Protein AF-0000000077548258 (afdb_homodimer)

pLDDT: mean 81.26, std 22.01, range [15.77, 98.44]

Structure (mmCIF, N/CA/C/O backbone):
data_AF-0000000077548258-model_v1
#
loop_
_entity.id
_entity.type
_entity.pdbx_description
1 polymer '(pine wood nematode) hypothetical protein'
#
loop_
_atom_site.group_PDB
_atom_site.id
_atom_site.type_symbol
_atom_site.label_atom_id
_atom_site.label_alt_id
_atom_site.label_comp_id
_atom_site.label_asym_id
_atom_site.label_entity_id
_atom_site.label_seq_id
_atom_site.pdbx_PDB_ins_code
_atom_site.Cartn_x
_atom_site.Cartn_y
_atom_site.Cartn_z
_atom_site.occupancy
_atom_site.B_iso_or_equiv
_atom_site.auth_seq_id
_atom_site.auth_comp_id
_atom_site.auth_asym_id
_atom_site.auth_atom_id
_atom_site.pdbx_PDB_model_num
ATOM 1 N N . MET A 1 1 ? -11.664 25.469 56.469 1 18.97 1 MET A N 1
ATOM 2 C CA . MET A 1 1 ? -11.398 25.719 55.031 1 18.97 1 MET A CA 1
ATOM 3 C C . MET A 1 1 ? -12.547 25.203 54.188 1 18.97 1 MET A C 1
ATOM 5 O O . MET A 1 1 ? -12.727 25.656 53.062 1 18.97 1 MET A O 1
ATOM 9 N N . GLU A 1 2 ? -13.039 24.062 54.531 1 20.97 2 GLU A N 1
ATOM 10 C CA . GLU A 1 2 ? -13.797 23.344 53.5 1 20.97 2 GLU A CA 1
ATOM 11 C C . GLU A 1 2 ? -15.078 24.094 53.125 1 20.97 2 GLU A C 1
ATOM 13 O O . GLU A 1 2 ? -16.094 23.984 53.812 1 20.97 2 GLU A O 1
ATOM 18 N N . ILE A 1 3 ? -14.891 25.312 52.688 1 20.23 3 ILE A N 1
ATOM 19 C CA . ILE A 1 3 ? -16 26.266 52.656 1 20.23 3 ILE A CA 1
ATOM 20 C C . ILE A 1 3 ? -16.984 25.859 51.562 1 20.23 3 ILE A C 1
ATOM 22 O O . ILE A 1 3 ? -16.656 25.906 50.375 1 20.23 3 ILE A O 1
ATOM 26 N N . PHE A 1 4 ? -17.766 24.812 51.781 1 21.02 4 PHE A N 1
ATOM 27 C CA . PHE A 1 4 ? -18.719 24.141 50.875 1 21.02 4 PHE A CA 1
ATOM 28 C C . PHE A 1 4 ? -19.797 25.109 50.438 1 21.02 4 PHE A C 1
ATOM 30 O O . PHE A 1 4 ? -20.875 25.188 51.031 1 21.02 4 PHE A O 1
ATOM 37 N N . PRO A 1 5 ? -19.438 26.297 50 1 18.48 5 PRO A N 1
ATOM 38 C CA . PRO A 1 5 ? -20.625 27.156 50.031 1 18.48 5 PRO A CA 1
ATOM 39 C C . PRO A 1 5 ? -21.734 26.656 49.094 1 18.48 5 PRO A C 1
ATOM 41 O O . PRO A 1 5 ? -21.453 25.938 48.125 1 18.48 5 PRO A O 1
ATOM 44 N N . LYS A 1 6 ? -22.969 26.859 49.531 1 19.67 6 LYS A N 1
ATOM 45 C CA . LYS A 1 6 ? -24.375 26.609 49.219 1 19.67 6 LYS A CA 1
ATOM 46 C C . LYS A 1 6 ? -24.75 27.156 47.844 1 19.67 6 LYS A C 1
ATOM 48 O O . LYS A 1 6 ? -24.219 28.188 47.438 1 19.67 6 LYS A O 1
ATOM 53 N N . LYS A 1 7 ? -25.453 26.328 47.094 1 20.89 7 LYS A N 1
ATOM 54 C CA . LYS A 1 7 ? -26.094 26.172 45.781 1 20.89 7 LYS A CA 1
ATOM 55 C C . LYS A 1 7 ? -27.047 27.328 45.5 1 20.89 7 LYS A C 1
ATOM 57 O O . LYS A 1 7 ? -28.078 27.469 46.188 1 20.89 7 LYS A O 1
ATOM 62 N N . ASN A 1 8 ? -26.641 28.594 45.344 1 16.14 8 ASN A N 1
ATOM 63 C CA . ASN A 1 8 ? -27.547 29.719 45.094 1 16.14 8 ASN A CA 1
ATOM 64 C C . ASN A 1 8 ? -28.469 29.453 43.906 1 16.14 8 ASN A C 1
ATOM 66 O O . ASN A 1 8 ? -28.031 28.969 42.875 1 16.14 8 ASN A O 1
ATOM 70 N N . SER A 1 9 ? -29.859 29.484 44.031 1 18.66 9 SER A N 1
ATOM 71 C CA . SER A 1 9 ? -31.203 29.219 43.531 1 18.66 9 SER A CA 1
ATOM 72 C C . SER A 1 9 ? -31.5 30.062 42.281 1 18.66 9 SER A C 1
ATOM 74 O O . SER A 1 9 ? -32.594 29.984 41.719 1 18.66 9 SER A O 1
ATOM 76 N N . ASP A 1 10 ? -30.703 31.047 41.781 1 17.2 10 ASP A N 1
ATOM 77 C CA . ASP A 1 10 ? -31.453 32.125 41.156 1 17.2 10 ASP A CA 1
ATOM 78 C C . ASP A 1 10 ? -32.25 31.641 39.969 1 17.2 10 ASP A C 1
ATOM 80 O O . ASP A 1 10 ? -31.75 30.875 39.125 1 17.2 10 ASP A O 1
ATOM 84 N N . THR A 1 11 ? -33.688 31.891 39.781 1 18.12 11 THR A N 1
ATOM 85 C CA . THR A 1 11 ? -35.031 31.703 39.25 1 18.12 11 THR A CA 1
ATOM 86 C C . THR A 1 11 ? -35.156 32.281 37.844 1 18.12 11 THR A C 1
ATOM 88 O O . THR A 1 11 ? -36.219 32.219 37.219 1 18.12 11 THR A O 1
ATOM 91 N N . ILE A 1 12 ? -34.188 32.844 37.062 1 17.83 12 ILE A N 1
ATOM 92 C CA . ILE A 1 12 ? -34.656 33.812 36.094 1 17.83 12 ILE A CA 1
ATOM 93 C C . ILE A 1 12 ? -35.719 33.188 35.188 1 17.83 12 ILE A C 1
ATOM 95 O O . ILE A 1 12 ? -35.594 32 34.844 1 17.83 12 ILE A O 1
ATOM 99 N N . LEU A 1 13 ? -36.688 34.062 34.5 1 17.34 13 LEU A N 1
ATOM 100 C CA . LEU A 1 13 ? -38.031 34.406 34 1 17.34 13 LEU A CA 1
ATOM 101 C C . LEU A 1 13 ? -38.219 33.75 32.625 1 17.34 13 LEU A C 1
ATOM 103 O O . LEU A 1 13 ? -37.375 33.844 31.734 1 17.34 13 LEU A O 1
ATOM 107 N N . SER A 1 14 ? -39.156 32.719 32.438 1 18.92 14 SER A N 1
ATOM 108 C CA . SER A 1 14 ? -39.812 31.766 31.531 1 18.92 14 SER A CA 1
ATOM 109 C C . SER A 1 14 ? -40.594 32.469 30.438 1 18.92 14 SER A C 1
ATOM 111 O O . SER A 1 14 ? -41.719 32.875 30.656 1 18.92 14 SER A O 1
ATOM 113 N N . PHE A 1 15 ? -40 33.531 29.609 1 16.69 15 PHE A N 1
ATOM 114 C CA . PHE A 1 15 ? -40.812 34.25 28.641 1 16.69 15 PHE A CA 1
ATOM 115 C C . PHE A 1 15 ? -41.594 33.312 27.75 1 16.69 15 PHE A C 1
ATOM 117 O O . PHE A 1 15 ? -41 32.531 27 1 16.69 15 PHE A O 1
ATOM 124 N N . GLU A 1 16 ? -42.938 32.938 27.984 1 17.36 16 GLU A N 1
ATOM 125 C CA . GLU A 1 16 ? -44.156 32.219 27.641 1 17.36 16 GLU A CA 1
ATOM 126 C C . GLU A 1 16 ? -44.688 32.656 26.25 1 17.36 16 GLU A C 1
ATOM 128 O O . GLU A 1 16 ? -45.219 31.828 25.516 1 17.36 16 GLU A O 1
ATOM 133 N N . ASN A 1 17 ? -44.688 33.938 25.812 1 16.08 17 ASN A N 1
ATOM 134 C CA . ASN A 1 17 ? -46 34.438 25.375 1 16.08 17 ASN A CA 1
ATOM 135 C C . ASN A 1 17 ? -46.438 33.781 24.062 1 16.08 17 ASN A C 1
ATOM 137 O O . ASN A 1 17 ? -47.562 33.281 23.953 1 16.08 17 ASN A O 1
ATOM 141 N N . LEU A 1 18 ? -46.156 34.375 22.812 1 16.27 18 LEU A N 1
ATOM 142 C CA . LEU A 1 18 ? -47.125 34.969 21.922 1 16.27 18 LEU A CA 1
ATOM 143 C C . LEU A 1 18 ? -47.625 33.969 20.875 1 16.27 18 LEU A C 1
ATOM 145 O O . LEU A 1 18 ? -46.844 33.531 20.031 1 16.27 18 LEU A O 1
ATOM 149 N N . VAL A 1 19 ? -48.656 33.094 21.109 1 18.44 19 VAL A N 1
ATOM 150 C CA . VAL A 1 19 ? -49.375 32.031 20.422 1 18.44 19 VAL A CA 1
ATOM 151 C C . VAL A 1 19 ? -50.188 32.625 19.281 1 18.44 19 VAL A C 1
ATOM 153 O O . VAL A 1 19 ? -50.938 31.891 18.609 1 18.44 19 VAL A O 1
ATOM 156 N N . LEU A 1 20 ? -50.094 33.969 18.922 1 16.31 20 LEU A N 1
ATOM 157 C CA . LEU A 1 20 ? -51.344 34.438 18.406 1 16.31 20 LEU A CA 1
ATOM 158 C C . LEU A 1 20 ? -51.844 33.594 17.25 1 16.31 20 LEU A C 1
ATOM 160 O O . LEU A 1 20 ? -51.062 32.875 16.625 1 16.31 20 LEU A O 1
ATOM 164 N N . ASN A 1 21 ? -53.062 34 16.531 1 16.84 21 ASN A N 1
ATOM 165 C CA . ASN A 1 21 ? -54.406 33.688 16.078 1 16.84 21 ASN A CA 1
ATOM 166 C C . ASN A 1 21 ? -54.438 33.312 14.594 1 16.84 21 ASN A C 1
ATOM 168 O O . ASN A 1 21 ? -55.5 33.125 14 1 16.84 21 ASN A O 1
ATOM 172 N N . THR A 1 22 ? -53.438 33.344 13.773 1 16.95 22 THR A N 1
ATOM 173 C CA . THR A 1 22 ? -53.781 33.75 12.43 1 16.95 22 THR A CA 1
ATOM 174 C C . THR A 1 22 ? -54.781 32.781 11.797 1 16.95 22 THR A C 1
ATOM 176 O O . THR A 1 22 ? -54.469 31.594 11.656 1 16.95 22 THR A O 1
ATOM 179 N N . LYS A 1 23 ? -56.125 33.156 11.789 1 17.36 23 LYS A N 1
ATOM 180 C CA . LYS A 1 23 ? -57.375 32.5 11.445 1 17.36 23 LYS A CA 1
ATOM 181 C C . LYS A 1 23 ? -57.344 31.938 10.031 1 17.36 23 LYS A C 1
ATOM 183 O O . LYS A 1 23 ? -57.812 30.828 9.781 1 17.36 23 LYS A O 1
ATOM 188 N N . TYR A 1 24 ? -57.188 32.875 8.922 1 17.94 24 TYR A N 1
ATOM 189 C CA . TYR A 1 24 ? -58.312 32.938 7.977 1 17.94 24 TYR A CA 1
ATOM 190 C C . TYR A 1 24 ? -58.281 31.781 6.996 1 17.94 24 TYR A C 1
ATOM 192 O O . TYR A 1 24 ? -57.312 31.609 6.266 1 17.94 24 TYR A O 1
ATOM 200 N N . LEU A 1 25 ? -59.031 30.703 7.195 1 18.62 25 LEU A N 1
ATOM 201 C CA . LEU A 1 25 ? -59.156 29.438 6.5 1 18.62 25 LEU A CA 1
ATOM 202 C C . LEU A 1 25 ? -59.906 29.609 5.172 1 18.62 25 LEU A C 1
ATOM 204 O O . LEU A 1 25 ? -60.25 28.625 4.527 1 18.62 25 LEU A O 1
ATOM 208 N N . GLU A 1 26 ? -59.938 30.859 4.559 1 18.72 26 GLU A N 1
ATOM 209 C CA . GLU A 1 26 ? -61.125 30.812 3.711 1 18.72 26 GLU A CA 1
ATOM 210 C C . GLU A 1 26 ? -61.094 29.641 2.74 1 18.72 26 GLU A C 1
ATOM 212 O O . GLU A 1 26 ? -60 29.266 2.268 1 18.72 26 GLU A O 1
ATOM 217 N N . THR A 1 27 ? -62.281 28.953 2.566 1 19.47 27 THR A N 1
ATOM 218 C CA . THR A 1 27 ? -62.844 27.703 2.053 1 19.47 27 THR A CA 1
ATOM 219 C C . THR A 1 27 ? -62.812 27.688 0.527 1 19.47 27 THR A C 1
ATOM 221 O O . THR A 1 27 ? -63.312 26.75 -0.098 1 19.47 27 THR A O 1
ATOM 224 N N . SER A 1 28 ? -62.156 28.641 -0.161 1 19.64 28 SER A N 1
ATOM 225 C CA . SER A 1 28 ? -62.844 28.797 -1.438 1 19.64 28 SER A CA 1
ATOM 226 C C . SER A 1 28 ? -62.938 27.469 -2.172 1 19.64 28 SER A C 1
ATOM 228 O O . SER A 1 28 ? -62.156 26.547 -1.924 1 19.64 28 SER A O 1
ATOM 230 N N . GLU A 1 29 ? -64 27.422 -3.146 1 22.41 29 GLU A N 1
ATOM 231 C CA . GLU A 1 29 ? -64.875 26.531 -3.896 1 22.41 29 GLU A CA 1
ATOM 232 C C . GLU A 1 29 ? -64.062 25.672 -4.875 1 22.41 29 GLU A C 1
ATOM 234 O O . GLU A 1 29 ? -63.031 26.094 -5.355 1 22.41 29 GLU A O 1
ATOM 239 N N . PRO A 1 30 ? -64.562 24.375 -5.051 1 22.75 30 PRO A N 1
ATOM 240 C CA . PRO A 1 30 ? -64 23.188 -5.68 1 22.75 30 PRO A CA 1
ATOM 241 C C . PRO A 1 30 ? -63.844 23.312 -7.191 1 22.75 30 PRO A C 1
ATOM 243 O O . PRO A 1 30 ? -63.5 22.359 -7.875 1 22.75 30 PRO A O 1
ATOM 246 N N . THR A 1 31 ? -63.438 24.5 -7.754 1 20.88 31 THR A N 1
ATOM 247 C CA . THR A 1 31 ? -63.781 24.516 -9.172 1 20.88 31 THR A CA 1
ATOM 248 C C . THR A 1 31 ? -63.312 23.25 -9.867 1 20.88 31 THR A C 1
ATOM 250 O O . THR A 1 31 ? -62.344 22.625 -9.414 1 20.88 31 THR A O 1
ATOM 253 N N . SER A 1 32 ? -64.062 22.906 -11.047 1 22.73 32 SER A N 1
ATOM 254 C CA . SER A 1 32 ? -64.312 21.812 -11.984 1 22.73 32 SER A CA 1
ATOM 255 C C . SER A 1 32 ? -63.031 21.406 -12.703 1 22.73 32 SER A C 1
ATOM 257 O O . SER A 1 32 ? -62.25 22.25 -13.172 1 22.73 32 SER A O 1
ATOM 259 N N . SER A 1 33 ? -62.531 20.172 -12.43 1 21.38 33 SER A N 1
ATOM 260 C CA . SER A 1 33 ? -61.25 19.547 -12.797 1 21.38 33 SER A CA 1
ATOM 261 C C . SER A 1 33 ? -61.156 19.359 -14.305 1 21.38 33 SER A C 1
ATOM 263 O O . SER A 1 33 ? -61.812 18.484 -14.875 1 21.38 33 SER A O 1
ATOM 265 N N . SER A 1 34 ? -61.375 20.469 -15.094 1 21.92 34 SER A N 1
ATOM 266 C CA . SER A 1 34 ? -61.312 20.094 -16.5 1 21.92 34 SER A CA 1
ATOM 267 C C . SER A 1 34 ? -60.062 19.25 -16.797 1 21.92 34 SER A C 1
ATOM 269 O O . SER A 1 34 ? -59 19.469 -16.219 1 21.92 34 SER A O 1
ATOM 271 N N . CYS A 1 35 ? -60.25 18.031 -17.375 1 21.88 35 CYS A N 1
ATOM 272 C CA . CYS A 1 35 ? -59.406 16.891 -17.75 1 21.88 35 CYS A CA 1
ATOM 273 C C . CYS A 1 35 ? -58.281 17.328 -18.656 1 21.88 35 CYS A C 1
ATOM 275 O O . CYS A 1 35 ? -58.469 17.453 -19.875 1 21.88 35 CYS A O 1
ATOM 277 N N . ALA A 1 36 ? -57.688 18.516 -18.484 1 24.59 36 ALA A N 1
ATOM 278 C CA . ALA A 1 36 ? -56.812 18.922 -19.562 1 24.59 36 ALA A CA 1
ATOM 279 C C . ALA A 1 36 ? -55.781 17.828 -19.875 1 24.59 36 ALA A C 1
ATOM 281 O O . ALA A 1 36 ? -55.438 17.047 -19 1 24.59 36 ALA A O 1
ATOM 282 N N . SER A 1 37 ? -55.531 17.672 -21.172 1 26.52 37 SER A N 1
ATOM 283 C CA . SER A 1 37 ? -54.656 16.922 -22.078 1 26.52 37 SER A CA 1
ATOM 284 C C . SER A 1 37 ? -53.188 16.984 -21.594 1 26.52 37 SER A C 1
ATOM 286 O O . SER A 1 37 ? -52.719 18.031 -21.172 1 26.52 37 SER A O 1
ATOM 288 N N . SER A 1 38 ? -52.719 15.836 -21.078 1 26.23 38 SER A N 1
ATOM 289 C CA . SER A 1 38 ? -51.469 15.656 -20.359 1 26.23 38 SER A CA 1
ATOM 290 C C . SER A 1 38 ? -50.281 16.156 -21.172 1 26.23 38 SER A C 1
ATOM 292 O O . SER A 1 38 ? -49.969 15.609 -22.25 1 26.23 38 SER A O 1
ATOM 294 N N . PRO A 1 39 ? -50.125 17.562 -21.312 1 30.94 39 PRO A N 1
ATOM 295 C CA . PRO A 1 39 ? -48.938 18.016 -22.031 1 30.94 39 PRO A CA 1
ATOM 296 C C . PRO A 1 39 ? -47.625 17.391 -21.5 1 30.94 39 PRO A C 1
ATOM 298 O O . PRO A 1 39 ? -46.531 17.922 -21.734 1 30.94 39 PRO A O 1
ATOM 301 N N . GLU A 1 40 ? -47.719 16.203 -20.953 1 29.91 40 GLU A N 1
ATOM 302 C CA . GLU A 1 40 ? -46.531 15.672 -20.281 1 29.91 40 GLU A CA 1
ATOM 303 C C . GLU A 1 40 ? -45.375 15.531 -21.266 1 29.91 40 GLU A C 1
ATOM 305 O O . GLU A 1 40 ? -44.219 15.43 -20.859 1 29.91 40 GLU A O 1
ATOM 310 N N . LEU A 1 41 ? -45.75 15.406 -22.547 1 32.84 41 LEU A N 1
ATOM 311 C CA . LEU A 1 41 ? -44.719 15.039 -23.484 1 32.84 41 LEU A CA 1
ATOM 312 C C . LEU A 1 41 ? -43.719 16.188 -23.688 1 32.84 41 LEU A C 1
ATOM 314 O O . LEU A 1 41 ? -42.531 15.977 -23.922 1 32.84 41 LEU A O 1
ATOM 318 N N . SER A 1 42 ? -44.469 17.391 -23.719 1 32.81 42 SER A N 1
ATOM 319 C CA . SER A 1 42 ? -43.625 18.516 -24.125 1 32.81 42 SER A CA 1
ATOM 320 C C . SER A 1 42 ? -42.625 18.875 -23.031 1 32.81 42 SER A C 1
ATOM 322 O O . SER A 1 42 ? -41.656 19.594 -23.297 1 32.81 42 SER A O 1
ATOM 324 N N . GLN A 1 43 ? -43 18.516 -21.828 1 34.94 43 GLN A N 1
ATOM 325 C CA . GLN A 1 43 ? -42.094 18.953 -20.75 1 34.94 43 GLN A CA 1
ATOM 326 C C . GLN A 1 43 ? -40.812 18.125 -20.734 1 34.94 43 GLN A C 1
ATOM 328 O O . GLN A 1 43 ? -39.812 18.547 -20.172 1 34.94 43 GLN A O 1
ATOM 333 N N . SER A 1 44 ? -41 16.859 -21.25 1 37.31 44 SER A N 1
ATOM 334 C CA . SER A 1 44 ? -39.812 16.031 -21.219 1 37.31 44 SER A CA 1
ATOM 335 C C . SER A 1 44 ? -38.719 16.562 -22.172 1 37.31 44 SER A C 1
ATOM 337 O O . SER A 1 44 ? -37.531 16.484 -21.875 1 37.31 44 SER A O 1
ATOM 339 N N . HIS A 1 45 ? -39.156 17.094 -23.359 1 36.88 45 HIS A N 1
ATOM 340 C CA . HIS A 1 45 ? -38.156 17.609 -24.281 1 36.88 45 HIS A CA 1
ATOM 341 C C . HIS A 1 45 ? -37.5 18.891 -23.75 1 36.88 45 HIS A C 1
ATOM 343 O O . HIS A 1 45 ? -36.375 19.219 -24.125 1 36.88 45 HIS A O 1
ATOM 349 N N . ARG A 1 46 ? -38.25 19.766 -23.125 1 36.78 46 ARG A N 1
ATOM 350 C CA . ARG A 1 46 ? -37.656 21 -22.609 1 36.78 46 ARG A CA 1
ATOM 351 C C . ARG A 1 46 ? -36.656 20.703 -21.484 1 36.78 46 ARG A C 1
ATOM 353 O O . ARG A 1 46 ? -35.688 21.438 -21.312 1 36.78 46 ARG A O 1
ATOM 360 N N . ILE A 1 47 ? -37.094 19.703 -20.688 1 38.97 47 ILE A N 1
ATOM 361 C CA . ILE A 1 47 ? -36.125 19.375 -19.641 1 38.97 47 ILE A CA 1
ATOM 362 C C . ILE A 1 47 ? -34.844 18.812 -20.281 1 38.97 47 ILE A C 1
ATOM 364 O O . ILE A 1 47 ? -33.75 19.094 -19.844 1 38.97 47 ILE A O 1
ATOM 368 N N . SER A 1 48 ? -35.062 18.109 -21.438 1 37.94 48 SER A N 1
ATOM 369 C CA . SER A 1 48 ? -33.875 17.609 -22.094 1 37.94 48 SER A CA 1
ATOM 370 C C . SER A 1 48 ? -33.094 18.75 -22.766 1 37.94 48 SER A C 1
ATOM 372 O O . SER A 1 48 ? -31.859 18.75 -22.734 1 37.94 48 SER A O 1
ATOM 374 N N . ALA A 1 49 ? -33.781 19.781 -23.453 1 36.03 49 ALA A N 1
ATOM 375 C CA . ALA A 1 49 ? -33.094 20.906 -24.094 1 36.03 49 ALA A CA 1
ATOM 376 C C . ALA A 1 49 ? -32.5 21.859 -23.062 1 36.03 49 ALA A C 1
ATOM 378 O O . ALA A 1 49 ? -31.438 22.438 -23.281 1 36.03 49 ALA A O 1
ATOM 379 N N . GLU A 1 50 ? -33.344 22.219 -22.047 1 32.09 50 GLU A N 1
ATOM 380 C CA . GLU A 1 50 ? -32.656 23 -21 1 32.09 50 GLU A CA 1
ATOM 381 C C . GLU A 1 50 ? -31.516 22.219 -20.375 1 32.09 50 GLU A C 1
ATOM 383 O O . GLU A 1 50 ? -30.547 22.797 -19.891 1 32.09 50 GLU A O 1
ATOM 388 N N . LYS A 1 51 ? -31.656 20.922 -20.234 1 35.66 51 LYS A N 1
ATOM 389 C CA . LYS A 1 51 ? -30.484 20.156 -19.828 1 35.66 51 LYS A CA 1
ATOM 390 C C . LYS A 1 51 ? -29.375 20.219 -20.875 1 35.66 51 LYS A C 1
ATOM 392 O O . LYS A 1 51 ? -28.203 20.188 -20.531 1 35.66 51 LYS A O 1
ATOM 397 N N . LYS A 1 52 ? -29.797 20.156 -22.156 1 35.84 52 LYS A N 1
ATOM 398 C CA . LYS A 1 52 ? -28.734 20.266 -23.156 1 35.84 52 LYS A CA 1
ATOM 399 C C . LYS A 1 52 ? -28.141 21.656 -23.172 1 35.84 52 LYS A C 1
ATOM 401 O O . LYS A 1 52 ? -26.953 21.828 -23.484 1 35.84 52 LYS A O 1
ATOM 406 N N . LYS A 1 53 ? -29.016 22.609 -23.203 1 32.5 53 LYS A N 1
ATOM 407 C CA . LYS A 1 53 ? -28.438 23.953 -23.203 1 32.5 53 LYS A CA 1
ATOM 408 C C . LYS A 1 53 ? -27.703 24.234 -21.906 1 32.5 53 LYS A C 1
ATOM 410 O O . LYS A 1 53 ? -27.062 25.281 -21.75 1 32.5 53 LYS A O 1
ATOM 415 N N . ASP A 1 54 ? -28.188 23.812 -20.812 1 35.12 54 ASP A N 1
ATOM 416 C CA . ASP A 1 54 ? -27.281 23.953 -19.672 1 35.12 54 ASP A CA 1
ATOM 417 C C . ASP A 1 54 ? -25.938 23.281 -19.969 1 35.12 54 ASP A C 1
ATOM 419 O O . ASP A 1 54 ? -25.641 22.219 -19.406 1 35.12 54 ASP A O 1
ATOM 423 N N . ARG A 1 55 ? -25.641 22.859 -21.234 1 34.75 55 ARG A N 1
ATOM 424 C CA . ARG A 1 55 ? -24.375 22.547 -21.875 1 34.75 55 ARG A CA 1
ATOM 425 C C . ARG A 1 55 ? -23.203 23.281 -21.234 1 34.75 55 ARG A C 1
ATOM 427 O O . ARG A 1 55 ? -23.406 24.328 -20.594 1 34.75 55 ARG A O 1
ATOM 434 N N . LEU A 1 56 ? -22.031 22.703 -21.5 1 38.53 56 LEU A N 1
ATOM 435 C CA . LEU A 1 56 ? -20.703 23.219 -21.156 1 38.53 56 LEU A CA 1
ATOM 436 C C . LEU A 1 56 ? -20.578 24.703 -21.531 1 38.53 56 LEU A C 1
ATOM 438 O O . LEU A 1 56 ? -20.016 25.031 -22.562 1 38.53 56 LEU A O 1
ATOM 442 N N . CYS A 1 57 ? -21.531 25.359 -21.891 1 39.56 57 CYS A N 1
ATOM 443 C CA . CYS A 1 57 ? -21.094 26.734 -22 1 39.56 57 CYS A CA 1
ATOM 444 C C . CYS A 1 57 ? -20.047 27.062 -20.953 1 39.56 57 CYS A C 1
ATOM 446 O O . CYS A 1 57 ? -20.312 27.031 -19.766 1 39.56 57 CYS A O 1
ATOM 448 N N . TRP A 1 58 ? -18.812 26.672 -21.266 1 46.97 58 TRP A N 1
ATOM 449 C CA . TRP A 1 58 ? -17.578 27.125 -20.641 1 46.97 58 TRP A CA 1
ATOM 450 C C . TRP A 1 58 ? -17.672 28.594 -20.266 1 46.97 58 TRP A C 1
ATOM 452 O O . TRP A 1 58 ? -17.312 29.453 -21.078 1 46.97 58 TRP A O 1
ATOM 462 N N . ASN A 1 59 ? -18.609 28.969 -19.703 1 58.72 59 ASN A N 1
ATOM 463 C CA . ASN A 1 59 ? -18.578 30.375 -19.281 1 58.72 59 ASN A CA 1
ATOM 464 C C . ASN A 1 59 ? -17.25 30.734 -18.656 1 58.72 59 ASN A C 1
ATOM 466 O O . ASN A 1 59 ? -16.906 30.25 -17.578 1 58.72 59 ASN A O 1
ATOM 470 N N . ALA A 1 60 ? -16.297 31.047 -19.516 1 70 60 ALA A N 1
ATOM 471 C CA . ALA A 1 60 ? -14.945 31.516 -19.188 1 70 60 ALA A CA 1
ATOM 472 C C . ALA A 1 60 ? -14.945 32.281 -17.859 1 70 60 ALA A C 1
ATOM 474 O O . ALA A 1 60 ? -14.031 32.094 -17.047 1 70 60 ALA A O 1
A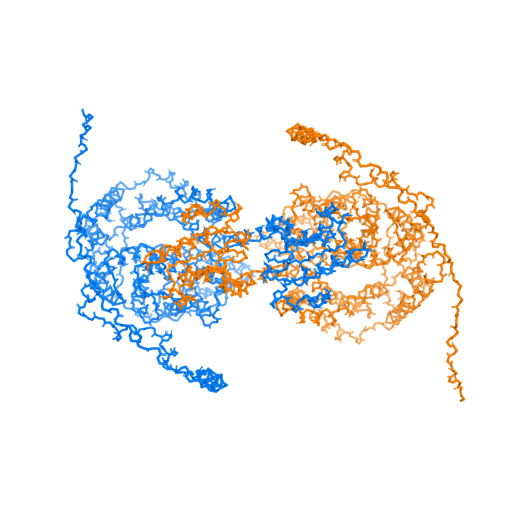TOM 475 N N . ALA A 1 61 ? -15.992 33.031 -17.703 1 73.69 61 ALA A N 1
ATOM 476 C CA . ALA A 1 61 ? -16.047 33.812 -16.469 1 73.69 61 ALA A CA 1
ATOM 477 C C . ALA A 1 61 ? -16.219 32.906 -15.25 1 73.69 61 ALA A C 1
ATOM 479 O O . ALA A 1 61 ? -15.578 33.156 -14.219 1 73.69 61 ALA A O 1
ATOM 480 N N . GLU A 1 62 ? -17 31.891 -15.398 1 76.69 62 GLU A N 1
ATOM 481 C CA . GLU A 1 62 ? -17.219 30.984 -14.266 1 76.69 62 GLU A CA 1
ATOM 482 C C . GLU A 1 62 ? -15.961 30.172 -13.969 1 76.69 62 GLU A C 1
ATOM 484 O O . GLU A 1 62 ? -15.648 29.906 -12.805 1 76.69 62 GLU A O 1
ATOM 489 N N . HIS A 1 63 ? -15.289 29.859 -15.031 1 80.5 63 HIS A N 1
ATOM 490 C CA . HIS A 1 63 ? -14.047 29.125 -14.844 1 80.5 63 HIS A CA 1
ATOM 491 C C . HIS A 1 63 ? -12.977 29.984 -14.188 1 80.5 63 HIS A C 1
ATOM 493 O O . HIS A 1 63 ? -12.211 29.516 -13.352 1 80.5 63 HIS A O 1
ATOM 499 N N . VAL A 1 64 ? -12.992 31.25 -14.57 1 84.38 64 VAL A N 1
ATOM 500 C CA . VAL A 1 64 ? -12.031 32.188 -13.984 1 84.38 64 VAL A CA 1
ATOM 501 C C . VAL A 1 64 ? -12.336 32.375 -12.5 1 84.38 64 VAL A C 1
ATOM 503 O O . VAL A 1 64 ? -11.422 32.469 -11.68 1 84.38 64 VAL A O 1
ATOM 506 N N . LYS A 1 65 ? -13.562 32.438 -12.195 1 81.81 65 LYS A N 1
ATOM 507 C CA . LYS A 1 65 ? -13.969 32.594 -10.797 1 81.81 65 LYS A CA 1
ATOM 508 C C . LYS A 1 65 ? -13.633 31.359 -9.984 1 81.81 65 LYS A C 1
ATOM 510 O O . LYS A 1 65 ? -13.398 31.438 -8.773 1 81.81 65 LYS A O 1
ATOM 515 N N . MET A 1 66 ? -13.57 30.281 -10.688 1 82.19 66 MET A N 1
ATOM 516 C CA . MET A 1 66 ? -13.242 29.031 -10 1 82.19 66 MET A CA 1
ATOM 517 C C . MET A 1 66 ? -11.75 28.953 -9.711 1 82.19 66 MET A C 1
ATOM 519 O O . MET A 1 66 ? -11.344 28.406 -8.68 1 82.19 66 MET A O 1
ATOM 523 N N . VAL A 1 67 ? -11.008 29.547 -10.57 1 87.31 67 VAL A N 1
ATOM 524 C CA . VAL A 1 67 ? -9.562 29.531 -10.398 1 87.31 67 VAL A CA 1
ATOM 525 C C . VAL A 1 67 ? -9.133 30.641 -9.445 1 87.31 67 VAL A C 1
ATOM 527 O O . VAL A 1 67 ? -8.188 30.469 -8.672 1 87.31 67 VAL A O 1
ATOM 530 N N . PHE A 1 68 ? -9.922 31.781 -9.523 1 93.38 68 PHE A N 1
ATOM 531 C CA . PHE A 1 68 ? -9.641 32.938 -8.688 1 93.38 68 PHE A CA 1
ATOM 532 C C . PHE A 1 68 ? -10.836 33.281 -7.805 1 93.38 68 PHE A C 1
ATOM 534 O O . PHE A 1 68 ? -11.578 34.219 -8.094 1 93.38 68 PHE A O 1
ATOM 541 N N . PRO A 1 69 ? -10.898 32.719 -6.652 1 91.25 69 PRO A N 1
ATOM 542 C CA . PRO A 1 69 ? -12.055 32.906 -5.77 1 91.25 69 PRO A CA 1
ATOM 543 C C . PRO A 1 69 ? -12.211 34.375 -5.32 1 91.25 69 PRO A C 1
ATOM 545 O O . PRO A 1 69 ? -13.305 34.781 -4.934 1 91.25 69 PRO A O 1
ATOM 548 N N . ILE A 1 70 ? -11.18 35.188 -5.383 1 92.69 70 ILE A N 1
ATOM 549 C CA . ILE A 1 70 ? -11.25 36.594 -4.973 1 92.69 70 ILE A CA 1
ATOM 550 C C . ILE A 1 70 ? -12.281 37.312 -5.824 1 92.69 70 ILE A C 1
ATOM 552 O O . ILE A 1 70 ? -12.93 38.25 -5.352 1 92.69 70 ILE A O 1
ATOM 556 N N . LEU A 1 71 ? -12.469 36.906 -7.027 1 91.81 71 LEU A N 1
ATOM 557 C CA . LEU A 1 71 ? -13.391 37.562 -7.949 1 91.81 71 LEU A CA 1
ATOM 558 C C . LEU A 1 71 ? -14.836 37.25 -7.578 1 91.81 71 LEU A C 1
ATOM 560 O O . LEU A 1 71 ? -15.758 37.969 -8.008 1 91.81 71 LEU A O 1
ATOM 564 N N . ASP A 1 72 ? -14.984 36.281 -6.738 1 88.5 72 ASP A N 1
ATOM 565 C CA . ASP A 1 72 ? -16.328 35.906 -6.32 1 88.5 72 ASP A CA 1
ATOM 566 C C . ASP A 1 72 ? -16.688 36.531 -4.977 1 88.5 72 ASP A C 1
ATOM 568 O O . ASP A 1 72 ? -17.734 37.156 -4.848 1 88.5 72 ASP A O 1
ATOM 572 N N . TRP A 1 73 ? -15.844 36.438 -3.963 1 89.62 73 TRP A N 1
ATOM 573 C CA . TRP A 1 73 ? -16.219 36.844 -2.617 1 89.62 73 TRP A CA 1
ATOM 574 C C . TRP A 1 73 ? -15.992 38.344 -2.432 1 89.62 73 TRP A C 1
ATOM 576 O O . TRP A 1 73 ? -16.688 39 -1.636 1 89.62 73 TRP A O 1
ATOM 586 N N . LEU A 1 74 ? -15.047 39.062 -3.098 1 91.75 74 LEU A N 1
ATOM 587 C CA . LEU A 1 74 ? -14.719 40.469 -2.869 1 91.75 74 LEU A CA 1
ATOM 588 C C . LEU A 1 74 ? -15.898 41.375 -3.229 1 91.75 74 LEU A C 1
ATOM 590 O O . LEU A 1 74 ? -16.219 42.312 -2.484 1 91.75 74 LEU A O 1
ATOM 594 N N . PRO A 1 75 ? -16.547 41.094 -4.387 1 90.5 75 PRO A N 1
ATOM 595 C CA . PRO A 1 75 ? -17.688 41.938 -4.734 1 90.5 75 PRO A CA 1
ATOM 596 C C . PRO A 1 75 ? -18.891 41.719 -3.797 1 90.5 75 PRO A C 1
ATOM 598 O O . PRO A 1 75 ? -19.734 42.625 -3.662 1 90.5 75 PRO A O 1
ATOM 601 N N . LYS A 1 76 ? -18.906 40.656 -3.156 1 89.56 76 LYS A N 1
ATOM 602 C CA . LYS A 1 76 ? -20.016 40.312 -2.271 1 89.56 76 LYS A CA 1
ATOM 603 C C . LYS A 1 76 ? -19.703 40.719 -0.831 1 89.56 76 LYS A C 1
ATOM 605 O O . LYS A 1 76 ? -20.547 40.531 0.06 1 89.56 76 LYS A O 1
ATOM 610 N N . TYR A 1 77 ? -18.578 41.344 -0.642 1 92.62 77 TYR A N 1
ATOM 611 C CA . TYR A 1 77 ? -18.125 41.688 0.702 1 92.62 77 TYR A CA 1
ATOM 612 C C . TYR A 1 77 ? -18.984 42.812 1.271 1 92.62 77 TYR A C 1
ATOM 614 O O . TYR A 1 77 ? -19.25 43.812 0.589 1 92.62 77 TYR A O 1
ATOM 622 N N . LYS A 1 78 ? -19.406 42.594 2.461 1 91.38 78 LYS A N 1
ATOM 623 C CA . LYS A 1 78 ? -20.172 43.625 3.156 1 91.38 78 LYS A CA 1
ATOM 624 C C . LYS A 1 78 ? -19.266 44.562 3.93 1 91.38 78 LYS A C 1
ATOM 626 O O . LYS A 1 78 ? -19.016 44.375 5.121 1 91.38 78 LYS A O 1
ATOM 631 N N . TRP A 1 79 ? -18.984 45.719 3.426 1 90 79 TRP A N 1
ATOM 632 C CA . TRP A 1 79 ? -18 46.656 3.959 1 90 79 TRP A CA 1
ATOM 633 C C . TRP A 1 79 ? -18.484 47.25 5.281 1 90 79 TRP A C 1
ATOM 635 O O . TRP A 1 79 ? -17.672 47.5 6.191 1 90 79 TRP A O 1
ATOM 645 N N . SER A 1 80 ? -19.688 47.406 5.52 1 88.94 80 SER A N 1
ATOM 646 C CA . SER A 1 80 ? -20.219 48.062 6.707 1 88.94 80 SER A CA 1
ATOM 647 C C . SER A 1 80 ? -20.297 47.094 7.883 1 88.94 80 SER A C 1
ATOM 649 O O . SER A 1 80 ? -20 47.469 9.023 1 88.94 80 SER A O 1
ATOM 651 N N . ASP A 1 81 ? -20.547 45.875 7.617 1 87.69 81 ASP A N 1
ATOM 652 C CA . ASP A 1 81 ? -20.828 44.906 8.695 1 87.69 81 ASP A CA 1
ATOM 653 C C . ASP A 1 81 ? -19.578 44.094 9.039 1 87.69 81 ASP A C 1
ATOM 655 O O . ASP A 1 81 ? -19.344 43.812 10.211 1 87.69 81 ASP A O 1
ATOM 659 N N . ASP A 1 82 ? -18.75 43.875 8.055 1 90.88 82 ASP A N 1
ATOM 660 C CA . ASP A 1 82 ? -17.703 42.875 8.234 1 90.88 82 ASP A CA 1
ATOM 661 C C . ASP A 1 82 ? -16.344 43.5 8.375 1 90.88 82 ASP A C 1
ATOM 663 O O . ASP A 1 82 ? -15.406 42.906 8.898 1 90.88 82 ASP A O 1
ATOM 667 N N . PHE A 1 83 ? -16.141 44.719 8.07 1 93.5 83 PHE A N 1
ATOM 668 C CA . PHE A 1 83 ? -14.836 45.375 7.938 1 93.5 83 PHE A CA 1
ATOM 669 C C . PHE A 1 83 ? -14.172 45.531 9.297 1 93.5 83 PHE A C 1
ATOM 671 O O . PHE A 1 83 ? -12.977 45.25 9.438 1 93.5 83 PHE A O 1
ATOM 678 N N . LEU A 1 84 ? -14.883 45.938 10.32 1 91.56 84 LEU A N 1
ATOM 679 C CA . LEU A 1 84 ? -14.305 46.125 11.648 1 91.56 84 LEU A CA 1
ATOM 680 C C . LEU A 1 84 ? -13.852 44.812 12.242 1 91.56 84 LEU A C 1
ATOM 682 O O . LEU A 1 84 ? -12.797 44.719 12.875 1 91.56 84 LEU A O 1
ATOM 686 N N . ASP A 1 85 ? -14.617 43.781 12.07 1 91.5 85 ASP A N 1
ATOM 687 C CA . ASP A 1 85 ? -14.258 42.469 12.555 1 91.5 85 ASP A CA 1
ATOM 688 C C . ASP A 1 85 ? -13.008 41.938 11.852 1 91.5 85 ASP A C 1
ATOM 690 O O . ASP A 1 85 ? -12.125 41.375 12.492 1 91.5 85 ASP A O 1
ATOM 694 N N . ASP A 1 86 ? -12.945 42.156 10.617 1 94.75 86 ASP A N 1
ATOM 695 C CA . ASP A 1 86 ? -11.797 41.688 9.844 1 94.75 86 ASP A CA 1
ATOM 696 C C . ASP A 1 86 ? -10.539 42.5 10.195 1 94.75 86 ASP A C 1
ATOM 698 O O . ASP A 1 86 ? -9.43 41.938 10.172 1 94.75 86 ASP A O 1
ATOM 702 N N . ILE A 1 87 ? -10.688 43.75 10.539 1 95.06 87 ILE A N 1
ATOM 703 C CA . ILE A 1 87 ? -9.539 44.562 10.938 1 95.06 87 ILE A CA 1
ATOM 704 C C . ILE A 1 87 ? -9.008 44.062 12.289 1 95.06 87 ILE A C 1
ATOM 706 O O . ILE A 1 87 ? -7.801 43.906 12.469 1 95.06 87 ILE A O 1
ATOM 710 N N . CYS A 1 88 ? -9.906 43.812 13.195 1 93 88 CYS A N 1
ATOM 711 C CA . CYS A 1 88 ? -9.516 43.344 14.516 1 93 88 CYS A CA 1
ATOM 712 C C . CYS A 1 88 ? -8.867 41.969 14.422 1 93 88 CYS A C 1
ATOM 714 O O . CYS A 1 88 ? -7.82 41.719 15.031 1 93 88 CYS A O 1
ATOM 716 N N . SER A 1 89 ? -9.5 41.125 13.648 1 94.19 89 SER A N 1
ATOM 717 C CA . SER A 1 89 ? -8.938 39.781 13.461 1 94.19 89 SER A CA 1
ATOM 718 C C . SER A 1 89 ? -7.605 39.844 12.734 1 94.19 89 SER A C 1
ATOM 720 O O . SER A 1 89 ? -6.664 39.125 13.094 1 94.19 89 SER A O 1
ATOM 722 N N . GLY A 1 90 ? -7.516 40.625 11.703 1 96.06 90 GLY A N 1
ATOM 723 C CA . GLY A 1 90 ? -6.281 40.781 10.953 1 96.06 90 GLY A CA 1
ATOM 724 C C . GLY A 1 90 ? -5.129 41.312 11.797 1 96.06 90 GLY A C 1
ATOM 725 O O . GLY A 1 90 ? -3.986 40.875 11.625 1 96.06 90 GLY A O 1
ATOM 726 N N . PHE A 1 91 ? -5.43 42.188 12.68 1 94.81 91 PHE A N 1
ATOM 727 C CA . PHE A 1 91 ? -4.414 42.75 13.57 1 94.81 91 PHE A CA 1
ATOM 728 C C . PHE A 1 91 ? -3.871 41.656 14.5 1 94.81 91 PHE A C 1
ATOM 730 O O . PHE A 1 91 ? -2.656 41.5 14.633 1 94.81 91 PHE A O 1
ATOM 737 N N . SER A 1 92 ? -4.785 40.938 15.086 1 93 92 SER A N 1
ATOM 738 C CA . SER A 1 92 ? -4.379 39.875 15.992 1 93 92 SER A CA 1
ATOM 739 C C . SER A 1 92 ? -3.582 38.812 15.258 1 93 92 SER A C 1
ATOM 741 O O . SER A 1 92 ? -2.549 38.344 15.75 1 93 92 SER A O 1
ATOM 743 N N . LEU A 1 93 ? -4.059 38.469 14.109 1 94.62 93 LEU A N 1
ATOM 744 C CA . LEU A 1 93 ? -3.396 37.406 13.32 1 94.62 93 LEU A CA 1
ATOM 745 C C . LEU A 1 93 ? -2.049 37.906 12.805 1 94.62 93 LEU A C 1
ATOM 747 O O . LEU A 1 93 ? -1.09 37.125 12.734 1 94.62 93 LEU A O 1
ATOM 751 N N . GLY A 1 94 ? -1.979 39.156 12.367 1 95 94 GLY A N 1
ATOM 752 C CA . GLY A 1 94 ? -0.71 39.719 11.93 1 95 94 GLY A CA 1
ATOM 753 C C . GLY A 1 94 ? 0.367 39.656 13 1 95 94 GLY A C 1
ATOM 754 O O . GLY A 1 94 ? 1.523 39.344 12.703 1 95 94 GLY A O 1
ATOM 755 N N . CYS A 1 95 ? -0.014 39.938 14.219 1 92.25 95 CYS A N 1
ATOM 756 C CA . CYS A 1 95 ? 0.912 39.844 15.344 1 92.25 95 CYS A CA 1
ATOM 757 C C . CYS A 1 95 ? 1.321 38.375 15.602 1 92.25 95 CYS A C 1
ATOM 759 O O . CYS A 1 95 ? 2.48 38.125 15.922 1 92.25 95 CYS A O 1
ATOM 761 N N . PHE A 1 96 ? 0.421 37.531 15.461 1 91.44 96 PHE A N 1
ATOM 762 C CA . PHE A 1 96 ? 0.692 36.125 15.641 1 91.44 96 PHE A CA 1
ATOM 763 C C . PHE A 1 96 ? 1.675 35.594 14.594 1 91.44 96 PHE A C 1
ATOM 765 O O . PHE A 1 96 ? 2.561 34.812 14.898 1 91.44 96 PHE A O 1
ATOM 772 N N . HIS A 1 97 ? 1.547 36.062 13.383 1 94.06 97 HIS A N 1
ATOM 773 C CA . HIS A 1 97 ? 2.398 35.656 12.273 1 94.06 97 HIS A CA 1
ATOM 774 C C . HIS A 1 97 ? 3.857 36 12.531 1 94.06 97 HIS A C 1
ATOM 776 O O . HIS A 1 97 ? 4.762 35.281 12.117 1 94.06 97 HIS A O 1
ATOM 782 N N . ILE A 1 98 ? 4.109 37.062 13.203 1 91 98 ILE A N 1
ATOM 783 C CA . ILE A 1 98 ? 5.48 37.5 13.438 1 91 98 ILE A CA 1
ATOM 784 C C . ILE A 1 98 ? 6.211 36.469 14.305 1 91 98 ILE A C 1
ATOM 786 O O . ILE A 1 98 ? 7.316 36.031 13.961 1 91 98 ILE A O 1
ATOM 790 N N . ALA A 1 99 ? 5.609 36.156 15.375 1 88.44 99 ALA A N 1
ATOM 791 C CA . ALA A 1 99 ? 6.215 35.219 16.297 1 88.44 99 ALA A CA 1
ATOM 792 C C . ALA A 1 99 ? 6.402 33.844 15.609 1 88.44 99 ALA A C 1
ATOM 794 O O . ALA A 1 99 ? 7.449 33.219 15.75 1 88.44 99 ALA A O 1
ATOM 795 N N . GLN A 1 100 ? 5.453 33.469 14.859 1 90.62 100 GLN A N 1
ATOM 796 C CA . GLN A 1 100 ? 5.488 32.156 14.203 1 90.62 100 GLN A CA 1
ATOM 797 C C . GLN A 1 100 ? 6.527 32.125 13.086 1 90.62 100 GLN A C 1
ATOM 799 O O . GLN A 1 100 ? 7.16 31.109 12.844 1 90.62 100 GLN A O 1
ATOM 804 N N . THR A 1 101 ? 6.656 33.219 12.438 1 89.62 101 THR A N 1
ATOM 805 C CA . THR A 1 101 ? 7.605 33.312 11.328 1 89.62 101 THR A CA 1
ATOM 806 C C . THR A 1 101 ? 9.023 33.031 11.812 1 89.62 101 THR A C 1
ATOM 808 O O . THR A 1 101 ? 9.742 32.25 11.211 1 89.62 101 THR A O 1
ATOM 811 N N . PHE A 1 102 ? 9.461 33.625 12.898 1 88.19 102 PHE A N 1
ATOM 812 C CA . PHE A 1 102 ? 10.797 33.406 13.453 1 88.19 102 PHE A CA 1
ATOM 813 C C . PHE A 1 102 ? 10.961 31.969 13.914 1 88.19 102 PHE A C 1
ATOM 815 O O . PHE A 1 102 ? 11.961 31.328 13.594 1 88.19 102 PHE A O 1
ATOM 822 N N . ALA A 1 103 ? 9.961 31.547 14.555 1 89.19 103 ALA A N 1
ATOM 823 C CA . ALA A 1 103 ? 10.016 30.203 15.133 1 89.19 103 ALA A CA 1
ATOM 824 C C . ALA A 1 103 ? 10.117 29.141 14.039 1 89.19 103 ALA A C 1
ATOM 826 O O . ALA A 1 103 ? 10.945 28.234 14.125 1 89.19 103 ALA A O 1
ATOM 827 N N . CYS A 1 104 ? 9.32 29.234 13.023 1 92.62 104 CYS A N 1
ATOM 828 C CA . CYS A 1 104 ? 9.25 28.234 11.969 1 92.62 104 CYS A CA 1
ATOM 829 C C . CYS A 1 104 ? 10.492 28.281 11.086 1 92.62 104 CYS A C 1
ATOM 831 O O . CYS A 1 104 ? 10.969 27.25 10.609 1 92.62 104 CYS A O 1
ATOM 833 N N . ALA A 1 105 ? 11 29.469 10.852 1 91.75 105 ALA A N 1
ATOM 834 C CA . ALA A 1 105 ? 12.227 29.578 10.055 1 91.75 105 ALA A CA 1
ATOM 835 C C . ALA A 1 105 ? 13.391 28.859 10.734 1 91.75 105 ALA A C 1
ATOM 837 O O . ALA A 1 105 ? 14.148 28.141 10.086 1 91.75 105 ALA A O 1
ATOM 838 N N . LEU A 1 106 ? 13.484 29.078 11.992 1 87.25 106 LEU A N 1
ATOM 839 C CA . LEU A 1 106 ? 14.555 28.422 12.742 1 87.25 106 LEU A CA 1
ATOM 840 C C . LEU A 1 106 ? 14.359 26.922 12.789 1 87.25 106 LEU A C 1
ATOM 842 O O . LEU A 1 106 ? 15.32 26.156 12.727 1 87.25 106 LEU A O 1
ATOM 846 N N . LEU A 1 107 ? 13.148 26.547 12.906 1 88.5 107 LEU A N 1
ATOM 847 C CA . LEU A 1 107 ? 12.836 25.109 12.914 1 88.5 107 LEU A CA 1
ATOM 848 C C . LEU A 1 107 ? 13.172 24.469 11.578 1 88.5 107 LEU A C 1
ATOM 850 O O . LEU A 1 107 ? 13.555 23.297 11.523 1 88.5 107 LEU A O 1
ATOM 854 N N . ALA A 1 108 ? 13.016 25.25 10.547 1 93.06 108 ALA A N 1
ATOM 855 C CA . ALA A 1 108 ? 13.328 24.781 9.203 1 93.06 108 ALA A CA 1
ATOM 856 C C . ALA A 1 108 ? 14.828 24.828 8.938 1 93.06 108 ALA A C 1
ATOM 858 O O . ALA A 1 108 ? 15.297 24.375 7.887 1 93.06 108 ALA A O 1
ATOM 859 N N . GLY A 1 109 ? 15.562 25.375 9.875 1 88.94 109 GLY A N 1
ATOM 860 C CA . GLY A 1 109 ? 17 25.5 9.703 1 88.94 109 GLY A CA 1
ATOM 861 C C . GLY A 1 109 ? 17.391 26.641 8.781 1 88.94 109 GLY A C 1
ATOM 862 O O . GLY A 1 109 ? 18.438 26.594 8.133 1 88.94 109 GLY A O 1
ATOM 863 N N . LEU A 1 110 ? 16.516 27.625 8.688 1 90.62 110 LEU A N 1
ATOM 864 C CA . LEU A 1 110 ? 16.75 28.734 7.773 1 90.62 110 LEU A CA 1
ATOM 865 C C . LEU A 1 110 ? 16.875 30.047 8.539 1 90.62 110 LEU A C 1
ATOM 867 O O . LEU A 1 110 ? 16.547 30.109 9.719 1 90.62 110 LEU A O 1
ATOM 871 N N . ARG A 1 111 ? 17.375 31.047 7.867 1 89.06 111 ARG A N 1
ATOM 872 C CA . ARG A 1 111 ? 17.406 32.406 8.422 1 89.06 111 ARG A CA 1
ATOM 873 C C . ARG A 1 111 ? 16 33 8.461 1 89.06 111 ARG A C 1
ATOM 875 O O . ARG A 1 111 ? 15.156 32.688 7.625 1 89.06 111 ARG A O 1
ATOM 882 N N . PRO A 1 112 ? 15.766 33.844 9.383 1 88.25 112 PRO A N 1
ATOM 883 C CA . PRO A 1 112 ? 14.438 34.438 9.578 1 88.25 112 PRO A CA 1
ATOM 884 C C . PRO A 1 112 ? 13.906 35.125 8.32 1 88.25 112 PRO A C 1
ATOM 886 O O . PRO A 1 112 ? 12.695 35.219 8.125 1 88.25 112 PRO A O 1
ATOM 889 N N . ILE A 1 113 ? 14.75 35.531 7.434 1 88.81 113 ILE A N 1
ATOM 890 C CA . ILE A 1 113 ? 14.344 36.281 6.238 1 88.81 113 ILE A CA 1
ATOM 891 C C . ILE A 1 113 ? 13.477 35.375 5.359 1 88.81 113 ILE A C 1
ATOM 893 O O . ILE A 1 113 ? 12.555 35.844 4.695 1 88.81 113 ILE A O 1
ATOM 897 N N . HIS A 1 114 ? 13.734 34.062 5.332 1 92 114 HIS A N 1
ATOM 898 C CA . HIS A 1 114 ? 12.945 33.125 4.535 1 92 114 HIS A CA 1
ATOM 899 C C . HIS A 1 114 ? 11.531 33 5.098 1 92 114 HIS A C 1
ATOM 901 O O . HIS A 1 114 ? 10.586 32.75 4.344 1 92 114 HIS A O 1
ATOM 907 N N . GLY A 1 115 ? 11.43 33.094 6.402 1 92.44 115 GLY A N 1
ATOM 908 C CA . GLY A 1 115 ? 10.109 33.094 7.016 1 92.44 115 GLY A CA 1
ATOM 909 C C . GLY A 1 115 ? 9.312 34.344 6.672 1 92.44 115 GLY A C 1
ATOM 910 O O . GLY A 1 115 ? 8.094 34.281 6.492 1 92.44 115 GLY A O 1
ATOM 911 N N . LEU A 1 116 ? 10.07 35.438 6.617 1 91.19 116 LEU A N 1
ATOM 912 C CA . LEU A 1 116 ? 9.438 36.688 6.238 1 91.19 116 LEU A CA 1
ATOM 913 C C . LEU A 1 116 ? 8.836 36.594 4.844 1 91.19 116 LEU A C 1
ATOM 915 O O . LEU A 1 116 ? 7.684 36.969 4.633 1 91.19 116 LEU A O 1
ATOM 919 N N . TYR A 1 117 ? 9.586 36.062 3.916 1 93.5 117 TYR A N 1
ATOM 920 C CA . TYR A 1 117 ? 9.102 35.938 2.545 1 93.5 117 TYR A CA 1
ATOM 921 C C . TYR A 1 117 ? 7.91 35 2.471 1 93.5 117 TYR A C 1
ATOM 923 O O . TYR A 1 117 ? 6.953 35.25 1.736 1 93.5 117 TYR A O 1
ATOM 931 N N . THR A 1 118 ? 7.988 33.906 3.215 1 95.75 118 THR A N 1
ATOM 932 C CA . THR A 1 118 ? 6.906 32.938 3.219 1 95.75 118 THR A CA 1
ATOM 933 C C . THR A 1 118 ? 5.609 33.562 3.719 1 95.75 118 THR A C 1
ATOM 935 O O . THR A 1 118 ? 4.559 33.406 3.092 1 95.75 118 THR A O 1
ATOM 938 N N . THR A 1 119 ? 5.719 34.25 4.832 1 95.19 119 THR A N 1
ATOM 939 C CA . THR A 1 119 ? 4.531 34.844 5.418 1 95.19 119 THR A CA 1
ATOM 940 C C . THR A 1 119 ? 3.992 35.969 4.52 1 95.19 119 THR A C 1
ATOM 942 O O . THR A 1 119 ? 2.781 36.062 4.316 1 95.19 119 THR A O 1
ATOM 945 N N . LEU A 1 120 ? 4.84 36.781 3.965 1 94.88 120 LEU A N 1
ATOM 946 C CA . LEU A 1 120 ? 4.441 37.875 3.098 1 94.88 120 LEU A CA 1
ATOM 947 C C . LEU A 1 120 ? 3.631 37.375 1.91 1 94.88 120 LEU A C 1
ATOM 949 O O . LEU A 1 120 ? 2.525 37.875 1.654 1 94.88 120 LEU A O 1
ATOM 953 N N . PHE A 1 121 ? 4.102 36.406 1.298 1 96.25 121 PHE A N 1
ATOM 954 C CA . PHE A 1 121 ? 3.484 35.969 0.054 1 96.25 121 PHE A CA 1
ATOM 955 C C . PHE A 1 121 ? 2.281 35.062 0.335 1 96.25 121 PHE A C 1
ATOM 957 O O . PHE A 1 121 ? 1.332 35.031 -0.45 1 96.25 121 PHE A O 1
ATOM 964 N N . THR A 1 122 ? 2.295 34.312 1.423 1 97.5 122 THR A N 1
ATOM 965 C CA . THR A 1 122 ? 1.122 33.531 1.755 1 97.5 122 THR A CA 1
ATOM 966 C C . THR A 1 122 ? -0.068 34.406 2.09 1 97.5 122 THR A C 1
ATOM 968 O O . THR A 1 122 ? -1.19 34.156 1.652 1 97.5 122 THR A O 1
ATOM 971 N N . LEU A 1 123 ? 0.192 35.5 2.861 1 97.44 123 LEU A N 1
ATOM 972 C CA . LEU A 1 123 ? -0.878 36.438 3.24 1 97.44 123 LEU A CA 1
ATOM 973 C C . LEU A 1 123 ? -1.385 37.219 2.029 1 97.44 123 LEU A C 1
ATOM 975 O O . LEU A 1 123 ? -2.564 37.562 1.959 1 97.44 123 LEU A O 1
ATOM 979 N N . LEU A 1 124 ? -0.53 37.375 1.084 1 97 124 LEU A N 1
ATOM 980 C CA . LEU A 1 124 ? -0.885 38.125 -0.107 1 97 124 LEU A CA 1
ATOM 981 C C . LEU A 1 124 ? -1.646 37.25 -1.103 1 97 124 LEU A C 1
ATOM 983 O O . LEU A 1 124 ? -2.623 37.719 -1.707 1 97 124 LEU A O 1
ATOM 987 N N . LEU A 1 125 ? -1.221 36.031 -1.28 1 97.56 125 LEU A N 1
ATOM 988 C CA . LEU A 1 125 ? -1.682 35.219 -2.396 1 97.56 125 LEU A CA 1
ATOM 989 C C . LEU A 1 125 ? -2.854 34.344 -1.977 1 97.56 125 LEU A C 1
ATOM 991 O O . LEU A 1 125 ? -3.707 34 -2.801 1 97.56 125 LEU A O 1
ATOM 995 N N . TYR A 1 126 ? -2.936 33.938 -0.691 1 97.62 126 TYR A N 1
ATOM 996 C CA . TYR A 1 126 ? -3.986 33 -0.285 1 97.62 126 TYR A CA 1
ATOM 997 C C . TYR A 1 126 ? -5.367 33.625 -0.519 1 97.62 126 TYR A C 1
ATOM 999 O O . TYR A 1 126 ? -6.277 32.938 -0.99 1 97.62 126 TYR A O 1
ATOM 1007 N N . PRO A 1 127 ? -5.613 34.938 -0.206 1 96.75 127 PRO A N 1
ATOM 1008 C CA . PRO A 1 127 ? -6.926 35.531 -0.476 1 96.75 127 PRO A CA 1
ATOM 1009 C C . PRO A 1 127 ? -7.301 35.469 -1.956 1 96.75 127 PRO A C 1
ATOM 1011 O O . PRO A 1 127 ? -8.484 35.5 -2.297 1 96.75 127 PRO A O 1
ATOM 1014 N N . VAL A 1 128 ? -6.355 35.344 -2.803 1 96.62 128 VAL A N 1
ATOM 1015 C CA . VAL A 1 128 ? -6.59 35.344 -4.242 1 96.62 128 VAL A CA 1
ATOM 1016 C C . VAL A 1 128 ? -7.016 33.969 -4.711 1 96.62 128 VAL A C 1
ATOM 1018 O O . VAL A 1 128 ? -7.945 33.844 -5.516 1 96.62 128 VAL A O 1
ATOM 1021 N N . PHE A 1 129 ? -6.355 32.938 -4.203 1 96.25 129 PHE A N 1
ATOM 1022 C CA . PHE A 1 129 ? -6.547 31.594 -4.762 1 96.25 129 PHE A CA 1
ATOM 1023 C C . PHE A 1 129 ? -7.34 30.703 -3.801 1 96.25 129 PHE A C 1
ATOM 1025 O O . PHE A 1 129 ? -7.898 29.688 -4.203 1 96.25 129 PHE A O 1
ATOM 1032 N N . GLY A 1 130 ? -7.324 31.016 -2.541 1 95.44 130 GLY A N 1
ATOM 1033 C CA . GLY A 1 130 ? -7.945 30.172 -1.537 1 95.44 130 GLY A CA 1
ATOM 1034 C C . GLY A 1 130 ? -9.461 30.219 -1.564 1 95.44 130 GLY A C 1
ATOM 1035 O O . GLY A 1 130 ? -10.047 31.25 -1.935 1 95.44 130 GLY A O 1
ATOM 1036 N N . SER A 1 131 ? -10.117 29.109 -1.108 1 93.69 131 SER A N 1
ATOM 1037 C CA . SER A 1 131 ? -11.57 29.047 -1.107 1 93.69 131 SER A CA 1
ATOM 1038 C C . SER A 1 131 ? -12.133 29.266 0.293 1 93.69 131 SER A C 1
ATOM 1040 O O . SER A 1 131 ? -13.32 29.578 0.452 1 93.69 131 SER A O 1
ATOM 1042 N N . SER A 1 132 ? -11.312 29.094 1.301 1 94.06 132 SER A N 1
ATOM 1043 C CA . SER A 1 132 ? -11.781 29.328 2.664 1 94.06 132 SER A CA 1
ATOM 1044 C C . SER A 1 132 ? -11.883 30.812 2.959 1 94.06 132 SER A C 1
ATOM 1046 O O . SER A 1 132 ? -10.961 31.578 2.66 1 94.06 132 SER A O 1
ATOM 1048 N N . PRO A 1 133 ? -12.898 31.281 3.533 1 92.75 133 PRO A N 1
ATOM 1049 C CA . PRO A 1 133 ? -13.07 32.719 3.783 1 92.75 133 PRO A CA 1
ATOM 1050 C C . PRO A 1 133 ? -12.227 33.219 4.953 1 92.75 133 PRO A C 1
ATOM 1052 O O . PRO A 1 133 ? -11.93 34.406 5.039 1 92.75 133 PRO A O 1
ATOM 1055 N N . THR A 1 134 ? -11.875 32.344 5.836 1 94 134 THR A N 1
ATOM 1056 C CA . THR A 1 134 ? -11.273 32.906 7.051 1 94 134 THR A CA 1
ATOM 1057 C C . THR A 1 134 ? -9.969 32.188 7.383 1 94 134 THR A C 1
ATOM 1059 O O . THR A 1 134 ? -9.359 32.438 8.422 1 94 134 THR A O 1
ATOM 1062 N N . ALA A 1 135 ? -9.539 31.234 6.543 1 94.94 135 ALA A N 1
ATOM 1063 C CA . ALA A 1 135 ? -8.281 30.547 6.812 1 94.94 135 ALA A CA 1
ATOM 1064 C C . ALA A 1 135 ? -7.09 31.484 6.641 1 94.94 135 ALA A C 1
ATOM 1066 O O . ALA A 1 135 ? -7.09 32.344 5.754 1 94.94 135 ALA A O 1
ATOM 1067 N N . SER A 1 136 ? -6.156 31.375 7.52 1 95.94 136 SER A N 1
ATOM 1068 C CA . SER A 1 136 ? -4.941 32.188 7.445 1 95.94 136 SER A CA 1
ATOM 1069 C C . SER A 1 136 ? -3.717 31.312 7.172 1 95.94 136 SER A C 1
ATOM 1071 O O . SER A 1 136 ? -3.266 30.578 8.055 1 95.94 136 SER A O 1
ATOM 1073 N N . LEU A 1 137 ? -3.137 31.422 6.004 1 96.44 137 LEU A N 1
ATOM 1074 C CA . LEU A 1 137 ? -1.998 30.625 5.578 1 96.44 137 LEU A CA 1
ATOM 1075 C C . LEU A 1 137 ? -0.684 31.281 5.984 1 96.44 137 LEU A C 1
ATOM 1077 O O . LEU A 1 137 ? -0.569 32.5 5.969 1 96.44 137 LEU A O 1
ATOM 1081 N N . GLY A 1 138 ? 0.279 30.578 6.371 1 95.25 138 GLY A N 1
ATOM 1082 C CA . GLY A 1 138 ? 1.602 31.031 6.762 1 95.25 138 GLY A CA 1
ATOM 1083 C C . GLY A 1 138 ? 2.562 29.906 7.062 1 95.25 138 GLY A C 1
ATOM 1084 O O . GLY A 1 138 ? 2.367 28.781 6.602 1 95.25 138 GLY A O 1
ATOM 1085 N N . SER A 1 139 ? 3.572 30.234 7.77 1 93.12 139 SER A N 1
ATOM 1086 C CA . SER A 1 139 ? 4.539 29.219 8.172 1 93.12 139 SER A CA 1
ATOM 1087 C C . SER A 1 139 ? 3.971 28.312 9.258 1 93.12 139 SER A C 1
ATOM 1089 O O . SER A 1 139 ? 3.248 28.766 10.141 1 93.12 139 SER A O 1
ATOM 1091 N N . GLY A 1 140 ? 4.203 27.047 9.117 1 91.94 140 GLY A N 1
ATOM 1092 C CA . GLY A 1 140 ? 3.742 26.078 10.094 1 91.94 140 GLY A CA 1
ATOM 1093 C C . GLY A 1 140 ? 4.859 25.219 10.648 1 91.94 140 GLY A C 1
ATOM 1094 O O . GLY A 1 140 ? 5.746 24.781 9.914 1 91.94 140 GLY A O 1
ATOM 1095 N N . PRO A 1 141 ? 4.777 24.984 11.914 1 91.25 141 PRO A N 1
ATOM 1096 C CA . PRO A 1 141 ? 5.871 24.25 12.555 1 91.25 141 PRO A CA 1
ATOM 1097 C C . PRO A 1 141 ? 6.023 22.828 12.031 1 91.25 141 PRO A C 1
ATOM 1099 O O . PRO A 1 141 ? 7.145 22.328 11.891 1 91.25 141 PRO A O 1
ATOM 1102 N N . PHE A 1 142 ? 4.918 22.094 11.742 1 93.44 142 PHE A N 1
ATOM 1103 C CA . PHE A 1 142 ? 4.988 20.719 11.266 1 93.44 142 PHE A CA 1
ATOM 1104 C C . PHE A 1 142 ? 5.738 20.641 9.945 1 93.44 142 PHE A C 1
ATOM 1106 O O . PHE A 1 142 ? 6.645 19.828 9.789 1 93.44 142 PHE A O 1
ATOM 1113 N N . ILE A 1 143 ? 5.367 21.5 9.109 1 95.94 143 ILE A N 1
ATOM 1114 C CA . ILE A 1 143 ? 5.934 21.5 7.766 1 95.94 143 ILE A CA 1
ATOM 1115 C C . ILE A 1 143 ? 7.387 21.969 7.812 1 95.94 143 ILE A C 1
ATOM 1117 O O . ILE A 1 143 ? 8.234 21.453 7.09 1 95.94 143 ILE A O 1
ATOM 1121 N N . ALA A 1 144 ? 7.672 22.938 8.711 1 94.56 144 ALA A N 1
ATOM 1122 C CA . ALA A 1 144 ? 9.031 23.438 8.867 1 94.56 144 ALA A CA 1
ATOM 1123 C C . ALA A 1 144 ? 9.977 22.344 9.328 1 94.56 144 ALA A C 1
ATOM 1125 O O . ALA A 1 144 ? 11.078 22.188 8.797 1 94.56 144 ALA A O 1
ATOM 1126 N N . LEU A 1 145 ? 9.516 21.594 10.242 1 92.81 145 LEU A N 1
ATOM 1127 C CA . LEU A 1 145 ? 10.352 20.516 10.75 1 92.81 145 LEU A CA 1
ATOM 1128 C C . LEU A 1 145 ? 10.539 19.438 9.688 1 92.81 145 LEU A C 1
ATOM 1130 O O . LEU A 1 145 ? 11.633 18.891 9.531 1 92.81 145 LEU A O 1
ATOM 1134 N N . MET A 1 146 ? 9.469 19.094 8.992 1 95.44 146 MET A N 1
ATOM 1135 C CA . MET A 1 146 ? 9.562 18.094 7.93 1 95.44 146 MET A CA 1
ATOM 1136 C C . MET A 1 146 ? 10.555 18.531 6.859 1 95.44 146 MET A C 1
ATOM 1138 O O . MET A 1 146 ? 11.336 17.719 6.367 1 95.44 146 MET A O 1
ATOM 1142 N N . LEU A 1 147 ? 10.461 19.766 6.578 1 96.19 147 LEU A N 1
ATOM 1143 C CA . LEU A 1 147 ? 11.367 20.312 5.574 1 96.19 147 LEU A CA 1
ATOM 1144 C C . LEU A 1 147 ? 12.82 20.219 6.035 1 96.19 147 LEU A C 1
ATOM 1146 O O . LEU A 1 147 ? 13.695 19.859 5.246 1 96.19 147 LEU A O 1
ATOM 1150 N N . ASN A 1 148 ? 13.055 20.562 7.254 1 93.38 148 ASN A N 1
ATOM 1151 C CA . ASN A 1 148 ? 14.391 20.484 7.82 1 93.38 148 ASN A CA 1
ATOM 1152 C C . ASN A 1 148 ? 14.953 19.062 7.742 1 93.38 148 ASN A C 1
ATOM 1154 O O . ASN A 1 148 ? 16.078 18.859 7.289 1 93.38 148 ASN A O 1
ATOM 1158 N N . VAL A 1 149 ? 14.172 18.141 8.148 1 91.88 149 VAL A N 1
ATOM 1159 C CA . VAL A 1 149 ? 14.594 16.75 8.164 1 91.88 149 VAL A CA 1
ATOM 1160 C C . VAL A 1 149 ? 14.836 16.25 6.742 1 91.88 149 VAL A C 1
ATOM 1162 O O . VAL A 1 149 ? 15.836 15.586 6.465 1 91.88 149 VAL A O 1
ATOM 1165 N N . ALA A 1 150 ? 13.953 16.531 5.859 1 94.25 150 ALA A N 1
ATOM 1166 C CA . ALA A 1 150 ? 14.086 16.109 4.461 1 94.25 150 ALA A CA 1
ATOM 1167 C C . ALA A 1 150 ? 15.344 16.703 3.838 1 94.25 150 ALA A C 1
ATOM 1169 O O . ALA A 1 150 ? 16.047 16.031 3.076 1 94.25 150 ALA A O 1
ATOM 1170 N N . THR A 1 151 ? 15.617 17.969 4.121 1 93.56 151 THR A N 1
ATOM 1171 C CA . THR A 1 151 ? 16.781 18.656 3.557 1 93.56 151 THR A CA 1
ATOM 1172 C C . THR A 1 151 ? 18.078 18.062 4.098 1 93.56 151 THR A C 1
ATOM 1174 O O . THR A 1 151 ? 19.016 17.844 3.342 1 93.56 151 THR A O 1
ATOM 1177 N N . LEU A 1 152 ? 18.094 17.844 5.391 1 89.12 152 LEU A N 1
ATOM 1178 C CA . LEU A 1 152 ? 19.281 17.25 6 1 89.12 152 LEU A CA 1
ATOM 1179 C C . LEU A 1 152 ? 19.531 15.852 5.465 1 89.12 152 LEU A C 1
ATOM 1181 O O . LEU A 1 152 ? 20.688 15.469 5.215 1 89.12 152 LEU A O 1
ATOM 1185 N N . LYS A 1 153 ? 18.516 15.102 5.355 1 87.88 153 LYS A N 1
ATOM 1186 C CA . LYS A 1 153 ? 18.625 13.766 4.781 1 87.88 153 LYS A CA 1
ATOM 1187 C C . LYS A 1 153 ? 19.188 13.812 3.367 1 87.88 153 LYS A C 1
ATOM 1189 O O . LYS A 1 153 ? 20.047 13 3.008 1 87.88 153 LYS A O 1
ATOM 1194 N N . THR A 1 154 ? 18.719 14.719 2.564 1 90.06 154 THR A N 1
ATOM 1195 C CA . THR A 1 154 ? 19.172 14.883 1.188 1 90.06 154 THR A CA 1
ATOM 1196 C C . THR A 1 154 ? 20.625 15.336 1.148 1 90.06 154 THR A C 1
ATOM 1198 O O . THR A 1 154 ? 21.406 14.844 0.333 1 90.06 154 THR A O 1
ATOM 1201 N N . LEU A 1 155 ? 20.953 16.25 2.018 1 86.94 155 LEU A N 1
ATOM 1202 C CA . LEU A 1 155 ? 22.328 16.766 2.094 1 86.94 155 LEU A CA 1
ATOM 1203 C C . LEU A 1 155 ? 23.297 15.648 2.457 1 86.94 155 LEU A C 1
ATOM 1205 O O . LEU A 1 155 ? 24.391 15.547 1.879 1 86.94 155 LEU A O 1
ATOM 1209 N N . ASN A 1 156 ? 22.922 14.844 3.355 1 83.12 156 ASN A N 1
ATOM 1210 C CA . ASN A 1 156 ? 23.766 13.727 3.766 1 83.12 156 ASN A CA 1
ATOM 1211 C C . ASN A 1 156 ? 23.953 12.719 2.635 1 83.12 156 ASN A C 1
ATOM 1213 O O . ASN A 1 156 ? 25.047 12.188 2.438 1 83.12 156 ASN A O 1
ATOM 1217 N N . SER A 1 157 ? 22.891 12.422 1.913 1 82.31 157 SER A N 1
ATOM 1218 C CA . SER A 1 157 ? 22.969 11.5 0.786 1 82.31 157 SER A CA 1
ATOM 1219 C C . SER A 1 157 ? 23.875 12.047 -0.316 1 82.31 157 SER A C 1
ATOM 1221 O O . SER A 1 157 ? 24.609 11.297 -0.954 1 82.31 157 SER A O 1
ATOM 1223 N N . LEU A 1 158 ? 23.812 13.32 -0.519 1 79.19 158 LEU A N 1
ATOM 1224 C CA . LEU A 1 158 ? 24.641 13.961 -1.542 1 79.19 158 LEU A CA 1
ATOM 1225 C C . LEU A 1 158 ? 26.109 13.945 -1.144 1 79.19 158 LEU A C 1
ATOM 1227 O O . LEU A 1 158 ? 26.984 13.727 -1.987 1 79.19 158 LEU A O 1
ATOM 1231 N N . HIS A 1 159 ? 26.328 14.188 0.117 1 75.31 159 HIS A N 1
ATOM 1232 C CA . HIS A 1 159 ? 27.703 14.133 0.612 1 75.31 159 HIS A CA 1
ATOM 1233 C C . HIS A 1 159 ? 28.281 12.727 0.495 1 75.31 159 HIS A C 1
ATOM 1235 O O . HIS A 1 159 ? 29.438 12.562 0.128 1 75.31 159 HIS A O 1
ATOM 1241 N N . GLU A 1 160 ? 27.5 11.812 0.746 1 68.62 160 GLU A N 1
ATOM 1242 C CA . GLU A 1 160 ? 27.938 10.422 0.628 1 68.62 160 GLU A CA 1
ATOM 1243 C C . GLU A 1 160 ? 28.25 10.062 -0.822 1 68.62 160 GLU A C 1
ATOM 1245 O O . GLU A 1 160 ? 29.219 9.367 -1.099 1 68.62 160 GLU A O 1
ATOM 1250 N N . GLN A 1 161 ? 27.438 10.484 -1.719 1 62.62 161 GLN A N 1
ATOM 1251 C CA . GLN A 1 161 ? 27.672 10.227 -3.139 1 62.62 161 GLN A CA 1
ATOM 1252 C C . GLN A 1 161 ? 28.938 10.914 -3.623 1 62.62 161 GLN A C 1
ATOM 1254 O O . GLN A 1 161 ? 29.688 10.344 -4.414 1 62.62 161 GLN A O 1
ATOM 1259 N N . ARG A 1 162 ? 29.094 12.141 -3.117 1 60.78 162 ARG A N 1
ATOM 1260 C CA . ARG A 1 162 ? 30.297 12.883 -3.49 1 60.78 162 ARG A CA 1
ATOM 1261 C C . ARG A 1 162 ? 31.547 12.172 -2.986 1 60.78 162 ARG A C 1
ATOM 1263 O O . ARG A 1 162 ? 32.562 12.094 -3.701 1 60.78 162 ARG A O 1
ATOM 1270 N N . ASP A 1 163 ? 31.469 11.805 -1.799 1 59.06 163 ASP A N 1
ATOM 1271 C CA . ASP A 1 163 ? 32.594 11.086 -1.236 1 59.06 163 ASP A CA 1
ATOM 1272 C C . ASP A 1 163 ? 32.906 9.836 -2.051 1 59.06 163 ASP A C 1
ATOM 1274 O O . ASP A 1 163 ? 34.094 9.516 -2.287 1 59.06 163 ASP A O 1
ATOM 1278 N N . ILE A 1 164 ? 31.984 9.242 -2.576 1 49.38 164 ILE A N 1
ATOM 1279 C CA . ILE A 1 164 ? 32.156 8.031 -3.369 1 49.38 164 ILE A CA 1
ATOM 1280 C C . ILE A 1 164 ? 32.781 8.375 -4.719 1 49.38 164 ILE A C 1
ATOM 1282 O O . ILE A 1 164 ? 33.688 7.688 -5.18 1 49.38 164 ILE A O 1
ATOM 1286 N N . ILE A 1 165 ? 32.281 9.438 -5.301 1 46.69 165 ILE A N 1
ATOM 1287 C CA . ILE A 1 165 ? 32.781 9.867 -6.602 1 46.69 165 ILE A CA 1
ATOM 1288 C C . ILE A 1 165 ? 34.25 10.328 -6.457 1 46.69 165 ILE A C 1
ATOM 1290 O O . ILE A 1 165 ? 35.062 10.055 -7.316 1 46.69 165 ILE A O 1
ATOM 1294 N N . MET A 1 166 ? 34.469 11.133 -5.367 1 53.41 166 MET A N 1
ATOM 1295 C CA . MET A 1 166 ? 35.812 11.625 -5.125 1 53.41 166 MET A CA 1
ATOM 1296 C C . MET A 1 166 ? 36.781 10.461 -4.926 1 53.41 166 MET A C 1
ATOM 1298 O O . MET A 1 166 ? 37.938 10.523 -5.375 1 53.41 166 MET A O 1
ATOM 1302 N N . MET A 1 167 ? 36.312 9.531 -4.301 1 47.91 167 MET A N 1
ATOM 1303 C CA . MET A 1 167 ? 37.156 8.359 -4.062 1 47.91 167 MET A CA 1
ATOM 1304 C C . MET A 1 167 ? 37.375 7.582 -5.355 1 47.91 167 MET A C 1
ATOM 1306 O O . MET A 1 167 ? 38.438 6.977 -5.543 1 47.91 167 MET A O 1
ATOM 1310 N N . ALA A 1 168 ? 36.375 7.508 -6.164 1 47.69 168 ALA A N 1
ATOM 1311 C CA . ALA A 1 168 ? 36.5 6.777 -7.426 1 47.69 168 ALA A CA 1
ATOM 1312 C C . ALA A 1 168 ? 37.344 7.543 -8.43 1 47.69 168 ALA A C 1
ATOM 1314 O O . ALA A 1 168 ? 38 6.938 -9.281 1 47.69 168 ALA A O 1
ATOM 1315 N N . SER A 1 169 ? 37.125 8.828 -8.586 1 43 169 SER A N 1
ATOM 1316 C CA . SER A 1 169 ? 37.875 9.641 -9.555 1 43 169 SER A CA 1
ATOM 1317 C C . SER A 1 169 ? 39.219 10.094 -8.992 1 43 169 SER A C 1
ATOM 1319 O O . SER A 1 169 ? 39.312 10.492 -7.828 1 43 169 SER A O 1
ATOM 1321 N N . SER A 1 170 ? 40.344 9.336 -9.188 1 40.38 170 SER A N 1
ATOM 1322 C CA . SER A 1 170 ? 41.688 9.828 -8.867 1 40.38 170 SER A CA 1
ATOM 1323 C C . SER A 1 170 ? 41.75 11.344 -8.992 1 40.38 170 SER A C 1
ATOM 1325 O O . SER A 1 170 ? 42.75 11.953 -8.609 1 40.38 170 SER A O 1
ATOM 1327 N N . THR A 1 171 ? 41.375 11.922 -10.219 1 36.94 171 THR A N 1
ATOM 1328 C CA . THR A 1 171 ? 41.656 13.297 -10.609 1 36.94 171 THR A CA 1
ATOM 1329 C C . THR A 1 171 ? 40.938 14.281 -9.695 1 36.94 171 THR A C 1
ATOM 1331 O O . THR A 1 171 ? 39.875 13.945 -9.117 1 36.94 171 THR A O 1
ATOM 1334 N N . GLU A 1 172 ? 41.656 15.469 -9.438 1 36.72 172 GLU A N 1
ATOM 1335 C CA . GLU A 1 172 ? 41.25 16.703 -8.758 1 36.72 172 GLU A CA 1
ATOM 1336 C C . GLU A 1 172 ? 39.781 17.047 -9.078 1 36.72 172 GLU A C 1
ATOM 1338 O O . GLU A 1 172 ? 39.5 17.547 -10.156 1 36.72 172 GLU A O 1
ATOM 1343 N N . TYR A 1 173 ? 39 16.172 -9.109 1 38.69 173 TYR A N 1
ATOM 1344 C CA . TYR A 1 173 ? 37.625 16.562 -9.406 1 38.69 173 TYR A CA 1
ATOM 1345 C C . TYR A 1 173 ? 37.344 17.953 -8.836 1 38.69 173 TYR A C 1
ATOM 1347 O O . TYR A 1 173 ? 37.719 18.266 -7.707 1 38.69 173 TYR A O 1
ATOM 1355 N N . ASP A 1 174 ? 37.219 18.859 -9.805 1 36.25 174 ASP A N 1
ATOM 1356 C CA . ASP A 1 174 ? 36.938 20.281 -9.672 1 36.25 174 ASP A CA 1
ATOM 1357 C C . ASP A 1 174 ? 36 20.547 -8.492 1 36.25 174 ASP A C 1
ATOM 1359 O O . ASP A 1 174 ? 35.031 19.797 -8.273 1 36.25 174 ASP A O 1
ATOM 1363 N N . GLN A 1 175 ? 36.469 21.016 -7.488 1 40.16 175 GLN A N 1
ATOM 1364 C CA . GLN A 1 175 ? 35.844 21.703 -6.359 1 40.16 175 GLN A CA 1
ATOM 1365 C C . GLN A 1 175 ? 34.469 22.234 -6.719 1 40.16 175 GLN A C 1
ATOM 1367 O O . GLN A 1 175 ? 33.75 22.734 -5.855 1 40.16 175 GLN A O 1
ATOM 1372 N N . SER A 1 176 ? 34.281 22.422 -8.055 1 39.31 176 SER A N 1
ATOM 1373 C CA . SER A 1 176 ? 33.062 23.109 -8.445 1 39.31 176 SER A CA 1
ATOM 1374 C C . SER A 1 176 ? 31.828 22.281 -8.156 1 39.31 176 SER A C 1
ATOM 1376 O O . SER A 1 176 ? 30.719 22.641 -8.547 1 39.31 176 SER A O 1
ATOM 1378 N N . ILE A 1 177 ? 31.984 21.031 -8.227 1 43.62 177 ILE A N 1
ATOM 1379 C CA . ILE A 1 177 ? 30.719 20.406 -7.805 1 43.62 177 ILE A CA 1
ATOM 1380 C C . ILE A 1 177 ? 30.141 21.188 -6.629 1 43.62 177 ILE A C 1
ATOM 1382 O O . ILE A 1 177 ? 30.703 21.203 -5.539 1 43.62 177 ILE A O 1
ATOM 1386 N N . ASP A 1 178 ? 29.812 22.344 -6.945 1 48.34 178 ASP A N 1
ATOM 1387 C CA . ASP A 1 178 ? 29.156 23.422 -6.223 1 48.34 178 ASP A CA 1
ATOM 1388 C C . ASP A 1 178 ? 28.312 22.875 -5.074 1 48.34 178 ASP A C 1
ATOM 1390 O O . ASP A 1 178 ? 27.578 21.906 -5.242 1 48.34 178 ASP A O 1
ATOM 1394 N N . ASP A 1 179 ? 28.812 22.953 -3.867 1 56.94 179 ASP A N 1
ATOM 1395 C CA . ASP A 1 179 ? 28.234 22.672 -2.557 1 56.94 179 ASP A CA 1
ATOM 1396 C C . ASP A 1 179 ? 26.719 22.875 -2.572 1 56.94 179 ASP A C 1
ATOM 1398 O O . ASP A 1 179 ? 26.25 23.969 -2.906 1 56.94 179 ASP A O 1
ATOM 1402 N N . HIS A 1 180 ? 26.078 21.875 -2.984 1 63 180 HIS A N 1
ATOM 1403 C CA . HIS A 1 180 ? 24.641 21.938 -2.762 1 63 180 HIS A CA 1
ATOM 1404 C C . HIS A 1 180 ? 24.312 22.578 -1.414 1 63 180 HIS A C 1
ATOM 1406 O O . HIS A 1 180 ? 24.797 22.125 -0.376 1 63 180 HIS A O 1
ATOM 1412 N N . THR A 1 181 ? 23.766 23.875 -1.621 1 80.75 181 THR A N 1
ATOM 1413 C CA . THR A 1 181 ? 23.5 24.594 -0.383 1 80.75 181 THR A CA 1
ATOM 1414 C C . THR A 1 181 ? 22.156 24.156 0.208 1 80.75 181 THR A C 1
ATOM 1416 O O . THR A 1 181 ? 21.297 23.609 -0.5 1 80.75 181 THR A O 1
ATOM 1419 N N . TYR A 1 182 ? 22.094 24.141 1.415 1 89.44 182 TYR A N 1
ATOM 1420 C CA . TYR A 1 182 ? 20.875 23.891 2.18 1 89.44 182 TYR A CA 1
ATOM 1421 C C . TYR A 1 182 ? 19.703 24.641 1.568 1 89.44 182 TYR A C 1
ATOM 1423 O O . TYR A 1 182 ? 18.625 24.062 1.379 1 89.44 182 TYR A O 1
ATOM 1431 N N . GLU A 1 183 ? 19.938 25.859 1.129 1 89.62 183 GLU A N 1
ATOM 1432 C CA . GLU A 1 183 ? 18.875 26.703 0.6 1 89.62 183 GLU A CA 1
ATOM 1433 C C . GLU A 1 183 ? 18.406 26.234 -0.772 1 89.62 183 GLU A C 1
ATOM 1435 O O . GLU A 1 183 ? 17.234 26.328 -1.105 1 89.62 183 GLU A O 1
ATOM 1440 N N . GLU A 1 184 ? 19.344 25.688 -1.491 1 91.12 184 GLU A N 1
ATOM 1441 C CA . GLU A 1 184 ? 18.984 25.188 -2.812 1 91.12 184 GLU A CA 1
ATOM 1442 C C . GLU A 1 184 ? 18.047 23.984 -2.711 1 91.12 184 GLU A C 1
ATOM 1444 O O . GLU A 1 184 ? 17.094 23.859 -3.484 1 91.12 184 GLU A O 1
ATOM 1449 N N . ILE A 1 185 ? 18.344 23.109 -1.782 1 93.94 185 ILE A N 1
ATOM 1450 C CA . ILE A 1 185 ? 17.516 21.922 -1.578 1 93.94 185 ILE A CA 1
ATOM 1451 C C . ILE A 1 185 ? 16.125 22.328 -1.114 1 93.94 185 ILE A C 1
ATOM 1453 O O . ILE A 1 185 ? 15.125 21.766 -1.559 1 93.94 185 ILE A O 1
ATOM 1457 N N . VAL A 1 186 ? 16.109 23.359 -0.281 1 95.19 186 VAL A N 1
ATOM 1458 C CA . VAL A 1 186 ? 14.836 23.859 0.234 1 95.19 186 VAL A CA 1
ATOM 1459 C C . VAL A 1 186 ? 14 24.422 -0.914 1 95.19 186 VAL A C 1
ATOM 1461 O O . VAL A 1 186 ? 12.797 24.156 -1.001 1 95.19 186 VAL A O 1
ATOM 1464 N N . GLN A 1 187 ? 14.633 25.141 -1.798 1 94.88 187 GLN A N 1
ATOM 1465 C CA . GLN A 1 187 ? 13.922 25.766 -2.904 1 94.88 187 GLN A CA 1
ATOM 1466 C C . GLN A 1 187 ? 13.375 24.719 -3.873 1 94.88 187 GLN A C 1
ATOM 1468 O O . GLN A 1 187 ? 12.242 24.828 -4.344 1 94.88 187 GLN A O 1
ATOM 1473 N N . VAL A 1 188 ? 14.164 23.766 -4.129 1 95.88 188 VAL A N 1
ATOM 1474 C CA . VAL A 1 188 ? 13.734 22.703 -5.035 1 95.88 188 VAL A CA 1
ATOM 1475 C C . VAL A 1 188 ? 12.602 21.906 -4.395 1 95.88 188 VAL A C 1
ATOM 1477 O O . VAL A 1 188 ? 11.641 21.531 -5.07 1 95.88 188 VAL A O 1
ATOM 1480 N N . THR A 1 189 ? 12.75 21.594 -3.137 1 97.31 189 THR A N 1
ATOM 1481 C CA . THR A 1 189 ? 11.703 20.875 -2.418 1 97.31 189 THR A CA 1
ATOM 1482 C C . THR A 1 189 ? 10.398 21.656 -2.441 1 97.31 189 THR A C 1
ATOM 1484 O O . THR A 1 189 ? 9.328 21.078 -2.652 1 97.31 189 THR A O 1
ATOM 1487 N N . CYS A 1 190 ? 10.492 22.922 -2.201 1 97.75 190 CYS A N 1
ATOM 1488 C CA . CYS A 1 190 ? 9.312 23.797 -2.217 1 97.75 190 CYS A CA 1
ATOM 1489 C C . CYS A 1 190 ? 8.664 23.812 -3.596 1 97.75 190 CYS A C 1
ATOM 1491 O O . CYS A 1 190 ? 7.441 23.75 -3.713 1 97.75 190 CYS A O 1
ATOM 1493 N N . LEU A 1 191 ? 9.438 23.859 -4.598 1 97.81 191 LEU A N 1
ATOM 1494 C CA . LEU A 1 191 ? 8.938 23.844 -5.969 1 97.81 191 LEU A CA 1
ATOM 1495 C C . LEU A 1 191 ? 8.203 22.531 -6.266 1 97.81 191 LEU A C 1
ATOM 1497 O O . LEU A 1 191 ? 7.105 22.547 -6.82 1 97.81 191 LEU A O 1
ATOM 1501 N N . LEU A 1 192 ? 8.836 21.469 -5.887 1 97.88 192 LEU A N 1
ATOM 1502 C CA . LEU A 1 192 ? 8.234 20.156 -6.129 1 97.88 192 LEU A CA 1
ATOM 1503 C C . LEU A 1 192 ? 6.93 20.016 -5.352 1 97.88 192 LEU A C 1
ATOM 1505 O O . LEU A 1 192 ? 5.961 19.453 -5.863 1 97.88 192 LEU A O 1
ATOM 1509 N N . CYS A 1 193 ? 6.906 20.484 -4.141 1 97.88 193 CYS A N 1
ATOM 1510 C CA . CYS A 1 193 ? 5.676 20.484 -3.359 1 97.88 193 CYS A CA 1
ATOM 1511 C C . CYS A 1 193 ? 4.555 21.203 -4.105 1 97.88 193 CYS A C 1
ATOM 1513 O O . CYS A 1 193 ? 3.443 20.688 -4.215 1 97.88 193 CYS A O 1
ATOM 1515 N N . GLY A 1 194 ? 4.945 22.328 -4.609 1 98.31 194 GLY A N 1
ATOM 1516 C CA . GLY A 1 194 ? 3.965 23.109 -5.348 1 98.31 194 GLY A CA 1
ATOM 1517 C C . GLY A 1 194 ? 3.48 22.422 -6.609 1 98.31 194 GLY A C 1
ATOM 1518 O O . GLY A 1 194 ? 2.279 22.406 -6.887 1 98.31 194 GLY A O 1
ATOM 1519 N N . ILE A 1 195 ? 4.336 21.812 -7.312 1 97.94 195 ILE A N 1
ATOM 1520 C CA . ILE A 1 195 ? 3.986 21.141 -8.555 1 97.94 195 ILE A CA 1
ATOM 1521 C C . ILE A 1 195 ? 3.055 19.969 -8.258 1 97.94 195 ILE A C 1
ATOM 1523 O O . ILE A 1 195 ? 2.043 19.781 -8.938 1 97.94 195 ILE A O 1
ATOM 1527 N N . PHE A 1 196 ? 3.379 19.234 -7.273 1 97.94 196 PHE A N 1
ATOM 1528 C CA . PHE A 1 196 ? 2.535 18.094 -6.906 1 97.94 196 PHE A CA 1
ATOM 1529 C C . PHE A 1 196 ? 1.13 18.562 -6.547 1 97.94 196 PHE A C 1
ATOM 1531 O O . PHE A 1 196 ? 0.143 17.984 -6.996 1 97.94 196 PHE A O 1
ATOM 1538 N N . GLN A 1 197 ? 1.061 19.609 -5.812 1 98.19 197 GLN A N 1
ATOM 1539 C CA . GLN A 1 197 ? -0.243 20.094 -5.363 1 98.19 197 GLN A CA 1
ATOM 1540 C C . GLN A 1 197 ? -1.031 20.703 -6.516 1 98.19 197 GLN A C 1
ATOM 1542 O O . GLN A 1 197 ? -2.256 20.578 -6.574 1 98.19 197 GLN A O 1
ATOM 1547 N N . VAL A 1 198 ? -0.362 21.359 -7.43 1 97.75 198 VAL A N 1
ATOM 1548 C CA . VAL A 1 198 ? -1.028 21.906 -8.609 1 97.75 198 VAL A CA 1
ATOM 1549 C C . VAL A 1 198 ? -1.568 20.766 -9.477 1 97.75 198 VAL A C 1
ATOM 1551 O O . VAL A 1 198 ? -2.715 20.812 -9.922 1 97.75 198 VAL A O 1
ATOM 1554 N N . VAL A 1 199 ? -0.784 19.75 -9.617 1 97 199 VAL A N 1
ATOM 1555 C CA . VAL A 1 199 ? -1.189 18.609 -10.43 1 97 199 VAL A CA 1
ATOM 1556 C C . VAL A 1 199 ? -2.389 17.922 -9.781 1 97 199 VAL A C 1
ATOM 1558 O O . VAL A 1 199 ? -3.342 17.547 -10.469 1 97 199 VAL A O 1
ATOM 1561 N N . ILE A 1 200 ? -2.338 17.812 -8.5 1 96.12 200 ILE A N 1
ATOM 1562 C CA . ILE A 1 200 ? -3.441 17.188 -7.781 1 96.12 200 ILE A CA 1
ATOM 1563 C C . ILE A 1 200 ? -4.707 18.016 -7.949 1 96.12 200 ILE A C 1
ATOM 1565 O O . ILE A 1 200 ? -5.789 17.469 -8.195 1 96.12 200 ILE A O 1
ATOM 1569 N N . GLY A 1 201 ? -4.57 19.328 -7.848 1 94.44 201 GLY A N 1
ATOM 1570 C CA . GLY A 1 201 ? -5.711 20.219 -7.961 1 94.44 201 GLY A CA 1
ATOM 1571 C C . GLY A 1 201 ? -6.312 20.25 -9.352 1 94.44 201 GLY A C 1
ATOM 1572 O O . GLY A 1 201 ? -7.531 20.125 -9.508 1 94.44 201 GLY A O 1
ATOM 1573 N N . ILE A 1 202 ? -5.508 20.219 -10.359 1 93.62 202 ILE A N 1
ATOM 1574 C CA . ILE A 1 202 ? -5.969 20.359 -11.742 1 93.62 202 ILE A CA 1
ATOM 1575 C C . ILE A 1 202 ? -6.5 19.016 -12.25 1 93.62 202 ILE A C 1
ATOM 1577 O O . ILE A 1 202 ? -7.5 18.969 -12.961 1 93.62 202 ILE A O 1
ATOM 1581 N N . SER A 1 203 ? -5.859 17.938 -11.812 1 92.81 203 SER A N 1
ATOM 1582 C CA . SER A 1 203 ? -6.254 16.609 -12.273 1 92.81 203 SER A CA 1
ATOM 1583 C C . SER A 1 203 ? -7.398 16.062 -11.43 1 92.81 203 SER A C 1
ATOM 1585 O O . SER A 1 203 ? -7.844 14.93 -11.656 1 92.81 203 SER A O 1
ATOM 1587 N N . ARG A 1 204 ? -7.797 16.781 -10.469 1 91 204 ARG A N 1
ATOM 1588 C CA . ARG A 1 204 ? -8.922 16.422 -9.609 1 91 204 ARG A CA 1
ATOM 1589 C C . ARG A 1 204 ? -8.695 15.07 -8.938 1 91 204 ARG A C 1
ATOM 1591 O O . ARG A 1 204 ? -9.578 14.211 -8.938 1 91 204 ARG A O 1
ATOM 1598 N N . LEU A 1 205 ? -7.484 14.953 -8.469 1 91.88 205 LEU A N 1
ATOM 1599 C CA . LEU A 1 205 ? -7.105 13.719 -7.789 1 91.88 205 LEU A CA 1
ATOM 1600 C C . LEU A 1 205 ? -7.523 13.758 -6.32 1 91.88 205 LEU A C 1
ATOM 1602 O O . LEU A 1 205 ? -6.676 13.727 -5.43 1 91.88 205 LEU A O 1
ATOM 1606 N N . ASN A 1 206 ? -8.797 13.664 -6.074 1 90.56 206 ASN A N 1
ATOM 1607 C CA . ASN A 1 206 ? -9.352 13.688 -4.723 1 90.56 206 ASN A CA 1
ATOM 1608 C C . ASN A 1 206 ? -8.867 12.5 -3.896 1 90.56 206 ASN A C 1
ATOM 1610 O O . ASN A 1 206 ? -8.766 12.586 -2.672 1 90.56 206 ASN A O 1
ATOM 1614 N N . LEU A 1 207 ? -8.547 11.492 -4.57 1 92 207 LEU A N 1
ATOM 1615 C CA . LEU A 1 207 ? -8.078 10.289 -3.891 1 92 207 LEU A CA 1
ATOM 1616 C C . LEU A 1 207 ? -6.797 10.57 -3.107 1 92 207 LEU A C 1
ATOM 1618 O O . LEU A 1 207 ? -6.664 10.141 -1.957 1 92 207 LEU A O 1
ATOM 1622 N N . VAL A 1 208 ? -5.934 11.297 -3.76 1 92.75 208 VAL A N 1
ATOM 1623 C CA . VAL A 1 208 ? -4.637 11.578 -3.148 1 92.75 208 VAL A CA 1
ATOM 1624 C C . VAL A 1 208 ? -4.828 12.43 -1.896 1 92.75 208 VAL A C 1
ATOM 1626 O O . VAL A 1 208 ? -4.129 12.234 -0.896 1 92.75 208 VAL A O 1
ATOM 1629 N N . LEU A 1 209 ? -5.789 13.289 -1.923 1 92.69 209 LEU A N 1
ATOM 1630 C CA . LEU A 1 209 ? -6.066 14.18 -0.796 1 92.69 209 LEU A CA 1
ATOM 1631 C C . LEU A 1 209 ? -6.75 13.414 0.336 1 92.69 209 LEU A C 1
ATOM 1633 O O . LEU A 1 209 ? -6.73 13.859 1.487 1 92.69 209 LEU A O 1
ATOM 1637 N N . SER A 1 210 ? -7.273 12.258 0.034 1 93.19 210 SER A N 1
ATOM 1638 C CA . SER A 1 210 ? -8.031 11.477 1.01 1 93.19 210 SER A CA 1
ATOM 1639 C C . SER A 1 210 ? -7.16 10.414 1.666 1 93.19 210 SER A C 1
ATOM 1641 O O . SER A 1 210 ? -7.625 9.68 2.543 1 93.19 210 SER A O 1
ATOM 1643 N N . LEU A 1 211 ? -5.941 10.367 1.34 1 93.88 211 LEU A N 1
ATOM 1644 C CA . LEU A 1 211 ? -5.066 9.297 1.792 1 93.88 211 LEU A CA 1
ATOM 1645 C C . LEU A 1 211 ? -4.707 9.469 3.264 1 93.88 211 LEU A C 1
ATOM 1647 O O . LEU A 1 211 ? -4.254 8.523 3.914 1 93.88 211 LEU A O 1
ATOM 1651 N N . VAL A 1 212 ? -4.918 10.688 3.764 1 93.94 212 VAL A N 1
ATOM 1652 C CA . VAL A 1 212 ? -4.516 10.961 5.141 1 93.94 212 VAL A CA 1
ATOM 1653 C C . VAL A 1 212 ? -5.73 10.883 6.059 1 93.94 212 VAL A C 1
ATOM 1655 O O . VAL A 1 212 ? -6.586 11.773 6.035 1 93.94 212 VAL A O 1
ATOM 1658 N N . SER A 1 213 ? -5.836 9.883 6.883 1 94.06 213 SER A N 1
ATOM 1659 C CA . SER A 1 213 ? -6.918 9.75 7.852 1 94.06 213 SER A CA 1
ATOM 1660 C C . SER A 1 213 ? -6.684 10.641 9.07 1 94.06 213 SER A C 1
ATOM 1662 O O . SER A 1 213 ? -5.57 11.125 9.281 1 94.06 213 SER A O 1
ATOM 1664 N N . TRP A 1 214 ? -7.695 10.867 9.797 1 92.75 214 TRP A N 1
ATOM 1665 C CA . TRP A 1 214 ? -7.574 11.688 10.992 1 92.75 214 TRP A CA 1
ATOM 1666 C C . TRP A 1 214 ? -6.652 11.023 12.016 1 92.75 214 TRP A C 1
ATOM 1668 O O . TRP A 1 214 ? -5.91 11.703 12.727 1 92.75 214 TRP A O 1
ATOM 1678 N N . GLU A 1 215 ? -6.648 9.688 12.094 1 94.44 215 GLU A N 1
ATOM 1679 C CA . GLU A 1 215 ? -5.793 8.953 13.023 1 94.44 215 GLU A CA 1
ATOM 1680 C C . GLU A 1 215 ? -4.316 9.164 12.695 1 94.44 215 GLU A C 1
ATOM 1682 O O . GLU A 1 215 ? -3.5 9.375 13.602 1 94.44 215 GLU A O 1
ATOM 1687 N N . VAL A 1 216 ? -4.094 9.078 11.398 1 95.62 216 VAL A N 1
ATOM 1688 C CA . VAL A 1 216 ? -2.715 9.258 10.953 1 95.62 216 VAL A CA 1
ATOM 1689 C C . VAL A 1 216 ? -2.268 10.695 11.219 1 95.62 216 VAL A C 1
ATOM 1691 O O . VAL A 1 216 ? -1.161 10.922 11.719 1 95.62 216 VAL A O 1
ATOM 1694 N N . TYR A 1 217 ? -3.125 11.656 10.906 1 94.19 217 TYR A N 1
ATOM 1695 C CA . TYR A 1 217 ? -2.82 13.062 11.125 1 94.19 217 TYR A CA 1
ATOM 1696 C C . TYR A 1 217 ? -2.568 13.344 12.602 1 94.19 217 TYR A C 1
ATOM 1698 O O . TYR A 1 217 ? -1.592 14.008 12.961 1 94.19 217 TYR A O 1
ATOM 1706 N N . SER A 1 218 ? -3.439 12.867 13.453 1 94.81 218 SER A N 1
ATOM 1707 C CA . SER A 1 218 ? -3.336 13.078 14.891 1 94.81 218 SER A CA 1
ATOM 1708 C C . SER A 1 218 ? -2.074 12.438 15.461 1 94.81 218 SER A C 1
ATOM 1710 O O . SER A 1 218 ? -1.361 13.047 16.25 1 94.81 218 SER A O 1
ATOM 1712 N N . ALA A 1 219 ? -1.807 11.18 15.07 1 97.06 219 ALA A N 1
ATOM 1713 C CA . ALA A 1 219 ? -0.628 10.469 15.547 1 97.06 219 ALA A CA 1
ATOM 1714 C C . ALA A 1 219 ? 0.655 11.125 15.047 1 97.06 219 ALA A C 1
ATOM 1716 O O . ALA A 1 219 ? 1.636 11.227 15.781 1 97.06 219 ALA A O 1
ATOM 1717 N N . PHE A 1 220 ? 0.623 11.445 13.797 1 95.62 220 PHE A N 1
ATOM 1718 C CA . PHE A 1 220 ? 1.748 12.164 13.203 1 95.62 220 PHE A CA 1
ATOM 1719 C C . PHE A 1 220 ? 2.008 13.469 13.953 1 95.62 220 PHE A C 1
ATOM 1721 O O . PHE A 1 220 ? 3.158 13.805 14.242 1 95.62 220 PHE A O 1
ATOM 1728 N N . GLY A 1 221 ? 0.944 14.25 14.203 1 94.56 221 GLY A N 1
ATOM 1729 C CA . GLY A 1 221 ? 1.066 15.469 14.984 1 94.56 221 GLY A CA 1
ATOM 1730 C C . GLY A 1 221 ? 1.7 15.25 16.344 1 94.56 221 GLY A C 1
ATOM 1731 O O . GLY A 1 221 ? 2.621 15.969 16.734 1 94.56 221 GLY A O 1
ATOM 1732 N N . ALA A 1 222 ? 1.237 14.219 17.016 1 95.81 222 ALA A N 1
ATOM 1733 C CA . ALA A 1 222 ? 1.776 13.891 18.344 1 95.81 222 ALA A CA 1
ATOM 1734 C C . ALA A 1 222 ? 3.25 13.508 18.25 1 95.81 222 ALA A C 1
ATOM 1736 O O . ALA A 1 222 ? 4.051 13.883 19.109 1 95.81 222 ALA A O 1
ATOM 1737 N N . GLY A 1 223 ? 3.566 12.695 17.266 1 95.81 223 GLY A N 1
ATOM 1738 C CA . GLY A 1 223 ? 4.957 12.312 17.078 1 95.81 223 GLY A CA 1
ATOM 1739 C C . GLY A 1 223 ? 5.855 13.484 16.75 1 95.81 223 GLY A C 1
ATOM 1740 O O . GLY A 1 223 ? 6.973 13.586 17.25 1 95.81 223 GLY A O 1
ATOM 1741 N N . THR A 1 224 ? 5.375 14.359 15.922 1 93.94 224 THR A N 1
ATOM 1742 C CA . THR A 1 224 ? 6.137 15.539 15.531 1 93.94 224 THR A CA 1
ATOM 1743 C C . THR A 1 224 ? 6.359 16.469 16.719 1 93.94 224 THR A C 1
ATOM 1745 O O . THR A 1 224 ? 7.445 17.031 16.875 1 93.94 224 THR A O 1
ATOM 1748 N N . VAL A 1 225 ? 5.375 16.656 17.516 1 94.06 225 VAL A N 1
ATOM 1749 C CA . VAL A 1 225 ? 5.484 17.5 18.703 1 94.06 225 VAL A CA 1
ATOM 1750 C C . VAL A 1 225 ? 6.543 16.922 19.641 1 94.06 225 VAL A C 1
ATOM 1752 O O . VAL A 1 225 ? 7.27 17.672 20.297 1 94.06 225 VAL A O 1
ATOM 1755 N N . THR A 1 226 ? 6.605 15.609 19.688 1 93.56 226 THR A N 1
ATOM 1756 C CA . THR A 1 226 ? 7.637 14.977 20.5 1 93.56 226 THR A CA 1
ATOM 1757 C C . THR A 1 226 ? 9.023 15.359 20 1 93.56 226 THR A C 1
ATOM 1759 O O . THR A 1 226 ? 9.914 15.672 20.797 1 93.56 226 THR A O 1
ATOM 1762 N N . HIS A 1 227 ? 9.172 15.344 18.766 1 92 227 HIS A N 1
ATOM 1763 C CA . HIS A 1 227 ? 10.445 15.742 18.172 1 92 227 HIS A CA 1
ATOM 1764 C C . HIS A 1 227 ? 10.742 17.219 18.438 1 92 227 HIS A C 1
ATOM 1766 O O . HIS A 1 227 ? 11.875 17.578 18.766 1 92 227 HIS A O 1
ATOM 1772 N N . ILE A 1 228 ? 9.734 18.062 18.25 1 89.88 228 ILE A N 1
ATOM 1773 C CA . ILE A 1 228 ? 9.891 19.5 18.469 1 89.88 228 ILE A CA 1
ATOM 1774 C C . ILE A 1 228 ? 10.227 19.766 19.938 1 89.88 228 ILE A C 1
ATOM 1776 O O . ILE A 1 228 ? 11.078 20.609 20.234 1 89.88 228 ILE A O 1
ATOM 1780 N N . PHE A 1 229 ? 9.617 19.078 20.797 1 90 229 PHE A N 1
ATOM 1781 C CA . PHE A 1 229 ? 9.852 19.266 22.219 1 90 229 PHE A CA 1
ATOM 1782 C C . PHE A 1 229 ? 11.305 19.016 22.578 1 90 229 PHE A C 1
ATOM 1784 O O . PHE A 1 229 ? 11.922 19.781 23.312 1 90 229 PHE A O 1
ATOM 1791 N N . VAL A 1 230 ? 11.82 17.969 22.047 1 87.25 230 VAL A N 1
ATOM 1792 C CA . VAL A 1 230 ? 13.211 17.625 22.328 1 87.25 230 VAL A CA 1
ATOM 1793 C C . VAL A 1 230 ? 14.141 18.672 21.719 1 87.25 230 VAL A C 1
ATOM 1795 O O . VAL A 1 230 ? 15.109 19.094 22.344 1 87.25 230 VAL A O 1
ATOM 1798 N N . ALA A 1 231 ? 13.797 19.109 20.547 1 83.56 231 ALA A N 1
ATOM 1799 C CA . ALA A 1 231 ? 14.609 20.109 19.859 1 83.56 231 ALA A CA 1
ATOM 1800 C C . ALA A 1 231 ? 14.578 21.453 20.609 1 83.56 231 ALA A C 1
ATOM 1802 O O . ALA A 1 231 ? 15.602 22.125 20.719 1 83.56 231 ALA A O 1
ATOM 1803 N N . GLN A 1 232 ? 13.422 21.766 21.094 1 86.31 232 GLN A N 1
ATOM 1804 C CA . GLN A 1 232 ? 13.266 23.062 21.734 1 86.31 232 GLN A CA 1
ATOM 1805 C C . GLN A 1 232 ? 13.789 23.047 23.172 1 86.31 232 GLN A C 1
ATOM 1807 O O . GLN A 1 232 ? 14.141 24.094 23.719 1 86.31 232 GLN A O 1
ATOM 1812 N N . MET A 1 233 ? 13.852 21.906 23.781 1 88.12 233 MET A N 1
ATOM 1813 C CA . MET A 1 233 ? 14.367 21.797 25.141 1 88.12 233 MET A CA 1
ATOM 1814 C C . MET A 1 233 ? 15.828 22.234 25.188 1 88.12 233 MET A C 1
ATOM 1816 O O . MET A 1 233 ? 16.266 22.812 26.188 1 88.12 233 MET A O 1
ATOM 1820 N N . ALA A 1 234 ? 16.531 21.969 24.188 1 87.25 234 ALA A N 1
ATOM 1821 C CA . ALA A 1 234 ? 17.922 22.422 24.125 1 87.25 234 ALA A CA 1
ATOM 1822 C C . ALA A 1 234 ? 18 23.953 24.141 1 87.25 234 ALA A C 1
ATOM 1824 O O . ALA A 1 234 ? 18.844 24.516 24.828 1 87.25 234 ALA A O 1
ATOM 1825 N N . ARG A 1 235 ? 17.109 24.562 23.422 1 85.62 235 ARG A N 1
ATOM 1826 C CA . ARG A 1 235 ? 17.078 26.016 23.375 1 85.62 235 ARG A CA 1
ATOM 1827 C C . ARG A 1 235 ? 16.594 26.594 24.703 1 85.62 235 ARG A C 1
ATOM 1829 O O . ARG A 1 235 ? 17.094 27.625 25.156 1 85.62 235 ARG A O 1
ATOM 1836 N N . PHE A 1 236 ? 15.648 25.891 25.266 1 88.25 236 PHE A N 1
ATOM 1837 C CA . PHE A 1 236 ? 15.07 26.297 26.547 1 88.25 236 PHE A CA 1
ATOM 1838 C C . PHE A 1 236 ? 16.141 26.312 27.641 1 88.25 236 PHE A C 1
ATOM 1840 O O . PHE A 1 236 ? 16.094 27.172 28.531 1 88.25 236 PHE A O 1
ATOM 1847 N N . LEU A 1 237 ? 17.188 25.453 27.5 1 88.88 237 LEU A N 1
ATOM 1848 C CA . LEU A 1 237 ? 18.219 25.297 28.516 1 88.88 237 LEU A CA 1
ATOM 1849 C C . LEU A 1 237 ? 19.5 26.016 28.094 1 88.88 237 LEU A C 1
ATOM 1851 O O . LEU A 1 237 ? 20.438 26.141 28.891 1 88.88 237 LEU A O 1
ATOM 1855 N N . GLY A 1 238 ? 19.469 26.578 26.922 1 87.19 238 GLY A N 1
ATOM 1856 C CA . GLY A 1 238 ? 20.656 27.25 26.406 1 87.19 238 GLY A CA 1
ATOM 1857 C C . GLY A 1 238 ? 21.797 26.312 26.094 1 87.19 238 GLY A C 1
ATOM 1858 O O . GLY A 1 238 ? 22.969 26.625 26.344 1 87.19 238 GLY A O 1
ATOM 1859 N N . LEU A 1 239 ? 21.422 25.125 25.719 1 84.38 239 LEU A N 1
ATOM 1860 C CA . LEU A 1 239 ? 22.422 24.109 25.406 1 84.38 239 LEU A CA 1
ATOM 1861 C C . LEU A 1 239 ? 22.609 23.969 23.906 1 84.38 239 LEU A C 1
ATOM 1863 O O . LEU A 1 239 ? 21.703 24.328 23.125 1 84.38 239 LEU A O 1
ATOM 1867 N N . ARG A 1 240 ? 23.828 23.672 23.453 1 75.44 240 ARG A N 1
ATOM 1868 C CA . ARG A 1 240 ? 24.094 23.359 22.062 1 75.44 240 ARG A CA 1
ATOM 1869 C C . ARG A 1 240 ? 24.406 21.875 21.891 1 75.44 240 ARG A C 1
ATOM 1871 O O . ARG A 1 240 ? 25.547 21.453 22.062 1 75.44 240 ARG A O 1
ATOM 1878 N N . PRO A 1 241 ? 23.328 21.156 21.531 1 66.44 241 PRO A N 1
ATOM 1879 C CA . PRO A 1 241 ? 23.594 19.719 21.453 1 66.44 241 PRO A CA 1
ATOM 1880 C C . PRO A 1 241 ? 24.484 19.344 20.266 1 66.44 241 PRO A C 1
ATOM 1882 O O . PRO A 1 241 ? 24.406 20 19.219 1 66.44 241 PRO A O 1
ATOM 1885 N N . LYS A 1 242 ? 25.578 18.453 20.375 1 62.16 242 LYS A N 1
ATOM 1886 C CA . LYS A 1 242 ? 26.5 17.984 19.344 1 62.16 242 LYS A CA 1
ATOM 1887 C C . LYS A 1 242 ? 25.781 17.094 18.312 1 62.16 242 LYS A C 1
ATOM 1889 O O . LYS A 1 242 ? 26.25 16.938 17.188 1 62.16 242 LYS A O 1
ATOM 1894 N N . GLY A 1 243 ? 24.609 16.906 18.422 1 63.28 243 GLY A N 1
ATOM 1895 C CA . GLY A 1 243 ? 23.875 16.094 17.453 1 63.28 243 GLY A CA 1
ATOM 1896 C C . GLY A 1 243 ? 24.078 14.609 17.656 1 63.28 243 GLY A C 1
ATOM 1897 O O . GLY A 1 243 ? 25.109 14.172 18.172 1 63.28 243 GLY A O 1
ATOM 1898 N N . SER A 1 244 ? 23.094 13.688 17.469 1 59.75 244 SER A N 1
ATOM 1899 C CA . SER A 1 244 ? 23.203 12.242 17.609 1 59.75 244 SER A CA 1
ATOM 1900 C C . SER A 1 244 ? 23.594 11.586 16.281 1 59.75 244 SER A C 1
ATOM 1902 O O . SER A 1 244 ? 23.25 12.086 15.211 1 59.75 244 SER A O 1
ATOM 1904 N N . ARG A 1 245 ? 24.391 10.508 16.328 1 58.38 245 ARG A N 1
ATOM 1905 C CA . ARG A 1 245 ? 24.906 9.75 15.195 1 58.38 245 ARG A CA 1
ATOM 1906 C C . ARG A 1 245 ? 23.906 8.695 14.742 1 58.38 245 ARG A C 1
ATOM 1908 O O . ARG A 1 245 ? 24.078 8.078 13.695 1 58.38 245 ARG A O 1
ATOM 1915 N N . LEU A 1 246 ? 22.969 8.727 15.492 1 58.25 246 LEU A N 1
ATOM 1916 C CA . LEU A 1 246 ? 22.062 7.625 15.18 1 58.25 246 LEU A CA 1
ATOM 1917 C C . LEU A 1 246 ? 21.141 7.984 14.016 1 58.25 246 LEU A C 1
ATOM 1919 O O . LEU A 1 246 ? 20.656 9.117 13.938 1 58.25 246 LEU A O 1
ATOM 1923 N N . GLU A 1 247 ? 21.078 7.09 13.133 1 65.38 247 GLU A N 1
ATOM 1924 C CA . GLU A 1 247 ? 20.172 7.293 12.008 1 65.38 247 GLU A CA 1
ATOM 1925 C C . GLU A 1 247 ? 18.734 6.961 12.391 1 65.38 247 GLU A C 1
ATOM 1927 O O . GLU A 1 247 ? 17.812 7.723 12.094 1 65.38 247 GLU A O 1
ATOM 1932 N N . VAL A 1 248 ? 18.656 5.855 13.055 1 73.62 248 VAL A N 1
ATOM 1933 C CA . VAL A 1 248 ? 17.344 5.418 13.547 1 73.62 248 VAL A CA 1
ATOM 1934 C C . VAL A 1 248 ? 17.266 5.625 15.055 1 73.62 248 VAL A C 1
ATOM 1936 O O . VAL A 1 248 ? 18.188 5.273 15.789 1 73.62 248 VAL A O 1
ATOM 1939 N N . GLY A 1 249 ? 16.25 6.363 15.508 1 77.5 249 GLY A N 1
ATOM 1940 C CA . GLY A 1 249 ? 16.078 6.664 16.922 1 77.5 249 GLY A CA 1
ATOM 1941 C C . GLY A 1 249 ? 16.938 7.828 17.391 1 77.5 249 GLY A C 1
ATOM 1942 O O . GLY A 1 249 ? 17.406 7.84 18.516 1 77.5 249 GLY A O 1
ATOM 1943 N N . TYR A 1 250 ? 17.25 8.727 16.547 1 79.81 250 TYR A N 1
ATOM 1944 C CA . TYR A 1 250 ? 18.109 9.844 16.875 1 79.81 250 TYR A CA 1
ATOM 1945 C C . TYR A 1 250 ? 17.516 10.688 18 1 79.81 250 TYR A C 1
ATOM 1947 O O . TYR A 1 250 ? 18.25 11.32 18.766 1 79.81 250 TYR A O 1
ATOM 1955 N N . ILE A 1 251 ? 16.219 10.641 18.141 1 85.5 251 ILE A N 1
ATOM 1956 C CA . ILE A 1 251 ? 15.555 11.438 19.172 1 85.5 251 ILE A CA 1
ATOM 1957 C C . ILE A 1 251 ? 15.961 10.953 20.562 1 85.5 251 ILE A C 1
ATOM 1959 O O . ILE A 1 251 ? 16.109 11.75 21.484 1 85.5 251 ILE A O 1
ATOM 1963 N N . PHE A 1 252 ? 16.078 9.641 20.656 1 86.25 252 PHE A N 1
ATOM 1964 C CA . PHE A 1 252 ? 16.469 9.078 21.953 1 86.25 252 PHE A CA 1
ATOM 1965 C C . PHE A 1 252 ? 17.906 9.461 22.297 1 86.25 252 PHE A C 1
ATOM 1967 O O . PHE A 1 252 ? 18.219 9.727 23.469 1 86.25 252 PHE A O 1
ATOM 1974 N N . GLY A 1 253 ? 18.703 9.484 21.328 1 83.94 253 GLY A N 1
ATOM 1975 C CA . GLY A 1 253 ? 20.062 9.961 21.531 1 83.94 253 GLY A CA 1
ATOM 1976 C C . GLY A 1 253 ? 20.141 11.422 21.922 1 83.94 253 GLY A C 1
ATOM 1977 O O . GLY A 1 253 ? 20.891 11.789 22.828 1 83.94 253 GLY A O 1
ATOM 1978 N N . HIS A 1 254 ? 19.359 12.219 21.281 1 85.12 254 HIS A N 1
ATOM 1979 C CA . HIS A 1 254 ? 19.312 13.641 21.594 1 85.12 254 HIS A CA 1
ATOM 1980 C C . HIS A 1 254 ? 18.781 13.867 23 1 85.12 254 HIS A C 1
ATOM 1982 O O . HIS A 1 254 ? 19.281 14.727 23.734 1 85.12 254 HIS A O 1
ATOM 1988 N N . ALA A 1 255 ? 17.75 13.133 23.344 1 86.94 255 ALA A N 1
ATOM 1989 C CA . ALA A 1 255 ? 17.156 13.258 24.672 1 86.94 255 ALA A CA 1
ATOM 1990 C C . ALA A 1 255 ? 18.156 12.859 25.766 1 86.94 255 ALA A C 1
ATOM 1992 O O . ALA A 1 255 ? 18.234 13.492 26.812 1 86.94 255 ALA A O 1
ATOM 1993 N N . PHE A 1 256 ? 18.906 11.836 25.438 1 86.19 256 PHE A N 1
ATOM 1994 C CA . PHE A 1 256 ? 19.906 11.391 26.391 1 86.19 256 PHE A CA 1
ATOM 1995 C C . PHE A 1 256 ? 21.016 12.43 26.531 1 86.19 256 PHE A C 1
ATOM 1997 O O . PHE A 1 256 ? 21.469 12.703 27.656 1 86.19 256 PHE A O 1
ATOM 2004 N N . GLU A 1 257 ? 21.375 12.969 25.484 1 85.25 257 GLU A N 1
ATOM 2005 C CA . GLU A 1 257 ? 22.406 14 25.516 1 85.25 257 GLU A CA 1
ATOM 2006 C C . GLU A 1 257 ? 21.938 15.234 26.281 1 85.25 257 GLU A C 1
ATOM 2008 O O . GLU A 1 257 ? 22.719 15.867 26.984 1 85.25 257 GLU A O 1
ATOM 2013 N N . LEU A 1 258 ? 20.781 15.586 26.078 1 87.19 258 LEU A N 1
ATOM 2014 C CA . LEU A 1 258 ? 20.203 16.719 26.781 1 87.19 258 LEU A CA 1
ATOM 2015 C C . LEU A 1 258 ? 20.203 16.484 28.297 1 87.19 258 LEU A C 1
ATOM 2017 O O . LEU A 1 258 ? 20.531 17.391 29.062 1 87.19 258 LEU A O 1
ATOM 2021 N N . CYS A 1 259 ? 19.875 15.297 28.688 1 88.06 259 CYS A N 1
ATOM 2022 C CA . CYS A 1 259 ? 19.859 14.953 30.109 1 88.06 259 CYS A CA 1
ATOM 2023 C C . CYS A 1 259 ? 21.266 14.969 30.688 1 88.06 259 CYS A C 1
ATOM 2025 O O . CYS A 1 259 ? 21.484 15.398 31.828 1 88.06 259 CYS A O 1
ATOM 2027 N N . ALA A 1 260 ? 22.141 14.57 29.859 1 87.38 260 ALA A N 1
ATOM 2028 C CA . ALA A 1 260 ? 23.531 14.523 30.297 1 87.38 260 ALA A CA 1
ATOM 2029 C C . ALA A 1 260 ? 24.125 15.922 30.375 1 87.38 260 ALA A C 1
ATOM 2031 O O . ALA A 1 260 ? 25.016 16.172 31.188 1 87.38 260 ALA A O 1
ATOM 2032 N N . SER A 1 261 ? 23.578 16.844 29.641 1 88.12 261 SER A N 1
ATOM 2033 C CA . SER A 1 261 ? 24.156 18.188 29.578 1 88.12 261 SER A CA 1
ATOM 2034 C C . SER A 1 261 ? 23.406 19.141 30.5 1 88.12 261 SER A C 1
ATOM 2036 O O . SER A 1 261 ? 23.656 20.344 30.484 1 88.12 261 SER A O 1
ATOM 2038 N N . LEU A 1 262 ? 22.562 18.734 31.281 1 88.69 262 LEU A N 1
ATOM 2039 C CA . LEU A 1 262 ? 21.703 19.547 32.125 1 88.69 262 LEU A CA 1
ATOM 2040 C C . LEU A 1 262 ? 22.547 20.422 33.062 1 88.69 262 LEU A C 1
ATOM 2042 O O . LEU A 1 262 ? 22.203 21.578 33.312 1 88.69 262 LEU A O 1
ATOM 2046 N N . PRO A 1 263 ? 23.719 19.859 33.469 1 88.88 263 PRO A N 1
ATOM 2047 C CA . PRO A 1 263 ? 24.547 20.688 34.375 1 88.88 263 PRO A CA 1
ATOM 2048 C C . PRO A 1 263 ? 25.188 21.859 33.656 1 88.88 263 PRO A C 1
ATOM 2050 O O . PRO A 1 263 ? 25.594 22.844 34.281 1 88.88 263 PRO A O 1
ATOM 2053 N N . GLN A 1 264 ? 25.219 21.875 32.406 1 89.12 264 GLN A N 1
ATOM 2054 C CA . GLN A 1 264 ? 25.828 22.938 31.609 1 89.12 264 GLN A CA 1
ATOM 2055 C C . GLN A 1 264 ? 24.797 23.969 31.156 1 89.12 264 GLN A C 1
ATOM 2057 O O . GLN A 1 264 ? 25.094 24.875 30.375 1 89.12 264 GLN A O 1
ATOM 2062 N N . ALA A 1 265 ? 23.625 23.922 31.75 1 91.5 265 ALA A N 1
ATOM 2063 C CA . ALA A 1 265 ? 22.547 24.844 31.359 1 91.5 265 ALA A CA 1
ATOM 2064 C C . ALA A 1 265 ? 22.859 26.266 31.797 1 91.5 265 ALA A C 1
ATOM 2066 O O . ALA A 1 265 ? 23.406 26.484 32.875 1 91.5 265 ALA A O 1
ATOM 2067 N N . ASN A 1 266 ? 22.547 27.234 30.938 1 92.31 266 ASN A N 1
ATOM 2068 C CA . ASN A 1 266 ? 22.688 28.641 31.266 1 92.31 266 ASN A CA 1
ATOM 2069 C C . ASN A 1 266 ? 21.547 29.141 32.156 1 92.31 266 ASN A C 1
ATOM 2071 O O . ASN A 1 266 ? 20.406 29.203 31.719 1 92.31 266 ASN A O 1
ATOM 2075 N N . VAL A 1 267 ? 21.828 29.578 33.312 1 92.44 267 VAL A N 1
ATOM 2076 C CA . VAL A 1 267 ? 20.828 29.922 34.312 1 92.44 267 VAL A CA 1
ATOM 2077 C C . VAL A 1 267 ? 20.016 31.125 33.844 1 92.44 267 VAL A C 1
ATOM 2079 O O . VAL A 1 267 ? 18.797 31.172 34.062 1 92.44 267 VAL A O 1
ATOM 2082 N N . ILE A 1 268 ? 20.672 32.031 33.219 1 93.31 268 ILE A N 1
ATOM 2083 C CA . ILE A 1 268 ? 19.969 33.219 32.719 1 93.31 268 ILE A CA 1
ATOM 2084 C C . ILE A 1 268 ? 18.969 32.844 31.656 1 93.31 268 ILE A C 1
ATOM 2086 O O . ILE A 1 268 ? 17.812 33.281 31.672 1 93.31 268 ILE A O 1
ATOM 2090 N N . THR A 1 269 ? 19.391 31.953 30.812 1 94.19 269 THR A N 1
ATOM 2091 C CA . THR A 1 269 ? 18.531 31.484 29.734 1 94.19 269 THR A CA 1
ATOM 2092 C C . THR A 1 269 ? 17.328 30.719 30.312 1 94.19 269 THR A C 1
ATOM 2094 O O . THR A 1 269 ? 16.203 30.875 29.844 1 94.19 269 THR A O 1
ATOM 2097 N N . VAL A 1 270 ? 17.547 29.938 31.281 1 94.56 270 VAL A N 1
ATOM 2098 C CA . VAL A 1 270 ? 16.484 29.141 31.906 1 94.56 270 VAL A CA 1
ATOM 2099 C C . VAL A 1 270 ? 15.477 30.078 32.594 1 94.56 270 VAL A C 1
ATOM 2101 O O . VAL A 1 270 ? 14.273 29.844 32.5 1 94.56 270 VAL A O 1
ATOM 2104 N N . LEU A 1 271 ? 15.969 31.062 33.188 1 94.88 271 LEU A N 1
ATOM 2105 C CA . LEU A 1 271 ? 15.086 32.031 33.875 1 94.88 271 LEU A CA 1
ATOM 2106 C C . LEU A 1 271 ? 14.242 32.781 32.844 1 94.88 271 LEU A C 1
ATOM 2108 O O . LEU A 1 271 ? 13.055 33.031 33.094 1 94.88 271 LEU A O 1
ATOM 2112 N N . ILE A 1 272 ? 14.906 33.156 31.812 1 94.88 272 ILE A N 1
ATOM 2113 C CA . ILE A 1 272 ? 14.18 33.844 30.75 1 94.88 272 ILE A CA 1
ATOM 2114 C C . ILE A 1 272 ? 13.086 32.938 30.188 1 94.88 272 ILE A C 1
ATOM 2116 O O . ILE A 1 272 ? 11.961 33.406 29.953 1 94.88 272 ILE A O 1
ATOM 2120 N N . SER A 1 273 ? 13.398 31.703 30 1 95.62 273 SER A N 1
ATOM 2121 C CA . SER A 1 273 ? 12.453 30.75 29.438 1 95.62 273 SER A CA 1
ATOM 2122 C C . SER A 1 273 ? 11.273 30.516 30.391 1 95.62 273 SER A C 1
ATOM 2124 O O . SER A 1 273 ? 10.125 30.484 29.953 1 95.62 273 SER A O 1
ATOM 2126 N N . ILE A 1 274 ? 11.547 30.328 31.625 1 95.88 274 ILE A N 1
ATOM 2127 C CA . ILE A 1 274 ? 10.5 30.094 32.594 1 95.88 274 ILE A CA 1
ATOM 2128 C C . ILE A 1 274 ? 9.586 31.312 32.688 1 95.88 274 ILE A C 1
ATOM 2130 O O . ILE A 1 274 ? 8.367 31.172 32.75 1 95.88 274 ILE A O 1
ATOM 2134 N N . THR A 1 275 ? 10.211 32.469 32.688 1 96.12 275 THR A N 1
ATOM 2135 C CA . THR A 1 275 ? 9.438 33.719 32.719 1 96.12 275 THR A CA 1
ATOM 2136 C C . THR A 1 275 ? 8.594 33.844 31.469 1 96.12 275 THR A C 1
ATOM 2138 O O . THR A 1 275 ? 7.434 34.281 31.531 1 96.12 275 THR A O 1
ATOM 2141 N N . GLY A 1 276 ? 9.203 33.562 30.328 1 95.88 276 GLY A N 1
ATOM 2142 C CA . GLY A 1 276 ? 8.453 33.594 29.078 1 95.88 276 GLY A CA 1
ATOM 2143 C C . GLY A 1 276 ? 7.258 32.656 29.094 1 95.88 276 GLY A C 1
ATOM 2144 O O . GLY A 1 276 ? 6.164 33.031 28.656 1 95.88 276 GLY A O 1
ATOM 2145 N N . PHE A 1 277 ? 7.504 31.484 29.609 1 94.62 277 PHE A N 1
ATOM 2146 C CA . PHE A 1 277 ? 6.43 30.5 29.688 1 94.62 277 PHE A CA 1
ATOM 2147 C C . PHE A 1 277 ? 5.324 31 30.609 1 94.62 277 PHE A C 1
ATOM 2149 O O . PHE A 1 277 ? 4.141 30.828 30.328 1 94.62 277 PHE A O 1
ATOM 2156 N N . ALA A 1 278 ? 5.645 31.547 31.672 1 95.38 278 ALA A N 1
ATOM 2157 C CA . ALA A 1 278 ? 4.691 32.094 32.656 1 95.38 278 ALA A CA 1
ATOM 2158 C C . ALA A 1 278 ? 3.871 33.219 32.031 1 95.38 278 ALA A C 1
ATOM 2160 O O . ALA A 1 278 ? 2.658 33.281 32.25 1 95.38 278 ALA A O 1
ATOM 2161 N N . VAL A 1 279 ? 4.512 34.062 31.344 1 95.12 279 VAL A N 1
ATOM 2162 C CA . VAL A 1 279 ? 3.842 35.219 30.734 1 95.12 279 VAL A CA 1
ATOM 2163 C C . VAL A 1 279 ? 2.814 34.719 29.719 1 95.12 279 VAL A C 1
ATOM 2165 O O . VAL A 1 279 ? 1.688 35.219 29.672 1 95.12 279 VAL A O 1
ATOM 2168 N N . LEU A 1 280 ? 3.195 33.781 28.922 1 93.44 280 LEU A N 1
ATOM 2169 C CA . LEU A 1 280 ? 2.273 33.25 27.922 1 93.44 280 LEU A CA 1
ATOM 2170 C C . LEU A 1 280 ? 1.122 32.5 28.594 1 93.44 280 LEU A C 1
ATOM 2172 O O . LEU A 1 280 ? -0.026 32.594 28.156 1 93.44 280 LEU A O 1
ATOM 2176 N N . PHE A 1 281 ? 1.441 31.75 29.609 1 92.25 281 PHE A N 1
ATOM 2177 C CA . PHE A 1 281 ? 0.42 31 30.312 1 92.25 281 PHE A CA 1
ATOM 2178 C C . PHE A 1 281 ? -0.609 31.922 30.938 1 92.25 281 PHE A C 1
ATOM 2180 O O . PHE A 1 281 ? -1.815 31.719 30.797 1 92.25 281 PHE A O 1
ATOM 2187 N N . VAL A 1 282 ? -0.193 32.938 31.578 1 93.19 282 VAL A N 1
ATOM 2188 C CA . VAL A 1 282 ? -1.085 33.906 32.219 1 93.19 282 VAL A CA 1
ATOM 2189 C C . VAL A 1 282 ? -1.79 34.75 31.188 1 93.19 282 VAL A C 1
ATOM 2191 O O . VAL A 1 282 ? -2.986 35.031 31.297 1 93.19 282 VAL A O 1
ATOM 2194 N N . GLY A 1 283 ? -1.091 35.188 30.281 1 91.69 283 GLY A N 1
ATOM 2195 C CA . GLY A 1 283 ? -1.635 36.062 29.266 1 91.69 283 GLY A CA 1
ATOM 2196 C C . GLY A 1 283 ? -2.664 35.406 28.375 1 91.69 283 GLY A C 1
ATOM 2197 O O . GLY A 1 283 ? -3.801 35.875 28.281 1 91.69 283 GLY A O 1
ATOM 2198 N N . LYS A 1 284 ? -2.326 34.281 27.812 1 87.56 284 LYS A N 1
ATOM 2199 C CA . LYS A 1 284 ? -3.166 33.656 26.812 1 87.56 284 LYS A CA 1
ATOM 2200 C C . LYS A 1 284 ? -4.285 32.844 27.453 1 87.56 284 LYS A C 1
ATOM 2202 O O . LYS A 1 284 ? -5.406 32.812 26.953 1 87.56 284 LYS A O 1
ATOM 2207 N N . ASP A 1 285 ? -4.004 32.188 28.594 1 87.19 285 ASP A N 1
ATOM 2208 C CA . ASP A 1 285 ? -4.992 31.281 29.172 1 87.19 285 ASP A CA 1
ATOM 2209 C C . ASP A 1 285 ? -5.883 32.031 30.172 1 87.19 285 ASP A C 1
ATOM 2211 O O . ASP A 1 285 ? -7.047 31.656 30.359 1 87.19 285 ASP A O 1
ATOM 2215 N N . TYR A 1 286 ? -5.398 33.094 30.766 1 88 286 TYR A N 1
ATOM 2216 C CA . TYR A 1 286 ? -6.18 33.75 31.812 1 88 286 TYR A CA 1
ATOM 2217 C C . TYR A 1 286 ? -6.664 35.125 31.359 1 88 286 TYR A C 1
ATOM 2219 O O . TYR A 1 286 ? -7.836 35.469 31.531 1 88 286 TYR A O 1
ATOM 2227 N N . ILE A 1 287 ? -5.863 35.875 30.734 1 88.75 287 ILE A N 1
ATOM 2228 C CA . ILE A 1 287 ? -6.188 37.25 30.453 1 88.75 287 ILE A CA 1
ATOM 2229 C C . ILE A 1 287 ? -6.988 37.344 29.156 1 88.75 287 ILE A C 1
ATOM 2231 O O . ILE A 1 287 ? -8.016 38.031 29.094 1 88.75 287 ILE A O 1
ATOM 2235 N N . ASN A 1 288 ? -6.559 36.75 28.109 1 86.94 288 ASN A N 1
ATOM 2236 C CA . ASN A 1 288 ? -7.184 36.875 26.797 1 86.94 288 ASN A CA 1
ATOM 2237 C C . ASN A 1 288 ? -8.641 36.438 26.812 1 86.94 288 ASN A C 1
ATOM 2239 O O . ASN A 1 288 ? -9.516 37.125 26.297 1 86.94 288 ASN A O 1
ATOM 2243 N N . PRO A 1 289 ? -8.961 35.219 27.422 1 84.31 289 PRO A N 1
ATOM 2244 C CA . PRO A 1 289 ? -10.375 34.844 27.453 1 84.31 289 PRO A CA 1
ATOM 2245 C C . PRO A 1 289 ? -11.242 35.844 28.203 1 84.31 289 PRO A C 1
ATOM 2247 O O . PRO A 1 289 ? -12.398 36.062 27.828 1 84.31 289 PRO A O 1
ATOM 2250 N N . ARG A 1 290 ? -10.742 36.562 29.172 1 85.81 290 ARG A N 1
ATOM 2251 C CA . ARG A 1 290 ? -11.477 37.562 29.938 1 85.81 290 ARG A CA 1
ATOM 2252 C C . ARG A 1 290 ? -11.641 38.844 29.141 1 85.81 290 ARG A C 1
ATOM 2254 O O . ARG A 1 290 ? -12.695 39.5 29.188 1 85.81 290 ARG A O 1
ATOM 2261 N N . VAL A 1 291 ? -10.617 39.156 28.422 1 84.38 291 VAL A N 1
ATOM 2262 C CA . VAL A 1 291 ? -10.641 40.406 27.641 1 84.38 291 VAL A CA 1
ATOM 2263 C C . VAL A 1 291 ? -11.609 40.219 26.453 1 84.38 291 VAL A C 1
ATOM 2265 O O . VAL A 1 291 ? -12.367 41.156 26.141 1 84.38 291 VAL A O 1
ATOM 2268 N N . LEU A 1 292 ? -11.609 39.094 25.766 1 80.88 292 LEU A N 1
ATOM 2269 C CA . LEU A 1 292 ? -12.461 38.844 24.609 1 80.88 292 LEU A CA 1
ATOM 2270 C C . LEU A 1 292 ? -13.922 38.719 25.016 1 80.88 292 LEU A C 1
ATOM 2272 O O . LEU A 1 292 ? -14.82 39.031 24.234 1 80.88 292 LEU A O 1
ATOM 2276 N N . ALA A 1 293 ? -14.188 38.281 26.266 1 79.25 293 ALA A N 1
ATOM 2277 C CA . ALA A 1 293 ? -15.547 38.156 26.781 1 79.25 293 ALA A CA 1
ATOM 2278 C C . ALA A 1 293 ? -16.156 39.531 27.062 1 79.25 293 ALA A C 1
ATOM 2280 O O . ALA A 1 293 ? -17.359 39.719 26.938 1 79.25 293 ALA A O 1
ATOM 2281 N N . VAL A 1 294 ? -15.242 40.5 27.391 1 78.06 294 VAL A N 1
ATOM 2282 C CA . VAL A 1 294 ? -15.75 41.781 27.859 1 78.06 294 VAL A CA 1
ATOM 2283 C C . VAL A 1 294 ? -15.641 42.812 26.734 1 78.06 294 VAL A C 1
ATOM 2285 O O . VAL A 1 294 ? -16.469 43.75 26.641 1 78.06 294 VAL A O 1
ATOM 2288 N N . SER A 1 295 ? -14.766 42.625 25.859 1 77.5 295 SER A N 1
ATOM 2289 C CA . SER A 1 295 ? -14.469 43.656 24.891 1 77.5 295 SER A CA 1
ATOM 2290 C C . SER A 1 295 ? -15.445 43.625 23.719 1 77.5 295 SER A C 1
ATOM 2292 O O . SER A 1 295 ? -15.859 42.562 23.281 1 77.5 295 SER A O 1
ATOM 2294 N N . ARG A 1 296 ? -15.875 44.781 23.375 1 74.38 296 ARG A N 1
ATOM 2295 C CA . ARG A 1 296 ? -16.75 44.969 22.234 1 74.38 296 ARG A CA 1
ATOM 2296 C C . ARG A 1 296 ? -16.047 44.594 20.938 1 74.38 296 ARG A C 1
ATOM 2298 O O . ARG A 1 296 ? -16.656 44.062 20 1 74.38 296 ARG A O 1
ATOM 2305 N N . TYR A 1 297 ? -14.766 45 20.984 1 76.19 297 TYR A N 1
ATOM 2306 C CA . TYR A 1 297 ? -13.953 44.656 19.812 1 76.19 297 TYR A CA 1
ATOM 2307 C C . TYR A 1 297 ? -13.172 43.375 20.047 1 76.19 297 TYR A C 1
ATOM 2309 O O . TYR A 1 297 ? -12.461 43.25 21.047 1 76.19 297 TYR A O 1
ATOM 2317 N N . LYS A 1 298 ? -13.477 42.312 19.484 1 81.19 298 LYS A N 1
ATOM 2318 C CA . LYS A 1 298 ? -12.906 40.969 19.672 1 81.19 298 LYS A CA 1
ATOM 2319 C C . LYS A 1 298 ? -11.445 40.938 19.234 1 81.19 298 LYS A C 1
ATOM 2321 O O . LYS A 1 298 ? -11.094 40.219 18.297 1 81.19 298 LYS A O 1
ATOM 2326 N N . VAL A 1 299 ? -10.562 41.844 19.875 1 83.06 299 VAL A N 1
ATOM 2327 C CA . VAL A 1 299 ? -9.125 41.844 19.625 1 83.06 299 VAL A CA 1
ATOM 2328 C C . VAL A 1 299 ? -8.406 41.062 20.734 1 83.06 299 VAL A C 1
ATOM 2330 O O . VAL A 1 299 ? -8.648 41.312 21.922 1 83.06 299 VAL A O 1
ATOM 2333 N N . ALA A 1 300 ? -7.66 40.125 20.344 1 85.94 300 ALA A N 1
ATOM 2334 C CA . ALA A 1 300 ? -6.836 39.406 21.297 1 85.94 300 ALA A CA 1
ATOM 2335 C C . ALA A 1 300 ? -5.512 40.125 21.547 1 85.94 300 ALA A C 1
ATOM 2337 O O . ALA A 1 300 ? -4.898 40.625 20.594 1 85.94 300 ALA A O 1
ATOM 2338 N N . ILE A 1 301 ? -5.125 40.25 22.75 1 87.88 301 ILE A N 1
ATOM 2339 C CA . ILE A 1 301 ? -3.824 40.844 23.062 1 87.88 301 ILE A CA 1
ATOM 2340 C C . ILE A 1 301 ? -2.715 39.969 22.5 1 87.88 301 ILE A C 1
ATOM 2342 O O . ILE A 1 301 ? -2.705 38.75 22.719 1 87.88 301 ILE A O 1
ATOM 2346 N N . PRO A 1 302 ? -1.891 40.531 21.734 1 90.12 302 PRO A N 1
ATOM 2347 C CA . PRO A 1 302 ? -0.817 39.75 21.125 1 90.12 302 PRO A CA 1
ATOM 2348 C C . PRO A 1 302 ? 0.318 39.438 22.109 1 90.12 302 PRO A C 1
ATOM 2350 O O . PRO A 1 302 ? 1.434 39.938 21.922 1 90.12 302 PRO A O 1
ATOM 2353 N N . TRP A 1 303 ? 0.106 38.562 22.953 1 89.44 303 TRP A N 1
ATOM 2354 C CA . TRP A 1 303 ? 1.06 38.219 24.016 1 89.44 303 TRP A CA 1
ATOM 2355 C C . TRP A 1 303 ? 2.369 37.719 23.422 1 89.44 303 TRP A C 1
ATOM 2357 O O . TRP A 1 303 ? 3.443 37.938 23.984 1 89.44 303 TRP A O 1
ATOM 2367 N N . ASN A 1 304 ? 2.285 37.031 22.328 1 89.81 304 ASN A N 1
ATOM 2368 C CA . ASN A 1 304 ? 3.494 36.5 21.703 1 89.81 304 ASN A CA 1
ATOM 2369 C C . ASN A 1 304 ? 4.41 37.625 21.234 1 89.81 304 ASN A C 1
ATOM 2371 O O . ASN A 1 304 ? 5.609 37.625 21.516 1 89.81 304 ASN A O 1
ATOM 2375 N N . THR A 1 305 ? 3.828 38.562 20.547 1 90.75 305 THR A N 1
ATOM 2376 C CA . THR A 1 305 ? 4.602 39.688 20.047 1 90.75 305 THR A CA 1
ATOM 2377 C C . THR A 1 305 ? 5.117 40.562 21.188 1 90.75 305 THR A C 1
ATOM 2379 O O . THR A 1 305 ? 6.258 41 21.156 1 90.75 305 THR A O 1
ATOM 2382 N N . LEU A 1 306 ? 4.312 40.719 22.141 1 93.19 306 LEU A N 1
ATOM 2383 C CA . LEU A 1 306 ? 4.719 41.5 23.297 1 93.19 306 LEU A CA 1
ATOM 2384 C C . LEU A 1 306 ? 5.879 40.844 24.031 1 93.19 306 LEU A C 1
ATOM 2386 O O . LEU A 1 306 ? 6.801 41.531 24.484 1 93.19 306 LEU A O 1
ATOM 2390 N N . LEU A 1 307 ? 5.75 39.594 24.141 1 94.56 307 LEU A N 1
ATOM 2391 C CA . LEU A 1 307 ? 6.824 38.844 24.781 1 94.56 307 LEU A CA 1
ATOM 2392 C C . LEU A 1 307 ? 8.117 38.938 23.969 1 94.56 307 LEU A C 1
ATOM 2394 O O . LEU A 1 307 ? 9.203 39.062 24.547 1 94.56 307 LEU A O 1
ATOM 2398 N N . TYR A 1 308 ? 8.047 38.875 22.672 1 93.56 308 TYR A N 1
ATOM 2399 C CA . TYR A 1 308 ? 9.211 39 21.797 1 93.56 308 TYR A CA 1
ATOM 2400 C C . TYR A 1 308 ? 9.867 40.375 21.984 1 93.56 308 TYR A C 1
ATOM 2402 O O . TYR A 1 308 ? 11.086 40.469 22.141 1 93.56 308 TYR A O 1
ATOM 2410 N N . ILE A 1 309 ? 9.078 41.406 22.047 1 93.75 309 ILE A N 1
ATOM 2411 C CA . ILE A 1 309 ? 9.578 42.75 22.172 1 93.75 309 ILE A CA 1
ATOM 2412 C C . ILE A 1 309 ? 10.188 42.938 23.562 1 93.75 309 ILE A C 1
ATOM 2414 O O . ILE A 1 309 ? 11.305 43.469 23.703 1 93.75 309 ILE A O 1
ATOM 2418 N N . ALA A 1 310 ? 9.445 42.5 24.531 1 95.62 310 ALA A N 1
ATOM 2419 C CA . ALA A 1 310 ? 9.914 42.688 25.906 1 95.62 310 ALA A CA 1
ATOM 2420 C C . ALA A 1 310 ? 11.219 41.938 26.156 1 95.62 310 ALA A C 1
ATOM 2422 O O . ALA A 1 310 ? 12.117 42.438 26.812 1 95.62 310 ALA A O 1
ATOM 2423 N N . SER A 1 311 ? 11.258 40.75 25.719 1 95.75 311 SER A N 1
ATOM 2424 C CA . SER A 1 311 ? 12.461 39.938 25.922 1 95.75 311 SER A CA 1
ATOM 2425 C C . SER A 1 311 ? 13.641 40.5 25.156 1 95.75 311 SER A C 1
ATOM 2427 O O . SER A 1 311 ? 14.766 40.562 25.656 1 95.75 311 SER A O 1
ATOM 2429 N N . GLY A 1 312 ? 13.398 40.906 23.891 1 94.25 312 GLY A N 1
ATOM 2430 C CA . GLY A 1 312 ? 14.445 41.562 23.125 1 94.25 312 GLY A CA 1
ATOM 2431 C C . GLY A 1 312 ? 14.977 42.812 23.781 1 94.25 312 GLY A C 1
ATOM 2432 O O . GLY A 1 312 ? 16.188 43.031 23.828 1 94.25 312 GLY A O 1
ATOM 2433 N N . LEU A 1 313 ? 14.117 43.625 24.344 1 95 313 LEU A N 1
ATOM 2434 C CA . LEU A 1 313 ? 14.5 44.844 25.031 1 95 313 LEU A CA 1
ATOM 2435 C C . LEU A 1 313 ? 15.312 44.531 26.281 1 95 313 LEU A C 1
ATOM 2437 O O . LEU A 1 313 ? 16.266 45.25 26.594 1 95 313 LEU A O 1
ATOM 2441 N N . THR A 1 314 ? 14.875 43.531 26.984 1 95 314 THR A N 1
ATOM 2442 C CA . THR A 1 314 ? 15.562 43.156 28.203 1 95 314 THR A CA 1
ATOM 2443 C C . THR A 1 314 ? 17 42.75 27.922 1 95 314 THR A C 1
ATOM 2445 O O . THR A 1 314 ? 17.938 43.156 28.609 1 95 314 THR A O 1
ATOM 2448 N N . VAL A 1 315 ? 17.156 41.906 26.938 1 94.19 315 VAL A N 1
ATOM 2449 C CA . VAL A 1 315 ? 18.484 41.406 26.594 1 94.19 315 VAL A CA 1
ATOM 2450 C C . VAL A 1 315 ? 19.328 42.562 26.062 1 94.19 315 VAL A C 1
ATOM 2452 O O . VAL A 1 315 ? 20.531 42.625 26.328 1 94.19 315 VAL A O 1
ATOM 2455 N N . MET A 1 316 ? 18.703 43.469 25.344 1 92.31 316 MET A N 1
ATOM 2456 C CA . MET A 1 316 ? 19.391 44.625 24.781 1 92.31 316 MET A CA 1
ATOM 2457 C C . MET A 1 316 ? 19.875 45.531 25.891 1 92.31 316 MET A C 1
ATOM 2459 O O . MET A 1 316 ? 21.031 46 25.875 1 92.31 316 MET A O 1
ATOM 2463 N N . VAL A 1 317 ? 19.141 45.812 26.859 1 94.06 317 VAL A N 1
ATOM 2464 C CA . VAL A 1 317 ? 19.438 46.812 27.922 1 94.06 317 VAL A CA 1
ATOM 2465 C C . VAL A 1 317 ? 20.453 46.219 28.891 1 94.06 317 VAL A C 1
ATOM 2467 O O . VAL A 1 317 ? 21.375 46.906 29.312 1 94.06 317 VAL A O 1
ATOM 2470 N N . PHE A 1 318 ? 20.328 44.938 29.203 1 93.56 318 PHE A N 1
ATOM 2471 C CA . PHE A 1 318 ? 21.203 44.344 30.203 1 93.56 318 PHE A CA 1
ATOM 2472 C C . PHE A 1 318 ? 22.438 43.75 29.547 1 93.56 318 PHE A C 1
ATOM 2474 O O . PHE A 1 318 ? 23.406 43.406 30.234 1 93.56 318 PHE A O 1
ATOM 2481 N N . GLY A 1 319 ? 22.422 43.594 28.234 1 91.75 319 GLY A N 1
ATOM 2482 C CA . GLY A 1 319 ? 23.562 43.062 27.5 1 91.75 319 GLY A CA 1
ATOM 2483 C C . GLY A 1 319 ? 23.844 41.594 27.797 1 91.75 319 GLY A C 1
ATOM 2484 O O . GLY A 1 319 ? 25 41.188 27.875 1 91.75 319 GLY A O 1
ATOM 2485 N N . TRP A 1 320 ? 22.875 40.875 27.969 1 90.88 320 TRP A N 1
ATOM 2486 C CA . TRP A 1 320 ? 23.016 39.5 28.375 1 90.88 320 TRP A CA 1
ATOM 2487 C C . TRP A 1 320 ? 23.562 38.656 27.219 1 90.88 320 TRP A C 1
ATOM 2489 O O . TRP A 1 320 ? 24.031 37.531 27.438 1 90.88 320 TRP A O 1
ATOM 2499 N N . HIS A 1 321 ? 23.484 39.094 26 1 89.06 321 HIS A N 1
ATOM 2500 C CA . HIS A 1 321 ? 24.031 38.375 24.859 1 89.06 321 HIS A CA 1
ATOM 2501 C C . HIS A 1 321 ? 25.562 38.344 24.906 1 89.06 321 HIS A C 1
ATOM 2503 O O . HIS A 1 321 ? 26.188 37.438 24.375 1 89.06 321 HIS A O 1
ATOM 2509 N N . LYS A 1 322 ? 26.156 39.25 25.516 1 86.25 322 LYS A N 1
ATOM 2510 C CA . LYS A 1 322 ? 27.609 39.344 25.625 1 86.25 322 LYS A CA 1
ATOM 2511 C C . LYS A 1 322 ? 28.094 38.781 26.969 1 86.25 322 LYS A C 1
ATOM 2513 O O . LYS A 1 322 ? 29.047 38 27.016 1 86.25 322 LYS A O 1
ATOM 2518 N N . THR A 1 323 ? 27.406 39.156 28.031 1 87.69 323 THR A N 1
ATOM 2519 C CA . THR A 1 323 ? 27.891 38.844 29.375 1 87.69 323 THR A CA 1
ATOM 2520 C C . THR A 1 323 ? 27.234 37.562 29.906 1 87.69 323 THR A C 1
ATOM 2522 O O . THR A 1 323 ? 27.828 36.812 30.688 1 87.69 323 THR A O 1
ATOM 2525 N N . GLY A 1 324 ? 26.078 37.312 29.453 1 85.81 324 GLY A N 1
ATOM 2526 C CA . GLY A 1 324 ? 25.312 36.25 30.078 1 85.81 324 GLY A CA 1
ATOM 2527 C C . GLY A 1 324 ? 25.266 34.969 29.219 1 85.81 324 GLY A C 1
ATOM 2528 O O . GLY A 1 324 ? 24.766 33.938 29.656 1 85.81 324 GLY A O 1
ATOM 2529 N N . GLY A 1 325 ? 25.75 35.031 28.078 1 87.69 325 GLY A N 1
ATOM 2530 C CA . GLY A 1 325 ? 25.781 33.844 27.219 1 87.69 325 GLY A CA 1
ATOM 2531 C C . GLY A 1 325 ? 24.438 33.5 26.609 1 87.69 325 GLY A C 1
ATOM 2532 O O . GLY A 1 325 ? 24.188 32.344 26.281 1 87.69 325 GLY A O 1
ATOM 2533 N N . VAL A 1 326 ? 23.578 34.469 26.578 1 90.62 326 VAL A N 1
ATOM 2534 C CA . VAL A 1 326 ? 22.266 34.25 26 1 90.62 326 VAL A CA 1
ATOM 2535 C C . VAL A 1 326 ? 22.344 34.281 24.484 1 90.62 326 VAL A C 1
ATOM 2537 O O . VAL A 1 326 ? 22.859 35.281 23.922 1 90.62 326 VAL A O 1
ATOM 2540 N N . SER A 1 327 ? 21.922 33.188 23.859 1 90.31 327 SER A N 1
ATOM 2541 C CA . SER A 1 327 ? 21.922 33.156 22.391 1 90.31 327 SER A CA 1
ATOM 2542 C C . SER A 1 327 ? 20.797 34.031 21.812 1 90.31 327 SER A C 1
ATOM 2544 O O . SER A 1 327 ? 19.641 33.906 22.25 1 90.31 327 SER A O 1
ATOM 2546 N N . ILE A 1 328 ? 21.109 34.875 20.859 1 90.25 328 ILE A N 1
ATOM 2547 C CA . ILE A 1 328 ? 20.125 35.75 20.25 1 90.25 328 ILE A CA 1
ATOM 2548 C C . ILE A 1 328 ? 20.031 35.469 18.75 1 90.25 328 ILE A C 1
ATOM 2550 O O . ILE A 1 328 ? 20.859 34.75 18.203 1 90.25 328 ILE A O 1
ATOM 2554 N N . VAL A 1 329 ? 19.047 35.938 18.031 1 85.69 329 VAL A N 1
ATOM 2555 C CA . VAL A 1 329 ? 18.828 35.75 16.609 1 85.69 329 VAL A CA 1
ATOM 2556 C C . VAL A 1 329 ? 19.906 36.469 15.805 1 85.69 329 VAL A C 1
ATOM 2558 O O . VAL A 1 329 ? 20.438 35.938 14.828 1 85.69 329 VAL A O 1
ATOM 2561 N N . ASP A 1 330 ? 20.422 37.625 16.234 1 76.62 330 ASP A N 1
ATOM 2562 C CA . ASP A 1 330 ? 21.578 38.406 15.789 1 76.62 330 ASP A CA 1
ATOM 2563 C C . ASP A 1 330 ? 21.312 39.062 14.438 1 76.62 330 ASP A C 1
ATOM 2565 O O . ASP A 1 330 ? 21.266 40.281 14.336 1 76.62 330 ASP A O 1
ATOM 2569 N N . THR A 1 331 ? 21.094 38.219 13.32 1 74.88 331 THR A N 1
ATOM 2570 C CA . THR A 1 331 ? 21.031 38.844 12.008 1 74.88 331 THR A CA 1
ATOM 2571 C C . THR A 1 331 ? 19.594 38.844 11.469 1 74.88 331 THR A C 1
ATOM 2573 O O . THR A 1 331 ? 19 37.75 11.289 1 74.88 331 THR A O 1
ATOM 2576 N N . ILE A 1 332 ? 19.016 40.031 11.492 1 75.19 332 ILE A N 1
ATOM 2577 C CA . ILE A 1 332 ? 17.734 40.219 10.844 1 75.19 332 ILE A CA 1
ATOM 2578 C C . ILE A 1 332 ? 17.891 41.125 9.625 1 75.19 332 ILE A C 1
ATOM 2580 O O . ILE A 1 332 ? 18.328 42.281 9.758 1 75.19 332 ILE A O 1
ATOM 2584 N N . ARG A 1 333 ? 17.781 40.562 8.438 1 76.94 333 ARG A N 1
ATOM 2585 C CA . ARG A 1 333 ? 17.844 41.344 7.207 1 76.94 333 ARG A CA 1
ATOM 2586 C C . ARG A 1 333 ? 16.469 41.812 6.773 1 76.94 333 ARG A C 1
ATOM 2588 O O . ARG A 1 333 ? 15.469 41.094 6.977 1 76.94 333 ARG A O 1
ATOM 2595 N N . THR A 1 334 ? 16.391 43.031 6.445 1 74.12 334 THR A N 1
ATOM 2596 C CA . THR A 1 334 ? 15.102 43.594 6.035 1 74.12 334 THR A CA 1
ATOM 2597 C C . THR A 1 334 ? 15.07 43.812 4.527 1 74.12 334 THR A C 1
ATOM 2599 O O . THR A 1 334 ? 14.289 44.625 4.035 1 74.12 334 THR A O 1
ATOM 2602 N N . ASP A 1 335 ? 15.852 43 3.832 1 77 335 ASP A N 1
ATOM 2603 C CA . ASP A 1 335 ? 15.906 43.156 2.385 1 77 335 ASP A CA 1
ATOM 2604 C C . ASP A 1 335 ? 14.641 42.625 1.723 1 77 335 ASP A C 1
ATOM 2606 O O . ASP A 1 335 ? 14.008 41.688 2.244 1 77 335 ASP A O 1
ATOM 2610 N N . PHE A 1 336 ? 14.289 43.281 0.758 1 76.25 336 PHE A N 1
ATOM 2611 C CA . PHE A 1 336 ? 13.164 42.812 -0.03 1 76.25 336 PHE A CA 1
ATOM 2612 C C . PHE A 1 336 ? 13.531 41.562 -0.792 1 76.25 336 PHE A C 1
ATOM 2614 O O . PHE A 1 336 ? 14.672 41.406 -1.234 1 76.25 336 PHE A O 1
ATOM 2621 N N . PRO A 1 337 ? 12.523 40.75 -0.865 1 75.12 337 PRO A N 1
ATOM 2622 C CA . PRO A 1 337 ? 12.797 39.469 -1.521 1 75.12 337 PRO A CA 1
ATOM 2623 C C . PRO A 1 337 ? 13.258 39.625 -2.969 1 75.12 337 PRO A C 1
ATOM 2625 O O . PRO A 1 337 ? 12.75 40.5 -3.684 1 75.12 337 PRO A O 1
ATOM 2628 N N . ARG A 1 338 ? 14.297 39 -3.326 1 79.31 338 ARG A N 1
ATOM 2629 C CA . ARG A 1 338 ? 14.75 38.906 -4.711 1 79.31 338 ARG A CA 1
ATOM 2630 C C . ARG A 1 338 ? 14.297 37.625 -5.375 1 79.31 338 ARG A C 1
ATOM 2632 O O . ARG A 1 338 ? 14.141 36.594 -4.703 1 79.31 338 ARG A O 1
ATOM 2639 N N . LEU A 1 339 ? 13.992 37.812 -6.527 1 83.94 339 LEU A N 1
ATOM 2640 C CA . LEU A 1 339 ? 13.617 36.625 -7.293 1 83.94 339 LEU A CA 1
ATOM 2641 C C . LEU A 1 339 ? 14.805 35.688 -7.449 1 83.94 339 LEU A C 1
ATOM 2643 O O . LEU A 1 339 ? 15.891 36.125 -7.848 1 83.94 339 LEU A O 1
ATOM 2647 N N . ILE A 1 340 ? 14.633 34.562 -6.926 1 84.12 340 ILE A N 1
ATOM 2648 C CA . ILE A 1 340 ? 15.672 33.531 -7.043 1 84.12 340 ILE A CA 1
ATOM 2649 C C . ILE A 1 340 ? 15.156 32.375 -7.879 1 84.12 340 ILE A C 1
ATOM 2651 O O . ILE A 1 340 ? 14.094 31.812 -7.594 1 84.12 340 ILE A O 1
ATOM 2655 N N . ILE A 1 341 ? 15.875 32 -8.969 1 83.5 341 ILE A N 1
ATOM 2656 C CA . ILE A 1 341 ? 15.508 30.844 -9.766 1 83.5 341 ILE A CA 1
ATOM 2657 C C . ILE A 1 341 ? 16.078 29.578 -9.133 1 83.5 341 ILE A C 1
ATOM 2659 O O . ILE A 1 341 ? 17.297 29.453 -8.992 1 83.5 341 ILE A O 1
ATOM 2663 N N . PRO A 1 342 ? 15.18 28.797 -8.703 1 84.69 342 PRO A N 1
ATOM 2664 C CA . PRO A 1 342 ? 15.688 27.547 -8.109 1 84.69 342 PRO A CA 1
ATOM 2665 C C . PRO A 1 342 ? 16.562 26.75 -9.078 1 84.69 342 PRO A C 1
ATOM 2667 O O . PRO A 1 342 ? 16.203 26.594 -10.25 1 84.69 342 PRO A O 1
ATOM 2670 N N . LYS A 1 343 ? 17.641 26.281 -8.664 1 85.31 343 LYS A N 1
ATOM 2671 C CA . LYS A 1 343 ? 18.547 25.438 -9.453 1 85.31 343 LYS A CA 1
ATOM 2672 C C . LYS A 1 343 ? 18.078 23.984 -9.461 1 85.31 343 LYS A C 1
ATOM 2674 O O . LYS A 1 343 ? 18.344 23.234 -8.516 1 85.31 343 LYS A O 1
ATOM 2679 N N . ILE A 1 344 ? 17.484 23.625 -10.523 1 87.88 344 ILE A N 1
ATOM 2680 C CA . ILE A 1 344 ? 16.906 22.281 -10.617 1 87.88 344 ILE A CA 1
ATOM 2681 C C . ILE A 1 344 ? 17.984 21.297 -11.086 1 87.88 344 ILE A C 1
ATOM 2683 O O . ILE A 1 344 ? 18.312 21.25 -12.273 1 87.88 344 ILE A O 1
ATOM 2687 N N . ARG A 1 345 ? 18.547 20.641 -10.125 1 85.62 345 ARG A N 1
ATOM 2688 C CA . ARG A 1 345 ? 19.5 19.562 -10.422 1 85.62 345 ARG A CA 1
ATOM 2689 C C . ARG A 1 345 ? 18.828 18.188 -10.289 1 85.62 345 ARG A C 1
ATOM 2691 O O . ARG A 1 345 ? 18.203 17.906 -9.266 1 85.62 345 ARG A O 1
ATOM 2698 N N . LEU A 1 346 ? 18.953 17.375 -11.234 1 86.31 346 LEU A N 1
ATOM 2699 C CA . LEU A 1 346 ? 18.297 16.078 -11.266 1 86.31 346 LEU A CA 1
ATOM 2700 C C . LEU A 1 346 ? 18.75 15.219 -10.086 1 86.31 346 LEU A C 1
ATOM 2702 O O . LEU A 1 346 ? 17.969 14.391 -9.594 1 86.31 346 LEU A O 1
ATOM 2706 N N . GLU A 1 347 ? 19.953 15.438 -9.703 1 85.56 347 GLU A N 1
ATOM 2707 C CA . GLU A 1 347 ? 20.469 14.68 -8.562 1 85.56 347 GLU A CA 1
ATOM 2708 C C . GLU A 1 347 ? 19.656 14.984 -7.301 1 85.56 347 GLU A C 1
ATOM 2710 O O . GLU A 1 347 ? 19.391 14.086 -6.5 1 85.56 347 GLU A O 1
ATOM 2715 N N . ILE A 1 348 ? 19.312 16.266 -7.184 1 89.44 348 ILE A N 1
ATOM 2716 C CA . ILE A 1 348 ? 18.547 16.688 -6.012 1 89.44 348 ILE A CA 1
ATOM 2717 C C . ILE A 1 348 ? 17.109 16.203 -6.152 1 89.44 348 ILE A C 1
ATOM 2719 O O . ILE A 1 348 ? 16.531 15.648 -5.207 1 89.44 348 ILE A O 1
ATOM 2723 N N . VAL A 1 349 ? 16.609 16.344 -7.344 1 92.69 349 VAL A N 1
ATOM 2724 C CA . VAL A 1 349 ? 15.211 15.992 -7.594 1 92.69 349 VAL A CA 1
ATOM 2725 C C . VAL A 1 349 ? 15 14.5 -7.34 1 92.69 349 VAL A C 1
ATOM 2727 O O . VAL A 1 349 ? 13.992 14.102 -6.75 1 92.69 349 VAL A O 1
ATOM 2730 N N . SER A 1 350 ? 15.914 13.68 -7.754 1 90.62 350 SER A N 1
ATOM 2731 C CA . SER A 1 350 ? 15.797 12.234 -7.609 1 90.62 350 SER A CA 1
ATOM 2732 C C . SER A 1 350 ? 15.836 11.812 -6.141 1 90.62 350 SER A C 1
ATOM 2734 O O . SER A 1 350 ? 15.258 10.797 -5.766 1 90.62 350 SER A O 1
ATOM 2736 N N . LEU A 1 351 ? 16.438 12.586 -5.344 1 89.5 351 LEU A N 1
ATOM 2737 C CA . LEU A 1 351 ? 16.578 12.234 -3.938 1 89.5 351 LEU A CA 1
ATOM 2738 C C . LEU A 1 351 ? 15.445 12.812 -3.107 1 89.5 351 LEU A C 1
ATOM 2740 O O . LEU A 1 351 ? 15.062 12.242 -2.086 1 89.5 351 LEU A O 1
ATOM 2744 N N . VAL A 1 352 ? 14.891 13.953 -3.623 1 93.88 352 VAL A N 1
ATOM 2745 C CA . VAL A 1 352 ? 14.016 14.703 -2.723 1 93.88 352 VAL A CA 1
ATOM 2746 C C . VAL A 1 352 ? 12.562 14.547 -3.162 1 93.88 352 VAL A C 1
ATOM 2748 O O . VAL A 1 352 ? 11.641 14.859 -2.406 1 93.88 352 VAL A O 1
ATOM 2751 N N . TRP A 1 353 ? 12.172 13.969 -4.27 1 94.88 353 TRP A N 1
ATOM 2752 C CA . TRP A 1 353 ? 10.828 13.992 -4.836 1 94.88 353 TRP A CA 1
ATOM 2753 C C . TRP A 1 353 ? 9.828 13.305 -3.908 1 94.88 353 TRP A C 1
ATOM 2755 O O . TRP A 1 353 ? 8.703 13.773 -3.734 1 94.88 353 TRP A O 1
ATOM 2765 N N . LEU A 1 354 ? 10.227 12.211 -3.303 1 94 354 LEU A N 1
ATOM 2766 C CA . LEU A 1 354 ? 9.305 11.508 -2.426 1 94 354 LEU A CA 1
ATOM 2767 C C . LEU A 1 354 ? 9.023 12.312 -1.161 1 94 354 LEU A C 1
ATOM 2769 O O . LEU A 1 354 ? 7.883 12.383 -0.705 1 94 354 LEU A O 1
ATOM 2773 N N . ASP A 1 355 ? 10.078 12.883 -0.627 1 95.94 355 ASP A N 1
ATOM 2774 C CA . ASP A 1 355 ? 9.906 13.734 0.545 1 95.94 355 ASP A CA 1
ATOM 2775 C C . ASP A 1 355 ? 9.039 14.945 0.219 1 95.94 355 ASP A C 1
ATOM 2777 O O . ASP A 1 355 ? 8.195 15.352 1.025 1 95.94 355 ASP A O 1
ATOM 2781 N N . ALA A 1 356 ? 9.297 15.492 -0.963 1 97.81 356 ALA A N 1
ATOM 2782 C CA . ALA A 1 356 ? 8.508 16.656 -1.387 1 97.81 356 ALA A CA 1
ATOM 2783 C C . ALA A 1 356 ? 7.031 16.297 -1.513 1 97.81 356 ALA A C 1
ATOM 2785 O O . ALA A 1 356 ? 6.16 17.094 -1.168 1 97.81 356 ALA A O 1
ATOM 2786 N N . PHE A 1 357 ? 6.758 15.109 -2.002 1 97 357 PHE A N 1
ATOM 2787 C CA . PHE A 1 357 ? 5.383 14.641 -2.121 1 97 357 PHE A CA 1
ATOM 2788 C C . PHE A 1 357 ? 4.738 14.508 -0.747 1 97 357 PHE A C 1
ATOM 2790 O O . PHE A 1 357 ? 3.582 14.898 -0.557 1 97 357 PHE A O 1
ATOM 2797 N N . GLU A 1 358 ? 5.438 14.016 0.201 1 96.31 358 GLU A N 1
ATOM 2798 C CA . GLU A 1 358 ? 4.941 13.836 1.562 1 96.31 358 GLU A CA 1
ATOM 2799 C C . GLU A 1 358 ? 4.664 15.188 2.225 1 96.31 358 GLU A C 1
ATOM 2801 O O . GLU A 1 358 ? 3.643 15.359 2.893 1 96.31 358 GLU A O 1
ATOM 2806 N N . ILE A 1 359 ? 5.574 16.109 2.055 1 97.69 359 ILE A N 1
ATOM 2807 C CA . ILE A 1 359 ? 5.414 17.438 2.637 1 97.69 359 ILE A CA 1
ATOM 2808 C C . ILE A 1 359 ? 4.203 18.125 2.018 1 97.69 359 ILE A C 1
ATOM 2810 O O . ILE A 1 359 ? 3.447 18.812 2.715 1 97.69 359 ILE A O 1
ATOM 2814 N N . ALA A 1 360 ? 4.055 17.906 0.725 1 97.81 360 ALA A N 1
ATOM 2815 C CA . ALA A 1 360 ? 2.891 18.469 0.048 1 97.81 360 ALA A CA 1
ATOM 2816 C C . ALA A 1 360 ? 1.595 17.938 0.653 1 97.81 360 ALA A C 1
ATOM 2818 O O . ALA A 1 360 ? 0.663 18.703 0.912 1 97.81 360 ALA A O 1
ATOM 2819 N N . LEU A 1 361 ? 1.573 16.688 0.913 1 96.81 361 LEU A N 1
ATOM 2820 C CA . LEU A 1 361 ? 0.379 16.062 1.474 1 96.81 361 LEU A CA 1
ATOM 2821 C C . LEU A 1 361 ? 0.163 16.5 2.918 1 96.81 361 LEU A C 1
ATOM 2823 O O . LEU A 1 361 ? -0.973 16.734 3.336 1 96.81 361 LEU A O 1
ATOM 2827 N N . ALA A 1 362 ? 1.208 16.531 3.637 1 96.38 362 ALA A N 1
ATOM 2828 C CA . ALA A 1 362 ? 1.111 16.953 5.031 1 96.38 362 ALA A CA 1
ATOM 2829 C C . ALA A 1 362 ? 0.646 18.406 5.129 1 96.38 362 ALA A C 1
ATOM 2831 O O . ALA A 1 362 ? -0.183 18.75 5.98 1 96.38 362 ALA A O 1
ATOM 2832 N N . SER A 1 363 ? 1.258 19.266 4.312 1 97.12 363 SER A N 1
ATOM 2833 C CA . SER A 1 363 ? 0.854 20.672 4.285 1 97.12 363 SER A CA 1
ATOM 2834 C C . SER A 1 363 ? -0.632 20.812 3.971 1 97.12 363 SER A C 1
ATOM 2836 O O . SER A 1 363 ? -1.329 21.609 4.59 1 97.12 363 SER A O 1
ATOM 2838 N N . TYR A 1 364 ? -1.076 20.016 3.078 1 96.69 364 TYR A N 1
ATOM 2839 C CA . TYR A 1 364 ? -2.49 20.047 2.721 1 96.69 364 TYR A CA 1
ATOM 2840 C C . TYR A 1 364 ? -3.354 19.547 3.873 1 96.69 364 TYR A C 1
ATOM 2842 O O . TYR A 1 364 ? -4.402 20.125 4.168 1 96.69 364 TYR A O 1
ATOM 2850 N N . ALA A 1 365 ? -2.953 18.469 4.426 1 94.31 365 ALA A N 1
ATOM 2851 C CA . ALA A 1 365 ? -3.74 17.875 5.504 1 94.31 365 ALA A CA 1
ATOM 2852 C C . ALA A 1 365 ? -3.895 18.844 6.672 1 94.31 365 ALA A C 1
ATOM 2854 O O . ALA A 1 365 ? -4.984 18.969 7.234 1 94.31 365 ALA A O 1
ATOM 2855 N N . VAL A 1 366 ? -2.834 19.516 7.07 1 94.12 366 VAL A N 1
ATOM 2856 C CA . VAL A 1 366 ? -2.873 20.484 8.156 1 94.12 366 VAL A CA 1
ATOM 2857 C C . VAL A 1 366 ? -3.799 21.641 7.777 1 94.12 366 VAL A C 1
ATOM 2859 O O . VAL A 1 366 ? -4.645 22.062 8.578 1 94.12 366 VAL A O 1
ATOM 2862 N N . HIS A 1 367 ? -3.605 22.078 6.602 1 95.69 367 HIS A N 1
ATOM 2863 C CA . HIS A 1 367 ? -4.402 23.188 6.098 1 95.69 367 HIS A CA 1
ATOM 2864 C C . HIS A 1 367 ? -5.883 22.812 6.023 1 95.69 367 HIS A C 1
ATOM 2866 O O . HIS A 1 367 ? -6.742 23.578 6.457 1 95.69 367 HIS A O 1
ATOM 2872 N N . TRP A 1 368 ? -6.16 21.656 5.539 1 93.19 368 TRP A N 1
ATOM 2873 C CA . TRP A 1 368 ? -7.543 21.219 5.34 1 93.19 368 TRP A CA 1
ATOM 2874 C C . TRP A 1 368 ? -8.25 21.031 6.676 1 93.19 368 TRP A C 1
ATOM 2876 O O . TRP A 1 368 ? -9.438 21.344 6.805 1 93.19 368 TRP A O 1
ATOM 2886 N N . THR A 1 369 ? -7.598 20.484 7.609 1 89.75 369 THR A N 1
ATOM 2887 C CA . THR A 1 369 ? -8.18 20.312 8.938 1 89.75 369 THR A CA 1
ATOM 2888 C C . THR A 1 369 ? -8.578 21.656 9.531 1 89.75 369 THR A C 1
ATOM 2890 O O . THR A 1 369 ? -9.625 21.766 10.18 1 89.75 369 THR A O 1
ATOM 2893 N N . SER A 1 370 ? -7.75 22.656 9.328 1 93.06 370 SER A N 1
ATOM 2894 C CA . SER A 1 370 ? -8.062 24 9.797 1 93.06 370 SER A CA 1
ATOM 2895 C C . SER A 1 370 ? -9.266 24.578 9.047 1 93.06 370 SER A C 1
ATOM 2897 O O . SER A 1 370 ? -10.125 25.219 9.648 1 93.06 370 SER A O 1
ATOM 2899 N N . CYS A 1 371 ? -9.312 24.312 7.766 1 93 371 CYS A N 1
ATOM 2900 C CA . CYS A 1 371 ? -10.445 24.766 6.973 1 93 371 CYS A CA 1
ATOM 2901 C C . CYS A 1 371 ? -11.742 24.156 7.465 1 93 371 CYS A C 1
ATOM 2903 O O . CYS A 1 371 ? -12.766 24.844 7.551 1 93 371 CYS A O 1
ATOM 2905 N N . LYS A 1 372 ? -11.656 22.938 7.801 1 87.06 372 LYS A N 1
ATOM 2906 C CA . LYS A 1 372 ? -12.836 22.234 8.297 1 87.06 372 LYS A CA 1
ATOM 2907 C C . LYS A 1 372 ? -13.297 22.812 9.641 1 87.06 372 LYS A C 1
ATOM 2909 O O . LYS A 1 372 ? -14.492 22.953 9.883 1 87.06 372 LYS A O 1
ATOM 2914 N N . LEU A 1 373 ? -12.398 23.078 10.43 1 85.88 373 LEU A N 1
ATOM 2915 C CA . LEU A 1 373 ? -12.703 23.672 11.727 1 85.88 373 LEU A CA 1
ATOM 2916 C C . LEU A 1 373 ? -13.383 25.031 11.555 1 85.88 373 LEU A C 1
ATOM 2918 O O . LEU A 1 373 ? -14.367 25.328 12.227 1 85.88 373 LEU A O 1
ATOM 2922 N N . LEU A 1 374 ? -12.906 25.797 10.672 1 90.62 374 LEU A N 1
ATOM 2923 C CA . LEU A 1 374 ? -13.414 27.141 10.445 1 90.62 374 LEU A CA 1
ATOM 2924 C C . LEU A 1 374 ? -14.789 27.109 9.789 1 90.62 374 LEU A C 1
ATOM 2926 O O . LEU A 1 374 ? -15.602 28.016 9.969 1 90.62 374 LEU A O 1
ATOM 2930 N N . SER A 1 375 ? -15.031 26 9.062 1 85.5 375 SER A N 1
ATOM 2931 C CA . SER A 1 375 ? -16.281 25.875 8.328 1 85.5 375 SER A CA 1
ATOM 2932 C C . SER A 1 375 ? -17.453 25.609 9.266 1 85.5 375 SER A C 1
ATOM 2934 O O . SER A 1 375 ? -18.609 25.781 8.891 1 85.5 375 SER A O 1
ATOM 2936 N N . LYS A 1 376 ? -17.125 25.25 10.422 1 76.94 376 LYS A N 1
ATOM 2937 C CA . LYS A 1 376 ? -18.188 25.016 11.406 1 76.94 376 LYS A CA 1
ATOM 2938 C C . LYS A 1 376 ? -18.906 26.312 11.758 1 76.94 376 LYS A C 1
ATOM 2940 O O . LYS A 1 376 ? -20.094 26.297 12.094 1 76.94 376 LYS A O 1
ATOM 2945 N N . LYS A 1 377 ? -18.219 27.391 11.664 1 76.44 377 LYS A N 1
ATOM 2946 C CA . LYS A 1 377 ? -18.797 28.688 12.023 1 76.44 377 LYS A CA 1
ATOM 2947 C C . LYS A 1 377 ? -19.125 29.516 10.781 1 76.44 377 LYS A C 1
ATOM 2949 O O . LYS A 1 377 ? -19.703 30.594 10.883 1 76.44 377 LYS A O 1
ATOM 2954 N N . SER A 1 378 ? -18.703 28.984 9.719 1 77.31 378 SER A N 1
ATOM 2955 C CA . SER A 1 378 ? -18.906 29.734 8.484 1 77.31 378 SER A CA 1
ATOM 2956 C C . SER A 1 378 ? -19.969 29.078 7.609 1 77.31 378 SER A C 1
ATOM 2958 O O . SER A 1 378 ? -20.172 27.875 7.672 1 77.31 378 SER A O 1
ATOM 2960 N N . LYS A 1 379 ? -20.625 29.828 6.863 1 71.25 379 LYS A N 1
ATOM 2961 C CA . LYS A 1 379 ? -21.672 29.344 5.961 1 71.25 379 LYS A CA 1
ATOM 2962 C C . LYS A 1 379 ? -21.062 28.812 4.664 1 71.25 379 LYS A C 1
ATOM 2964 O O . LYS A 1 379 ? -21.688 28 3.969 1 71.25 379 LYS A O 1
ATOM 2969 N N . VAL A 1 380 ? -19.875 29.344 4.41 1 78.25 380 VAL A N 1
ATOM 2970 C CA . VAL A 1 380 ? -19.234 28.953 3.158 1 78.25 380 VAL A CA 1
ATOM 2971 C C . VAL A 1 380 ? -18.328 27.734 3.404 1 78.25 380 VAL A C 1
ATOM 2973 O O . VAL A 1 380 ? -17.5 27.75 4.316 1 78.25 380 VAL A O 1
ATOM 2976 N N . LYS A 1 381 ? -18.562 26.688 2.617 1 84.12 381 LYS A N 1
ATOM 2977 C CA . LYS A 1 381 ? -17.734 25.484 2.73 1 84.12 381 LYS A CA 1
ATOM 2978 C C . LYS A 1 381 ? -16.578 25.531 1.741 1 84.12 381 LYS A C 1
ATOM 2980 O O . LYS A 1 381 ? -16.766 25.875 0.57 1 84.12 381 LYS A O 1
ATOM 2985 N N . PRO A 1 382 ? -15.391 25.281 2.236 1 90.25 382 PRO A N 1
ATOM 2986 C CA . PRO A 1 382 ? -14.227 25.25 1.346 1 90.25 382 PRO A CA 1
ATOM 2987 C C . PRO A 1 382 ? -14.25 24.062 0.38 1 90.25 382 PRO A C 1
ATOM 2989 O O . PRO A 1 382 ? -14.922 23.062 0.646 1 90.25 382 PRO A O 1
ATOM 2992 N N . ARG A 1 383 ? -13.57 24.203 -0.714 1 90.88 383 ARG A N 1
ATOM 2993 C CA . ARG A 1 383 ? -13.477 23.156 -1.727 1 90.88 383 ARG A CA 1
ATOM 2994 C C . ARG A 1 383 ? -12.117 22.469 -1.672 1 90.88 383 ARG A C 1
ATOM 2996 O O . ARG A 1 383 ? -11.078 23.109 -1.807 1 90.88 383 ARG A O 1
ATOM 3003 N N . ARG A 1 384 ? -12.094 21.234 -1.667 1 91.12 384 ARG A N 1
ATOM 3004 C CA . ARG A 1 384 ? -10.891 20.438 -1.456 1 91.12 384 ARG A CA 1
ATOM 3005 C C . ARG A 1 384 ? -9.875 20.672 -2.566 1 91.12 384 ARG A C 1
ATOM 3007 O O . ARG A 1 384 ? -8.711 20.984 -2.295 1 91.12 384 ARG A O 1
ATOM 3014 N N . LEU A 1 385 ? -10.305 20.578 -3.818 1 93.19 385 LEU A N 1
ATOM 3015 C CA . LEU A 1 385 ? -9.398 20.641 -4.957 1 93.19 385 LEU A CA 1
ATOM 3016 C C . LEU A 1 385 ? -8.875 22.062 -5.156 1 93.19 385 LEU A C 1
ATOM 3018 O O . LEU A 1 385 ? -7.723 22.266 -5.555 1 93.19 385 LEU A O 1
ATOM 3022 N N . GLN A 1 386 ? -9.656 23.031 -4.828 1 94.44 386 GLN A N 1
ATOM 3023 C CA . GLN A 1 386 ? -9.25 24.422 -4.938 1 94.44 386 GLN A CA 1
ATOM 3024 C C . GLN A 1 386 ? -8.18 24.766 -3.9 1 94.44 386 GLN A C 1
ATOM 3026 O O . GLN A 1 386 ? -7.27 25.547 -4.176 1 94.44 386 GLN A O 1
ATOM 3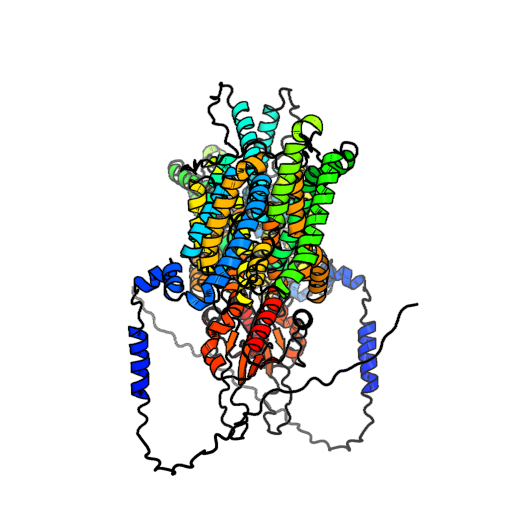031 N N . GLU A 1 387 ? -8.391 24.25 -2.752 1 96 387 GLU A N 1
ATOM 3032 C CA . GLU A 1 387 ? -7.406 24.5 -1.706 1 96 387 GLU A CA 1
ATOM 3033 C C . GLU A 1 387 ? -6.051 23.891 -2.062 1 96 387 GLU A C 1
ATOM 3035 O O . GLU A 1 387 ? -5.008 24.484 -1.789 1 96 387 GLU A O 1
ATOM 3040 N N . SER A 1 388 ? -6.105 22.672 -2.643 1 96.88 388 SER A N 1
ATOM 3041 C CA . SER A 1 388 ? -4.852 22.062 -3.082 1 96.88 388 SER A CA 1
ATOM 3042 C C . SER A 1 388 ? -4.188 22.906 -4.172 1 96.88 388 SER A C 1
ATOM 3044 O O . SER A 1 388 ? -2.971 23.109 -4.148 1 96.88 388 SER A O 1
ATOM 3046 N N . PHE A 1 389 ? -4.93 23.359 -5.09 1 96.94 389 PHE A N 1
ATOM 3047 C CA . PHE A 1 389 ? -4.418 24.203 -6.164 1 96.94 389 PHE A CA 1
ATOM 3048 C C . PHE A 1 389 ? -3.855 25.516 -5.609 1 96.94 389 PHE A C 1
ATOM 3050 O O . PHE A 1 389 ? -2.779 25.953 -6.02 1 96.94 389 PHE A O 1
ATOM 3057 N N . ALA A 1 390 ? -4.574 26.125 -4.691 1 97.44 390 ALA A N 1
ATOM 3058 C CA . ALA A 1 390 ? -4.129 27.375 -4.062 1 97.44 390 ALA A CA 1
ATOM 3059 C C . ALA A 1 390 ? -2.791 27.172 -3.357 1 97.44 390 ALA A C 1
ATOM 3061 O O . ALA A 1 390 ? -1.862 27.969 -3.553 1 97.44 390 ALA A O 1
ATOM 3062 N N . LEU A 1 391 ? -2.684 26.141 -2.553 1 97.88 391 LEU A N 1
ATOM 3063 C CA . LEU A 1 391 ? -1.425 25.844 -1.878 1 97.88 391 LEU A CA 1
ATOM 3064 C C . LEU A 1 391 ? -0.308 25.609 -2.889 1 97.88 391 LEU A C 1
ATOM 3066 O O . LEU A 1 391 ? 0.816 26.078 -2.699 1 97.88 391 LEU A O 1
ATOM 3070 N N . GLY A 1 392 ? -0.65 24.875 -3.947 1 98.19 392 GLY A N 1
ATOM 3071 C CA . GLY A 1 392 ? 0.341 24.547 -4.953 1 98.19 392 GLY A CA 1
ATOM 3072 C C . GLY A 1 392 ? 0.925 25.75 -5.652 1 98.19 392 GLY A C 1
ATOM 3073 O O . GLY A 1 392 ? 2.146 25.891 -5.75 1 98.19 392 GLY A O 1
ATOM 3074 N N . ILE A 1 393 ? 0.124 26.609 -6.09 1 97.62 393 ILE A N 1
ATOM 3075 C CA . ILE A 1 393 ? 0.588 27.812 -6.793 1 97.62 393 ILE A CA 1
ATOM 3076 C C . ILE A 1 393 ? 1.408 28.672 -5.844 1 97.62 393 ILE A C 1
ATOM 3078 O O . ILE A 1 393 ? 2.418 29.266 -6.242 1 97.62 393 ILE A O 1
ATOM 3082 N N . ILE A 1 394 ? 0.958 28.797 -4.645 1 98.06 394 ILE A N 1
ATOM 3083 C CA . ILE A 1 394 ? 1.665 29.594 -3.652 1 98.06 394 ILE A CA 1
ATOM 3084 C C . ILE A 1 394 ? 3.043 29 -3.389 1 98.06 394 ILE A C 1
ATOM 3086 O O . ILE A 1 394 ? 4.039 29.719 -3.318 1 98.06 394 ILE A O 1
ATOM 3090 N N . HIS A 1 395 ? 3.107 27.656 -3.289 1 98.44 395 HIS A N 1
ATOM 3091 C CA . HIS A 1 395 ? 4.387 27 -3.061 1 98.44 395 HIS A CA 1
ATOM 3092 C C . HIS A 1 395 ? 5.32 27.188 -4.254 1 98.44 395 HIS A C 1
ATOM 3094 O O . HIS A 1 395 ? 6.531 27.328 -4.078 1 98.44 395 HIS A O 1
ATOM 3100 N N . VAL A 1 396 ? 4.766 27.156 -5.438 1 97.75 396 VAL A N 1
ATOM 3101 C CA . VAL A 1 396 ? 5.578 27.406 -6.625 1 97.75 396 VAL A CA 1
ATOM 3102 C C . VAL A 1 396 ? 6.164 28.812 -6.578 1 97.75 396 VAL A C 1
ATOM 3104 O O . VAL A 1 396 ? 7.359 29 -6.812 1 97.75 396 VAL A O 1
ATOM 3107 N N . ILE A 1 397 ? 5.395 29.766 -6.227 1 97.12 397 ILE A N 1
ATOM 3108 C CA . ILE A 1 397 ? 5.844 31.156 -6.168 1 97.12 397 ILE A CA 1
ATOM 3109 C C . ILE A 1 397 ? 6.848 31.328 -5.027 1 97.12 397 ILE A C 1
ATOM 3111 O O . ILE A 1 397 ? 7.863 32 -5.188 1 97.12 397 ILE A O 1
ATOM 3115 N N . LEU A 1 398 ? 6.57 30.734 -3.891 1 97.25 398 LEU A N 1
ATOM 3116 C CA . LEU A 1 398 ? 7.473 30.812 -2.748 1 97.25 398 LEU A CA 1
ATOM 3117 C C . LEU A 1 398 ? 8.852 30.281 -3.107 1 97.25 398 LEU A C 1
ATOM 3119 O O . LEU A 1 398 ? 9.867 30.781 -2.623 1 97.25 398 LEU A O 1
ATOM 3123 N N . SER A 1 399 ? 8.859 29.25 -3.951 1 96.62 399 SER A N 1
ATOM 3124 C CA . SER A 1 399 ? 10.133 28.656 -4.34 1 96.62 399 SER A CA 1
ATOM 3125 C C . SER A 1 399 ? 10.984 29.641 -5.137 1 96.62 399 SER A C 1
ATOM 3127 O O . SER A 1 399 ? 12.211 29.547 -5.125 1 96.62 399 SER A O 1
ATOM 3129 N N . PHE A 1 400 ? 10.406 30.672 -5.727 1 95.56 400 PHE A N 1
ATOM 3130 C CA . PHE A 1 400 ? 11.117 31.641 -6.562 1 95.56 400 PHE A CA 1
ATOM 3131 C C . PHE A 1 400 ? 11.508 32.875 -5.766 1 95.56 400 PHE A C 1
ATOM 3133 O O . PHE A 1 400 ? 12.281 33.719 -6.238 1 95.56 400 PHE A O 1
ATOM 3140 N N . VAL A 1 401 ? 11.031 33 -4.547 1 94 401 VAL A N 1
ATOM 3141 C CA . VAL A 1 401 ? 11.312 34.219 -3.791 1 94 401 VAL A CA 1
ATOM 3142 C C . VAL A 1 401 ? 12.094 33.875 -2.527 1 94 401 VAL A C 1
ATOM 3144 O O . VAL A 1 401 ? 12.32 34.75 -1.674 1 94 401 VAL A O 1
ATOM 3147 N N . GLY A 1 402 ? 12.406 32.688 -2.387 1 91.81 402 GLY A N 1
ATOM 3148 C CA . GLY A 1 402 ? 13.234 32.281 -1.257 1 91.81 402 GLY A CA 1
ATOM 3149 C C . GLY A 1 402 ? 12.422 31.844 -0.048 1 91.81 402 GLY A C 1
ATOM 3150 O O . GLY A 1 402 ? 12.922 31.875 1.079 1 91.81 402 GLY A O 1
ATOM 3151 N N . GLY A 1 403 ? 11.188 31.516 -0.254 1 94.94 403 GLY A N 1
ATOM 3152 C CA . GLY A 1 403 ? 10.344 31 0.813 1 94.94 403 GLY A CA 1
ATOM 3153 C C . GLY A 1 403 ? 10.383 29.484 0.916 1 94.94 403 GLY A C 1
ATOM 3154 O O . GLY A 1 403 ? 11.195 28.828 0.259 1 94.94 403 GLY A O 1
ATOM 3155 N N . TYR A 1 404 ? 9.648 28.953 1.819 1 96.56 404 TYR A N 1
ATOM 3156 C CA . TYR A 1 404 ? 9.531 27.516 2.02 1 96.56 404 TYR A CA 1
ATOM 3157 C C . TYR A 1 404 ? 8.07 27.109 2.195 1 96.56 404 TYR A C 1
ATOM 3159 O O . TYR A 1 404 ? 7.188 27.969 2.277 1 96.56 404 TYR A O 1
ATOM 3167 N N . PRO A 1 405 ? 7.789 25.828 2.145 1 97.44 405 PRO A N 1
ATOM 3168 C CA . PRO A 1 405 ? 6.395 25.391 2.168 1 97.44 405 PRO A CA 1
ATOM 3169 C C . PRO A 1 405 ? 5.645 25.859 3.41 1 97.44 405 PRO A C 1
ATOM 3171 O O . PRO A 1 405 ? 6.207 25.875 4.508 1 97.44 405 PRO A O 1
ATOM 3174 N N . ALA A 1 406 ? 4.406 26.25 3.133 1 96.31 406 ALA A N 1
ATOM 3175 C CA . ALA A 1 406 ? 3.57 26.844 4.168 1 96.31 406 ALA A CA 1
ATOM 3176 C C . ALA A 1 406 ? 2.355 25.969 4.469 1 96.31 406 ALA A C 1
ATOM 3178 O O . ALA A 1 406 ? 2.123 24.969 3.795 1 96.31 406 ALA A O 1
ATOM 3179 N N . SER A 1 407 ? 1.66 26.266 5.543 1 93.38 407 SER A N 1
ATOM 3180 C CA . SER A 1 407 ? 0.414 25.625 5.953 1 93.38 407 SER A CA 1
ATOM 3181 C C . SER A 1 407 ? -0.383 26.516 6.895 1 93.38 407 SER A C 1
ATOM 3183 O O . SER A 1 407 ? 0.018 27.656 7.168 1 93.38 407 SER A O 1
ATOM 3185 N N . ALA A 1 408 ? -1.498 26.078 7.297 1 92.44 408 ALA A N 1
ATOM 3186 C CA . ALA A 1 408 ? -2.342 26.781 8.258 1 92.44 408 ALA A CA 1
ATOM 3187 C C . ALA A 1 408 ? -2.684 25.891 9.445 1 92.44 408 ALA A C 1
ATOM 3189 O O . ALA A 1 408 ? -3.74 25.25 9.469 1 92.44 408 ALA A O 1
ATOM 3190 N N . PRO A 1 409 ? -1.844 25.953 10.445 1 86.62 409 PRO A N 1
ATOM 3191 C CA . PRO A 1 409 ? -2.119 25.109 11.602 1 86.62 409 PRO A CA 1
ATOM 3192 C C . PRO A 1 409 ? -3.379 25.516 12.359 1 86.62 409 PRO A C 1
ATOM 3194 O O . PRO A 1 409 ? -3.912 26.609 12.125 1 86.62 409 PRO A O 1
ATOM 3197 N N . GLN A 1 410 ? -3.855 24.766 13.242 1 85.81 410 GLN A N 1
ATOM 3198 C CA . GLN A 1 410 ? -5.121 24.938 13.953 1 85.81 410 GLN A CA 1
ATOM 3199 C C . GLN A 1 410 ? -5.066 26.125 14.898 1 85.81 410 GLN A C 1
ATOM 3201 O O . GLN A 1 410 ? -6.086 26.766 15.148 1 85.81 410 GLN A O 1
ATOM 3206 N N . ALA A 1 411 ? -3.855 26.438 15.367 1 84.62 411 ALA A N 1
ATOM 3207 C CA . ALA A 1 411 ? -3.711 27.547 16.297 1 84.62 411 ALA A CA 1
ATOM 3208 C C . ALA A 1 411 ? -4.195 28.859 15.672 1 84.62 411 ALA A C 1
ATOM 3210 O O . ALA A 1 411 ? -4.887 29.641 16.328 1 84.62 411 ALA A O 1
ATOM 3211 N N . ARG A 1 412 ? -3.883 29.094 14.477 1 90.31 412 ARG A N 1
ATOM 3212 C CA . ARG A 1 412 ? -4.324 30.312 13.789 1 90.31 412 ARG A CA 1
ATOM 3213 C C . ARG A 1 412 ? -5.816 30.25 13.484 1 90.31 412 ARG A C 1
ATOM 3215 O O . ARG A 1 412 ? -6.496 31.281 13.5 1 90.31 412 ARG A O 1
ATOM 3222 N N . ALA A 1 413 ? -6.27 29.047 13.156 1 91.25 413 ALA A N 1
ATOM 3223 C CA . ALA A 1 413 ? -7.691 28.891 12.875 1 91.25 413 ALA A CA 1
ATOM 3224 C C . ALA A 1 413 ? -8.531 29.219 14.102 1 91.25 413 ALA A C 1
ATOM 3226 O O . ALA A 1 413 ? -9.57 29.875 14 1 91.25 413 ALA A O 1
ATOM 3227 N N . VAL A 1 414 ? -8.086 28.797 15.234 1 86.81 414 VAL A N 1
ATOM 3228 C CA . VAL A 1 414 ? -8.797 29.062 16.484 1 86.81 414 VAL A CA 1
ATOM 3229 C C . VAL A 1 414 ? -8.781 30.562 16.766 1 86.81 414 VAL A C 1
ATOM 3231 O O . VAL A 1 414 ? -9.805 31.125 17.172 1 86.81 414 VAL A O 1
ATOM 3234 N N . LEU A 1 415 ? -7.629 31.141 16.562 1 88.31 415 LEU A N 1
ATOM 3235 C CA . LEU A 1 415 ? -7.523 32.594 16.797 1 88.31 415 LEU A CA 1
ATOM 3236 C C . LEU A 1 415 ? -8.453 33.344 15.859 1 88.31 415 LEU A C 1
ATOM 3238 O O . LEU A 1 415 ? -9.086 34.312 16.266 1 88.31 415 LEU A O 1
ATOM 3242 N N . ALA A 1 416 ? -8.531 32.938 14.648 1 92.56 416 ALA A N 1
ATOM 3243 C CA . ALA A 1 416 ? -9.43 33.562 13.68 1 92.56 416 ALA A CA 1
ATOM 3244 C C . ALA A 1 416 ? -10.883 33.438 14.117 1 92.56 416 ALA A C 1
ATOM 3246 O O . ALA A 1 416 ? -11.68 34.344 13.938 1 92.56 416 ALA A O 1
ATOM 3247 N N . MET A 1 417 ? -11.195 32.281 14.664 1 88.75 417 MET A N 1
ATOM 3248 C CA . MET A 1 417 ? -12.555 32.062 15.148 1 88.75 417 MET A CA 1
ATOM 3249 C C . MET A 1 417 ? -12.852 32.938 16.359 1 88.75 417 MET A C 1
ATOM 3251 O O . MET A 1 417 ? -13.93 33.5 16.469 1 88.75 417 MET A O 1
ATOM 3255 N N . GLU A 1 418 ? -11.891 33.031 17.219 1 85.69 418 GLU A N 1
ATOM 3256 C CA . GLU A 1 418 ? -12.055 33.781 18.453 1 85.69 418 GLU A CA 1
ATOM 3257 C C . GLU A 1 418 ? -12.18 35.281 18.172 1 85.69 418 GLU A C 1
ATOM 3259 O O . GLU A 1 418 ? -12.883 36 18.891 1 85.69 418 GLU A O 1
ATOM 3264 N N . THR A 1 419 ? -11.531 35.719 17.125 1 89.81 419 THR A N 1
ATOM 3265 C CA . THR A 1 419 ? -11.555 37.156 16.781 1 89.81 419 THR A CA 1
ATOM 3266 C C . THR A 1 419 ? -12.633 37.438 15.75 1 89.81 419 THR A C 1
ATOM 3268 O O . THR A 1 419 ? -12.703 38.562 15.219 1 89.81 419 THR A O 1
ATOM 3271 N N . ALA A 1 420 ? -13.383 36.438 15.383 1 88.5 420 ALA A N 1
ATOM 3272 C CA . ALA A 1 420 ? -14.586 36.562 14.555 1 88.5 420 ALA A CA 1
ATOM 3273 C C . ALA A 1 420 ? -14.234 37.031 13.148 1 88.5 420 ALA A C 1
ATOM 3275 O O . ALA A 1 420 ? -14.852 37.969 12.625 1 88.5 420 ALA A O 1
ATOM 3276 N N . ALA A 1 421 ? -13.234 36.469 12.609 1 93.19 421 ALA A N 1
ATOM 3277 C CA . ALA A 1 421 ? -12.906 36.75 11.211 1 93.19 421 ALA A CA 1
ATOM 3278 C C . ALA A 1 421 ? -14.078 36.406 10.297 1 93.19 421 ALA A C 1
ATOM 3280 O O . ALA A 1 421 ? -14.75 35.406 10.484 1 93.19 421 ALA A O 1
ATOM 3281 N N . LYS A 1 422 ? -14.312 37.281 9.266 1 92.06 422 LYS A N 1
ATOM 3282 C CA . LYS A 1 422 ? -15.492 37.094 8.422 1 92.06 422 LYS A CA 1
ATOM 3283 C C . LYS A 1 422 ? -15.094 36.812 6.98 1 92.06 422 LYS A C 1
ATOM 3285 O O . LYS A 1 422 ? -15.82 36.125 6.25 1 92.06 422 LYS A O 1
ATOM 3290 N N . SER A 1 423 ? -14.023 37.406 6.602 1 94.12 423 SER A N 1
ATOM 3291 C CA . SER A 1 423 ? -13.586 37.25 5.219 1 94.12 423 SER A CA 1
ATOM 3292 C C . SER A 1 423 ? -12.062 37.281 5.113 1 94.12 423 SER A C 1
ATOM 3294 O O . SER A 1 423 ? -11.367 37.406 6.121 1 94.12 423 SER A O 1
ATOM 3296 N N . GLN A 1 424 ? -11.609 37.156 3.871 1 95.38 424 GLN A N 1
ATOM 3297 C CA . GLN A 1 424 ? -10.172 37.125 3.635 1 95.38 424 GLN A CA 1
ATOM 3298 C C . GLN A 1 424 ? -9.57 38.531 3.682 1 95.38 424 GLN A C 1
ATOM 3300 O O . GLN A 1 424 ? -8.352 38.688 3.57 1 95.38 424 GLN A O 1
ATOM 3305 N N . ILE A 1 425 ? -10.344 39.469 3.959 1 95.81 425 ILE A N 1
ATOM 3306 C CA . ILE A 1 425 ? -9.82 40.812 4.172 1 95.81 425 ILE A CA 1
ATOM 3307 C C . ILE A 1 425 ? -8.922 40.844 5.402 1 95.81 425 ILE A C 1
ATOM 3309 O O . ILE A 1 425 ? -7.934 41.562 5.449 1 95.81 425 ILE A O 1
ATOM 3313 N N . HIS A 1 426 ? -9.242 40 6.355 1 95.81 426 HIS A N 1
ATOM 3314 C CA . HIS A 1 426 ? -8.391 39.906 7.531 1 95.81 426 HIS A CA 1
ATOM 3315 C C . HIS A 1 426 ? -6.957 39.531 7.145 1 95.81 426 HIS A C 1
ATOM 3317 O O . HIS A 1 426 ? -6.008 39.969 7.812 1 95.81 426 HIS A O 1
ATOM 3323 N N . SER A 1 427 ? -6.785 38.781 6.066 1 97 427 SER A N 1
ATOM 3324 C CA . SER A 1 427 ? -5.449 38.406 5.613 1 97 427 SER A CA 1
ATOM 3325 C C . SER A 1 427 ? -4.668 39.625 5.117 1 97 427 SER A C 1
ATOM 3327 O O . SER A 1 427 ? -3.455 39.719 5.328 1 97 427 SER A O 1
ATOM 3329 N N . PHE A 1 428 ? -5.328 40.531 4.445 1 96.81 428 PHE A N 1
ATOM 3330 C CA . PHE A 1 428 ? -4.676 41.75 3.979 1 96.81 428 PHE A CA 1
ATOM 3331 C C . PHE A 1 428 ? -4.305 42.656 5.152 1 96.81 428 PHE A C 1
ATOM 3333 O O . PHE A 1 428 ? -3.232 43.25 5.164 1 96.81 428 PHE A O 1
ATOM 3340 N N . VAL A 1 429 ? -5.164 42.719 6.094 1 96.75 429 VAL A N 1
ATOM 3341 C CA . VAL A 1 429 ? -4.879 43.5 7.293 1 96.75 429 VAL A CA 1
ATOM 3342 C C . VAL A 1 429 ? -3.729 42.875 8.07 1 96.75 429 VAL A C 1
ATOM 3344 O O . VAL A 1 429 ? -2.857 43.562 8.586 1 96.75 429 VAL A O 1
ATOM 3347 N N . ALA A 1 430 ? -3.793 41.562 8.156 1 97.19 430 ALA A N 1
ATOM 3348 C CA . ALA A 1 430 ? -2.707 40.844 8.812 1 97.19 430 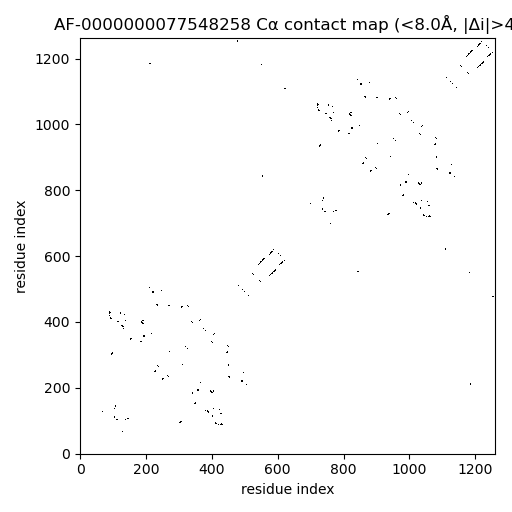ALA A CA 1
ATOM 3349 C C . ALA A 1 430 ? -1.375 41.094 8.109 1 97.19 430 ALA A C 1
ATOM 3351 O O . ALA A 1 430 ? -0.335 41.219 8.766 1 97.19 430 ALA A O 1
ATOM 3352 N N . LEU A 1 431 ? -1.424 41.125 6.793 1 97.19 431 LEU A N 1
ATOM 3353 C CA . LEU A 1 431 ? -0.232 41.406 6 1 97.19 431 LEU A CA 1
ATOM 3354 C C . LEU A 1 431 ? 0.339 42.781 6.352 1 97.19 431 LEU A C 1
ATOM 3356 O O . LEU A 1 431 ? 1.544 42.938 6.578 1 97.19 431 LEU A O 1
ATOM 3360 N N . LEU A 1 432 ? -0.478 43.75 6.426 1 96.69 432 LEU A N 1
ATOM 3361 C CA . LEU A 1 432 ? -0.054 45.094 6.75 1 96.69 432 LEU A CA 1
ATOM 3362 C C . LEU A 1 432 ? 0.504 45.156 8.164 1 96.69 432 LEU A C 1
ATOM 3364 O O . LEU A 1 432 ? 1.543 45.781 8.398 1 96.69 432 LEU A O 1
ATOM 3368 N N . THR A 1 433 ? -0.237 44.562 9.039 1 95.62 433 THR A N 1
ATOM 3369 C CA . THR A 1 433 ? 0.216 44.531 10.422 1 95.62 433 THR A CA 1
ATOM 3370 C C . THR A 1 433 ? 1.56 43.812 10.539 1 95.62 433 THR A C 1
ATOM 3372 O O . THR A 1 433 ? 2.436 44.25 11.289 1 95.62 433 THR A O 1
ATOM 3375 N N . PHE A 1 434 ? 1.704 42.75 9.875 1 94.69 434 PHE A N 1
ATOM 3376 C CA . PHE A 1 434 ? 2.934 41.969 9.867 1 94.69 434 PHE A CA 1
ATOM 3377 C C . PHE A 1 434 ? 4.105 42.812 9.359 1 94.69 434 PHE A C 1
ATOM 3379 O O . PHE A 1 434 ? 5.164 42.844 9.984 1 94.69 434 PHE A O 1
ATOM 3386 N N . ILE A 1 435 ? 3.922 43.5 8.234 1 92.81 435 ILE A N 1
ATOM 3387 C CA . ILE A 1 435 ? 4.965 44.344 7.637 1 92.81 435 ILE A CA 1
ATOM 3388 C C . ILE A 1 435 ? 5.355 45.438 8.594 1 92.81 435 ILE A C 1
ATOM 3390 O O . ILE A 1 435 ? 6.539 45.719 8.805 1 92.81 435 ILE A O 1
ATOM 3394 N N . LEU A 1 436 ? 4.426 46.031 9.18 1 91.88 436 LEU A N 1
ATOM 3395 C CA . LEU A 1 436 ? 4.672 47.125 10.109 1 91.88 436 LEU A CA 1
ATOM 3396 C C . LEU A 1 436 ? 5.457 46.656 11.328 1 91.88 436 LEU A C 1
ATOM 3398 O O . LEU A 1 436 ? 6.438 47.281 11.727 1 91.88 436 LEU A O 1
ATOM 3402 N N . ASN A 1 437 ? 5.012 45.594 11.852 1 89.5 437 ASN A N 1
ATOM 3403 C CA . ASN A 1 437 ? 5.691 45.062 13.031 1 89.5 437 ASN A CA 1
ATOM 3404 C C . ASN A 1 437 ? 7.117 44.625 12.703 1 89.5 437 ASN A C 1
ATOM 3406 O O . ASN A 1 437 ? 8.039 44.875 13.484 1 89.5 437 ASN A O 1
ATOM 3410 N N . TYR A 1 438 ? 7.238 43.969 11.625 1 87.62 438 TYR A N 1
ATOM 3411 C CA . TYR A 1 438 ? 8.555 43.469 11.242 1 87.62 438 TYR A CA 1
ATOM 3412 C C . TYR A 1 438 ? 9.539 44.594 11.047 1 87.62 438 TYR A C 1
ATOM 3414 O O . TYR A 1 438 ? 10.672 44.531 11.531 1 87.62 438 TYR A O 1
ATOM 3422 N N . TYR A 1 439 ? 9.125 45.656 10.422 1 86.06 439 TYR A N 1
ATOM 3423 C CA . TYR A 1 439 ? 10.031 46.75 10.102 1 86.06 439 TYR A CA 1
ATOM 3424 C C . TYR A 1 439 ? 10.242 47.656 11.305 1 86.06 439 TYR A C 1
ATOM 3426 O O . TYR A 1 439 ? 11.344 48.188 11.516 1 86.06 439 TYR A O 1
ATOM 3434 N N . VAL A 1 440 ? 9.266 47.875 12.07 1 89.25 440 VAL A N 1
ATOM 3435 C CA . VAL A 1 440 ? 9.359 48.781 13.219 1 89.25 440 VAL A CA 1
ATOM 3436 C C . VAL A 1 440 ? 10.18 48.156 14.328 1 89.25 440 VAL A C 1
ATOM 3438 O O . VAL A 1 440 ? 11.016 48.812 14.953 1 89.25 440 VAL A O 1
ATOM 3441 N N . PHE A 1 441 ? 10.016 46.906 14.531 1 90.38 441 PHE A N 1
ATOM 3442 C CA . PHE A 1 441 ? 10.641 46.281 15.688 1 90.38 441 PHE A CA 1
ATOM 3443 C C . PH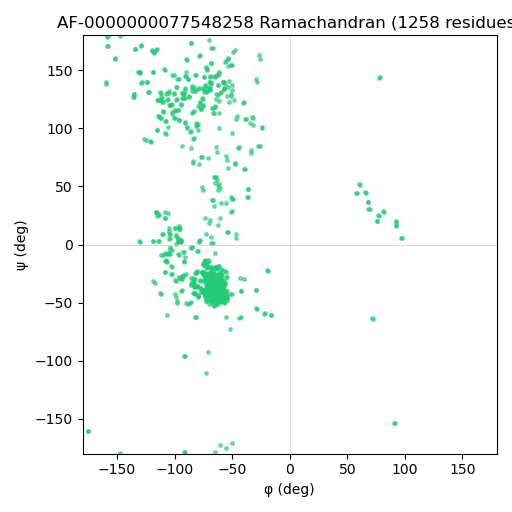E A 1 441 ? 11.852 45.469 15.266 1 90.38 441 PHE A C 1
ATOM 3445 O O . PHE A 1 441 ? 12.445 44.75 16.094 1 90.38 441 PHE A O 1
ATOM 3452 N N . ALA A 1 442 ? 12.203 45.5 14.07 1 87.06 442 ALA A N 1
ATOM 3453 C CA . ALA A 1 442 ? 13.352 44.75 13.547 1 87.06 442 ALA A CA 1
ATOM 3454 C C . ALA A 1 442 ? 14.594 45 14.398 1 87.06 442 ALA A C 1
ATOM 3456 O O . ALA A 1 442 ? 15.32 44.062 14.719 1 87.06 442 ALA A O 1
ATOM 3457 N N . PRO A 1 443 ? 14.914 46.219 14.844 1 87.44 443 PRO A N 1
ATOM 3458 C CA . PRO A 1 443 ? 16.109 46.469 15.648 1 87.44 443 PRO A CA 1
ATOM 3459 C C . PRO A 1 443 ? 16.047 45.781 17.016 1 87.44 443 PRO A C 1
ATOM 3461 O O . PRO A 1 443 ? 17.094 45.469 17.578 1 87.44 443 PRO A O 1
ATOM 3464 N N . ILE A 1 444 ? 14.891 45.562 17.438 1 91.5 444 ILE A N 1
ATOM 3465 C CA . ILE A 1 444 ? 14.727 44.906 18.719 1 91.5 444 ILE A CA 1
ATOM 3466 C C . ILE A 1 444 ? 14.781 43.375 18.531 1 91.5 444 ILE A C 1
ATOM 3468 O O . ILE A 1 444 ? 15.312 42.656 19.375 1 91.5 444 ILE A O 1
ATOM 3472 N N . PHE A 1 445 ? 14.281 42.938 17.438 1 90.56 445 PHE A N 1
ATOM 3473 C CA . PHE A 1 445 ? 14.211 41.5 17.156 1 90.56 445 PHE A CA 1
ATOM 3474 C C . PHE A 1 445 ? 15.602 40.906 16.984 1 90.56 445 PHE A C 1
ATOM 3476 O O . PHE A 1 445 ? 15.805 39.719 17.172 1 90.56 445 PHE A O 1
ATOM 3483 N N . LYS A 1 446 ? 16.578 41.719 16.641 1 89.12 446 LYS A N 1
ATOM 3484 C CA . LYS A 1 446 ? 17.953 41.281 16.547 1 89.12 446 LYS A CA 1
ATOM 3485 C C . LYS A 1 446 ? 18.453 40.719 17.875 1 89.12 446 LYS A C 1
ATOM 3487 O O . LYS A 1 446 ? 19.297 39.812 17.906 1 89.12 446 LYS A O 1
ATOM 3492 N N . TYR A 1 447 ? 17.812 41.219 18.938 1 91.75 447 TYR A N 1
ATOM 3493 C CA . TYR A 1 447 ? 18.25 40.812 20.281 1 91.75 447 TYR A CA 1
ATOM 3494 C C . TYR A 1 447 ? 17.281 39.812 20.906 1 91.75 447 TYR A C 1
ATOM 3496 O O . TYR A 1 447 ? 17.375 39.531 22.094 1 91.75 447 TYR A O 1
ATOM 3504 N N . LEU A 1 448 ? 16.469 39.312 20.109 1 92.81 448 LEU A N 1
ATOM 3505 C CA . LEU A 1 448 ? 15.492 38.344 20.578 1 92.81 448 LEU A CA 1
ATOM 3506 C C . LEU A 1 448 ? 16.188 37.062 21.016 1 92.81 448 LEU A C 1
ATOM 3508 O O . LEU A 1 448 ? 16.938 36.438 20.219 1 92.81 448 LEU A O 1
ATOM 3512 N N . PRO A 1 449 ? 16.078 36.719 22.297 1 93.31 449 PRO A N 1
ATOM 3513 C CA . PRO A 1 449 ? 16.688 35.438 22.734 1 93.31 449 PRO A CA 1
ATOM 3514 C C . PRO A 1 449 ? 16.078 34.219 22.047 1 93.31 449 PRO A C 1
ATOM 3516 O O . PRO A 1 449 ? 14.852 34.094 21.969 1 93.31 449 PRO A O 1
ATOM 3519 N N . VAL A 1 450 ? 16.859 33.344 21.656 1 91.31 450 VAL A N 1
ATOM 3520 C CA . VAL A 1 450 ? 16.438 32.125 20.938 1 91.31 450 VAL A CA 1
ATOM 3521 C C . VAL A 1 450 ? 15.578 31.25 21.844 1 91.31 450 VAL A C 1
ATOM 3523 O O . VAL A 1 450 ? 14.664 30.562 21.391 1 91.31 450 VAL A O 1
ATOM 3526 N N . CYS A 1 451 ? 15.766 31.312 23.109 1 93.12 451 CYS A N 1
ATOM 3527 C CA . CYS A 1 451 ? 15.008 30.5 24.047 1 93.12 451 CYS A CA 1
ATOM 3528 C C . CYS A 1 451 ? 13.539 30.922 24.062 1 93.12 451 CYS A C 1
ATOM 3530 O O . CYS A 1 451 ? 12.656 30.094 24.297 1 93.12 451 CYS A O 1
ATOM 3532 N N . ILE A 1 452 ? 13.273 32.188 23.844 1 94 452 ILE A N 1
ATOM 3533 C CA . ILE A 1 452 ? 11.898 32.688 23.828 1 94 452 ILE A CA 1
ATOM 3534 C C . ILE A 1 452 ? 11.164 32.125 22.609 1 94 452 ILE A C 1
ATOM 3536 O O . ILE A 1 452 ? 9.961 31.859 22.672 1 94 452 ILE A O 1
ATOM 3540 N N . ILE A 1 453 ? 11.867 31.969 21.562 1 88.69 453 ILE A N 1
ATOM 3541 C CA . ILE A 1 453 ? 11.305 31.359 20.375 1 88.69 453 ILE A CA 1
ATOM 3542 C C . ILE A 1 453 ? 10.906 29.906 20.688 1 88.69 453 ILE A C 1
ATOM 3544 O O . ILE A 1 453 ? 9.828 29.469 20.297 1 88.69 453 ILE A O 1
ATOM 3548 N N . GLY A 1 454 ? 11.742 29.234 21.344 1 89.25 454 GLY A N 1
ATOM 3549 C CA . GLY A 1 454 ? 11.43 27.875 21.781 1 89.25 454 GLY A CA 1
ATOM 3550 C C . GLY A 1 454 ? 10.211 27.812 22.688 1 89.25 454 GLY A C 1
ATOM 3551 O O . GLY A 1 454 ? 9.383 26.906 22.547 1 89.25 454 GLY A O 1
ATOM 3552 N N . VAL A 1 455 ? 10.141 28.75 23.562 1 92.5 455 VAL A N 1
ATOM 3553 C CA . VAL A 1 455 ? 9.016 28.828 24.484 1 92.5 455 VAL A CA 1
ATOM 3554 C C . VAL A 1 455 ? 7.719 29.016 23.688 1 92.5 455 VAL A C 1
ATOM 3556 O O . VAL A 1 455 ? 6.707 28.391 24 1 92.5 455 VAL A O 1
ATOM 3559 N N . PHE A 1 456 ? 7.781 29.828 22.719 1 90.44 456 PHE A N 1
ATOM 3560 C CA . PHE A 1 456 ? 6.621 30.078 21.875 1 90.44 456 PHE A CA 1
ATOM 3561 C C . PHE A 1 456 ? 6.172 28.781 21.188 1 90.44 456 PHE A C 1
ATOM 3563 O O . PHE A 1 456 ? 4.98 28.469 21.188 1 90.44 456 PHE A O 1
ATOM 3570 N N . ILE A 1 457 ? 7.082 28.078 20.641 1 87.31 457 ILE A N 1
ATOM 3571 C CA . ILE A 1 457 ? 6.781 26.859 19.891 1 87.31 457 ILE A CA 1
ATOM 3572 C C . ILE A 1 457 ? 6.172 25.812 20.844 1 87.31 457 ILE A C 1
ATOM 3574 O O . ILE A 1 457 ? 5.137 25.219 20.531 1 87.31 457 ILE A O 1
ATOM 3578 N N . MET A 1 458 ? 6.809 25.688 21.906 1 88.69 458 MET A N 1
ATOM 3579 C CA . MET A 1 458 ? 6.355 24.672 22.859 1 88.69 458 MET A CA 1
ATOM 3580 C C . MET A 1 458 ? 4.961 25 23.375 1 88.69 458 MET A C 1
ATOM 3582 O O . MET A 1 458 ? 4.109 24.125 23.484 1 88.69 458 MET A O 1
ATOM 3586 N N . PHE A 1 459 ? 4.766 26.25 23.703 1 88.75 459 PHE A N 1
ATOM 3587 C CA . PHE A 1 459 ? 3.469 26.672 24.234 1 88.75 459 PHE A CA 1
ATOM 3588 C C . PHE A 1 459 ? 2.387 26.516 23.172 1 88.75 459 PHE A C 1
ATOM 3590 O O . PHE A 1 459 ? 1.235 26.219 23.484 1 88.75 459 PHE A O 1
ATOM 3597 N N . GLY A 1 460 ? 2.719 26.703 21.969 1 85.69 460 GLY A N 1
ATOM 3598 C CA . GLY A 1 460 ? 1.775 26.609 20.859 1 85.69 460 GLY A CA 1
ATOM 3599 C C . GLY A 1 460 ? 1.192 25.219 20.688 1 85.69 460 GLY A C 1
ATOM 3600 O O . GLY A 1 460 ? 0.074 25.062 20.203 1 85.69 460 GLY A O 1
ATOM 3601 N N . PHE A 1 461 ? 1.82 24.219 21.203 1 87.88 461 PHE A N 1
ATOM 3602 C CA . PHE A 1 461 ? 1.373 22.844 21.016 1 87.88 461 PHE A CA 1
ATOM 3603 C C . PHE A 1 461 ? 0.689 22.312 22.266 1 87.88 461 PHE A C 1
ATOM 3605 O O . PHE A 1 461 ? 0.369 21.125 22.344 1 87.88 461 PHE A O 1
ATOM 3612 N N . LYS A 1 462 ? 0.455 23.188 23.203 1 86.88 462 LYS A N 1
ATOM 3613 C CA . LYS A 1 462 ? -0.2 22.797 24.438 1 86.88 462 LYS A CA 1
ATOM 3614 C C . LYS A 1 462 ? -1.538 22.125 24.172 1 86.88 462 LYS A C 1
ATOM 3616 O O . LYS A 1 462 ? -1.807 21.031 24.688 1 86.88 462 LYS A O 1
ATOM 3621 N N . PRO A 1 463 ? -2.34 22.656 23.266 1 84.75 463 PRO A N 1
ATOM 3622 C CA . PRO A 1 463 ? -3.623 22 23.031 1 84.75 463 PRO A CA 1
ATOM 3623 C C . PRO A 1 463 ? -3.467 20.594 22.438 1 84.75 463 PRO A C 1
ATOM 3625 O O . PRO A 1 463 ? -4.242 19.688 22.766 1 84.75 463 PRO A O 1
ATOM 3628 N N . LEU A 1 464 ? -2.568 20.406 21.625 1 85.69 464 LEU A N 1
ATOM 3629 C CA . LEU A 1 464 ? -2.35 19.109 21 1 85.69 464 LEU A CA 1
ATOM 3630 C C . LEU A 1 464 ? -1.857 18.094 22.031 1 85.69 464 LEU A C 1
ATOM 3632 O O . LEU A 1 464 ? -2.307 16.938 22.031 1 85.69 464 LEU A O 1
ATOM 3636 N N . ILE A 1 465 ? -0.954 18.531 22.875 1 89.81 465 ILE A N 1
ATOM 3637 C CA . ILE A 1 465 ? -0.384 17.641 23.891 1 89.81 465 ILE A CA 1
ATOM 3638 C C . ILE A 1 465 ? -1.47 17.219 24.875 1 89.81 465 ILE A C 1
ATOM 3640 O O . ILE A 1 465 ? -1.556 16.047 25.25 1 89.81 465 ILE A O 1
ATOM 3644 N N . LEU A 1 466 ? -2.303 18.156 25.219 1 88.75 466 LEU A N 1
ATOM 3645 C CA . LEU A 1 466 ? -3.344 17.891 26.203 1 88.75 466 LEU A CA 1
ATOM 3646 C C . LEU A 1 466 ? -4.441 17.016 25.625 1 88.75 466 LEU A C 1
ATOM 3648 O O . LEU A 1 466 ? -5.152 16.328 26.359 1 88.75 466 LEU A O 1
ATOM 3652 N N . ASN A 1 467 ? -4.523 16.969 24.344 1 90.88 467 ASN A N 1
ATOM 3653 C CA . ASN A 1 467 ? -5.598 16.234 23.688 1 90.88 467 ASN A CA 1
ATOM 3654 C C . ASN A 1 467 ? -5.188 14.789 23.375 1 90.88 467 ASN A C 1
ATOM 3656 O O . ASN A 1 467 ? -6.012 13.984 22.938 1 90.88 467 ASN A O 1
ATOM 3660 N N . VAL A 1 468 ? -3.965 14.367 23.578 1 93.12 468 VAL A N 1
ATOM 3661 C CA . VAL A 1 468 ? -3.48 13.039 23.219 1 93.12 468 VAL A CA 1
ATOM 3662 C C . VAL A 1 468 ? -4.164 11.992 24.094 1 93.12 468 VAL A C 1
ATOM 3664 O O . VAL A 1 468 ? -4.73 11.023 23.578 1 93.12 468 VAL A O 1
ATOM 3667 N N . PRO A 1 469 ? -4.227 12.148 25.438 1 93.94 469 PRO A N 1
ATOM 3668 C CA . PRO A 1 469 ? -4.836 11.102 26.266 1 93.94 469 PRO A CA 1
ATOM 3669 C C . PRO A 1 469 ? -6.316 10.898 25.953 1 93.94 469 PRO A C 1
ATOM 3671 O O . PRO A 1 469 ? -6.75 9.766 25.734 1 93.94 469 PRO A O 1
ATOM 3674 N N . PRO A 1 470 ? -7.121 12 25.875 1 94.06 470 PRO A N 1
ATOM 3675 C CA . PRO A 1 470 ? -8.523 11.781 25.516 1 94.06 470 PRO A CA 1
ATOM 3676 C C . PRO A 1 470 ? -8.695 11.156 24.141 1 94.06 470 PRO A C 1
ATOM 3678 O O . PRO A 1 470 ? -9.633 10.391 23.906 1 94.06 470 PRO A O 1
ATOM 3681 N N . THR A 1 471 ? -7.883 11.5 23.266 1 93.56 471 THR A N 1
ATOM 3682 C CA . THR A 1 471 ? -7.941 10.93 21.922 1 93.56 471 THR A CA 1
ATOM 3683 C C . THR A 1 471 ? -7.691 9.43 21.953 1 93.56 471 THR A C 1
ATOM 3685 O O . THR A 1 471 ? -8.375 8.664 21.281 1 93.56 471 THR A O 1
ATOM 3688 N N . LEU A 1 472 ? -6.711 8.953 22.766 1 96.19 472 LEU A N 1
ATOM 3689 C CA . LEU A 1 472 ? -6.391 7.539 22.891 1 96.19 472 LEU A CA 1
ATOM 3690 C C . LEU A 1 472 ? -7.555 6.766 23.5 1 96.19 472 LEU A C 1
ATOM 3692 O O . LEU A 1 472 ? -7.852 5.645 23.078 1 96.19 472 LEU A O 1
ATOM 3696 N N . VAL A 1 473 ? -8.211 7.422 24.422 1 95.06 473 VAL A N 1
ATOM 3697 C CA . VAL A 1 473 ? -9.359 6.781 25.062 1 95.06 473 VAL A CA 1
ATOM 3698 C C . VAL A 1 473 ? -10.516 6.676 24.062 1 95.06 473 VAL A C 1
ATOM 3700 O O . VAL A 1 473 ? -11.18 5.645 23.984 1 95.06 473 VAL A O 1
ATOM 3703 N N . LYS A 1 474 ? -10.688 7.707 23.359 1 93.69 474 LYS A N 1
ATOM 3704 C CA . LYS A 1 474 ? -11.742 7.719 22.359 1 93.69 474 LYS A CA 1
ATOM 3705 C C . LYS A 1 474 ? -11.5 6.648 21.297 1 93.69 474 LYS A C 1
ATOM 3707 O O . LYS A 1 474 ? -12.43 5.949 20.891 1 93.69 474 LYS A O 1
ATOM 3712 N N . LEU A 1 475 ? -10.312 6.523 20.859 1 95.19 475 LEU A N 1
ATOM 3713 C CA . LEU A 1 475 ? -9.969 5.535 19.844 1 95.19 475 LEU A CA 1
ATOM 3714 C C . LEU A 1 475 ? -10.102 4.121 20.391 1 95.19 475 LEU A C 1
ATOM 3716 O O . LEU A 1 475 ? -10.539 3.213 19.672 1 95.19 475 LEU A O 1
ATOM 3720 N N . TYR A 1 476 ? -9.672 3.967 21.641 1 94.56 476 TYR A N 1
ATOM 3721 C CA . TYR A 1 476 ? -9.797 2.662 22.281 1 94.56 476 TYR A CA 1
ATOM 3722 C C . TYR A 1 476 ? -11.25 2.225 22.359 1 94.56 476 TYR A C 1
ATOM 3724 O O . TYR A 1 476 ? -11.562 1.051 22.156 1 94.56 476 TYR A O 1
ATOM 3732 N N . ASN A 1 477 ? -12.109 3.203 22.625 1 92.44 477 ASN A N 1
ATOM 3733 C CA . ASN A 1 477 ? -13.531 2.912 22.734 1 92.44 477 ASN A CA 1
ATOM 3734 C C . ASN A 1 477 ? -14.164 2.688 21.359 1 92.44 477 ASN A C 1
ATOM 3736 O O . ASN A 1 477 ? -15.195 2.016 21.25 1 92.44 477 ASN A O 1
ATOM 3740 N N . ALA A 1 478 ? -13.594 3.219 20.406 1 91.94 478 ALA A N 1
ATOM 3741 C CA . ALA A 1 478 ? -14.148 3.092 19.062 1 91.94 478 ALA A CA 1
ATOM 3742 C C . ALA A 1 478 ? -13.742 1.769 18.422 1 91.94 478 ALA A C 1
ATOM 3744 O O . ALA A 1 478 ? -14.602 0.966 18.047 1 91.94 478 ALA A O 1
ATOM 3745 N N . SER A 1 479 ? -12.438 1.543 18.219 1 92.44 479 SER A N 1
ATOM 3746 C CA . SER A 1 479 ? -11.93 0.326 17.594 1 92.44 479 SER A CA 1
ATOM 3747 C C . SER A 1 479 ? -10.461 0.105 17.938 1 92.44 479 SER A C 1
ATOM 3749 O O . SER A 1 479 ? -9.648 1.032 17.859 1 92.44 479 SER A O 1
ATOM 3751 N N . ILE A 1 480 ? -10.133 -1.114 18.188 1 93.62 480 ILE A N 1
ATOM 3752 C CA . ILE A 1 480 ? -8.766 -1.474 18.531 1 93.62 480 ILE A CA 1
ATOM 3753 C C . ILE A 1 480 ? -7.867 -1.309 17.312 1 93.62 480 ILE A C 1
ATOM 3755 O O . ILE A 1 480 ? -6.688 -0.962 17.438 1 93.62 480 ILE A O 1
ATOM 3759 N N . LEU A 1 481 ? -8.469 -1.521 16.203 1 94 481 LEU A N 1
ATOM 3760 C CA . LEU A 1 481 ? -7.691 -1.351 14.984 1 94 481 LEU A CA 1
ATOM 3761 C C . LEU A 1 481 ? -7.312 0.113 14.781 1 94 481 LEU A C 1
ATOM 3763 O O . LEU A 1 481 ? -6.184 0.418 14.391 1 94 481 LEU A O 1
ATOM 3767 N N . ASP A 1 482 ? -8.211 1.005 15.062 1 95.44 482 ASP A N 1
ATOM 3768 C CA . ASP A 1 482 ? -7.918 2.43 14.938 1 95.44 482 ASP A CA 1
ATOM 3769 C C . ASP A 1 482 ? -6.883 2.873 15.969 1 95.44 482 ASP A C 1
ATOM 3771 O O . ASP A 1 482 ? -6.016 3.699 15.672 1 95.44 482 ASP A O 1
ATOM 3775 N N . LEU A 1 483 ? -7.027 2.324 17.156 1 96.88 483 LEU A N 1
ATOM 3776 C CA . LEU A 1 483 ? -6.031 2.611 18.188 1 96.88 483 LEU A CA 1
ATOM 3777 C C . LEU A 1 483 ? -4.652 2.123 17.75 1 96.88 483 LEU A C 1
ATOM 3779 O O . LEU A 1 483 ? -3.654 2.822 17.938 1 96.88 483 LEU A O 1
ATOM 3783 N N . SER A 1 484 ? -4.598 0.953 17.172 1 97.5 484 SER A N 1
ATOM 3784 C CA . SER A 1 484 ? -3.328 0.389 16.719 1 97.5 484 SER A CA 1
ATOM 3785 C C . SER A 1 484 ? -2.705 1.241 15.625 1 97.5 484 SER A C 1
ATOM 3787 O O . SER A 1 484 ? -1.483 1.405 15.578 1 97.5 484 SER A O 1
ATOM 3789 N N . ILE A 1 485 ? -3.541 1.73 14.75 1 97.44 485 ILE A N 1
ATOM 3790 C CA . ILE A 1 485 ? -3.057 2.59 13.672 1 97.44 485 ILE A CA 1
ATOM 3791 C C . ILE A 1 485 ? -2.424 3.848 14.266 1 97.44 485 ILE A C 1
ATOM 3793 O O . ILE A 1 485 ? -1.343 4.262 13.844 1 97.44 485 ILE A O 1
ATOM 3797 N N . TRP A 1 486 ? -3.09 4.441 15.258 1 97.69 486 TRP A N 1
ATOM 3798 C CA . TRP A 1 486 ? -2.574 5.637 15.914 1 97.69 486 TRP A CA 1
ATOM 3799 C C . TRP A 1 486 ? -1.246 5.352 16.609 1 97.69 486 TRP A C 1
ATOM 3801 O O . TRP A 1 486 ? -0.267 6.074 16.406 1 97.69 486 TRP A O 1
ATOM 3811 N N . ILE A 1 487 ? -1.142 4.277 17.328 1 98.12 487 ILE A N 1
ATOM 3812 C CA . ILE A 1 487 ? 0.037 3.943 18.125 1 98.12 487 ILE A CA 1
ATOM 3813 C C . ILE A 1 487 ? 1.204 3.615 17.188 1 98.12 487 ILE A C 1
ATOM 3815 O O . ILE A 1 487 ? 2.334 4.047 17.422 1 98.12 487 ILE A O 1
ATOM 3819 N N . LEU A 1 488 ? 0.899 2.863 16.172 1 97.88 488 LEU A N 1
ATOM 3820 C CA . LEU A 1 488 ? 1.956 2.475 15.25 1 97.88 488 LEU A CA 1
ATOM 3821 C C . LEU A 1 488 ? 2.482 3.688 14.484 1 97.88 488 LEU A C 1
ATOM 3823 O O . LEU A 1 488 ? 3.689 3.807 14.258 1 97.88 488 LEU A O 1
ATOM 3827 N N . THR A 1 489 ? 1.579 4.523 14.047 1 97.5 489 THR A N 1
ATOM 3828 C CA . THR A 1 489 ? 1.996 5.734 13.352 1 97.5 489 THR A CA 1
ATOM 3829 C C . THR A 1 489 ? 2.832 6.625 14.266 1 97.5 489 THR A C 1
ATOM 3831 O O . THR A 1 489 ? 3.873 7.145 13.859 1 97.5 489 THR A O 1
ATOM 3834 N N . TYR A 1 490 ? 2.379 6.824 15.508 1 97.75 490 TYR A N 1
ATOM 3835 C CA . TYR A 1 490 ? 3.115 7.609 16.484 1 97.75 490 TYR A CA 1
ATOM 3836 C C . TYR A 1 490 ? 4.508 7.027 16.719 1 97.75 490 TYR A C 1
ATOM 3838 O O . TYR A 1 490 ? 5.5 7.758 16.703 1 97.75 490 TYR A O 1
ATOM 3846 N N . SER A 1 491 ? 4.582 5.711 16.891 1 97.38 491 SER A N 1
ATOM 3847 C CA . SER A 1 491 ? 5.848 5.035 17.156 1 97.38 491 SER A CA 1
ATOM 3848 C C . SER A 1 491 ? 6.805 5.172 15.977 1 97.38 491 SER A C 1
ATOM 3850 O O . SER A 1 491 ? 7.996 5.41 16.156 1 97.38 491 SER A O 1
ATOM 3852 N N . CYS A 1 492 ? 6.258 5.02 14.773 1 96.5 492 CYS A N 1
ATOM 3853 C CA . CYS A 1 492 ? 7.094 5.148 13.578 1 96.5 492 CYS A CA 1
ATOM 3854 C C . CYS A 1 492 ? 7.637 6.566 13.445 1 96.5 492 CYS A C 1
ATOM 3856 O O . CYS A 1 492 ? 8.789 6.758 13.062 1 96.5 492 CYS A O 1
ATOM 3858 N N . THR A 1 493 ? 6.82 7.539 13.773 1 95.69 493 THR A N 1
ATOM 3859 C CA . THR A 1 493 ? 7.25 8.93 13.68 1 95.69 493 THR A CA 1
ATOM 3860 C C . THR A 1 493 ? 8.336 9.227 14.711 1 95.69 493 THR A C 1
ATOM 3862 O O . THR A 1 493 ? 9.328 9.883 14.391 1 95.69 493 THR A O 1
ATOM 3865 N N . VAL A 1 494 ? 8.242 8.703 15.852 1 95.06 494 VAL A N 1
ATOM 3866 C CA . VAL A 1 494 ? 9.172 8.984 16.938 1 95.06 494 VAL A CA 1
ATOM 3867 C C . VAL A 1 494 ? 10.477 8.227 16.703 1 95.06 494 VAL A C 1
ATOM 3869 O O . VAL A 1 494 ? 11.57 8.773 16.906 1 95.06 494 VAL A O 1
ATOM 3872 N N . VAL A 1 495 ? 10.391 7.016 16.234 1 93.5 495 VAL A N 1
ATOM 3873 C CA . VAL A 1 495 ? 11.562 6.148 16.125 1 93.5 495 VAL A CA 1
ATOM 3874 C C . VAL A 1 495 ? 12.359 6.508 14.875 1 93.5 495 VAL A C 1
ATOM 3876 O O . VAL A 1 495 ? 13.586 6.527 14.906 1 93.5 495 VAL A O 1
ATOM 3879 N N . PHE A 1 496 ? 11.758 6.711 13.836 1 92.12 496 PHE A N 1
ATOM 3880 C CA . PHE A 1 496 ? 12.477 7.051 12.617 1 92.12 496 PHE A CA 1
ATOM 3881 C C . PHE A 1 496 ? 12.633 8.562 12.477 1 92.12 496 PHE A C 1
ATOM 3883 O O . PHE A 1 496 ? 13.367 9.188 13.242 1 92.12 496 PHE A O 1
ATOM 3890 N N . ASN A 1 497 ? 11.844 9.266 11.805 1 91.75 497 ASN A N 1
ATOM 3891 C CA . ASN A 1 497 ? 11.734 10.711 11.641 1 91.75 497 ASN A CA 1
ATOM 3892 C C . ASN A 1 497 ? 10.344 11.125 11.172 1 91.75 497 ASN A C 1
ATOM 3894 O O . ASN A 1 497 ? 9.523 10.266 10.844 1 91.75 497 ASN A O 1
ATOM 3898 N N . VAL A 1 498 ? 10.188 12.328 11.211 1 93.81 498 VAL A N 1
ATOM 3899 C CA . VAL A 1 498 ? 8.859 12.875 10.961 1 93.81 498 VAL A CA 1
ATOM 3900 C C . VAL A 1 498 ? 8.445 12.602 9.516 1 93.81 498 VAL A C 1
ATOM 3902 O O . VAL A 1 498 ? 7.277 12.312 9.242 1 93.81 498 VAL A O 1
ATOM 3905 N N . VAL A 1 499 ? 9.328 12.648 8.562 1 93.81 499 VAL A N 1
ATOM 3906 C CA . VAL A 1 499 ? 9 12.469 7.156 1 93.81 499 VAL A CA 1
ATOM 3907 C C . VAL A 1 499 ? 8.68 11 6.887 1 93.81 499 VAL A C 1
ATOM 3909 O O . VAL A 1 499 ? 7.629 10.672 6.332 1 93.81 499 VAL A O 1
ATOM 3912 N N . ASP A 1 500 ? 9.531 10.07 7.352 1 93.5 500 ASP A N 1
ATOM 3913 C CA . ASP A 1 500 ? 9.305 8.641 7.168 1 93.5 500 ASP A CA 1
ATOM 3914 C C . ASP A 1 500 ? 8.094 8.172 7.977 1 93.5 500 ASP A C 1
ATOM 3916 O O . ASP A 1 500 ? 7.352 7.293 7.535 1 93.5 500 ASP A O 1
ATOM 3920 N N . GLY A 1 501 ? 8.023 8.719 9.141 1 95.19 501 GLY A N 1
ATOM 3921 C CA . GLY A 1 501 ? 6.875 8.367 9.961 1 95.19 501 GLY A CA 1
ATOM 3922 C C . GLY A 1 501 ? 5.547 8.688 9.305 1 95.19 501 GLY A C 1
ATOM 3923 O O . GLY A 1 501 ? 4.586 7.926 9.43 1 95.19 501 GLY A O 1
ATOM 3924 N N . PHE A 1 502 ? 5.5 9.797 8.641 1 95.94 502 PHE A N 1
ATOM 3925 C CA . PHE A 1 502 ? 4.273 10.203 7.957 1 95.94 502 PHE A CA 1
ATOM 3926 C C . PHE A 1 502 ? 3.918 9.219 6.852 1 95.94 502 PHE A C 1
ATOM 3928 O O . PHE A 1 502 ? 2.768 8.789 6.746 1 95.94 502 PHE A O 1
ATOM 3935 N N . LEU A 1 503 ? 4.871 8.875 6.051 1 95.38 503 LEU A N 1
ATOM 3936 C CA . LEU A 1 503 ? 4.66 7.926 4.965 1 95.38 503 LEU A CA 1
ATOM 3937 C C . LEU A 1 503 ? 4.211 6.574 5.508 1 95.38 503 LEU A C 1
ATOM 3939 O O . LEU A 1 503 ? 3.256 5.98 5 1 95.38 503 LEU A O 1
ATOM 3943 N N . LEU A 1 504 ? 4.898 6.102 6.473 1 96.19 504 LEU A N 1
ATOM 3944 C CA . LEU A 1 504 ? 4.551 4.82 7.078 1 96.19 504 LEU A CA 1
ATOM 3945 C C . LEU A 1 504 ? 3.156 4.871 7.695 1 96.19 504 LEU A C 1
ATOM 3947 O O . LEU A 1 504 ? 2.43 3.875 7.68 1 96.19 504 LEU A O 1
ATOM 3951 N N . GLY A 1 505 ? 2.863 6.031 8.305 1 97.12 505 GLY A N 1
ATOM 3952 C CA . GLY A 1 505 ? 1.519 6.195 8.828 1 97.12 505 GLY A CA 1
ATOM 3953 C C . GLY A 1 505 ? 0.438 6.023 7.781 1 97.12 505 GLY A C 1
ATOM 3954 O O . GLY A 1 505 ? -0.566 5.352 8.016 1 97.12 505 GLY A O 1
ATOM 3955 N N . ILE A 1 506 ? 0.654 6.605 6.625 1 96.62 506 ILE A N 1
ATOM 3956 C CA . ILE A 1 506 ? -0.29 6.477 5.52 1 96.62 506 ILE A CA 1
ATOM 3957 C C . ILE A 1 506 ? -0.413 5.012 5.113 1 96.62 506 ILE A C 1
ATOM 3959 O O . ILE A 1 506 ? -1.521 4.496 4.949 1 96.62 506 ILE A O 1
ATOM 3963 N N . LEU A 1 507 ? 0.692 4.324 5.047 1 95.44 507 LEU A N 1
ATOM 3964 C CA . LEU A 1 507 ? 0.705 2.92 4.641 1 95.44 507 LEU A CA 1
ATOM 3965 C C . LEU A 1 507 ? 0.016 2.049 5.688 1 95.44 507 LEU A C 1
ATOM 3967 O O . LEU A 1 507 ? -0.714 1.117 5.34 1 95.44 507 LEU A O 1
ATOM 3971 N N . ILE A 1 508 ? 0.229 2.365 6.898 1 96.69 508 ILE A N 1
ATOM 3972 C CA . ILE A 1 508 ? -0.384 1.619 7.992 1 96.69 508 ILE A CA 1
ATOM 3973 C C . ILE A 1 508 ? -1.898 1.811 7.965 1 96.69 508 ILE A C 1
ATOM 3975 O O . ILE A 1 508 ? -2.656 0.859 8.172 1 96.69 508 ILE A O 1
ATOM 3979 N N . SER A 1 509 ? -2.242 3.037 7.738 1 96.62 509 SER A N 1
ATOM 3980 C CA . SER A 1 509 ? -3.674 3.314 7.668 1 96.62 509 SER A CA 1
ATOM 3981 C C . SER A 1 509 ? -4.32 2.584 6.5 1 96.62 509 SER A C 1
ATOM 3983 O O . SER A 1 509 ? -5.426 2.051 6.629 1 96.62 509 SER A O 1
ATOM 3985 N N . LEU A 1 510 ? -3.693 2.596 5.391 1 95.69 510 LEU A N 1
ATOM 3986 C CA . LEU A 1 510 ? -4.188 1.844 4.242 1 95.69 510 LEU A CA 1
ATOM 3987 C C . LEU A 1 510 ? -4.223 0.349 4.543 1 95.69 510 LEU A C 1
ATOM 3989 O O . LEU A 1 510 ? -5.152 -0.35 4.133 1 95.69 510 LEU A O 1
ATOM 3993 N N . GLY A 1 511 ? -3.182 -0.12 5.223 1 94.94 511 GLY A N 1
ATOM 3994 C CA . GLY A 1 511 ? -3.193 -1.499 5.684 1 94.94 511 GLY A CA 1
ATOM 3995 C C . GLY A 1 511 ? -4.379 -1.82 6.574 1 94.94 511 GLY A C 1
ATOM 3996 O O . GLY A 1 511 ? -4.93 -2.922 6.512 1 94.94 511 GLY A O 1
ATOM 3997 N N . GLY A 1 512 ? -4.762 -0.846 7.406 1 94.3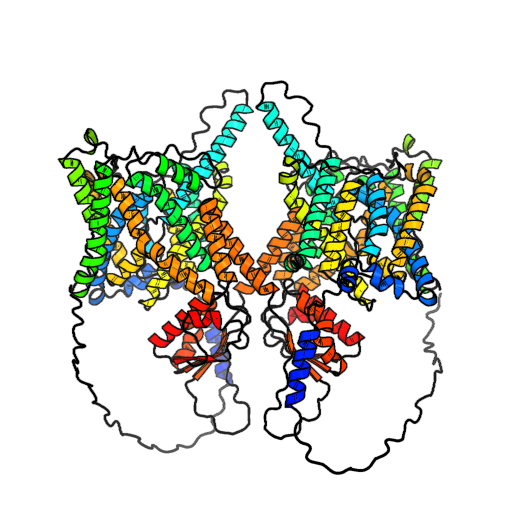8 512 GLY A N 1
ATOM 3998 C CA . GLY A 1 512 ? -5.945 -1.02 8.234 1 94.38 512 GLY A CA 1
ATOM 3999 C C . GLY A 1 512 ? -7.211 -1.223 7.426 1 94.38 512 GLY A C 1
ATOM 4000 O O . GLY A 1 512 ? -8.062 -2.041 7.789 1 94.38 512 GLY A O 1
ATOM 4001 N N . VAL A 1 513 ? -7.332 -0.513 6.363 1 93.88 513 VAL A N 1
ATOM 4002 C CA . VAL A 1 513 ? -8.492 -0.65 5.488 1 93.88 513 VAL A CA 1
ATOM 4003 C C . VAL A 1 513 ? -8.508 -2.043 4.863 1 93.88 513 VAL A C 1
ATOM 4005 O O . VAL A 1 513 ? -9.562 -2.686 4.789 1 93.88 513 VAL A O 1
ATOM 4008 N N . ILE A 1 514 ? -7.352 -2.477 4.461 1 93.75 514 ILE A N 1
ATOM 4009 C CA . ILE A 1 514 ? -7.215 -3.789 3.84 1 93.75 514 ILE A CA 1
ATOM 4010 C C . ILE A 1 514 ? -7.586 -4.875 4.848 1 93.75 514 ILE A C 1
ATOM 4012 O O . ILE A 1 514 ? -8.297 -5.828 4.508 1 93.75 514 ILE A O 1
ATOM 4016 N N . ILE A 1 515 ? -7.145 -4.727 6.039 1 93.31 515 ILE A N 1
ATOM 4017 C CA . ILE A 1 515 ? -7.434 -5.691 7.094 1 93.31 515 ILE A CA 1
ATOM 4018 C C . ILE A 1 515 ? -8.938 -5.734 7.352 1 93.31 515 ILE A C 1
ATOM 4020 O O . ILE A 1 515 ? -9.523 -6.812 7.484 1 93.31 515 ILE A O 1
ATOM 4024 N N . ARG A 1 516 ? -9.555 -4.594 7.371 1 91.44 516 ARG A N 1
ATOM 4025 C CA . ARG A 1 516 ? -11 -4.527 7.59 1 91.44 516 ARG A CA 1
ATOM 4026 C C . ARG A 1 516 ? -11.758 -5.195 6.449 1 91.44 516 ARG A C 1
ATOM 4028 O O . ARG A 1 516 ? -12.75 -5.887 6.676 1 91.44 516 ARG A O 1
ATOM 4035 N N . LEU A 1 517 ? -11.328 -4.945 5.301 1 90.75 517 LEU A N 1
ATOM 4036 C CA . LEU A 1 517 ? -11.977 -5.535 4.137 1 90.75 517 LEU A CA 1
ATOM 4037 C C . LEU A 1 517 ? -11.836 -7.055 4.145 1 90.75 517 LEU A C 1
ATOM 4039 O O . LEU A 1 517 ? -12.766 -7.77 3.758 1 90.75 517 LEU A O 1
ATOM 4043 N N . HIS A 1 518 ? -10.672 -7.465 4.547 1 90.81 518 HIS A N 1
ATOM 4044 C CA . HIS A 1 518 ? -10.391 -8.898 4.562 1 90.81 518 HIS A CA 1
ATOM 4045 C C . HIS A 1 518 ? -11.281 -9.617 5.566 1 90.81 518 HIS A C 1
ATOM 4047 O O . HIS A 1 518 ? -11.781 -10.711 5.289 1 90.81 518 HIS A O 1
ATOM 4053 N N . TYR A 1 519 ? -11.539 -9.07 6.68 1 87.81 519 TYR A N 1
ATOM 4054 C CA . TYR A 1 519 ? -12.234 -9.766 7.754 1 87.81 519 TYR A CA 1
ATOM 4055 C C . TYR A 1 519 ? -13.719 -9.43 7.75 1 87.81 519 TYR A C 1
ATOM 4057 O O . TYR A 1 519 ? -14.469 -9.891 8.617 1 87.81 519 TYR A O 1
ATOM 4065 N N . GLN A 1 520 ? -14.133 -8.719 6.812 1 84.31 520 GLN A N 1
ATOM 4066 C CA . GLN A 1 520 ? -15.547 -8.383 6.703 1 84.31 520 GLN A CA 1
ATOM 4067 C C . GLN A 1 520 ? -16.359 -9.57 6.191 1 84.31 520 GLN A C 1
ATOM 4069 O O . GLN A 1 520 ? -16.031 -10.148 5.148 1 84.31 520 GLN A O 1
ATOM 4074 N N . PRO A 1 521 ? -17.344 -9.922 6.926 1 80.81 521 PRO A N 1
ATOM 4075 C CA . PRO A 1 521 ? -18.234 -10.961 6.387 1 80.81 521 PRO A CA 1
ATOM 4076 C C . PRO A 1 521 ? -19.062 -10.469 5.203 1 80.81 521 PRO A C 1
ATOM 4078 O O . PRO A 1 521 ? -19.625 -9.375 5.258 1 80.81 521 PRO A O 1
ATOM 4081 N N . THR A 1 522 ? -19.094 -11.219 4.199 1 81.44 522 THR A N 1
ATOM 4082 C CA . THR A 1 522 ? -19.766 -10.75 2.988 1 81.44 522 THR A CA 1
ATOM 4083 C C . THR A 1 522 ? -21.047 -11.531 2.744 1 81.44 522 THR A C 1
ATOM 4085 O O . THR A 1 522 ? -21.844 -11.18 1.869 1 81.44 522 THR A O 1
ATOM 4088 N N . THR A 1 523 ? -21.281 -12.586 3.494 1 82.38 523 THR A N 1
ATOM 4089 C CA . THR A 1 523 ? -22.484 -13.383 3.301 1 82.38 523 THR A CA 1
ATOM 4090 C C . THR A 1 523 ? -23.297 -13.461 4.59 1 82.38 523 THR A C 1
ATOM 4092 O O . THR A 1 523 ? -22.719 -13.531 5.684 1 82.38 523 THR A O 1
ATOM 4095 N N . LYS A 1 524 ? -24.547 -13.203 4.457 1 81.38 524 LYS A N 1
ATOM 4096 C CA . LYS A 1 524 ? -25.469 -13.32 5.582 1 81.38 524 LYS A CA 1
ATOM 4097 C C . LYS A 1 524 ? -26.766 -14.039 5.172 1 81.38 524 LYS A C 1
ATOM 4099 O O . LYS A 1 524 ? -27.328 -13.742 4.125 1 81.38 524 LYS A O 1
ATOM 4104 N N . GLU A 1 525 ? -27.078 -15.016 5.965 1 79.56 525 GLU A N 1
ATOM 4105 C CA . GLU A 1 525 ? -28.328 -15.719 5.699 1 79.56 525 GLU A CA 1
ATOM 4106 C C . GLU A 1 525 ? -29.531 -14.906 6.176 1 79.56 525 GLU A C 1
ATOM 4108 O O . GLU A 1 525 ? -29.516 -14.359 7.281 1 79.56 525 GLU A O 1
ATOM 4113 N N . LYS A 1 526 ? -30.359 -14.523 5.301 1 72.44 526 LYS A N 1
ATOM 4114 C CA . LYS A 1 526 ? -31.594 -13.836 5.676 1 72.44 526 LYS A CA 1
ATOM 4115 C C . LYS A 1 526 ? -32.656 -14.82 6.137 1 72.44 526 LYS A C 1
ATOM 4117 O O . LYS A 1 526 ? -32.938 -15.812 5.453 1 72.44 526 LYS A O 1
ATOM 4122 N N . SER A 1 527 ? -32.844 -14.867 7.52 1 60.06 527 SER A N 1
ATOM 4123 C CA . SER A 1 527 ? -33.938 -15.695 7.988 1 60.06 527 SER A CA 1
ATOM 4124 C C . SER A 1 527 ? -35.281 -15.125 7.535 1 60.06 527 SER A C 1
ATOM 4126 O O . SER A 1 527 ? -35.5 -13.906 7.527 1 60.06 527 SER A O 1
ATOM 4128 N N . ILE A 1 528 ? -35.969 -15.656 6.773 1 48.66 528 ILE A N 1
ATOM 4129 C CA . ILE A 1 528 ? -37.344 -15.258 6.492 1 48.66 528 ILE A CA 1
ATOM 4130 C C . ILE A 1 528 ? -38.094 -15.055 7.805 1 48.66 528 ILE A C 1
ATOM 4132 O O . ILE A 1 528 ? -38.312 -16.016 8.555 1 48.66 528 ILE A O 1
ATOM 4136 N N . SER A 1 529 ? -37.844 -14.078 8.633 1 43.09 529 SER A N 1
ATOM 4137 C CA . SER A 1 529 ? -38.844 -13.836 9.672 1 43.09 529 SER A CA 1
ATOM 4138 C C . SER A 1 529 ? -40.25 -13.992 9.133 1 43.09 529 SER A C 1
ATOM 4140 O O . SER A 1 529 ? -40.562 -13.555 8.016 1 43.09 529 SER A O 1
ATOM 4142 N N . THR A 1 530 ? -40.969 -14.922 9.812 1 37.81 530 THR A N 1
ATOM 4143 C CA . THR A 1 530 ? -42.438 -15.008 9.766 1 37.81 530 THR A CA 1
ATOM 4144 C C . THR A 1 530 ? -43.062 -13.641 10.016 1 37.81 530 THR A C 1
ATOM 4146 O O . THR A 1 530 ? -43.156 -13.188 11.164 1 37.81 530 THR A O 1
ATOM 4149 N N . SER A 1 531 ? -42.781 -12.578 9.688 1 34.19 531 SER A N 1
ATOM 4150 C CA . SER A 1 531 ? -43.781 -11.531 9.969 1 34.19 531 SER A CA 1
ATOM 4151 C C . SER A 1 531 ? -45.188 -12.094 9.984 1 34.19 531 SER A C 1
ATOM 4153 O O . SER A 1 531 ? -45.469 -13.086 9.305 1 34.19 531 SER A O 1
ATOM 4155 N N . THR A 1 532 ? -46.094 -11.602 10.992 1 33.19 532 THR A N 1
ATOM 4156 C CA . THR A 1 532 ? -47.469 -11.828 11.398 1 33.19 532 THR A CA 1
ATOM 4157 C C . THR A 1 532 ? -48.375 -11.938 10.18 1 33.19 532 THR A C 1
ATOM 4159 O O . THR A 1 532 ? -49.562 -12.281 10.312 1 33.19 532 THR A O 1
ATOM 4162 N N . ASN A 1 533 ? -48.531 -10.93 9.352 1 31.86 533 ASN A N 1
ATOM 4163 C CA . ASN A 1 533 ? -49.812 -11.141 8.68 1 31.86 533 ASN A CA 1
ATOM 4164 C C . ASN A 1 533 ? -49.906 -12.547 8.102 1 31.86 533 ASN A C 1
ATOM 4166 O O . ASN A 1 533 ? -48.906 -13.117 7.672 1 31.86 533 ASN A O 1
ATOM 4170 N N . GLY A 1 534 ? -50.906 -13.328 8.352 1 30.61 534 GLY A N 1
ATOM 4171 C CA . GLY A 1 534 ? -51.531 -14.602 8.039 1 30.61 534 GLY A CA 1
ATOM 4172 C C . GLY A 1 534 ? -51.125 -15.164 6.695 1 30.61 534 GLY A C 1
ATOM 4173 O O . GLY A 1 534 ? -51.531 -16.266 6.32 1 30.61 534 GLY A O 1
ATOM 4174 N N . ILE A 1 535 ? -51.438 -14.336 5.66 1 31.53 535 ILE A N 1
ATOM 4175 C CA . ILE A 1 535 ? -51.562 -15.133 4.445 1 31.53 535 ILE A CA 1
ATOM 4176 C C . ILE A 1 535 ? -50.375 -16.078 4.32 1 31.53 535 ILE A C 1
ATOM 4178 O O . ILE A 1 535 ? -49.281 -15.773 4.805 1 31.53 535 ILE A O 1
ATOM 4182 N N . THR A 1 536 ? -50.531 -17.062 3.365 1 31.88 536 THR A N 1
ATOM 4183 C CA . THR A 1 536 ? -50.281 -18.406 2.818 1 31.88 536 THR A CA 1
ATOM 4184 C C . THR A 1 536 ? -48.844 -18.562 2.359 1 31.88 536 THR A C 1
ATOM 4186 O O . THR A 1 536 ? -48.469 -19.594 1.79 1 31.88 536 THR A O 1
ATOM 4189 N N . HIS A 1 537 ? -48.062 -17.438 1.975 1 33 537 HIS A N 1
ATOM 4190 C CA . HIS A 1 537 ? -47.125 -18.109 1.099 1 33 537 HIS A CA 1
ATOM 4191 C C . HIS A 1 537 ? -46.281 -19.125 1.869 1 33 537 HIS A C 1
ATOM 4193 O O . HIS A 1 537 ? -45.375 -18.766 2.613 1 33 537 HIS A O 1
ATOM 4199 N N . GLN A 1 538 ? -46.844 -20.031 2.529 1 35.62 538 GLN A N 1
ATOM 4200 C CA . GLN A 1 538 ? -46.469 -21.359 2.963 1 35.62 538 GLN A CA 1
ATOM 4201 C C . GLN A 1 538 ? -45.25 -21.875 2.168 1 35.62 538 GLN A C 1
ATOM 4203 O O . GLN A 1 538 ? -44.469 -22.656 2.672 1 35.62 538 GLN A O 1
ATOM 4208 N N . ILE A 1 539 ? -45.5 -21.953 0.775 1 36.22 539 ILE A N 1
ATOM 4209 C CA . ILE A 1 539 ? -44.969 -22.922 -0.194 1 36.22 539 ILE A CA 1
ATOM 4210 C C . ILE A 1 539 ? -43.469 -22.734 -0.354 1 36.22 539 ILE A C 1
ATOM 4212 O O . ILE A 1 539 ? -42.781 -23.656 -0.802 1 36.22 539 ILE A O 1
ATOM 4216 N N . PHE A 1 540 ? -42.875 -21.562 -0.571 1 43.47 540 PHE A N 1
ATOM 4217 C CA . PHE A 1 540 ? -41.625 -21.797 -1.284 1 43.47 540 PHE A CA 1
ATOM 4218 C C . PHE A 1 540 ? -40.562 -22.344 -0.339 1 43.47 540 PHE A C 1
ATOM 4220 O O . PHE A 1 540 ? -39.781 -21.578 0.237 1 43.47 540 PHE A O 1
ATOM 4227 N N . ASP A 1 541 ? -40.75 -23.297 0.507 1 51.19 541 ASP A N 1
ATOM 4228 C CA . ASP A 1 541 ? -40.281 -24.109 1.612 1 51.19 541 ASP A CA 1
ATOM 4229 C C . ASP A 1 541 ? -38.812 -24.531 1.4 1 51.19 541 ASP A C 1
ATOM 4231 O O . ASP A 1 541 ? -38.062 -24.672 2.363 1 51.19 541 ASP A O 1
ATOM 4235 N N . LYS A 1 542 ? -38.375 -24.656 0.204 1 71.94 542 LYS A N 1
ATOM 4236 C CA . LYS A 1 542 ? -37.031 -25.25 0.074 1 71.94 542 LYS A CA 1
ATOM 4237 C C . LYS A 1 542 ? -36.062 -24.234 -0.501 1 71.94 542 LYS A C 1
ATOM 4239 O O . LYS A 1 542 ? -35.156 -24.594 -1.269 1 71.94 542 LYS A O 1
ATOM 4244 N N . ALA A 1 543 ? -36.469 -22.859 -0.196 1 81.5 543 ALA A N 1
ATOM 4245 C CA . ALA A 1 543 ? -35.531 -21.875 -0.719 1 81.5 543 ALA A CA 1
ATOM 4246 C C . ALA A 1 543 ? -34.812 -21.156 0.413 1 81.5 543 ALA A C 1
ATOM 4248 O O . ALA A 1 543 ? -35.406 -20.859 1.449 1 81.5 543 ALA A O 1
ATOM 4249 N N . CYS A 1 544 ? -33.5 -21.094 0.288 1 87 544 CYS A N 1
ATOM 4250 C CA . CYS A 1 544 ? -32.656 -20.328 1.196 1 87 544 CYS A CA 1
ATOM 4251 C C . CYS A 1 544 ? -32.125 -19.062 0.517 1 87 544 CYS A C 1
ATOM 4253 O O . CYS A 1 544 ? -31.719 -19.094 -0.645 1 87 544 CYS A O 1
ATOM 4255 N N . THR A 1 545 ? -32.312 -17.891 1.235 1 88.56 545 THR A N 1
ATOM 4256 C CA . THR A 1 545 ? -31.828 -16.625 0.689 1 88.56 545 THR A CA 1
ATOM 4257 C C . THR A 1 545 ? -30.547 -16.188 1.403 1 88.56 545 THR A C 1
ATOM 4259 O O . THR A 1 545 ? -30.516 -16.094 2.631 1 88.56 545 THR A O 1
ATOM 4262 N N . ILE A 1 546 ? -29.547 -16.078 0.6 1 90.38 546 ILE A N 1
ATOM 4263 C CA . ILE A 1 546 ? -28.266 -15.602 1.109 1 90.38 546 ILE A CA 1
ATOM 4264 C C . ILE A 1 546 ? -27.984 -14.203 0.562 1 90.38 546 ILE A C 1
ATOM 4266 O O . ILE A 1 546 ? -28.016 -13.992 -0.653 1 90.38 546 ILE A O 1
ATOM 4270 N N . SER A 1 547 ? -27.797 -13.273 1.463 1 89.06 547 SER A N 1
ATOM 4271 C CA . SER A 1 547 ? -27.484 -11.906 1.052 1 89.06 547 SER A CA 1
ATOM 4272 C C . SER A 1 547 ? -25.969 -11.672 0.996 1 89.06 547 SER A C 1
ATOM 4274 O O . SER A 1 547 ? -25.25 -12.039 1.923 1 89.06 547 SER A O 1
ATOM 4276 N N . LEU A 1 548 ? -25.562 -11.211 -0.165 1 89.56 548 LEU A N 1
ATOM 4277 C CA . LEU A 1 548 ? -24.188 -10.742 -0.289 1 89.56 548 LEU A CA 1
ATOM 4278 C C . LEU A 1 548 ? -24.094 -9.242 -0.011 1 89.56 548 LEU A C 1
ATOM 4280 O O . LEU A 1 548 ? -24.922 -8.469 -0.493 1 89.56 548 LEU A O 1
ATOM 4284 N N . ASN A 1 549 ? -23.141 -8.898 0.885 1 85.62 549 ASN A N 1
ATOM 4285 C CA . ASN A 1 549 ? -23.047 -7.5 1.302 1 85.62 549 ASN A CA 1
ATOM 4286 C C . ASN A 1 549 ? -21.625 -6.973 1.205 1 85.62 549 ASN A C 1
ATOM 4288 O O . ASN A 1 549 ? -20.672 -7.742 1.304 1 85.62 549 ASN A O 1
ATOM 4292 N N . GLY A 1 550 ? -21.609 -5.688 0.911 1 86.31 550 GLY A N 1
ATOM 4293 C CA . GLY A 1 550 ? -20.312 -5.016 0.991 1 86.31 550 GLY A CA 1
ATOM 4294 C C . GLY A 1 550 ? -19.547 -5.031 -0.32 1 86.31 550 GLY A C 1
ATOM 4295 O O . GLY A 1 550 ? -20.156 -4.914 -1.393 1 86.31 550 GLY A O 1
ATOM 4296 N N . CYS A 1 551 ? -18.281 -4.957 -0.155 1 88.56 551 CYS A N 1
ATOM 4297 C CA . CYS A 1 551 ? -17.359 -4.938 -1.289 1 88.56 551 CYS A CA 1
ATOM 4298 C C . CYS A 1 551 ? -16.75 -6.312 -1.519 1 88.56 551 CYS A C 1
ATOM 4300 O O . CYS A 1 551 ? -16.016 -6.824 -0.662 1 88.56 551 CYS A O 1
ATOM 4302 N N . LEU A 1 552 ? -17.078 -6.895 -2.672 1 91.44 552 LEU A N 1
ATOM 4303 C CA . LEU A 1 552 ? -16.531 -8.203 -2.996 1 91.44 552 LEU A CA 1
ATOM 4304 C C . LEU A 1 552 ? -15.219 -8.055 -3.766 1 91.44 552 LEU A C 1
ATOM 4306 O O . LEU A 1 552 ? -15.219 -7.66 -4.934 1 91.44 552 LEU A O 1
ATOM 4310 N N . THR A 1 553 ? -14.18 -8.297 -3.08 1 92.62 553 THR A N 1
ATOM 4311 C CA . THR A 1 553 ? -12.852 -8.172 -3.668 1 92.62 553 THR A CA 1
ATOM 4312 C C . THR A 1 553 ? -12.023 -9.422 -3.416 1 92.62 553 THR A C 1
ATOM 4314 O O . THR A 1 553 ? -12.445 -10.312 -2.67 1 92.62 553 THR A O 1
ATOM 4317 N N . PHE A 1 554 ? -10.875 -9.484 -4.055 1 93.38 554 PHE A N 1
ATOM 4318 C CA . PHE A 1 554 ? -9.984 -10.625 -3.893 1 93.38 554 PHE A CA 1
ATOM 4319 C C . PHE A 1 554 ? -9.523 -10.75 -2.443 1 93.38 554 PHE A C 1
ATOM 4321 O O . PHE A 1 554 ? -9.141 -11.836 -2.002 1 93.38 554 PHE A O 1
ATOM 4328 N N . LEU A 1 555 ? -9.641 -9.711 -1.67 1 92.69 555 LEU A N 1
ATOM 4329 C CA . LEU A 1 555 ? -9.172 -9.703 -0.288 1 92.69 555 LEU A CA 1
ATOM 4330 C C . LEU A 1 555 ? -10.102 -10.523 0.603 1 92.69 555 LEU A C 1
ATOM 4332 O O . LEU A 1 555 ? -9.68 -11.023 1.648 1 92.69 555 LEU A O 1
ATOM 4336 N N . ASN A 1 556 ? -11.328 -10.641 0.26 1 91.31 556 ASN A N 1
ATOM 4337 C CA . ASN A 1 556 ? -12.258 -11.406 1.077 1 91.31 556 ASN A CA 1
ATOM 4338 C C . ASN A 1 556 ? -12.797 -12.617 0.322 1 91.31 556 ASN A C 1
ATOM 4340 O O . ASN A 1 556 ? -13.922 -13.055 0.572 1 91.31 556 ASN A O 1
ATOM 4344 N N . LEU A 1 557 ? -12.07 -13.094 -0.554 1 88.56 557 LEU A N 1
ATOM 4345 C CA . LEU A 1 557 ? -12.43 -14.203 -1.425 1 88.56 557 LEU A CA 1
ATOM 4346 C C . LEU A 1 557 ? -12.703 -15.461 -0.612 1 88.56 557 LEU A C 1
ATOM 4348 O O . LEU A 1 557 ? -13.492 -16.312 -1.022 1 88.56 557 LEU A O 1
ATOM 4352 N N . HIS A 1 558 ? -12.039 -15.57 0.471 1 86.62 558 HIS A N 1
ATOM 4353 C CA . HIS A 1 558 ? -12.141 -16.766 1.298 1 86.62 558 HIS A CA 1
ATOM 4354 C C . HIS A 1 558 ? -13.57 -16.984 1.775 1 86.62 558 HIS A C 1
ATOM 4356 O O . HIS A 1 558 ? -13.984 -18.125 1.995 1 86.62 558 HIS A O 1
ATOM 4362 N N . ASN A 1 559 ? -14.383 -15.898 1.909 1 86.56 559 ASN A N 1
ATOM 4363 C CA . ASN A 1 559 ? -15.781 -16.016 2.295 1 86.56 559 ASN A CA 1
ATOM 4364 C C . ASN A 1 559 ? -16.594 -16.766 1.244 1 86.56 559 ASN A C 1
ATOM 4366 O O . ASN A 1 559 ? -17.469 -17.562 1.583 1 86.56 559 ASN A O 1
ATOM 4370 N N . LEU A 1 560 ? -16.281 -16.531 0.046 1 87.94 560 LEU A N 1
ATOM 4371 C CA . LEU A 1 560 ? -16.969 -17.188 -1.048 1 87.94 560 LEU A CA 1
ATOM 4372 C C . LEU A 1 560 ? -16.438 -18.609 -1.252 1 87.94 560 LEU A C 1
ATOM 4374 O O . LEU A 1 560 ? -17.188 -19.516 -1.569 1 87.94 560 LEU A O 1
ATOM 4378 N N . GLU A 1 561 ? -15.172 -18.734 -1.046 1 85.62 561 GLU A N 1
ATOM 4379 C CA . GLU A 1 561 ? -14.555 -20.047 -1.208 1 85.62 561 GLU A CA 1
ATOM 4380 C C . GLU A 1 561 ? -15.086 -21.047 -0.178 1 85.62 561 GLU A C 1
ATOM 4382 O O . GLU A 1 561 ? -15.234 -22.234 -0.473 1 85.62 561 GLU A O 1
ATOM 4387 N N . GLN A 1 562 ? -15.375 -20.516 0.927 1 83.44 562 GLN A N 1
ATOM 4388 C CA . GLN A 1 562 ? -15.852 -21.375 2.008 1 83.44 562 GLN A CA 1
ATOM 4389 C C . GLN A 1 562 ? -17.375 -21.391 2.07 1 83.44 562 GLN A C 1
ATOM 4391 O O . GLN A 1 562 ? -17.953 -21.844 3.059 1 83.44 562 GLN A O 1
ATOM 4396 N N . PHE A 1 563 ? -17.969 -20.953 1.065 1 83.31 563 PHE A N 1
ATOM 4397 C CA . PHE A 1 563 ? -19.422 -20.812 1.023 1 83.31 563 PHE A CA 1
ATOM 4398 C C . PHE A 1 563 ? -20.109 -22.141 1.32 1 83.31 563 PHE A C 1
ATOM 4400 O O . PHE A 1 563 ? -20.969 -22.219 2.193 1 83.31 563 PHE A O 1
ATOM 4407 N N . SER A 1 564 ? -19.688 -23.219 0.631 1 80.5 564 SER A N 1
ATOM 4408 C CA . SER A 1 564 ? -20.328 -24.516 0.761 1 80.5 564 SER A CA 1
ATOM 4409 C C . SER A 1 564 ? -20.172 -25.078 2.17 1 80.5 564 SER A C 1
ATOM 4411 O O . SER A 1 564 ? -21.062 -25.734 2.693 1 80.5 564 SER A O 1
ATOM 4413 N N . LYS A 1 565 ? -19.094 -24.75 2.701 1 80.69 565 LYS A N 1
ATOM 4414 C CA . LYS A 1 565 ? -18.844 -25.219 4.059 1 80.69 565 LYS A CA 1
ATOM 4415 C C . LYS A 1 565 ? -19.656 -24.438 5.078 1 80.69 565 LYS A C 1
ATOM 4417 O O . LYS A 1 565 ? -20.219 -25 6.008 1 80.69 565 LYS A O 1
ATOM 4422 N N . THR A 1 566 ? -19.734 -23.141 4.875 1 83.25 566 THR A N 1
ATOM 4423 C CA . THR A 1 566 ? -20.406 -22.25 5.801 1 83.25 566 THR A CA 1
ATOM 4424 C C . THR A 1 566 ? -21.906 -22.516 5.809 1 83.25 566 THR A C 1
ATOM 4426 O O . THR A 1 566 ? -22.547 -22.469 6.859 1 83.25 566 THR A O 1
ATOM 4429 N N . TYR A 1 567 ? -22.438 -22.875 4.703 1 86.44 567 TYR A N 1
ATOM 4430 C CA . TYR A 1 567 ? -23.891 -23.031 4.59 1 86.44 567 TYR A CA 1
ATOM 4431 C C . TYR A 1 567 ? -24.266 -24.484 4.324 1 86.44 567 TYR A C 1
ATOM 4433 O O . TYR A 1 567 ? -25.281 -24.766 3.68 1 86.44 567 TYR A O 1
ATOM 4441 N N . GLN A 1 568 ? -23.391 -25.391 4.727 1 83.81 568 GLN A N 1
ATOM 4442 C CA . GLN A 1 568 ? -23.594 -26.812 4.5 1 83.81 568 GLN A CA 1
ATOM 4443 C C . GLN A 1 568 ? -24.938 -27.281 5.059 1 83.81 568 GLN A C 1
ATOM 4445 O O . GLN A 1 568 ? -25.656 -28.047 4.406 1 83.81 568 GLN A O 1
ATOM 4450 N N . GLU A 1 569 ? -25.328 -26.812 6.18 1 82.25 569 GLU A N 1
ATOM 4451 C CA . GLU A 1 569 ? -26.562 -27.219 6.836 1 82.25 569 GLU A CA 1
ATOM 4452 C C . GLU A 1 569 ? -27.781 -26.672 6.094 1 82.25 569 GLU A C 1
ATOM 4454 O O . GLU A 1 569 ? -28.766 -27.391 5.914 1 82.25 569 GLU A O 1
ATOM 4459 N N . THR A 1 570 ? -27.625 -25.469 5.676 1 83.31 570 THR A N 1
ATOM 4460 C CA . THR A 1 570 ? -28.719 -24.828 4.953 1 83.31 570 THR A CA 1
ATOM 4461 C C . THR A 1 570 ? -28.891 -25.469 3.574 1 83.31 570 THR A C 1
ATOM 4463 O O . THR A 1 570 ? -30.016 -25.625 3.1 1 83.31 570 THR A O 1
ATOM 4466 N N . LEU A 1 571 ? -27.891 -25.875 2.99 1 85.25 571 LEU A N 1
ATOM 4467 C CA . LEU A 1 571 ? -27.891 -26.422 1.637 1 85.25 571 LEU A CA 1
ATOM 4468 C C . LEU A 1 571 ? -28.438 -27.859 1.626 1 85.25 571 LEU A C 1
ATOM 4470 O O . LEU A 1 571 ? -28.891 -28.344 0.59 1 85.25 571 LEU A O 1
ATOM 4474 N N . ARG A 1 572 ? -28.359 -28.469 2.707 1 83 572 ARG A N 1
ATOM 4475 C CA . ARG A 1 572 ? -28.875 -29.828 2.781 1 83 572 ARG A CA 1
ATOM 4476 C C . ARG A 1 572 ? -30.391 -29.844 2.623 1 83 572 ARG A C 1
ATOM 4478 O O . ARG A 1 572 ? -30.953 -30.812 2.096 1 83 572 ARG A O 1
ATOM 4485 N N . THR A 1 573 ? -31 -28.797 3.025 1 81 573 THR A N 1
ATOM 4486 C CA . THR A 1 573 ? -32.469 -28.766 3.055 1 81 573 THR A CA 1
ATOM 4487 C C . THR A 1 573 ? -33 -27.891 1.93 1 81 573 THR A C 1
ATOM 4489 O O . THR A 1 573 ? -34.188 -27.984 1.57 1 81 573 THR A O 1
ATOM 4492 N N . ALA A 1 574 ? -32.156 -27.125 1.362 1 83.94 574 ALA A N 1
ATOM 4493 C CA . ALA A 1 574 ? -32.625 -26.156 0.394 1 83.94 574 ALA A CA 1
ATOM 4494 C C . ALA A 1 574 ? -32.469 -26.656 -1.034 1 83.94 574 ALA A C 1
ATOM 4496 O O . ALA A 1 574 ? -31.469 -27.312 -1.354 1 83.94 574 ALA A O 1
ATOM 4497 N N . GLU A 1 575 ? -33.469 -26.453 -1.798 1 85.81 575 GLU A N 1
ATOM 4498 C CA . GLU A 1 575 ? -33.375 -26.781 -3.219 1 85.81 575 GLU A CA 1
ATOM 4499 C C . GLU A 1 575 ? -32.969 -25.562 -4.043 1 85.81 575 GLU A C 1
ATOM 4501 O O . GLU A 1 575 ? -32.188 -25.656 -4.977 1 85.81 575 GLU A O 1
ATOM 4506 N N . LYS A 1 576 ? -33.562 -24.453 -3.617 1 89.31 576 LYS A N 1
ATOM 4507 C CA . LYS A 1 576 ? -33.281 -23.203 -4.305 1 89.31 576 LYS A CA 1
ATOM 4508 C C . LYS A 1 576 ? -32.469 -22.25 -3.412 1 89.31 576 LYS A C 1
ATOM 4510 O O . LYS A 1 576 ? -32.812 -22.062 -2.242 1 89.31 576 LYS A O 1
ATOM 4515 N N . VAL A 1 577 ? -31.391 -21.875 -4.059 1 90.75 577 VAL A N 1
ATOM 4516 C CA . VAL A 1 577 ? -30.547 -20.906 -3.338 1 90.75 577 VAL A CA 1
ATOM 4517 C C . VAL A 1 577 ? -30.625 -19.547 -4.016 1 90.75 577 VAL A C 1
ATOM 4519 O O . VAL A 1 577 ? -30.172 -19.375 -5.148 1 90.75 577 VAL A O 1
ATOM 4522 N N . VAL A 1 578 ? -31.188 -18.562 -3.318 1 90.81 578 VAL A N 1
ATOM 4523 C CA . VAL A 1 578 ? -31.328 -17.219 -3.875 1 90.81 578 VAL A CA 1
ATOM 4524 C C . VAL A 1 578 ? -30.266 -16.297 -3.301 1 90.81 578 VAL A C 1
ATOM 4526 O O . VAL A 1 578 ? -30.156 -16.141 -2.082 1 90.81 578 VAL A O 1
ATOM 4529 N N . PHE A 1 579 ? -29.484 -15.766 -4.242 1 91.5 579 PHE A N 1
ATOM 4530 C CA . PHE A 1 579 ? -28.484 -14.781 -3.844 1 91.5 579 PHE A CA 1
ATOM 4531 C C . PHE A 1 579 ? -29.031 -13.367 -3.998 1 91.5 579 PHE A C 1
ATOM 4533 O O . PHE A 1 579 ? -29.422 -12.961 -5.098 1 91.5 579 PHE A O 1
ATOM 4540 N N . ASP A 1 580 ? -29.078 -12.633 -2.869 1 89.56 580 ASP A N 1
ATOM 4541 C CA . ASP A 1 580 ? -29.484 -11.234 -2.885 1 89.56 580 ASP A CA 1
ATOM 4542 C C . ASP A 1 580 ? -28.266 -10.312 -2.924 1 89.56 580 ASP A C 1
ATOM 4544 O O . ASP A 1 580 ? -27.5 -10.242 -1.958 1 89.56 580 ASP A O 1
ATOM 4548 N N . LEU A 1 581 ? -28.141 -9.555 -4.047 1 90.44 581 LEU A N 1
ATOM 4549 C CA . LEU A 1 581 ? -26.938 -8.742 -4.227 1 90.44 581 LEU A CA 1
ATOM 4550 C C . LEU A 1 581 ? -27.25 -7.262 -4.062 1 90.44 581 LEU A C 1
ATOM 4552 O O . LEU A 1 581 ? -26.453 -6.406 -4.461 1 90.44 581 LEU A O 1
ATOM 4556 N N . GLN A 1 582 ? -28.266 -6.859 -3.4 1 83.06 582 GLN A N 1
ATOM 4557 C CA . GLN A 1 582 ? -28.703 -5.477 -3.285 1 83.06 582 GLN A CA 1
ATOM 4558 C C . GLN A 1 582 ? -27.688 -4.629 -2.529 1 83.06 582 GLN A C 1
ATOM 4560 O O . GLN A 1 582 ? -27.516 -3.447 -2.83 1 83.06 582 GLN A O 1
ATOM 4565 N N . SER A 1 583 ? -27.031 -5.25 -1.619 1 83.75 583 SER A N 1
ATOM 4566 C CA . SER A 1 583 ? -26.141 -4.496 -0.729 1 83.75 583 SER A CA 1
ATOM 4567 C C . SER A 1 583 ? -24.688 -4.602 -1.17 1 83.75 583 SER A C 1
ATOM 4569 O O . SER A 1 583 ? -23.781 -4.23 -0.423 1 83.75 583 SER A O 1
ATOM 4571 N N . VAL A 1 584 ? -24.516 -5.086 -2.418 1 89.06 584 VAL A N 1
ATOM 4572 C CA . VAL A 1 584 ? -23.141 -5.184 -2.928 1 89.06 584 VAL A CA 1
ATOM 4573 C C . VAL A 1 584 ? -22.734 -3.865 -3.578 1 89.06 584 VAL A C 1
ATOM 4575 O O . VAL A 1 584 ? -23.469 -3.334 -4.426 1 89.06 584 VAL A O 1
ATOM 4578 N N . ASN A 1 585 ? -21.609 -3.334 -3.152 1 87 585 ASN A N 1
ATOM 4579 C CA . ASN A 1 585 ? -21.156 -2.029 -3.625 1 87 585 ASN A CA 1
ATOM 4580 C C . ASN A 1 585 ? -20.312 -2.154 -4.883 1 87 585 ASN A C 1
ATOM 4582 O O . ASN A 1 585 ? -20.516 -1.424 -5.852 1 87 585 ASN A O 1
ATOM 4586 N N . PHE A 1 586 ? -19.391 -2.943 -4.844 1 87.62 586 PHE A N 1
ATOM 4587 C CA . PHE A 1 586 ? -18.609 -3.223 -6.047 1 87.62 586 PHE A CA 1
ATOM 4588 C C . PHE A 1 586 ? -18.031 -4.633 -6 1 87.62 586 PHE A C 1
ATOM 4590 O O . PHE A 1 586 ? -18.047 -5.285 -4.953 1 87.62 586 PHE A O 1
ATOM 4597 N N . VAL A 1 587 ? -17.672 -5.121 -7.223 1 91.19 587 VAL A N 1
ATOM 4598 C CA . VAL A 1 587 ? -17.125 -6.461 -7.383 1 91.19 587 VAL A CA 1
ATOM 4599 C C . VAL A 1 587 ? -15.922 -6.414 -8.328 1 91.19 587 VAL A C 1
ATOM 4601 O O . VAL A 1 587 ? -15.977 -5.758 -9.375 1 91.19 587 VAL A O 1
ATOM 4604 N N . ASP A 1 588 ? -14.867 -6.941 -7.879 1 91.38 588 ASP A N 1
ATOM 4605 C CA . ASP A 1 588 ? -13.758 -7.082 -8.82 1 91.38 588 ASP A CA 1
ATOM 4606 C C . ASP A 1 588 ? -13.875 -8.375 -9.617 1 91.38 588 ASP A C 1
ATOM 4608 O O . ASP A 1 588 ? -14.758 -9.195 -9.359 1 91.38 588 ASP A O 1
ATOM 4612 N N . PHE A 1 589 ? -13.047 -8.547 -10.562 1 92.75 589 PHE A N 1
ATOM 4613 C CA . PHE A 1 589 ? -13.148 -9.695 -11.453 1 92.75 589 PHE A CA 1
ATOM 4614 C C . PHE A 1 589 ? -12.883 -10.992 -10.703 1 92.75 589 PHE A C 1
ATOM 4616 O O . PHE A 1 589 ? -13.547 -12 -10.945 1 92.75 589 PHE A O 1
ATOM 4623 N N . THR A 1 590 ? -11.867 -11 -9.867 1 92.5 590 THR A N 1
ATOM 4624 C CA . THR A 1 590 ? -11.516 -12.203 -9.109 1 92.5 590 THR A CA 1
ATOM 4625 C C . THR A 1 590 ? -12.711 -12.695 -8.297 1 92.5 590 THR A C 1
ATOM 4627 O O . THR A 1 590 ? -12.992 -13.898 -8.273 1 92.5 590 THR A O 1
ATOM 4630 N N . SER A 1 591 ? -13.367 -11.797 -7.652 1 93.12 591 SER A N 1
ATOM 4631 C CA . SER A 1 591 ? -14.523 -12.172 -6.848 1 93.12 591 SER A CA 1
ATOM 4632 C C . SER A 1 591 ? -15.695 -12.586 -7.73 1 93.12 591 SER A C 1
ATOM 4634 O O . SER A 1 591 ? -16.469 -13.469 -7.363 1 93.12 591 SER A O 1
ATOM 4636 N N . ALA A 1 592 ? -15.906 -11.867 -8.805 1 93.31 592 ALA A N 1
ATOM 4637 C CA . ALA A 1 592 ? -16.938 -12.266 -9.75 1 93.31 592 ALA A CA 1
ATOM 4638 C C . ALA A 1 592 ? -16.703 -13.688 -10.258 1 93.31 592 ALA A C 1
ATOM 4640 O O . ALA A 1 592 ? -17.641 -14.484 -10.336 1 93.31 592 ALA A O 1
ATOM 4641 N N . ALA A 1 593 ? -15.477 -13.961 -10.586 1 91.5 593 ALA A N 1
ATOM 4642 C CA . ALA A 1 593 ? -15.125 -15.297 -11.055 1 91.5 593 ALA A CA 1
ATOM 4643 C C . ALA A 1 593 ? -15.391 -16.344 -9.984 1 91.5 593 ALA A C 1
ATOM 4645 O O . ALA A 1 593 ? -15.867 -17.453 -10.289 1 91.5 593 ALA A O 1
ATOM 4646 N N . GLU A 1 594 ? -15.086 -16.047 -8.789 1 91.56 594 GLU A N 1
ATOM 4647 C CA . GLU A 1 594 ? -15.32 -16.984 -7.699 1 91.56 594 GLU A CA 1
ATOM 4648 C C . GLU A 1 594 ? -16.812 -17.203 -7.477 1 91.56 594 GLU A C 1
ATOM 4650 O O . GLU A 1 594 ? -17.25 -18.297 -7.141 1 91.56 594 GLU A O 1
ATOM 4655 N N . LEU A 1 595 ? -17.578 -16.125 -7.598 1 92.38 595 LEU A N 1
ATOM 4656 C CA . LEU A 1 595 ? -19.031 -16.25 -7.516 1 92.38 595 LEU A CA 1
ATOM 4657 C C . LEU A 1 595 ? -19.547 -17.172 -8.609 1 92.38 595 LEU A C 1
ATOM 4659 O O . LEU A 1 595 ? -20.484 -17.938 -8.383 1 92.38 595 LEU A O 1
ATOM 4663 N N . GLY A 1 596 ? -18.984 -17.031 -9.75 1 90.88 596 GLY A N 1
ATOM 4664 C CA . GLY A 1 596 ? -19.312 -17.969 -10.82 1 90.88 596 GLY A CA 1
ATOM 4665 C C . GLY A 1 596 ? -18.984 -19.406 -10.469 1 90.88 596 GLY A C 1
ATOM 4666 O O . GLY A 1 596 ? -19.766 -20.312 -10.773 1 90.88 596 GLY A O 1
ATOM 4667 N N . ASN A 1 597 ? -17.891 -19.609 -9.844 1 88.38 597 ASN A N 1
ATOM 4668 C CA . ASN A 1 597 ? -17.5 -20.953 -9.406 1 88.38 597 ASN A CA 1
ATOM 4669 C C . ASN A 1 597 ? -18.484 -21.5 -8.375 1 88.38 597 ASN A C 1
ATOM 4671 O O . ASN A 1 597 ? -18.781 -22.703 -8.375 1 88.38 597 ASN A O 1
ATOM 4675 N N . VAL A 1 598 ? -18.922 -20.641 -7.48 1 90.06 598 VAL A N 1
ATOM 4676 C CA . VAL A 1 598 ? -19.906 -21.047 -6.48 1 90.06 598 VAL A CA 1
ATOM 4677 C C . VAL A 1 598 ? -21.203 -21.469 -7.168 1 90.06 598 VAL A C 1
ATOM 4679 O O . VAL A 1 598 ? -21.812 -22.469 -6.789 1 90.06 598 VAL A O 1
ATOM 4682 N N . LYS A 1 599 ? -21.594 -20.688 -8.148 1 91.44 599 LYS A N 1
ATOM 4683 C CA . LYS A 1 599 ? -22.781 -21.031 -8.93 1 91.44 599 LYS A CA 1
ATOM 4684 C C . LYS A 1 599 ? -22.641 -22.406 -9.57 1 91.44 599 LYS A C 1
ATOM 4686 O O . LYS A 1 599 ? -23.547 -23.234 -9.461 1 91.44 599 LYS A O 1
ATOM 4691 N N . LEU A 1 600 ? -21.531 -22.641 -10.148 1 87.38 600 LEU A N 1
ATOM 4692 C CA . LEU A 1 600 ? -21.281 -23.906 -10.836 1 87.38 600 LEU A CA 1
ATOM 4693 C C . LEU A 1 600 ? -21.25 -25.062 -9.844 1 87.38 600 LEU A C 1
ATOM 4695 O O . LEU A 1 600 ? -21.75 -26.156 -10.133 1 87.38 600 LEU A O 1
ATOM 4699 N N . SER A 1 601 ? -20.609 -24.844 -8.766 1 85.5 601 SER A N 1
ATOM 4700 C CA . SER A 1 601 ? -20.531 -25.875 -7.738 1 85.5 601 SER A CA 1
ATOM 4701 C C . SER A 1 601 ? -21.906 -26.234 -7.207 1 85.5 601 SER A C 1
ATOM 4703 O O . SER A 1 601 ? -22.188 -27.406 -6.977 1 85.5 601 SER A O 1
ATOM 4705 N N . LEU A 1 602 ? -22.75 -25.25 -7.039 1 88.75 602 LEU A N 1
ATOM 4706 C CA . LEU A 1 602 ? -24.109 -25.469 -6.562 1 88.75 602 LEU A CA 1
ATOM 4707 C C . LEU A 1 602 ? -24.938 -26.219 -7.609 1 88.75 602 LEU A C 1
ATOM 4709 O O . LEU A 1 602 ? -25.703 -27.125 -7.273 1 88.75 602 LEU A O 1
ATOM 4713 N N . GLU A 1 603 ? -24.734 -25.875 -8.82 1 88.38 603 GLU A N 1
ATOM 4714 C CA . GLU A 1 603 ? -25.438 -26.547 -9.906 1 88.38 603 GLU A CA 1
ATOM 4715 C C . GLU A 1 603 ? -25.016 -28.016 -10.008 1 88.38 603 GLU A C 1
ATOM 4717 O O . GLU A 1 603 ? -25.859 -28.891 -10.25 1 88.38 603 GLU A O 1
ATOM 4722 N N . SER A 1 604 ? -23.797 -28.25 -9.797 1 84.38 604 SER A N 1
ATOM 4723 C CA . SER A 1 604 ? -23.266 -29.594 -9.891 1 84.38 604 SER A CA 1
ATOM 4724 C C . SER A 1 604 ? -23.766 -30.469 -8.742 1 84.38 604 SER A C 1
ATOM 4726 O O . SER A 1 604 ? -23.844 -31.703 -8.875 1 84.38 604 SER A O 1
ATOM 4728 N N . THR A 1 605 ? -24.109 -29.859 -7.672 1 84.5 605 THR A N 1
ATOM 4729 C CA . THR A 1 605 ? -24.594 -30.609 -6.52 1 84.5 605 THR A CA 1
ATOM 4730 C C . THR A 1 605 ? -26.109 -30.688 -6.523 1 84.5 605 THR A C 1
ATOM 4732 O O . THR A 1 605 ? -26.719 -31.125 -5.543 1 84.5 605 THR A O 1
ATOM 4735 N N . GLY A 1 606 ? -26.734 -30.188 -7.523 1 85.81 606 GLY A N 1
ATOM 4736 C CA . GLY A 1 606 ? -28.172 -30.344 -7.707 1 85.81 606 GLY A CA 1
ATOM 4737 C C . GLY A 1 606 ? -28.969 -29.156 -7.199 1 85.81 606 GLY A C 1
ATOM 4738 O O . GLY A 1 606 ? -30.203 -29.219 -7.148 1 85.81 606 GLY A O 1
ATOM 4739 N N . HIS A 1 607 ? -28.312 -28.141 -6.781 1 90.5 607 HIS A N 1
ATOM 4740 C CA . HIS A 1 607 ? -29.016 -26.938 -6.336 1 90.5 607 HIS A CA 1
ATOM 4741 C C . HIS A 1 607 ? -29.266 -25.969 -7.492 1 90.5 607 HIS A C 1
ATOM 4743 O O . HIS A 1 607 ? -28.609 -26.078 -8.539 1 90.5 607 HIS A O 1
ATOM 4749 N N . HIS A 1 608 ? -30.281 -25.062 -7.289 1 91 608 HIS A N 1
ATOM 4750 C CA . HIS A 1 608 ? -30.578 -24.062 -8.305 1 91 608 HIS A CA 1
ATOM 4751 C C . HIS A 1 608 ? -30.297 -22.656 -7.801 1 91 608 HIS A C 1
ATOM 4753 O O . HIS A 1 608 ? -31.141 -22.047 -7.152 1 91 608 HIS A O 1
ATOM 4759 N N . PRO A 1 609 ? -29.094 -22.203 -8.227 1 91.38 609 PRO A N 1
ATOM 4760 C CA . PRO A 1 609 ? -28.75 -20.859 -7.785 1 91.38 609 PRO A CA 1
ATOM 4761 C C . PRO A 1 609 ? -29.438 -19.766 -8.617 1 91.38 609 PRO A C 1
ATOM 4763 O O . PRO A 1 609 ? -29.547 -19.891 -9.836 1 91.38 609 PRO A O 1
ATOM 4766 N N . GLN A 1 610 ? -30.016 -18.75 -7.934 1 91.25 610 GLN A N 1
ATOM 4767 C CA . GLN A 1 610 ? -30.609 -17.594 -8.562 1 91.25 610 GLN A CA 1
ATOM 4768 C C . GLN A 1 610 ? -30.062 -16.297 -7.961 1 91.25 610 GLN A C 1
ATOM 4770 O O . GLN A 1 610 ? -29.844 -16.203 -6.75 1 91.25 610 GLN A O 1
ATOM 4775 N N . PHE A 1 611 ? -29.844 -15.383 -8.859 1 92.5 611 PHE A N 1
ATOM 4776 C CA . PHE A 1 611 ? -29.297 -14.102 -8.422 1 92.5 611 PHE A CA 1
ATOM 4777 C C . PHE A 1 611 ? -30.328 -12.984 -8.617 1 92.5 611 PHE A C 1
ATOM 4779 O O . PHE A 1 611 ? -30.844 -12.789 -9.719 1 92.5 611 PHE A O 1
ATOM 4786 N N . ASN A 1 612 ? -30.578 -12.312 -7.461 1 89.12 612 ASN A N 1
ATOM 4787 C CA . ASN A 1 612 ? -31.594 -11.273 -7.488 1 89.12 612 ASN A CA 1
ATOM 4788 C C . ASN A 1 612 ? -31.016 -9.906 -7.133 1 89.12 612 ASN A C 1
ATOM 4790 O O . ASN A 1 612 ? -30 -9.82 -6.438 1 89.12 612 ASN A O 1
ATOM 4794 N N . ARG A 1 613 ? -31.547 -8.836 -7.688 1 88.19 613 ARG A N 1
ATOM 4795 C CA . ARG A 1 613 ? -31.312 -7.434 -7.355 1 88.19 613 ARG A CA 1
ATOM 4796 C C . ARG A 1 613 ? -29.844 -7.066 -7.566 1 88.19 613 ARG A C 1
ATOM 4798 O O . ARG A 1 613 ? -29.203 -6.508 -6.676 1 88.19 613 ARG A O 1
ATOM 4805 N N . ILE A 1 614 ? -29.438 -7.395 -8.711 1 90.06 614 ILE A N 1
ATOM 4806 C CA . ILE A 1 614 ? -28.062 -7.07 -9.078 1 90.06 614 ILE A CA 1
ATOM 4807 C C . ILE A 1 614 ? -27.938 -5.582 -9.391 1 90.06 614 ILE A C 1
ATOM 4809 O O . ILE A 1 614 ? -28.609 -5.078 -10.289 1 90.06 614 ILE A O 1
ATOM 4813 N N . PRO A 1 615 ? -27.125 -4.91 -8.633 1 87.06 615 PRO A N 1
ATOM 4814 C CA . PRO A 1 615 ? -26.938 -3.496 -8.953 1 87.06 615 PRO A CA 1
ATOM 4815 C C . PRO A 1 615 ? -26.359 -3.285 -10.352 1 87.06 615 PRO A C 1
ATOM 4817 O O . PRO A 1 615 ? -25.547 -4.086 -10.82 1 87.06 615 PRO A O 1
ATOM 4820 N N . PRO A 1 616 ? -26.719 -2.207 -11 1 84.62 616 PRO A N 1
ATOM 4821 C CA . PRO A 1 616 ? -26.281 -1.955 -12.375 1 84.62 616 PRO A CA 1
ATOM 4822 C C . PRO A 1 616 ? -24.766 -1.838 -12.5 1 84.62 616 PRO A C 1
ATOM 4824 O O . PRO A 1 616 ? -24.203 -2.242 -13.523 1 84.62 616 PRO A O 1
ATOM 4827 N N . LYS A 1 617 ? -24.125 -1.398 -11.523 1 84.75 617 LYS A N 1
ATOM 4828 C CA . LYS A 1 617 ? -22.688 -1.124 -11.602 1 84.75 617 LYS A CA 1
ATOM 4829 C C . LYS A 1 617 ? -21.875 -2.418 -11.656 1 84.75 617 LYS A C 1
ATOM 4831 O O . LYS A 1 617 ? -20.734 -2.426 -12.125 1 84.75 617 LYS A O 1
ATOM 4836 N N . ILE A 1 618 ? -22.5 -3.537 -11.227 1 89.56 618 ILE A N 1
ATOM 4837 C CA . ILE A 1 618 ? -21.703 -4.766 -11.148 1 89.56 618 ILE A CA 1
ATOM 4838 C C . ILE A 1 618 ? -22.234 -5.781 -12.164 1 89.56 618 ILE A C 1
ATOM 4840 O O . ILE A 1 618 ? -21.734 -6.898 -12.25 1 89.56 618 ILE A O 1
ATOM 4844 N N . ARG A 1 619 ? -23.25 -5.402 -12.969 1 90.5 619 ARG A N 1
ATOM 4845 C CA . ARG A 1 619 ? -23.891 -6.301 -13.914 1 90.5 619 ARG A CA 1
ATOM 4846 C C . ARG A 1 619 ? -22.906 -6.754 -14.992 1 90.5 619 ARG A C 1
ATOM 4848 O O . ARG A 1 619 ? -22.922 -7.922 -15.398 1 90.5 619 ARG A O 1
ATOM 4855 N N . ARG A 1 620 ? -22.094 -5.875 -15.398 1 89.56 620 ARG A N 1
ATOM 4856 C CA . ARG A 1 620 ? -21.125 -6.191 -16.453 1 89.56 620 ARG A CA 1
ATOM 4857 C C . ARG A 1 620 ? -20.156 -7.273 -16 1 89.56 620 ARG A C 1
ATOM 4859 O O . ARG A 1 620 ? -19.875 -8.211 -16.75 1 89.56 620 ARG A O 1
ATOM 4866 N N . ALA A 1 621 ? -19.688 -7.129 -14.852 1 91.44 621 ALA A N 1
ATOM 4867 C CA . ALA A 1 621 ? -18.719 -8.086 -14.32 1 91.44 621 ALA A CA 1
ATOM 4868 C C . ALA A 1 621 ? -19.344 -9.461 -14.125 1 91.44 621 ALA A C 1
ATOM 4870 O O . ALA A 1 621 ? -18.734 -10.484 -14.438 1 91.44 621 ALA A O 1
ATOM 4871 N N . LEU A 1 622 ? -20.562 -9.5 -13.688 1 93.06 622 LEU A N 1
ATOM 4872 C CA . LEU A 1 622 ? -21.234 -10.766 -13.406 1 93.06 622 LEU A CA 1
ATOM 4873 C C . LEU A 1 622 ? -21.641 -11.461 -14.703 1 93.06 622 LEU A C 1
ATOM 4875 O O . LEU A 1 622 ? -21.656 -12.688 -14.773 1 93.06 622 LEU A O 1
ATOM 4879 N N . LYS A 1 623 ? -21.922 -10.68 -15.68 1 91.94 623 LYS A N 1
ATOM 4880 C CA . LYS A 1 623 ? -22.297 -11.242 -16.969 1 91.94 623 LYS A CA 1
ATOM 4881 C C . LYS A 1 623 ? -21.156 -12.023 -17.594 1 91.94 623 LYS A C 1
ATOM 4883 O O . LYS A 1 623 ? -21.375 -13.031 -18.266 1 91.94 623 LYS A O 1
ATOM 4888 N N . THR A 1 624 ? -20.016 -11.609 -17.344 1 91.38 624 THR A N 1
ATOM 4889 C CA . THR A 1 624 ? -18.844 -12.258 -17.922 1 91.38 624 THR A CA 1
ATOM 4890 C C . THR A 1 624 ? -18.656 -13.656 -17.359 1 91.38 624 THR A C 1
ATOM 4892 O O . THR A 1 624 ? -17.984 -14.5 -17.953 1 91.38 624 THR A O 1
ATOM 4895 N N . VAL A 1 625 ? -19.234 -13.922 -16.25 1 88.94 625 VAL A N 1
ATOM 4896 C CA . VAL A 1 625 ? -19.062 -15.234 -15.625 1 88.94 625 VAL A CA 1
ATOM 4897 C C . VAL A 1 625 ? -20.375 -16.016 -15.695 1 88.94 625 VAL A C 1
ATOM 4899 O O . VAL A 1 625 ? -20.547 -17.016 -14.984 1 88.94 625 VAL A O 1
ATOM 4902 N N . GLY A 1 626 ? -21.312 -15.523 -16.406 1 87.38 626 GLY A N 1
ATOM 4903 C CA . GLY A 1 626 ? -22.547 -16.266 -16.672 1 87.38 626 GLY A CA 1
ATOM 4904 C C . GLY A 1 626 ? -23.641 -15.977 -15.664 1 87.38 626 GLY A C 1
ATOM 4905 O O . GLY A 1 626 ? -24.562 -16.781 -15.5 1 87.38 626 GLY A O 1
ATOM 4906 N N . ILE A 1 627 ? -23.531 -14.938 -14.922 1 90.75 627 ILE A N 1
ATOM 4907 C CA . ILE A 1 627 ? -24.562 -14.578 -13.945 1 90.75 627 ILE A CA 1
ATOM 4908 C C . ILE A 1 627 ? -25.422 -13.438 -14.492 1 90.75 627 ILE A C 1
ATOM 4910 O O . ILE A 1 627 ? -24.891 -12.391 -14.883 1 90.75 627 ILE A O 1
ATOM 4914 N N . SER A 1 628 ? -26.656 -13.617 -14.805 1 83.38 628 SER A N 1
ATOM 4915 C CA . SER A 1 628 ? -27.609 -12.602 -15.242 1 83.38 628 SER A CA 1
ATOM 4916 C C . SER A 1 628 ? -28.906 -12.688 -14.445 1 83.38 628 SER A C 1
ATOM 4918 O O . SER A 1 628 ? -29.156 -13.68 -13.773 1 83.38 628 SER A O 1
ATOM 4920 N N . GLU A 1 629 ? -29.594 -11.547 -14.211 1 72 629 GLU A N 1
ATOM 4921 C CA . GLU A 1 629 ? -30.859 -11.523 -13.477 1 72 629 GLU A CA 1
ATOM 4922 C C . GLU A 1 629 ? -31.875 -12.469 -14.094 1 72 629 GLU A C 1
ATOM 4924 O O . GLU A 1 629 ? -32.719 -13.031 -13.391 1 72 629 GLU A O 1
ATOM 4929 N N . GLU A 1 630 ? -31.906 -12.812 -15.383 1 55.88 630 GLU A N 1
ATOM 4930 C CA . GLU A 1 630 ? -32.938 -13.672 -15.945 1 55.88 630 GLU A CA 1
ATOM 4931 C C . GLU A 1 630 ? -32.781 -15.102 -15.453 1 55.88 630 GLU A C 1
ATOM 4933 O O . GLU A 1 630 ? -33.719 -15.906 -15.578 1 55.88 630 GLU A O 1
ATOM 4938 N N . SER A 1 631 ? -31.672 -15.445 -14.883 1 45.31 631 SER A N 1
ATOM 4939 C CA . SER A 1 631 ? -31.547 -16.891 -14.703 1 45.31 631 SER A CA 1
ATOM 4940 C C . SER A 1 631 ? -32.219 -17.344 -13.406 1 45.31 631 SER A C 1
ATOM 4942 O O . SER A 1 631 ? -32.156 -16.641 -12.391 1 45.31 631 SER A O 1
ATOM 4944 N N . MET B 1 1 ? -14.766 -36.812 -57.625 1 17.12 1 MET B N 1
ATOM 4945 C CA . MET B 1 1 ? -15.711 -37.875 -57.312 1 17.12 1 MET B CA 1
ATOM 4946 C C . MET B 1 1 ? -16.453 -37.562 -56.031 1 17.12 1 MET B C 1
ATOM 4948 O O . MET B 1 1 ? -17.688 -37.656 -55.969 1 17.12 1 MET B O 1
ATOM 4952 N N . GLU B 1 2 ? -15.719 -37.812 -54.875 1 17.05 2 GLU B N 1
ATOM 4953 C CA . GLU B 1 2 ? -16.484 -38.562 -53.875 1 17.05 2 GLU B CA 1
ATOM 4954 C C . GLU B 1 2 ? -17.594 -37.688 -53.281 1 17.05 2 GLU B C 1
ATOM 4956 O O . GLU B 1 2 ? -17.531 -36.469 -53.312 1 17.05 2 GLU B O 1
ATOM 4961 N N . ILE B 1 3 ? -18.359 -38.375 -52.438 1 18.3 3 ILE B N 1
ATOM 4962 C CA . ILE B 1 3 ? -19.641 -38.875 -51.938 1 18.3 3 ILE B CA 1
ATOM 4963 C C . ILE B 1 3 ? -20.047 -38.125 -50.688 1 18.3 3 ILE B C 1
ATOM 4965 O O . ILE B 1 3 ? -19.312 -38.125 -49.688 1 18.3 3 ILE B O 1
ATOM 4969 N N . PHE B 1 4 ? -20.953 -37.156 -50.781 1 19.94 4 PHE B N 1
ATOM 4970 C CA . PHE B 1 4 ? -21.672 -36.25 -49.875 1 19.94 4 PHE B CA 1
ATOM 4971 C C . PHE B 1 4 ? -22.516 -37.062 -48.875 1 19.94 4 PHE B C 1
ATOM 4973 O O . PHE B 1 4 ? -23.344 -36.5 -48.188 1 19.94 4 PHE B O 1
ATOM 4980 N N . PRO B 1 5 ? -22.016 -38.375 -48.719 1 18.17 5 PRO B N 1
ATOM 4981 C CA . PRO B 1 5 ? -23.25 -39 -48.281 1 18.17 5 PRO B CA 1
ATOM 4982 C C . PRO B 1 5 ? -23.891 -38.312 -47.094 1 18.17 5 PRO B C 1
ATOM 4984 O O . PRO B 1 5 ? -23.219 -37.594 -46.375 1 18.17 5 PRO B O 1
ATOM 4987 N N . LYS B 1 6 ? -25.219 -38.625 -46.969 1 18.47 6 LYS B N 1
ATOM 4988 C CA . LYS B 1 6 ? -26.531 -38.406 -46.375 1 18.47 6 LYS B CA 1
ATOM 4989 C C . LYS B 1 6 ? -26.516 -38.594 -44.875 1 18.47 6 LYS B C 1
ATOM 4991 O O . LYS B 1 6 ? -25.625 -39.25 -44.344 1 18.47 6 LYS B O 1
ATOM 4996 N N . LYS B 1 7 ? -27.672 -38.562 -44.344 1 18.83 7 LYS B N 1
ATOM 4997 C CA . LYS B 1 7 ? -28.578 -38.125 -43.281 1 18.83 7 LYS B CA 1
ATOM 4998 C C . LYS B 1 7 ? -28.609 -39.156 -42.156 1 18.83 7 LYS B C 1
ATOM 5000 O O . LYS B 1 7 ? -29.234 -38.906 -41.094 1 18.83 7 LYS B O 1
ATOM 5005 N N . ASN B 1 8 ? -28.031 -40.438 -42.281 1 16.09 8 ASN B N 1
ATOM 5006 C CA . ASN B 1 8 ? -28.781 -41.469 -41.594 1 16.09 8 ASN B CA 1
ATOM 5007 C C . ASN B 1 8 ? -28.797 -41.25 -40.094 1 16.09 8 ASN B C 1
ATOM 5009 O O . ASN B 1 8 ? -27.734 -41.281 -39.438 1 16.09 8 ASN B O 1
ATOM 5013 N N . SER B 1 9 ? -29.766 -40.375 -39.625 1 19.5 9 SER B N 1
ATOM 5014 C CA . SER B 1 9 ? -30.266 -40.062 -38.281 1 19.5 9 SER B CA 1
ATOM 5015 C C . SER B 1 9 ? -30.656 -41.312 -37.531 1 19.5 9 SER B C 1
ATOM 5017 O O . SER B 1 9 ? -31.75 -41.844 -37.719 1 19.5 9 SER B O 1
ATOM 5019 N N . ASP B 1 10 ? -29.906 -42.438 -37.594 1 16.58 10 ASP B N 1
ATOM 5020 C CA . ASP B 1 10 ? -30.328 -43.656 -36.969 1 16.58 10 ASP B CA 1
ATOM 5021 C C . ASP B 1 10 ? -30.734 -43.438 -35.5 1 16.58 10 ASP B C 1
ATOM 5023 O O . ASP B 1 10 ? -30.156 -42.594 -34.812 1 16.58 10 ASP B O 1
ATOM 5027 N N . THR B 1 11 ? -31.922 -44 -35.062 1 18.38 11 THR B N 1
ATOM 5028 C CA . THR B 1 11 ? -33 -44.25 -34.094 1 18.38 11 THR B CA 1
ATOM 5029 C C . THR B 1 11 ? -32.438 -44.938 -32.844 1 18.38 11 THR B C 1
ATOM 5031 O O . THR B 1 11 ? -33.156 -45.656 -32.125 1 18.38 11 THR B O 1
ATOM 5034 N N . ILE B 1 12 ? -31.141 -44.969 -32.531 1 16.69 12 ILE B N 1
ATOM 5035 C CA . ILE B 1 12 ? -30.891 -46.062 -31.609 1 16.69 12 ILE B CA 1
ATOM 5036 C C . ILE B 1 12 ? -31.812 -45.969 -30.406 1 16.69 12 ILE B C 1
ATOM 5038 O O . ILE B 1 12 ? -32.062 -44.844 -29.891 1 16.69 12 ILE B O 1
ATOM 5042 N N . LEU B 1 13 ? -32.125 -47.188 -29.734 1 16.47 13 LEU B N 1
ATOM 5043 C CA . LEU B 1 13 ? -33.031 -48.062 -29.016 1 16.47 13 LEU B CA 1
ATOM 5044 C C . LEU B 1 13 ? -33.281 -47.562 -27.609 1 16.47 13 LEU B C 1
ATOM 5046 O O . LEU B 1 13 ? -34.438 -47.406 -27.188 1 16.47 13 LEU B O 1
ATOM 5050 N N . SER B 1 14 ? -32.812 -48.219 -26.469 1 16.23 14 SER B N 1
ATOM 5051 C CA . SER B 1 14 ? -33.438 -49.188 -25.609 1 16.23 14 SER B CA 1
ATOM 5052 C C . SER B 1 14 ? -33.844 -48.594 -24.266 1 16.23 14 SER B C 1
ATOM 5054 O O . SER B 1 14 ? -34.906 -48.906 -23.719 1 16.23 14 SER B O 1
ATOM 5056 N N . PHE B 1 15 ? -32.844 -48.062 -23.469 1 15.77 15 PHE B N 1
ATOM 5057 C CA . PHE B 1 15 ? -32.812 -48.625 -22.125 1 15.77 15 PHE B CA 1
ATOM 5058 C C . PHE B 1 15 ? -34.062 -48.281 -21.359 1 15.77 15 PHE B C 1
ATOM 5060 O O . PHE B 1 15 ? -34.75 -47.281 -21.656 1 15.77 15 PHE B O 1
ATOM 5067 N N . GLU B 1 16 ? -34.156 -48.75 -19.969 1 15.92 16 GLU B N 1
ATOM 5068 C CA . GLU B 1 16 ? -34.844 -49.5 -18.922 1 15.92 16 GLU B CA 1
ATOM 5069 C C . GLU B 1 16 ? -35.844 -48.625 -18.188 1 15.92 16 GLU B C 1
ATOM 5071 O O . GLU B 1 16 ? -35.656 -47.406 -18.078 1 15.92 16 GLU B O 1
ATOM 5076 N N . ASN B 1 17 ? -37 -49.25 -17.688 1 16.44 17 ASN B N 1
ATOM 5077 C CA . ASN B 1 17 ? -38.375 -49.344 -17.172 1 16.44 17 ASN B CA 1
ATOM 5078 C C . ASN B 1 17 ? -38.469 -48.719 -15.797 1 16.44 17 ASN B C 1
ATOM 5080 O O . ASN B 1 17 ? -39.562 -48.312 -15.391 1 16.44 17 ASN B O 1
ATOM 5084 N N . LEU B 1 18 ? -37.562 -48.938 -14.805 1 15.96 18 LEU B N 1
ATOM 5085 C CA . LEU B 1 18 ? -38.125 -49.438 -13.547 1 15.96 18 LEU B CA 1
ATOM 5086 C C . LEU B 1 18 ? -38.75 -48.344 -12.727 1 15.96 18 LEU B C 1
ATOM 5088 O O . LEU B 1 18 ? -38.031 -47.469 -12.172 1 15.96 18 LEU B O 1
ATOM 5092 N N . VAL B 1 19 ? -39.875 -47.719 -13.086 1 18.12 19 VAL B N 1
ATOM 5093 C CA . VAL B 1 19 ? -40.625 -46.625 -12.477 1 18.12 19 VAL B CA 1
ATOM 5094 C C . VAL B 1 19 ? -41.281 -47.125 -11.18 1 18.12 19 VAL B C 1
ATOM 5096 O O . VAL B 1 19 ? -42.188 -46.469 -10.648 1 18.12 19 VAL B O 1
ATOM 5099 N N . LEU B 1 20 ? -40.75 -48.312 -10.602 1 15.93 20 LEU B N 1
ATOM 5100 C CA . LEU B 1 20 ? -41.781 -48.938 -9.797 1 15.93 20 LEU B CA 1
ATOM 5101 C C . LEU B 1 20 ? -42.406 -47.938 -8.844 1 15.93 20 LEU B C 1
ATOM 5103 O O . LEU B 1 20 ? -41.844 -46.906 -8.562 1 15.93 20 LEU B O 1
ATOM 5107 N N . ASN B 1 21 ? -43.312 -48.531 -7.84 1 16.58 21 ASN B N 1
ATOM 5108 C CA . ASN B 1 21 ? -44.625 -48.5 -7.223 1 16.58 21 ASN B CA 1
ATOM 5109 C C . ASN B 1 21 ? -44.625 -47.75 -5.898 1 16.58 21 ASN B C 1
ATOM 5111 O O . ASN B 1 21 ? -45.594 -47.812 -5.137 1 16.58 21 ASN B O 1
ATOM 5115 N N . THR B 1 22 ? -43.594 -47.188 -5.363 1 16.67 22 THR B N 1
ATOM 5116 C CA . THR B 1 22 ? -43.625 -47.219 -3.904 1 16.67 22 THR B CA 1
ATOM 5117 C C . THR B 1 22 ? -44.812 -46.438 -3.357 1 16.67 22 THR B C 1
ATOM 5119 O O . THR B 1 22 ? -44.875 -45.219 -3.467 1 16.67 22 THR B O 1
ATOM 5122 N N . LYS B 1 23 ? -46 -47.156 -3.418 1 17.62 23 LYS B N 1
ATOM 5123 C CA . LYS B 1 23 ? -47.312 -46.625 -3.07 1 17.62 23 LYS B CA 1
ATOM 5124 C C . LYS B 1 23 ? -47.312 -45.969 -1.692 1 17.62 23 LYS B C 1
ATOM 5126 O O . LYS B 1 23 ? -47.812 -44.875 -1.521 1 17.62 23 LYS B O 1
ATOM 5131 N N . TYR B 1 24 ? -47.25 -46.844 -0.606 1 17.31 24 TYR B N 1
ATOM 5132 C CA . TYR B 1 24 ? -48.375 -46.906 0.331 1 17.31 24 TYR B CA 1
ATOM 5133 C C . TYR B 1 24 ? -48.25 -45.844 1.407 1 17.31 24 TYR B C 1
ATOM 5135 O O . TYR B 1 24 ? -47.312 -45.875 2.211 1 17.31 24 TYR B O 1
ATOM 5143 N N . LEU B 1 25 ? -48.625 -44.656 1.242 1 19.05 25 LEU B N 1
ATOM 5144 C CA . LEU B 1 25 ? -48.656 -43.531 2.172 1 19.05 25 LEU B CA 1
ATOM 5145 C C . LEU B 1 25 ? -49.594 -43.812 3.336 1 19.05 25 LEU B C 1
ATOM 5147 O O . LEU B 1 25 ? -50.812 -43.719 3.188 1 19.05 25 LEU B O 1
ATOM 5151 N N . GLU B 1 26 ? -49.469 -45.062 3.947 1 18.25 26 GLU B N 1
ATOM 5152 C CA . GLU B 1 26 ? -50.562 -45.281 4.887 1 18.25 26 GLU B CA 1
ATOM 5153 C C . GLU B 1 26 ? -50.719 -44.094 5.844 1 18.25 26 GLU B C 1
ATOM 5155 O O . GLU B 1 26 ? -49.719 -43.469 6.234 1 18.25 26 GLU B O 1
ATOM 5160 N N . THR B 1 27 ? -52.031 -43.688 6.078 1 19.78 27 THR B N 1
ATOM 5161 C CA . THR B 1 27 ? -52.812 -42.625 6.676 1 19.78 27 THR B CA 1
ATOM 5162 C C . THR B 1 27 ? -52.688 -42.625 8.195 1 19.78 27 THR B C 1
ATOM 5164 O O . THR B 1 27 ? -53.406 -41.906 8.891 1 19.78 27 THR B O 1
ATOM 5167 N N . SER B 1 28 ? -51.594 -43.25 8.789 1 19.45 28 SER B N 1
ATOM 5168 C CA . SER B 1 28 ? -52 -43.531 10.164 1 19.45 28 SER B CA 1
ATOM 5169 C C . SER B 1 28 ? -52.562 -42.281 10.852 1 19.45 28 SER B C 1
ATOM 5171 O O . SER B 1 28 ? -52.25 -41.156 10.453 1 19.45 28 SER B O 1
ATOM 5173 N N . GLU B 1 29 ? -53.469 -42.594 11.898 1 22.17 29 GLU B N 1
ATOM 5174 C CA . GLU B 1 29 ? -54.531 -42 12.719 1 22.17 29 GLU B CA 1
ATOM 5175 C C . GLU B 1 29 ? -54 -40.844 13.555 1 22.17 29 GLU B C 1
ATOM 5177 O O . GLU B 1 29 ? -52.812 -40.812 13.891 1 22.17 29 GLU B O 1
ATOM 5182 N N . PRO B 1 30 ? -54.906 -39.812 13.75 1 23.08 30 PRO B N 1
ATOM 5183 C CA . PRO B 1 30 ? -54.781 -38.438 14.258 1 23.08 30 PRO B CA 1
ATOM 5184 C C . PRO B 1 30 ? -54.406 -38.375 15.742 1 23.08 30 PRO B C 1
ATOM 5186 O O . PRO B 1 30 ? -54.406 -37.312 16.344 1 23.08 30 PRO B O 1
ATOM 5189 N N . THR B 1 31 ? -53.5 -39.281 16.281 1 20.73 31 THR B N 1
ATOM 5190 C CA . THR B 1 31 ? -53.656 -39.312 17.719 1 20.73 31 THR B CA 1
ATOM 5191 C C . THR B 1 31 ? -53.562 -37.906 18.312 1 20.73 31 THR B C 1
ATOM 5193 O O . THR B 1 31 ? -53 -37 17.703 1 20.73 31 THR B O 1
ATOM 5196 N N . SER B 1 32 ? -54.156 -37.781 19.625 1 22.41 32 SER B N 1
ATOM 5197 C CA . SER B 1 32 ? -54.688 -36.812 20.562 1 22.41 32 SER B CA 1
ATOM 5198 C C . SER B 1 32 ? -53.562 -35.844 21 1 22.41 32 SER B C 1
ATOM 5200 O O . SER B 1 32 ? -52.406 -36.219 21.094 1 22.41 32 SER B O 1
ATOM 5202 N N . SER B 1 33 ? -53.844 -34.5 20.906 1 21.61 33 SER B N 1
ATOM 5203 C CA . SER B 1 33 ? -53.125 -33.25 20.969 1 21.61 33 SER B CA 1
ATOM 5204 C C . SER B 1 33 ? -52.531 -33 22.359 1 21.61 33 SER B C 1
ATOM 5206 O O . SER B 1 33 ? -52.125 -31.906 22.688 1 21.61 33 SER B O 1
ATOM 5208 N N . SER B 1 34 ? -52.094 -34.094 23.141 1 21.86 34 SER B N 1
ATOM 5209 C CA . SER B 1 34 ? -51.875 -33.656 24.516 1 21.86 34 SER B CA 1
ATOM 5210 C C . SER B 1 34 ? -50.906 -32.469 24.562 1 21.86 34 SER B C 1
ATOM 5212 O O . SER B 1 34 ? -49.969 -32.406 23.797 1 21.86 34 SER B O 1
ATOM 5214 N N . CYS B 1 35 ? -51.312 -31.375 25.25 1 22.58 35 CYS B N 1
ATOM 5215 C CA . CYS B 1 35 ? -50.812 -30.031 25.484 1 22.58 35 CYS B CA 1
ATOM 5216 C C . CYS B 1 35 ? -49.438 -30.078 26.156 1 22.58 35 CYS B C 1
ATOM 5218 O O . CYS B 1 35 ? -49.344 -30.234 27.375 1 22.58 35 CYS B O 1
ATOM 5220 N N . ALA B 1 36 ? -48.562 -31.047 25.828 1 24.62 36 ALA B N 1
ATOM 5221 C CA . ALA B 1 36 ? -47.406 -31.188 26.703 1 24.62 36 ALA B CA 1
ATOM 5222 C C . ALA B 1 36 ? -46.656 -29.859 26.859 1 24.62 36 ALA B C 1
ATOM 5224 O O . ALA B 1 36 ? -46.656 -29.031 25.953 1 24.62 36 ALA B O 1
ATOM 5225 N N . SER B 1 37 ? -46.312 -29.578 28.094 1 26.73 37 SER B N 1
ATOM 5226 C CA . SER B 1 37 ? -45.531 -28.578 28.828 1 26.73 37 SER B CA 1
ATOM 5227 C C . SER B 1 37 ? -44.188 -28.328 28.156 1 26.73 37 SER B C 1
ATOM 5229 O O . SER B 1 37 ? -43.531 -29.266 27.672 1 26.73 37 SER B O 1
ATOM 5231 N N . SER B 1 38 ? -44.031 -27.141 27.578 1 26.48 38 SER B N 1
ATOM 5232 C CA . SER B 1 38 ? -42.938 -26.703 26.688 1 26.48 38 SER B CA 1
ATOM 5233 C C . SER B 1 38 ? -41.594 -26.906 27.359 1 26.48 38 SER B C 1
ATOM 5235 O O . SER B 1 38 ? -41.312 -26.312 28.406 1 26.48 38 SER B O 1
ATOM 5237 N N . PRO B 1 39 ? -41.094 -28.234 27.422 1 31.06 39 PRO B N 1
ATOM 5238 C CA . PRO B 1 39 ? -39.719 -28.422 27.938 1 31.06 39 PRO B CA 1
ATOM 5239 C C . PRO B 1 39 ? -38.719 -27.516 27.25 1 31.06 39 PRO B C 1
ATOM 5241 O O . PRO B 1 39 ? -37.5 -27.766 27.344 1 31.06 39 PRO B O 1
ATOM 5244 N N . GLU B 1 40 ? -39.094 -26.359 26.766 1 29.92 40 GLU B N 1
ATOM 5245 C CA . GLU B 1 40 ? -38.156 -25.578 25.984 1 29.92 40 GLU B CA 1
ATOM 5246 C C . GLU B 1 40 ? -36.938 -25.203 26.812 1 29.92 40 GLU B C 1
ATOM 5248 O O . GLU B 1 40 ? -35.875 -24.906 26.266 1 29.92 40 GLU B O 1
ATOM 5253 N N . LEU B 1 41 ? -37.125 -25.156 28.156 1 33.47 41 LEU B N 1
ATOM 5254 C CA . LEU B 1 41 ? -36.031 -24.562 28.922 1 33.47 41 LEU B CA 1
ATOM 5255 C C . LEU B 1 41 ? -34.844 -25.5 28.984 1 33.47 41 LEU B C 1
ATOM 5257 O O . LEU B 1 41 ? -33.688 -25.047 29.094 1 33.47 41 LEU B O 1
ATOM 5261 N N . SER B 1 42 ? -35.281 -26.812 29.125 1 33.22 42 SER B N 1
ATOM 5262 C CA . SER B 1 42 ? -34.188 -27.719 29.406 1 33.22 42 SER B CA 1
ATOM 5263 C C . SER B 1 42 ? -33.25 -27.891 28.203 1 33.22 42 SER B C 1
ATOM 5265 O O . SER B 1 42 ? -32.156 -28.391 28.312 1 33.22 42 SER B O 1
ATOM 5267 N N . GLN B 1 43 ? -33.844 -27.641 27.031 1 35 43 GLN B N 1
ATOM 5268 C CA . GLN B 1 43 ? -33.031 -27.891 25.859 1 35 43 GLN B CA 1
ATOM 5269 C C . GLN B 1 43 ? -31.953 -26.812 25.703 1 35 43 GLN B C 1
ATOM 5271 O O . GLN B 1 43 ? -30.953 -27.016 25.031 1 35 43 GLN B O 1
ATOM 5276 N N . SER B 1 44 ? -32.312 -25.625 26.312 1 37.78 44 SER B N 1
ATOM 5277 C CA . SER B 1 44 ? -31.328 -24.562 26.141 1 37.78 44 SER B CA 1
ATOM 5278 C C . SER B 1 44 ? -30.047 -24.859 26.938 1 37.78 44 SER B C 1
ATOM 5280 O O . SER B 1 44 ? -28.953 -24.562 26.484 1 37.78 44 SER B O 1
ATOM 5282 N N . HIS B 1 45 ? -30.172 -25.438 28.156 1 37.31 45 HIS B N 1
ATOM 5283 C CA . HIS B 1 45 ? -28.984 -25.703 28.938 1 37.31 45 HIS B CA 1
ATOM 5284 C C . HIS B 1 45 ? -28.141 -26.828 28.328 1 37.31 45 HIS B C 1
ATOM 5286 O O . HIS B 1 45 ? -26.938 -26.875 28.516 1 37.31 45 HIS B O 1
ATOM 5292 N N . ARG B 1 46 ? -28.734 -27.891 27.797 1 37.25 46 ARG B N 1
ATOM 5293 C CA . ARG B 1 46 ? -27.953 -28.969 27.203 1 37.25 46 ARG B CA 1
ATOM 5294 C C . ARG B 1 46 ? -27.203 -28.469 25.969 1 37.25 46 ARG B C 1
ATOM 5296 O O . ARG B 1 46 ? -26.109 -28.953 25.672 1 37.25 46 ARG B O 1
ATOM 5303 N N . ILE B 1 47 ? -27.938 -27.578 25.234 1 39.16 47 ILE B N 1
ATOM 5304 C CA . ILE B 1 47 ? -27.188 -27.062 24.094 1 39.16 47 ILE B CA 1
ATOM 5305 C C . ILE B 1 47 ? -26 -26.234 24.578 1 39.16 47 ILE B C 1
ATOM 5307 O O . ILE B 1 47 ? -24.922 -26.297 24 1 39.16 47 ILE B O 1
ATOM 5311 N N . SER B 1 48 ? -26.203 -25.609 25.766 1 38.25 48 SER B N 1
ATOM 5312 C CA . SER B 1 48 ? -25.062 -24.844 26.25 1 38.25 48 SER B CA 1
ATOM 5313 C C . SER B 1 48 ? -23.969 -25.75 26.781 1 38.25 48 SER B C 1
ATOM 5315 O O . SER B 1 48 ? -22.781 -25.5 26.578 1 38.25 48 SER B O 1
ATOM 5317 N N . ALA B 1 49 ? -24.281 -26.906 27.578 1 36.41 49 ALA B N 1
ATOM 5318 C CA . ALA B 1 49 ? -23.266 -27.812 28.109 1 36.41 49 ALA B CA 1
ATOM 5319 C C . ALA B 1 49 ? -22.609 -28.625 27 1 36.41 49 ALA B C 1
ATOM 5321 O O . ALA B 1 49 ? -21.422 -28.938 27.062 1 36.41 49 ALA B O 1
ATOM 5322 N N . GLU B 1 50 ? -23.438 -29.203 26.109 1 32.22 50 GLU B N 1
ATOM 5323 C CA . GLU B 1 50 ? -22.75 -29.828 24.969 1 32.22 50 GLU B CA 1
ATOM 5324 C C . GLU B 1 50 ? -21.891 -28.812 24.219 1 32.22 50 GLU B C 1
ATOM 5326 O O . GLU B 1 50 ? -20.891 -29.188 23.609 1 32.22 50 GLU B O 1
ATOM 5331 N N . LYS B 1 51 ? -22.312 -27.594 24.141 1 36.12 51 LYS B N 1
ATOM 5332 C CA . LYS B 1 51 ? -21.406 -26.578 23.578 1 36.12 51 LYS B CA 1
ATOM 5333 C C . LYS B 1 51 ? -20.188 -26.391 24.469 1 36.12 51 LYS B C 1
ATOM 5335 O O . LYS B 1 51 ? -19.094 -26.094 23.984 1 36.12 51 LYS B O 1
ATOM 5340 N N . LYS B 1 52 ? -20.406 -26.453 25.781 1 36.53 52 LYS B N 1
ATOM 5341 C CA . LYS B 1 52 ? -19.234 -26.297 26.641 1 36.53 52 LYS B CA 1
ATOM 5342 C C . LYS B 1 52 ? -18.328 -27.516 26.547 1 36.53 52 LYS B C 1
ATOM 5344 O O . LYS B 1 52 ? -17.109 -27.406 26.688 1 36.53 52 LYS B O 1
ATOM 5349 N N . LYS B 1 53 ? -18.922 -28.641 26.719 1 32.78 53 LYS B N 1
ATOM 5350 C CA . LYS B 1 53 ? -18.062 -29.828 26.609 1 32.78 53 LYS B CA 1
ATOM 5351 C C . LYS B 1 53 ? -17.469 -29.953 25.203 1 32.78 53 LYS B C 1
ATOM 5353 O O . LYS B 1 53 ? -16.641 -30.828 24.953 1 32.78 53 LYS B O 1
ATOM 5358 N N . ASP B 1 54 ? -18.188 -29.672 24.203 1 35.19 54 ASP B N 1
ATOM 5359 C CA . ASP B 1 54 ? -17.469 -29.578 22.938 1 35.19 54 ASP B CA 1
ATOM 5360 C C . ASP B 1 54 ? -16.297 -28.609 23.031 1 35.19 54 ASP B C 1
ATOM 5362 O O . ASP B 1 54 ? -16.359 -27.5 22.5 1 35.19 54 ASP B O 1
ATOM 5366 N N . ARG B 1 55 ? -15.891 -28.109 24.266 1 34.72 55 ARG B N 1
ATOM 5367 C CA . ARG B 1 55 ? -14.664 -27.484 24.719 1 34.72 55 ARG B CA 1
ATOM 5368 C C . ARG B 1 55 ? -13.469 -27.938 23.891 1 34.72 55 ARG B C 1
ATOM 5370 O O . ARG B 1 55 ? -13.516 -29 23.266 1 34.72 55 ARG B O 1
ATOM 5377 N N . LEU B 1 56 ? -12.406 -27.109 24.047 1 38.5 56 LEU B N 1
ATOM 5378 C CA . LEU B 1 56 ? -11.055 -27.297 23.531 1 38.5 56 LEU B CA 1
ATOM 5379 C C . LEU B 1 56 ? -10.547 -28.719 23.797 1 38.5 56 LEU B C 1
ATOM 5381 O O . LEU B 1 56 ? -9.773 -28.922 24.734 1 38.5 56 LEU B O 1
ATOM 5385 N N . CYS B 1 57 ? -11.25 -29.578 24.281 1 39.53 57 CYS B N 1
ATOM 5386 C CA . CYS B 1 57 ? -10.492 -30.812 24.281 1 39.53 57 CYS B CA 1
ATOM 5387 C C . CYS B 1 57 ? -9.562 -30.891 23.078 1 39.53 57 CYS B C 1
ATOM 5389 O O . CYS B 1 57 ? -10.023 -30.938 21.938 1 39.53 57 CYS B O 1
ATOM 5391 N N . TRP B 1 58 ? -8.438 -30.188 23.188 1 46.88 58 TRP B N 1
ATOM 5392 C CA . TRP B 1 58 ? -7.246 -30.328 22.359 1 46.88 58 TRP B CA 1
ATOM 5393 C C . TRP B 1 58 ? -7.02 -31.797 21.984 1 46.88 58 TRP B C 1
ATOM 5395 O O . TRP B 1 58 ? -6.309 -32.531 22.688 1 46.88 58 TRP B O 1
ATOM 5405 N N . ASN B 1 59 ? -7.914 -32.406 21.578 1 58.34 59 ASN B N 1
ATOM 5406 C CA . ASN B 1 59 ? -7.609 -33.781 21.125 1 58.34 59 ASN B CA 1
ATOM 5407 C C . ASN B 1 59 ? -6.336 -33.812 20.297 1 58.34 59 ASN B C 1
ATOM 5409 O O . ASN B 1 59 ? -6.301 -33.281 19.188 1 58.34 59 ASN B O 1
ATOM 5413 N N . ALA B 1 60 ? -5.203 -33.875 20.984 1 69.62 60 ALA B N 1
ATOM 5414 C CA . ALA B 1 60 ? -3.857 -34 20.438 1 69.62 60 ALA B CA 1
ATOM 5415 C C . ALA B 1 60 ? -3.883 -34.75 19.109 1 69.62 60 ALA B C 1
ATOM 5417 O O . ALA B 1 60 ? -3.182 -34.406 18.156 1 69.62 60 ALA B O 1
ATOM 5418 N N . ALA B 1 61 ? -4.719 -35.75 19.094 1 73.25 61 ALA B N 1
ATOM 5419 C CA . ALA B 1 61 ? -4.781 -36.531 17.875 1 73.25 61 ALA B CA 1
ATOM 5420 C C . ALA B 1 61 ? -5.344 -35.719 16.719 1 73.25 61 ALA B C 1
ATOM 5422 O O . ALA B 1 61 ? -4.848 -35.812 15.586 1 73.25 61 ALA B O 1
ATOM 5423 N N . GLU B 1 62 ? -6.312 -34.906 17.016 1 76.44 62 GLU B N 1
ATOM 5424 C CA . GLU B 1 62 ? -6.914 -34.094 15.953 1 76.44 62 GLU B CA 1
ATOM 5425 C C . GLU B 1 62 ? -5.949 -33.031 15.477 1 76.44 62 GLU B C 1
ATOM 5427 O O . GLU B 1 62 ? -5.898 -32.719 14.281 1 76.44 62 GLU B O 1
ATOM 5432 N N . HIS B 1 63 ? -5.203 -32.531 16.422 1 80.44 63 HIS B N 1
ATOM 5433 C CA . HIS B 1 63 ? -4.215 -31.531 16.047 1 80.44 63 HIS B CA 1
ATOM 5434 C C . HIS B 1 63 ? -3.096 -32.125 15.211 1 80.44 63 HIS B C 1
ATOM 5436 O O . HIS B 1 63 ? -2.609 -31.516 14.273 1 80.44 63 HIS B O 1
ATOM 5442 N N . VAL B 1 64 ? -2.762 -33.375 15.562 1 84.25 64 VAL B N 1
ATOM 5443 C CA . VAL B 1 64 ? -1.716 -34.062 14.812 1 84.25 64 VAL B CA 1
ATOM 5444 C C . VAL B 1 64 ? -2.203 -34.344 13.398 1 84.25 64 VAL B C 1
ATOM 5446 O O . VAL B 1 64 ? -1.445 -34.219 12.43 1 84.25 64 VAL B O 1
ATOM 5449 N N . LYS B 1 65 ? -3.416 -34.688 13.281 1 81.62 65 LYS B N 1
ATOM 5450 C CA . LYS B 1 65 ? -3.992 -34.969 11.969 1 81.62 65 LYS B CA 1
ATOM 5451 C C . LYS B 1 65 ? -4.098 -33.688 11.141 1 81.62 65 LYS B C 1
ATOM 5453 O O . LYS B 1 65 ? -4.047 -33.75 9.906 1 81.62 65 LYS B O 1
ATOM 5458 N N . MET B 1 66 ? -4.164 -32.625 11.859 1 82 66 MET B N 1
ATOM 5459 C CA . MET B 1 66 ? -4.25 -31.344 11.156 1 82 66 MET B CA 1
ATOM 5460 C C . MET B 1 66 ? -2.885 -30.922 10.633 1 82 66 MET B C 1
ATOM 5462 O O . MET B 1 66 ? -2.789 -30.312 9.555 1 82 66 MET B O 1
ATOM 5466 N N . VAL B 1 67 ? -1.891 -31.312 11.336 1 87.38 67 VAL B N 1
ATOM 5467 C CA . VAL B 1 67 ? -0.535 -30.953 10.938 1 87.38 67 VAL B CA 1
ATOM 5468 C C . VAL B 1 67 ? -0.019 -31.953 9.906 1 87.38 67 VAL B C 1
ATOM 5470 O O . VAL B 1 67 ? 0.722 -31.594 8.992 1 87.38 67 VAL B O 1
ATOM 5473 N N . PHE B 1 68 ? -0.499 -33.25 10.086 1 93.38 68 PHE B N 1
ATOM 5474 C CA . PHE B 1 68 ? -0.093 -34.344 9.188 1 93.38 68 PHE B CA 1
ATOM 5475 C C . PHE B 1 68 ? -1.305 -34.969 8.5 1 93.38 68 PHE B C 1
ATOM 5477 O O . PHE B 1 68 ? -1.748 -36.031 8.883 1 93.38 68 PHE B O 1
ATOM 5484 N N . PRO B 1 69 ? -1.681 -34.438 7.387 1 91.19 69 PRO B N 1
ATOM 5485 C CA . PRO B 1 69 ? -2.879 -34.906 6.695 1 91.19 69 PRO B CA 1
ATOM 5486 C C . PRO B 1 69 ? -2.762 -36.375 6.246 1 91.19 69 PRO B C 1
ATOM 5488 O O . PRO B 1 69 ? -3.777 -37.031 6.035 1 91.19 69 PRO B O 1
ATOM 5491 N N . ILE B 1 70 ? -1.572 -36.906 6.117 1 92.56 70 ILE B N 1
ATOM 5492 C CA . ILE B 1 70 ? -1.373 -38.312 5.695 1 92.56 70 ILE B CA 1
ATOM 5493 C C . ILE B 1 70 ? -2.053 -39.25 6.688 1 92.56 70 ILE B C 1
ATOM 5495 O O . ILE B 1 70 ? -2.529 -40.312 6.305 1 92.56 70 ILE B O 1
ATOM 5499 N N . LEU B 1 71 ? -2.127 -38.875 7.918 1 91.69 71 LEU B N 1
ATOM 5500 C CA . LEU B 1 71 ? -2.711 -39.719 8.961 1 91.69 71 LEU B CA 1
ATOM 5501 C C . LEU B 1 71 ? -4.23 -39.781 8.836 1 91.69 71 LEU B C 1
ATOM 5503 O O . LEU B 1 71 ? -4.879 -40.656 9.398 1 91.69 71 LEU B O 1
ATOM 5507 N N . ASP B 1 72 ? -4.734 -38.875 8.055 1 88.31 72 ASP B N 1
ATOM 5508 C CA . ASP B 1 72 ? -6.184 -38.812 7.871 1 88.31 72 ASP B CA 1
ATOM 5509 C C . ASP B 1 72 ? -6.598 -39.531 6.59 1 88.31 72 ASP B C 1
ATOM 5511 O O . ASP B 1 72 ? -7.473 -40.406 6.621 1 88.31 72 ASP B O 1
ATOM 5515 N N . TRP B 1 73 ? -5.98 -39.25 5.445 1 89.56 73 TRP B N 1
ATOM 5516 C CA . TRP B 1 73 ? -6.457 -39.781 4.168 1 89.56 73 TRP B CA 1
ATOM 5517 C C . TRP B 1 73 ? -5.926 -41.188 3.918 1 89.56 73 TRP B C 1
ATOM 5519 O O . TRP B 1 73 ? -6.566 -42 3.232 1 89.56 73 TRP B O 1
ATOM 5529 N N . LEU B 1 74 ? -4.738 -41.656 4.406 1 91.62 74 LEU B N 1
ATOM 5530 C CA . LEU B 1 74 ? -4.133 -42.938 4.102 1 91.62 74 LEU B CA 1
ATOM 5531 C C . LEU B 1 74 ? -4.988 -44.094 4.629 1 91.62 74 LEU B C 1
ATOM 5533 O O . LEU B 1 74 ? -5.211 -45.094 3.932 1 91.62 74 LEU B O 1
ATOM 5537 N N . PRO B 1 75 ? -5.5 -43.938 5.895 1 90.44 75 PRO B N 1
ATOM 5538 C CA . PRO B 1 75 ? -6.344 -45.031 6.406 1 90.44 75 PRO B CA 1
ATOM 5539 C C . PRO B 1 75 ? -7.684 -45.125 5.68 1 90.44 75 PRO B C 1
ATOM 5541 O O . PRO B 1 75 ? -8.305 -46.188 5.668 1 90.44 75 PRO B O 1
ATOM 5544 N N . LYS B 1 76 ? -8.055 -44.094 5.07 1 89.56 76 LYS B N 1
ATOM 5545 C CA . LYS B 1 76 ? -9.344 -44.062 4.387 1 89.56 76 LYS B CA 1
ATOM 5546 C C . LYS B 1 76 ? -9.195 -44.406 2.908 1 89.56 76 LYS B C 1
ATOM 5548 O O . LYS B 1 76 ? -10.18 -44.438 2.164 1 89.56 76 LYS B O 1
ATOM 5553 N N . TYR B 1 77 ? -7.992 -44.75 2.518 1 92.56 77 TYR B N 1
ATOM 5554 C CA . TYR B 1 77 ? -7.703 -45 1.114 1 92.56 77 TYR B CA 1
ATOM 5555 C C . TYR B 1 77 ? -8.352 -46.312 0.665 1 92.56 77 TYR B C 1
ATOM 5557 O O . TYR B 1 77 ? -8.258 -47.344 1.356 1 92.56 77 TYR B O 1
ATOM 5565 N N . LYS B 1 78 ? -8.992 -46.219 -0.431 1 91.31 78 LYS B N 1
ATOM 5566 C CA . LYS B 1 78 ? -9.609 -47.406 -1.016 1 91.31 78 LYS B CA 1
ATOM 5567 C C . LYS B 1 78 ? -8.641 -48.125 -1.946 1 91.31 78 LYS B C 1
ATOM 5569 O O . LYS B 1 78 ? -8.633 -47.875 -3.154 1 91.31 78 LYS B O 1
ATOM 5574 N N . TRP B 1 79 ? -8 -49.188 -1.521 1 89.88 79 TRP B N 1
ATOM 5575 C CA . TRP B 1 79 ? -6.926 -49.875 -2.227 1 89.88 79 TRP B CA 1
ATOM 5576 C C . TRP B 1 79 ? -7.461 -50.562 -3.463 1 89.88 79 TRP B C 1
ATOM 5578 O O . TRP B 1 79 ? -6.793 -50.625 -4.5 1 89.88 79 TRP B O 1
ATOM 5588 N N . SER B 1 80 ? -8.625 -51 -3.512 1 88.81 80 SER B N 1
ATOM 5589 C CA . SER B 1 80 ? -9.172 -51.812 -4.613 1 88.81 80 SER B CA 1
ATOM 5590 C C . SER B 1 80 ? -9.672 -50.906 -5.742 1 88.81 80 SER B C 1
ATOM 5592 O O . SER B 1 80 ? -9.477 -51.219 -6.918 1 88.81 80 SER B O 1
ATOM 5594 N N . ASP B 1 81 ? -10.156 -49.75 -5.41 1 87.62 81 ASP B N 1
ATOM 5595 C CA . ASP B 1 81 ? -10.82 -48.938 -6.41 1 87.62 81 ASP B CA 1
ATOM 5596 C C . ASP B 1 81 ? -9.875 -47.844 -6.941 1 87.62 81 ASP B C 1
ATOM 5598 O O . ASP B 1 81 ? -9.898 -47.531 -8.125 1 87.62 81 ASP B O 1
ATOM 5602 N N . ASP B 1 82 ? -8.977 -47.406 -6.094 1 90.88 82 ASP B N 1
ATOM 5603 C CA . ASP B 1 82 ? -8.25 -46.188 -6.426 1 90.88 82 ASP B CA 1
ATOM 5604 C C . ASP B 1 82 ? -6.801 -46.5 -6.801 1 90.88 82 ASP B C 1
ATOM 5606 O O . ASP B 1 82 ? -6.133 -45.688 -7.449 1 90.88 82 ASP B O 1
ATOM 5610 N N . PHE B 1 83 ? -6.281 -47.625 -6.559 1 93.38 83 PHE B N 1
ATOM 5611 C CA . PHE B 1 83 ? -4.859 -47.938 -6.652 1 93.38 83 PHE B CA 1
ATOM 5612 C C . PHE B 1 83 ? -4.402 -47.938 -8.109 1 93.38 83 PHE B C 1
ATOM 5614 O O . PHE B 1 83 ? -3.344 -47.406 -8.438 1 93.38 83 PHE B O 1
ATOM 5621 N N . LEU B 1 84 ? -5.141 -48.531 -9.008 1 91.44 84 LEU B N 1
ATOM 5622 C CA . LEU B 1 84 ? -4.758 -48.625 -10.414 1 91.44 84 LEU B CA 1
ATOM 5623 C C . LEU B 1 84 ? -4.734 -47.219 -11.047 1 91.44 84 LEU B C 1
ATOM 5625 O O . LEU B 1 84 ? -3.84 -46.906 -11.836 1 91.44 84 LEU B O 1
ATOM 5629 N N . ASP B 1 85 ? -5.68 -46.406 -10.727 1 91.38 85 ASP B N 1
ATOM 5630 C CA . ASP B 1 85 ? -5.727 -45.031 -11.234 1 91.38 85 ASP B CA 1
ATOM 5631 C C . ASP B 1 85 ? -4.535 -44.219 -10.734 1 91.38 85 ASP B C 1
ATOM 5633 O O . ASP B 1 85 ? -3.926 -43.469 -11.492 1 91.38 85 ASP B O 1
ATOM 5637 N N . ASP B 1 86 ? -4.223 -44.438 -9.523 1 94.69 86 ASP B N 1
ATOM 5638 C CA . ASP B 1 86 ? -3.107 -43.688 -8.938 1 94.69 86 ASP B CA 1
ATOM 5639 C C . ASP B 1 86 ? -1.772 -44.156 -9.5 1 94.69 86 ASP B C 1
ATOM 5641 O O . ASP B 1 86 ? -0.835 -43.375 -9.648 1 94.69 86 ASP B O 1
ATOM 5645 N N . ILE B 1 87 ? -1.674 -45.406 -9.852 1 95 87 ILE B N 1
ATOM 5646 C CA . ILE B 1 87 ? -0.452 -45.938 -10.445 1 95 87 ILE B CA 1
ATOM 5647 C C . ILE B 1 87 ? -0.277 -45.375 -11.852 1 95 87 ILE B C 1
ATOM 5649 O O . ILE B 1 87 ? 0.819 -44.938 -12.219 1 95 87 ILE B O 1
ATOM 5653 N N . CYS B 1 88 ? -1.339 -45.375 -12.594 1 92.88 88 CYS B N 1
ATOM 5654 C CA . CYS B 1 88 ? -1.289 -44.812 -13.953 1 92.88 88 CYS B CA 1
ATOM 5655 C C . CYS B 1 88 ? -0.968 -43.344 -13.938 1 92.88 88 CYS B C 1
ATOM 5657 O O . CYS B 1 88 ? -0.122 -42.875 -14.703 1 92.88 88 CYS B O 1
ATOM 5659 N N . SER B 1 89 ? -1.652 -42.656 -13.055 1 94.06 89 SER B N 1
ATOM 5660 C CA . SER B 1 89 ? -1.401 -41.219 -12.938 1 94.06 89 SER B CA 1
ATOM 5661 C C . SER B 1 89 ? 0.011 -40.938 -12.43 1 94.06 89 SER B C 1
ATOM 5663 O O . SER B 1 89 ? 0.689 -40.031 -12.922 1 94.06 89 SER B O 1
ATOM 5665 N N . GLY B 1 90 ? 0.449 -41.688 -11.453 1 96 90 GLY B N 1
ATOM 5666 C CA . GLY B 1 90 ? 1.789 -41.531 -10.914 1 96 90 GLY B CA 1
ATOM 5667 C C . GLY B 1 90 ? 2.879 -41.781 -11.938 1 96 90 GLY B C 1
ATOM 5668 O O . GLY B 1 90 ? 3.9 -41.094 -11.945 1 96 90 GLY B O 1
ATOM 5669 N N . PHE B 1 91 ? 2.658 -42.719 -12.773 1 94.69 91 PHE B N 1
ATOM 5670 C CA . PHE B 1 91 ? 3.617 -43.031 -13.828 1 94.69 91 PHE B CA 1
ATOM 5671 C C . PHE B 1 91 ? 3.732 -41.875 -14.812 1 94.69 91 PHE B C 1
ATOM 5673 O O . PHE B 1 91 ? 4.84 -41.438 -15.141 1 94.69 91 PHE B O 1
ATOM 5680 N N . SER B 1 92 ? 2.594 -41.406 -15.234 1 92.75 92 SER B N 1
ATOM 5681 C CA . SER B 1 92 ? 2.584 -40.281 -16.172 1 92.75 92 SER B CA 1
ATOM 5682 C C . SER B 1 92 ? 3.217 -39.031 -15.547 1 92.75 92 SER B C 1
ATOM 5684 O O . SER B 1 92 ? 4.023 -38.375 -16.188 1 92.75 92 SER B O 1
ATOM 5686 N N . LEU B 1 93 ? 2.861 -38.781 -14.328 1 94.5 93 LEU B N 1
ATOM 5687 C CA . LEU B 1 93 ? 3.381 -37.625 -13.641 1 94.5 93 LEU B CA 1
ATOM 5688 C C . LEU B 1 93 ? 4.871 -37.75 -13.359 1 94.5 93 LEU B C 1
ATOM 5690 O O . LEU B 1 93 ? 5.621 -36.781 -13.43 1 94.5 93 LEU B O 1
ATOM 5694 N N . GLY B 1 94 ? 5.301 -38.938 -12.961 1 94.94 94 GLY B N 1
ATOM 5695 C CA . GLY B 1 94 ? 6.719 -39.188 -12.75 1 94.94 94 GLY B CA 1
ATOM 5696 C C . GLY B 1 94 ? 7.566 -38.875 -13.977 1 94.94 94 GLY B C 1
ATOM 5697 O O . GLY B 1 94 ? 8.648 -38.312 -13.867 1 94.94 94 GLY B O 1
ATOM 5698 N N . CYS B 1 95 ? 7.066 -39.281 -15.117 1 92.19 95 CYS B N 1
ATOM 5699 C CA . CYS B 1 95 ? 7.75 -39 -16.375 1 92.19 95 CYS B CA 1
ATOM 5700 C C . CYS B 1 95 ? 7.762 -37.5 -16.672 1 92.19 95 CYS B C 1
ATOM 5702 O O . CYS B 1 95 ? 8.758 -36.969 -17.172 1 92.19 95 CYS B O 1
ATOM 5704 N N . PHE B 1 96 ? 6.723 -36.844 -16.359 1 91.31 96 PHE B N 1
ATOM 5705 C CA . PHE B 1 96 ? 6.617 -35.406 -16.562 1 91.31 96 PHE B CA 1
ATOM 5706 C C . PHE B 1 96 ? 7.613 -34.688 -15.672 1 91.31 96 PHE B C 1
ATOM 5708 O O . PHE B 1 96 ? 8.227 -33.688 -16.094 1 91.31 96 PHE B O 1
ATOM 5715 N N . HIS B 1 97 ? 7.797 -35.125 -14.469 1 93.88 97 HIS B N 1
ATOM 5716 C CA . HIS B 1 97 ? 8.688 -34.5 -13.5 1 93.88 97 HIS B CA 1
ATOM 5717 C C . HIS B 1 97 ? 10.133 -34.5 -14 1 93.88 97 HIS B C 1
ATOM 5719 O O . HIS B 1 97 ? 10.898 -33.594 -13.719 1 93.88 97 HIS B O 1
ATOM 5725 N N . ILE B 1 98 ? 10.508 -35.5 -14.727 1 90.88 98 ILE B N 1
ATOM 5726 C CA . ILE B 1 98 ? 11.891 -35.594 -15.188 1 90.88 98 ILE B CA 1
ATOM 5727 C C . ILE B 1 98 ? 12.211 -34.438 -16.141 1 90.88 98 ILE B C 1
ATOM 5729 O O . ILE B 1 98 ? 13.219 -33.75 -15.977 1 90.88 98 ILE B O 1
ATOM 5733 N N . ALA B 1 99 ? 11.391 -34.312 -17.094 1 88.25 99 ALA B N 1
ATOM 5734 C CA . ALA B 1 99 ? 11.594 -33.25 -18.078 1 88.25 99 ALA B CA 1
ATOM 5735 C C . ALA B 1 99 ? 11.57 -31.875 -17.406 1 88.25 99 ALA B C 1
ATOM 5737 O O . ALA B 1 99 ? 12.398 -31.016 -17.703 1 88.25 99 ALA B O 1
ATOM 5738 N N . GLN B 1 100 ? 10.688 -31.703 -16.484 1 90.38 100 GLN B N 1
ATOM 5739 C CA . GLN B 1 100 ? 10.523 -30.422 -15.82 1 90.38 100 GLN B CA 1
ATOM 5740 C C . GLN B 1 100 ? 11.695 -30.141 -14.891 1 90.38 100 GLN B C 1
ATOM 5742 O O . GLN B 1 100 ? 12.102 -28.984 -14.727 1 90.38 100 GLN B O 1
ATOM 5747 N N . THR B 1 101 ? 12.18 -31.141 -14.297 1 89.38 101 THR B N 1
ATOM 5748 C CA . THR B 1 101 ? 13.297 -31 -13.359 1 89.38 101 THR B CA 1
ATOM 5749 C C . THR B 1 101 ? 14.516 -30.406 -14.055 1 89.38 101 THR B C 1
ATOM 5751 O O . THR B 1 101 ? 15.109 -29.453 -13.555 1 89.38 101 THR B O 1
ATOM 5754 N N . PHE B 1 102 ? 14.891 -30.891 -15.219 1 88.12 102 PHE B N 1
ATOM 5755 C CA . PHE B 1 102 ? 16.031 -30.375 -15.977 1 88.12 102 PHE B CA 1
ATOM 5756 C C . PHE B 1 102 ? 15.781 -28.938 -16.422 1 88.12 102 PHE B C 1
ATOM 5758 O O . PHE B 1 102 ? 16.641 -28.078 -16.25 1 88.12 102 PHE B O 1
ATOM 5765 N N . ALA B 1 103 ? 14.617 -28.781 -16.875 1 89 103 ALA B N 1
ATOM 5766 C CA . ALA B 1 103 ? 14.258 -27.469 -17.422 1 89 103 ALA B CA 1
ATOM 5767 C C . ALA B 1 103 ? 14.281 -26.391 -16.344 1 89 103 ALA B C 1
ATOM 5769 O O . ALA B 1 103 ? 14.859 -25.328 -16.547 1 89 103 ALA B O 1
ATOM 5770 N N . CYS B 1 104 ? 13.703 -26.656 -15.211 1 92.56 104 CYS B N 1
ATOM 5771 C CA . CYS B 1 104 ? 13.578 -25.672 -14.141 1 92.56 104 CYS B CA 1
ATOM 5772 C C . CYS B 1 104 ? 14.914 -25.438 -13.469 1 92.56 104 CYS B C 1
ATOM 5774 O O . CYS B 1 104 ? 15.211 -24.312 -13.055 1 92.56 104 CYS B O 1
ATOM 5776 N N . ALA B 1 105 ? 15.727 -26.453 -13.352 1 91.69 105 ALA B N 1
ATOM 5777 C CA . ALA B 1 105 ? 17.047 -26.266 -12.766 1 91.69 105 ALA B CA 1
ATOM 5778 C C . ALA B 1 105 ? 17.891 -25.297 -13.609 1 91.69 105 ALA B C 1
ATOM 5780 O O . ALA B 1 105 ? 18.547 -24.406 -13.07 1 91.69 105 ALA B O 1
ATOM 5781 N N . LEU B 1 106 ? 17.828 -25.5 -14.859 1 87.12 106 LEU B N 1
ATOM 5782 C CA . LEU B 1 106 ? 18.594 -24.641 -15.758 1 87.12 106 LEU B CA 1
ATOM 5783 C C . LEU B 1 106 ? 18.031 -23.219 -15.742 1 87.12 106 LEU B C 1
ATOM 5785 O O . LEU B 1 106 ? 18.797 -22.25 -15.812 1 87.12 106 LEU B O 1
ATOM 5789 N N . LEU B 1 107 ? 16.766 -23.141 -15.648 1 88.38 107 LEU B N 1
ATOM 5790 C CA . LEU B 1 107 ? 16.125 -21.828 -15.578 1 88.38 107 LEU B CA 1
ATOM 5791 C C . LEU B 1 107 ? 16.516 -21.094 -14.297 1 88.38 107 LEU B C 1
ATOM 5793 O O . LEU B 1 107 ? 16.625 -19.875 -14.281 1 88.38 107 LEU B O 1
ATOM 5797 N N . ALA B 1 108 ? 16.734 -21.875 -13.273 1 93 108 ALA B N 1
ATOM 5798 C CA . ALA B 1 108 ? 17.141 -21.312 -11.984 1 93 108 ALA B CA 1
ATOM 5799 C C . ALA B 1 108 ? 18.625 -21 -11.969 1 93 108 ALA B C 1
ATOM 5801 O O . ALA B 1 108 ? 19.141 -20.453 -10.992 1 93 108 ALA B O 1
ATOM 5802 N N . GLY B 1 109 ? 19.297 -21.375 -13.031 1 88.88 109 GLY B N 1
ATOM 5803 C CA . GLY B 1 109 ? 20.734 -21.156 -13.094 1 88.88 109 GLY B CA 1
ATOM 5804 C C . GLY B 1 109 ? 21.531 -22.156 -12.266 1 88.88 109 GLY B C 1
ATOM 5805 O O . GLY B 1 109 ? 22.625 -21.859 -11.797 1 88.88 109 GLY B O 1
ATOM 5806 N N . LEU B 1 110 ? 20.938 -23.328 -12.062 1 90.56 110 LEU B N 1
ATOM 5807 C CA . LEU B 1 110 ? 21.562 -24.344 -11.227 1 90.56 110 LEU B CA 1
ATOM 5808 C C . LEU B 1 110 ? 21.859 -25.594 -12.031 1 90.56 110 LEU B C 1
ATOM 5810 O O . LEU B 1 110 ? 21.375 -25.766 -13.148 1 90.56 110 LEU B O 1
ATOM 5814 N N . ARG B 1 111 ? 22.688 -26.438 -11.461 1 89.06 111 ARG B N 1
ATOM 5815 C CA . ARG B 1 111 ? 22.938 -27.75 -12.047 1 89.06 111 ARG B CA 1
ATOM 5816 C C . ARG B 1 111 ? 21.734 -28.672 -11.875 1 89.06 111 ARG B C 1
ATOM 5818 O O . ARG B 1 111 ? 20.984 -28.547 -10.906 1 89.06 111 ARG B O 1
ATOM 5825 N N . PRO B 1 112 ? 21.547 -29.578 -12.766 1 88.19 112 PRO B N 1
ATOM 5826 C CA . PRO B 1 112 ? 20.375 -30.469 -12.758 1 88.19 112 PRO B CA 1
ATOM 5827 C C . PRO B 1 112 ? 20.234 -31.25 -11.445 1 88.19 112 PRO B C 1
ATOM 5829 O O . PRO B 1 112 ? 19.125 -31.609 -11.055 1 88.19 112 PRO B O 1
ATOM 5832 N N . ILE B 1 113 ? 21.297 -31.422 -10.719 1 88.81 113 ILE B N 1
ATOM 5833 C CA . ILE B 1 113 ? 21.266 -32.219 -9.484 1 88.81 113 ILE B CA 1
ATOM 5834 C C . ILE B 1 113 ? 20.359 -31.516 -8.453 1 88.81 113 ILE B C 1
ATOM 5836 O O . ILE B 1 113 ? 19.703 -32.188 -7.664 1 88.81 113 ILE B O 1
ATOM 5840 N N . HIS B 1 114 ? 20.312 -30.203 -8.445 1 91.94 114 HIS B N 1
ATOM 5841 C CA . HIS B 1 114 ? 19.469 -29.469 -7.512 1 91.94 114 HIS B CA 1
ATOM 5842 C C . HIS B 1 114 ? 17.984 -29.656 -7.836 1 91.94 114 HIS B C 1
ATOM 5844 O O . HIS B 1 114 ? 17.141 -29.641 -6.938 1 91.94 114 HIS B O 1
ATOM 5850 N N . GLY B 1 115 ? 17.688 -29.781 -9.109 1 92.38 115 GLY B N 1
ATOM 5851 C CA . GLY B 1 115 ? 16.344 -30.125 -9.508 1 92.38 115 GLY B CA 1
ATOM 5852 C C . GLY B 1 115 ? 15.922 -31.516 -9.062 1 92.38 115 GLY B C 1
ATOM 5853 O O . GLY B 1 115 ? 14.766 -31.734 -8.68 1 92.38 115 GLY B O 1
ATOM 5854 N N . LEU B 1 116 ? 16.906 -32.406 -9.148 1 91.12 116 LEU B N 1
ATOM 5855 C CA . LEU B 1 116 ? 16.672 -33.75 -8.695 1 91.12 116 LEU B CA 1
ATOM 5856 C C . LEU B 1 116 ? 16.281 -33.781 -7.219 1 91.12 116 LEU B C 1
ATOM 5858 O O . LEU B 1 116 ? 15.305 -34.438 -6.836 1 91.12 116 LEU B O 1
ATOM 5862 N N . TYR B 1 117 ? 17.031 -33.062 -6.418 1 93.5 117 TYR B N 1
ATOM 5863 C CA . TYR B 1 117 ? 16.766 -33.031 -4.984 1 93.5 117 TYR B CA 1
ATOM 5864 C C . TYR B 1 117 ? 15.406 -32.375 -4.699 1 93.5 117 TYR B C 1
ATOM 5866 O O . TYR B 1 117 ? 14.664 -32.844 -3.828 1 93.5 117 TYR B O 1
ATOM 5874 N N . THR B 1 118 ? 15.102 -31.344 -5.43 1 95.75 118 THR B N 1
ATOM 5875 C CA . THR B 1 118 ? 13.836 -30.656 -5.238 1 95.75 118 THR B CA 1
ATOM 5876 C C . THR B 1 118 ? 12.656 -31.578 -5.539 1 95.75 118 THR B C 1
ATOM 5878 O O . THR B 1 118 ? 11.719 -31.672 -4.746 1 95.75 118 THR B O 1
ATOM 5881 N N . THR B 1 119 ? 12.75 -32.219 -6.664 1 95.12 119 THR B N 1
ATOM 5882 C CA . THR B 1 119 ? 11.656 -33.125 -7.062 1 95.12 119 THR B CA 1
ATOM 5883 C C . THR B 1 119 ? 11.547 -34.312 -6.117 1 95.12 119 THR B C 1
ATOM 5885 O O . THR B 1 119 ? 10.438 -34.688 -5.719 1 95.12 119 THR B O 1
ATOM 5888 N N . LEU B 1 120 ? 12.641 -34.875 -5.727 1 94.81 120 LEU B N 1
ATOM 5889 C CA . LEU B 1 120 ? 12.656 -36.031 -4.828 1 94.81 120 LEU B CA 1
ATOM 5890 C C . LEU B 1 120 ? 11.945 -35.719 -3.516 1 94.81 120 LEU B C 1
ATOM 5892 O O . LEU B 1 120 ? 11.047 -36.438 -3.098 1 94.81 120 LEU B O 1
ATOM 5896 N N . PHE B 1 121 ? 12.273 -34.656 -2.963 1 96.19 121 PHE B N 1
ATOM 5897 C CA . PHE B 1 121 ? 11.773 -34.344 -1.626 1 96.19 121 PHE B CA 1
ATOM 5898 C C . PHE B 1 121 ? 10.367 -33.75 -1.691 1 96.19 121 PHE B C 1
ATOM 5900 O O . PHE B 1 121 ? 9.578 -33.938 -0.761 1 96.19 121 PHE B O 1
ATOM 5907 N N . THR B 1 122 ? 10.031 -33.062 -2.76 1 97.5 122 THR B N 1
ATOM 5908 C CA . THR B 1 122 ? 8.664 -32.562 -2.881 1 97.5 122 THR B CA 1
ATOM 5909 C C . THR B 1 122 ? 7.68 -33.719 -3.037 1 97.5 122 THR B C 1
ATOM 5911 O O . THR B 1 122 ? 6.617 -33.719 -2.414 1 97.5 122 THR B O 1
ATOM 5914 N N . LEU B 1 123 ? 8.062 -34.719 -3.855 1 97.44 123 LEU B N 1
ATOM 5915 C CA . LEU B 1 123 ? 7.188 -35.875 -4.078 1 97.44 123 LEU B CA 1
ATOM 5916 C C . LEU B 1 123 ? 7.078 -36.719 -2.816 1 97.44 123 LEU B C 1
ATOM 5918 O O . LEU B 1 123 ? 6.039 -37.344 -2.562 1 97.44 123 LEU B O 1
ATOM 5922 N N . LEU B 1 124 ? 8.086 -36.656 -2.023 1 97 124 LEU B N 1
ATOM 5923 C CA . LEU B 1 124 ? 8.117 -37.469 -0.806 1 97 124 LEU B CA 1
ATOM 5924 C C . LEU B 1 124 ? 7.348 -36.781 0.317 1 97 124 LEU B C 1
ATOM 5926 O O . LEU B 1 124 ? 6.617 -37.438 1.062 1 97 124 LEU B O 1
ATOM 5930 N N . LEU B 1 125 ? 7.5 -35.5 0.448 1 97.56 125 LEU B N 1
ATOM 5931 C CA . LEU B 1 125 ? 7.047 -34.781 1.642 1 97.56 125 LEU B CA 1
ATOM 5932 C C . LEU B 1 125 ? 5.652 -34.219 1.437 1 97.56 125 LEU B C 1
ATOM 5934 O O . LEU B 1 125 ? 4.887 -34.062 2.395 1 97.56 125 LEU B O 1
ATOM 5938 N N . TYR B 1 126 ? 5.273 -33.875 0.187 1 97.62 126 TYR B N 1
ATOM 5939 C CA . TYR B 1 126 ? 3.982 -33.219 -0.024 1 97.62 126 TYR B CA 1
ATOM 5940 C C . TYR B 1 126 ? 2.84 -34.125 0.419 1 97.62 126 TYR B C 1
ATOM 5942 O O . TYR B 1 126 ? 1.885 -33.656 1.051 1 97.62 126 TYR B O 1
ATOM 5950 N N . PRO B 1 127 ? 2.865 -35.469 0.127 1 96.69 127 PRO B N 1
ATOM 5951 C CA . PRO B 1 127 ? 1.784 -36.344 0.593 1 96.69 127 PRO B CA 1
ATOM 5952 C C . PRO B 1 127 ? 1.656 -36.344 2.115 1 96.69 127 PRO B C 1
ATOM 5954 O O . PRO B 1 127 ? 0.582 -36.656 2.645 1 96.69 127 PRO B O 1
ATOM 5957 N N . VAL B 1 128 ? 2.668 -35.969 2.801 1 96.62 128 VAL B N 1
ATOM 5958 C CA . VAL B 1 128 ? 2.678 -36.031 4.258 1 96.62 128 VAL B CA 1
ATOM 5959 C C . VAL B 1 128 ? 2.018 -34.781 4.82 1 96.62 128 VAL B C 1
ATOM 5961 O O . VAL B 1 128 ? 1.229 -34.844 5.77 1 96.62 128 VAL B O 1
ATOM 5964 N N . PHE B 1 129 ? 2.314 -33.625 4.23 1 96.25 129 PHE B N 1
ATOM 5965 C CA . PHE B 1 129 ? 1.904 -32.344 4.84 1 96.25 129 PHE B CA 1
ATOM 5966 C C . PHE B 1 129 ? 0.782 -31.703 4.039 1 96.25 129 PHE B C 1
ATOM 5968 O O . PHE B 1 129 ? 0.072 -30.844 4.547 1 96.25 129 PHE B O 1
ATOM 5975 N N . GLY B 1 130 ? 0.67 -32.031 2.789 1 95.44 130 GLY B N 1
ATOM 5976 C CA . GLY B 1 130 ? -0.285 -31.375 1.915 1 95.44 130 GLY B CA 1
ATOM 5977 C C . GLY B 1 130 ? -1.721 -31.781 2.182 1 95.44 130 GLY B C 1
ATOM 5978 O O . GLY B 1 130 ? -1.981 -32.906 2.609 1 95.44 130 GLY B O 1
ATOM 5979 N N . SER B 1 131 ? -2.682 -30.844 1.87 1 93.69 131 SER B N 1
ATOM 5980 C CA . SER B 1 131 ? -4.094 -31.125 2.104 1 93.69 131 SER B CA 1
ATOM 5981 C C . SER B 1 131 ? -4.805 -31.5 0.806 1 93.69 131 SER B C 1
ATOM 5983 O O . SER B 1 131 ? -5.891 -32.094 0.832 1 93.69 131 SER B O 1
ATOM 5985 N N . SER B 1 132 ? -4.219 -31.156 -0.323 1 94.06 132 SER B N 1
ATOM 5986 C CA . SER B 1 132 ? -4.828 -31.531 -1.598 1 94.06 132 SER B CA 1
ATOM 5987 C C . SER B 1 132 ? -4.625 -33 -1.902 1 94.06 132 SER B C 1
ATOM 5989 O O . SER B 1 132 ? -3.516 -33.531 -1.77 1 94.06 132 SER B O 1
ATOM 5991 N N . PRO B 1 133 ? -5.582 -33.719 -2.309 1 92.75 133 PRO B N 1
ATOM 5992 C CA . PRO B 1 133 ? -5.449 -35.156 -2.555 1 92.75 133 PRO B CA 1
ATOM 5993 C C . PRO B 1 133 ? -4.711 -35.438 -3.855 1 92.75 133 PRO B C 1
ATOM 5995 O O . PRO B 1 133 ? -4.16 -36.531 -4.012 1 92.75 133 PRO B O 1
ATOM 5998 N N . THR B 1 134 ? -4.715 -34.562 -4.773 1 94 134 THR B N 1
ATOM 5999 C CA . THR B 1 134 ? -4.211 -34.969 -6.078 1 94 134 THR B CA 1
ATOM 6000 C C . THR B 1 134 ? -3.186 -33.969 -6.598 1 94 134 THR B C 1
ATOM 6002 O O . THR B 1 134 ? -2.705 -34.094 -7.727 1 94 134 THR B O 1
ATOM 6005 N N . ALA B 1 135 ? -2.861 -32.938 -5.832 1 94.88 135 ALA B N 1
ATOM 6006 C CA . ALA B 1 135 ? -1.862 -31.969 -6.285 1 94.88 135 ALA B CA 1
ATOM 6007 C C . ALA B 1 135 ? -0.472 -32.594 -6.328 1 94.88 135 ALA B C 1
ATOM 6009 O O . ALA B 1 135 ? -0.126 -33.406 -5.469 1 94.88 135 ALA B O 1
ATOM 6010 N N . SER B 1 136 ? 0.26 -32.281 -7.34 1 95.88 136 SER B N 1
ATOM 6011 C CA . SER B 1 136 ? 1.625 -32.781 -7.477 1 95.88 136 SER B CA 1
ATOM 6012 C C . SER B 1 136 ? 2.639 -31.641 -7.391 1 95.88 136 SER B C 1
ATOM 6014 O O . SER B 1 136 ? 2.756 -30.828 -8.32 1 95.88 136 SER B O 1
ATOM 6016 N N . LEU B 1 137 ? 3.404 -31.594 -6.336 1 96.38 137 LEU B N 1
ATOM 6017 C CA . LEU B 1 137 ? 4.379 -30.531 -6.086 1 96.38 137 LEU B CA 1
ATOM 6018 C C . LEU B 1 137 ? 5.727 -30.875 -6.711 1 96.38 137 LEU B C 1
ATOM 6020 O O . LEU B 1 137 ? 6.125 -32.031 -6.738 1 96.38 137 LEU B O 1
ATOM 6024 N N . GLY B 1 138 ? 6.418 -29.969 -7.23 1 95.19 138 GLY B N 1
ATOM 6025 C CA . GLY B 1 138 ? 7.73 -30.109 -7.844 1 95.19 138 GLY B CA 1
ATOM 6026 C C . GLY B 1 138 ? 8.336 -28.781 -8.266 1 95.19 138 GLY B C 1
ATOM 6027 O O . GLY B 1 138 ? 7.961 -27.734 -7.754 1 95.19 138 GLY B O 1
ATOM 6028 N N . SER B 1 139 ? 9.266 -28.891 -9.141 1 93 139 SER B N 1
ATOM 6029 C CA . SER B 1 139 ? 9.891 -27.672 -9.664 1 93 139 SER B CA 1
ATOM 6030 C C . SER B 1 139 ? 8.961 -26.938 -10.625 1 93 139 SER B C 1
ATOM 6032 O O . SER B 1 139 ? 8.242 -27.578 -11.398 1 93 139 SER B O 1
ATOM 6034 N N . GLY B 1 140 ? 8.914 -25.672 -10.492 1 91.81 140 GLY B N 1
ATOM 6035 C CA . GLY B 1 140 ? 8.094 -24.844 -11.367 1 91.81 140 GLY B CA 1
ATOM 6036 C C . GLY B 1 140 ? 8.875 -23.75 -12.078 1 91.81 140 GLY B C 1
ATOM 6037 O O . GLY B 1 140 ? 9.742 -23.109 -11.477 1 91.81 140 GLY B O 1
ATOM 6038 N N . PRO B 1 141 ? 8.539 -23.562 -13.297 1 91.06 141 PRO B N 1
ATOM 6039 C CA . PRO B 1 141 ? 9.312 -22.609 -14.094 1 91.06 141 PRO B CA 1
ATOM 6040 C C . PRO B 1 141 ? 9.211 -21.188 -13.578 1 91.06 141 PRO B C 1
ATOM 6042 O O . PRO B 1 141 ? 10.195 -20.438 -13.609 1 91.06 141 PRO B O 1
ATOM 6045 N N . PHE B 1 142 ? 8.023 -20.734 -13.094 1 93.31 142 PHE B N 1
ATOM 6046 C CA . PHE B 1 142 ? 7.844 -19.375 -12.609 1 93.31 142 PHE B CA 1
ATOM 6047 C C . PHE B 1 142 ? 8.758 -19.109 -11.422 1 93.31 142 PHE B C 1
ATOM 6049 O O . PHE B 1 142 ? 9.461 -18.094 -11.391 1 93.31 142 PHE B O 1
ATOM 6056 N N . ILE B 1 143 ? 8.742 -20 -10.562 1 95.88 143 ILE B N 1
ATOM 6057 C CA . ILE B 1 143 ? 9.5 -19.844 -9.32 1 95.88 143 ILE B CA 1
ATOM 6058 C C . ILE B 1 143 ? 10.992 -19.969 -9.617 1 95.88 143 ILE B C 1
ATOM 6060 O O . ILE B 1 143 ? 11.805 -19.234 -9.023 1 95.88 143 ILE B O 1
ATOM 6064 N N . ALA B 1 144 ? 11.344 -20.844 -10.562 1 94.56 144 ALA B N 1
ATOM 6065 C CA . ALA B 1 144 ? 12.742 -21.016 -10.945 1 94.56 144 ALA B CA 1
ATOM 6066 C C . ALA B 1 144 ? 13.32 -19.734 -11.531 1 94.56 144 ALA B C 1
ATOM 6068 O O . ALA B 1 144 ? 14.422 -19.328 -11.18 1 94.56 144 ALA B O 1
ATOM 6069 N N . LEU B 1 145 ? 12.555 -19.141 -12.352 1 92.75 145 LEU B N 1
ATOM 6070 C CA . LEU B 1 145 ? 13.023 -17.891 -12.961 1 92.75 145 LEU B CA 1
ATOM 6071 C C . LEU B 1 145 ? 13.117 -16.781 -11.922 1 92.75 145 LEU B C 1
ATOM 6073 O O . LEU B 1 145 ? 14.07 -16 -11.938 1 92.75 145 LEU B O 1
ATOM 6077 N N . MET B 1 146 ? 12.117 -16.688 -11.055 1 95.38 146 MET B N 1
ATOM 6078 C CA . MET B 1 146 ? 12.141 -15.688 -10 1 95.38 146 MET B CA 1
ATOM 6079 C C . MET B 1 146 ? 13.375 -15.852 -9.117 1 95.38 146 MET B C 1
ATOM 6081 O O . MET B 1 146 ? 14.016 -14.875 -8.734 1 95.38 146 MET B O 1
ATOM 6085 N N . LEU B 1 147 ? 13.633 -17.062 -8.852 1 96.19 147 LEU B N 1
ATOM 6086 C CA . LEU B 1 147 ? 14.789 -17.375 -8.016 1 96.19 147 LEU B CA 1
ATOM 6087 C C . LEU B 1 147 ? 16.078 -16.938 -8.703 1 96.19 147 LEU B C 1
ATOM 6089 O O . LEU B 1 147 ? 16.969 -16.375 -8.055 1 96.19 147 LEU B O 1
ATOM 6093 N N . ASN B 1 148 ? 16.188 -17.25 -9.953 1 93.31 148 ASN B N 1
ATOM 6094 C CA . ASN B 1 148 ? 17.359 -16.875 -10.727 1 93.31 148 ASN B CA 1
ATOM 6095 C C . ASN B 1 148 ? 17.578 -15.359 -10.703 1 93.31 148 ASN B C 1
ATOM 6097 O O . ASN B 1 148 ? 18.688 -14.883 -10.43 1 93.31 148 ASN B O 1
ATOM 6101 N N . VAL B 1 149 ? 16.547 -14.656 -10.961 1 91.88 149 VAL B N 1
ATOM 6102 C CA . VAL B 1 149 ? 16.625 -13.195 -11.023 1 91.88 149 VAL B CA 1
ATOM 6103 C C . VAL B 1 149 ? 16.969 -12.641 -9.641 1 91.88 149 VAL B C 1
ATOM 6105 O O . VAL B 1 149 ? 17.812 -11.75 -9.523 1 91.88 149 VAL B O 1
ATOM 6108 N N . ALA B 1 150 ? 16.328 -13.094 -8.633 1 94.19 150 ALA B N 1
ATOM 6109 C CA . ALA B 1 150 ? 16.578 -12.633 -7.27 1 94.19 150 ALA B CA 1
ATOM 6110 C C . ALA B 1 150 ? 18.031 -12.898 -6.867 1 94.19 150 ALA B C 1
ATOM 6112 O O . ALA B 1 150 ? 18.672 -12.062 -6.223 1 94.19 150 ALA B O 1
ATOM 6113 N N . THR B 1 151 ? 18.547 -14.07 -7.223 1 93.5 151 THR B N 1
ATOM 6114 C CA . THR B 1 151 ? 19.906 -14.461 -6.867 1 93.5 151 THR B CA 1
ATOM 6115 C C . THR B 1 151 ? 20.922 -13.586 -7.598 1 93.5 151 THR B C 1
ATOM 6117 O O . THR B 1 151 ? 21.906 -13.141 -7 1 93.5 151 THR B O 1
ATOM 6120 N N . LEU B 1 152 ? 20.688 -13.391 -8.875 1 89.06 152 LEU B N 1
ATOM 6121 C CA . LEU B 1 152 ? 21.594 -12.555 -9.656 1 89.06 152 LEU B CA 1
ATOM 6122 C C . LEU B 1 152 ? 21.594 -11.117 -9.141 1 89.06 152 LEU B C 1
ATOM 6124 O O . LEU B 1 152 ? 22.641 -10.477 -9.07 1 89.06 152 LEU B O 1
ATOM 6128 N N . LYS B 1 153 ? 20.438 -10.633 -8.844 1 87.75 153 LYS B N 1
ATOM 6129 C CA . LYS B 1 153 ? 20.328 -9.297 -8.266 1 87.75 153 LYS B CA 1
ATOM 6130 C C . LYS B 1 153 ? 21.125 -9.188 -6.965 1 87.75 153 LYS B C 1
ATOM 6132 O O . LYS B 1 153 ? 21.812 -8.188 -6.734 1 87.75 153 LYS B O 1
ATOM 6137 N N . THR B 1 154 ? 21 -10.156 -6.121 1 90.06 154 THR B N 1
ATOM 6138 C CA . THR B 1 154 ? 21.703 -10.188 -4.84 1 90.06 154 THR B CA 1
ATOM 6139 C C . THR B 1 154 ? 23.203 -10.289 -5.047 1 90.06 154 THR B C 1
ATOM 6141 O O . THR B 1 154 ? 23.984 -9.617 -4.363 1 90.06 154 THR B O 1
ATOM 6144 N N . LEU B 1 155 ? 23.609 -11.125 -5.977 1 86.94 155 LEU B N 1
ATOM 6145 C CA . LEU B 1 155 ? 25.016 -11.305 -6.281 1 86.94 155 LEU B CA 1
ATOM 6146 C C . LEU B 1 155 ? 25.641 -10 -6.773 1 86.94 155 LEU B C 1
ATOM 6148 O O . LEU B 1 155 ? 26.75 -9.641 -6.379 1 86.94 155 LEU B O 1
ATOM 6152 N N . ASN B 1 156 ? 24.938 -9.328 -7.578 1 82.94 156 ASN B N 1
ATOM 6153 C CA . ASN B 1 156 ? 25.422 -8.047 -8.094 1 82.94 156 ASN B CA 1
ATOM 6154 C C . ASN B 1 156 ? 25.547 -7.004 -6.988 1 82.94 156 ASN B C 1
ATOM 6156 O O . ASN B 1 156 ? 26.5 -6.23 -6.961 1 82.94 156 ASN B O 1
ATOM 6160 N N . SER B 1 157 ? 24.578 -6.949 -6.105 1 82.25 157 SER B N 1
ATOM 6161 C CA . SER B 1 157 ? 24.625 -6.012 -4.984 1 82.25 157 SER B CA 1
ATOM 6162 C C . SER B 1 157 ? 25.797 -6.312 -4.059 1 82.25 157 SER B C 1
ATOM 6164 O O . SER B 1 157 ? 26.438 -5.395 -3.537 1 82.25 157 SER B O 1
ATOM 6166 N N . LEU B 1 158 ? 26.062 -7.559 -3.869 1 79.19 158 LEU B N 1
ATOM 6167 C CA . LEU B 1 158 ? 27.172 -7.969 -3.006 1 79.19 158 LEU B CA 1
ATOM 6168 C C . LEU B 1 158 ? 28.516 -7.617 -3.637 1 79.19 158 LEU B C 1
ATOM 6170 O O . LEU B 1 158 ? 29.438 -7.188 -2.943 1 79.19 158 LEU B O 1
ATOM 6174 N N . HIS B 1 159 ? 28.578 -7.828 -4.922 1 75.25 159 HIS B N 1
ATOM 6175 C CA . HIS B 1 159 ? 29.797 -7.469 -5.629 1 75.25 159 HIS B CA 1
ATOM 6176 C C . HIS B 1 159 ? 30.047 -5.965 -5.582 1 75.25 159 HIS B C 1
ATOM 6178 O O . HIS B 1 159 ? 31.172 -5.52 -5.406 1 75.25 159 HIS B O 1
ATOM 6184 N N . GLU B 1 160 ? 29.047 -5.254 -5.695 1 68.38 160 GLU B N 1
ATOM 6185 C CA . GLU B 1 160 ? 29.156 -3.803 -5.621 1 68.38 160 GLU B CA 1
ATOM 6186 C C . GLU B 1 160 ? 29.609 -3.352 -4.234 1 68.38 160 GLU B C 1
ATOM 6188 O O . GLU B 1 160 ? 30.438 -2.441 -4.109 1 68.38 160 GLU B O 1
ATOM 6193 N N . GLN B 1 161 ? 29.094 -3.92 -3.227 1 62.38 161 GLN B N 1
ATOM 6194 C CA . GLN B 1 161 ? 29.484 -3.594 -1.859 1 62.38 161 GLN B CA 1
ATOM 6195 C C . GLN B 1 161 ? 30.953 -3.953 -1.604 1 62.38 161 GLN B C 1
ATOM 6197 O O . GLN B 1 161 ? 31.672 -3.209 -0.938 1 62.38 161 GLN B O 1
ATOM 6202 N N . ARG B 1 162 ? 31.297 -5.117 -2.15 1 60.84 162 ARG B N 1
ATOM 6203 C CA . ARG B 1 162 ? 32.688 -5.551 -1.995 1 60.84 162 ARG B CA 1
ATOM 6204 C C . ARG B 1 162 ? 33.625 -4.586 -2.684 1 60.84 162 ARG B C 1
ATOM 6206 O O . ARG B 1 162 ? 34.688 -4.262 -2.145 1 60.84 162 ARG B O 1
ATOM 6213 N N . ASP B 1 163 ? 33.281 -4.277 -3.84 1 58.97 163 ASP B N 1
ATOM 6214 C CA . ASP B 1 163 ? 34.094 -3.326 -4.57 1 58.97 163 ASP B CA 1
ATOM 6215 C C . ASP B 1 163 ? 34.25 -2.018 -3.797 1 58.97 163 ASP B C 1
ATOM 6217 O O . ASP B 1 163 ? 35.344 -1.438 -3.75 1 58.97 163 ASP B O 1
ATOM 6221 N N . ILE B 1 164 ? 33.312 -1.646 -3.105 1 49.03 164 ILE B N 1
ATOM 6222 C CA . ILE B 1 164 ? 33.312 -0.409 -2.33 1 49.03 164 ILE B CA 1
ATOM 6223 C C . ILE B 1 164 ? 34.219 -0.574 -1.111 1 49.03 164 ILE B C 1
ATOM 6225 O O . ILE B 1 164 ? 35 0.316 -0.795 1 49.03 164 ILE B O 1
ATOM 6229 N N . ILE B 1 165 ? 34.094 -1.711 -0.475 1 46.72 165 ILE B N 1
ATOM 6230 C CA . ILE B 1 165 ? 34.906 -1.982 0.712 1 46.72 165 ILE B CA 1
ATOM 6231 C C . ILE B 1 165 ? 36.375 -2.105 0.322 1 46.72 165 ILE B C 1
ATOM 6233 O O . ILE B 1 165 ? 37.25 -1.621 1.036 1 46.72 165 ILE B O 1
ATOM 6237 N N . MET B 1 166 ? 36.594 -2.861 -0.797 1 53.5 166 MET B N 1
ATOM 6238 C CA . MET B 1 166 ? 37.969 -3.031 -1.266 1 53.5 166 MET B CA 1
ATOM 6239 C C . MET B 1 166 ? 38.594 -1.684 -1.608 1 53.5 166 MET B C 1
ATOM 6241 O O . MET B 1 166 ? 39.781 -1.466 -1.36 1 53.5 166 MET B O 1
ATOM 6245 N N . MET B 1 167 ? 37.812 -0.904 -2.143 1 48 167 MET B N 1
ATOM 6246 C CA . MET B 1 167 ? 38.312 0.425 -2.498 1 48 167 MET B CA 1
ATOM 6247 C C . MET B 1 167 ? 38.562 1.265 -1.251 1 48 167 MET B C 1
ATOM 6249 O O . MET B 1 167 ? 39.469 2.1 -1.232 1 48 167 MET B O 1
ATOM 6253 N N . ALA B 1 168 ? 37.719 1.137 -0.292 1 48 168 ALA B N 1
ATOM 6254 C CA . ALA B 1 168 ? 37.875 1.903 0.944 1 48 168 ALA B CA 1
ATOM 6255 C C . ALA B 1 168 ? 39.031 1.382 1.781 1 48 168 ALA B C 1
ATOM 6257 O O . ALA B 1 168 ? 39.656 2.141 2.52 1 48 168 ALA B O 1
ATOM 6258 N N . SER B 1 169 ? 39.156 0.086 1.95 1 43.12 169 SER B N 1
ATOM 6259 C CA . SER B 1 169 ? 40.188 -0.517 2.771 1 43.12 169 SER B CA 1
ATOM 6260 C C . SER B 1 169 ? 41.5 -0.669 1.987 1 43.12 169 SER B C 1
ATOM 6262 O O . SER B 1 169 ? 41.469 -1.075 0.823 1 43.12 169 SER B O 1
ATOM 6264 N N . SER B 1 170 ? 42.438 0.332 2.004 1 40.25 170 SER B N 1
ATOM 6265 C CA . SER B 1 170 ? 43.781 0.158 1.45 1 40.25 170 SER B CA 1
ATOM 6266 C C . SER B 1 170 ? 44.219 -1.294 1.551 1 40.25 170 SER B C 1
ATOM 6268 O O . SER B 1 170 ? 45.281 -1.663 1.001 1 40.25 170 SER B O 1
ATOM 6270 N N . THR B 1 171 ? 44.188 -1.917 2.803 1 37 171 THR B N 1
ATOM 6271 C CA . THR B 1 171 ? 44.844 -3.182 3.125 1 37 171 THR B CA 1
ATOM 6272 C C . THR B 1 171 ? 44.219 -4.328 2.328 1 37 171 THR B C 1
ATOM 6274 O O . THR B 1 171 ? 43.062 -4.258 1.931 1 37 171 THR B O 1
ATOM 6277 N N . GLU B 1 172 ? 45.156 -5.316 1.914 1 36.78 172 GLU B N 1
ATOM 6278 C CA . GLU B 1 172 ? 44.938 -6.617 1.292 1 36.78 172 GLU B CA 1
ATOM 6279 C C . GLU B 1 172 ? 43.688 -7.285 1.849 1 36.78 172 GLU B C 1
ATOM 6281 O O . GLU B 1 172 ? 43.688 -7.828 2.955 1 36.78 172 GLU B O 1
ATOM 6286 N N . TYR B 1 173 ? 42.75 -6.617 2.037 1 38.5 173 TYR B N 1
ATOM 6287 C CA . TYR B 1 173 ? 41.562 -7.312 2.557 1 38.5 173 TYR B CA 1
ATOM 6288 C C . TYR B 1 173 ? 41.5 -8.742 2.031 1 38.5 173 TYR B C 1
ATOM 6290 O O . TYR B 1 173 ? 41.75 -8.984 0.848 1 38.5 173 TYR B O 1
ATOM 6298 N N . ASP B 1 174 ? 41.75 -9.641 2.979 1 36.28 174 ASP B N 1
ATOM 6299 C CA . ASP B 1 174 ? 41.75 -11.094 2.873 1 36.28 174 ASP B CA 1
ATOM 6300 C C . ASP B 1 174 ? 40.75 -11.586 1.851 1 36.28 174 ASP B C 1
ATOM 6302 O O . ASP B 1 174 ? 39.625 -11.094 1.805 1 36.28 174 ASP B O 1
ATOM 6306 N N . GLN B 1 175 ? 41.156 -11.945 0.771 1 40.22 175 GLN B N 1
ATOM 6307 C CA . GLN B 1 175 ? 40.531 -12.773 -0.26 1 40.22 175 GLN B CA 1
ATOM 6308 C C . GLN B 1 175 ? 39.406 -13.609 0.31 1 40.22 175 GLN B C 1
ATOM 6310 O O . GLN B 1 175 ? 38.688 -14.281 -0.434 1 40.22 175 GLN B O 1
ATOM 6315 N N . SER B 1 176 ? 39.5 -13.805 1.657 1 39.16 176 SER B N 1
ATOM 6316 C CA . SER B 1 176 ? 38.562 -14.766 2.229 1 39.16 176 SER B CA 1
ATOM 6317 C C . SER B 1 176 ? 37.125 -14.234 2.164 1 39.16 176 SER B C 1
ATOM 6319 O O . SER B 1 176 ? 36.219 -14.844 2.729 1 39.16 176 SER B O 1
ATOM 6321 N N . ILE B 1 177 ? 36.969 -12.992 2.234 1 43.75 177 ILE B N 1
ATOM 6322 C CA . ILE B 1 177 ? 35.562 -12.68 2.047 1 43.75 177 ILE B CA 1
ATOM 6323 C C . ILE B 1 177 ? 34.969 -13.594 0.977 1 43.75 177 ILE B C 1
ATOM 6325 O O . ILE B 1 177 ? 35.344 -13.508 -0.197 1 43.75 177 ILE B O 1
ATOM 6329 N N . ASP B 1 178 ? 34.969 -14.781 1.321 1 48.25 178 ASP B N 1
ATOM 6330 C CA . ASP B 1 178 ? 34.469 -16 0.706 1 48.25 178 ASP B CA 1
ATOM 6331 C C . ASP B 1 178 ? 33.344 -15.695 -0.282 1 48.25 178 ASP B C 1
ATOM 6333 O O . ASP B 1 178 ? 32.438 -14.914 0.019 1 48.25 178 ASP B O 1
ATOM 6337 N N . ASP B 1 179 ? 33.656 -15.664 -1.557 1 57.03 179 ASP B N 1
ATOM 6338 C CA . ASP B 1 179 ? 32.812 -15.562 -2.75 1 57.03 179 ASP B CA 1
ATOM 6339 C C . ASP B 1 179 ? 31.406 -16.109 -2.488 1 57.03 179 ASP B C 1
ATOM 6341 O O . ASP B 1 179 ? 31.25 -17.266 -2.098 1 57.03 179 ASP B O 1
ATOM 6345 N N . HIS B 1 180 ? 30.625 -15.289 -1.969 1 63.09 180 HIS B N 1
ATOM 6346 C CA . HIS B 1 180 ? 29.219 -15.695 -1.954 1 63.09 180 HIS B CA 1
ATOM 6347 C C . HIS B 1 180 ? 28.844 -16.406 -3.246 1 63.09 180 HIS B C 1
ATOM 6349 O O . HIS B 1 180 ? 29.031 -15.859 -4.34 1 63.09 180 HIS B O 1
ATOM 6355 N N . THR B 1 181 ? 28.672 -17.797 -2.988 1 80.81 181 THR B N 1
ATOM 6356 C CA . THR B 1 181 ? 28.375 -18.578 -4.18 1 80.81 181 THR B CA 1
ATOM 6357 C C . THR B 1 181 ? 26.891 -18.484 -4.535 1 80.81 181 THR B C 1
ATOM 6359 O O . THR B 1 181 ? 26.062 -18.141 -3.688 1 80.81 181 THR B O 1
ATOM 6362 N N . TYR B 1 182 ? 26.625 -18.5 -5.719 1 89.44 182 TYR B N 1
ATOM 6363 C CA . TYR B 1 182 ? 25.281 -18.562 -6.27 1 89.44 182 TYR B CA 1
ATOM 6364 C C . TYR B 1 182 ? 24.422 -19.562 -5.492 1 89.44 182 TYR B C 1
ATOM 6366 O O . TYR B 1 182 ? 23.281 -19.25 -5.117 1 89.44 182 TYR B O 1
ATOM 6374 N N . GLU B 1 183 ? 25 -20.672 -5.121 1 89.56 183 GLU B N 1
ATOM 6375 C CA . GLU B 1 183 ? 24.281 -21.75 -4.445 1 89.56 183 GLU B CA 1
ATOM 6376 C C . GLU B 1 183 ? 23.938 -21.359 -3.006 1 89.56 183 GLU B C 1
ATOM 6378 O O . GLU B 1 183 ? 22.891 -21.734 -2.486 1 89.56 183 GLU B O 1
ATOM 6383 N N . GLU B 1 184 ? 24.812 -20.609 -2.434 1 91.19 184 GLU B N 1
ATOM 6384 C CA . GLU B 1 184 ? 24.578 -20.172 -1.062 1 91.19 184 GLU B CA 1
ATOM 6385 C C . GLU B 1 184 ? 23.375 -19.234 -0.989 1 91.19 184 GLU B C 1
ATOM 6387 O O . GLU B 1 184 ? 22.562 -19.312 -0.07 1 91.19 184 GLU B O 1
ATOM 6392 N N . ILE B 1 185 ? 23.312 -18.328 -1.935 1 93.94 185 ILE B N 1
ATOM 6393 C CA . ILE B 1 185 ? 22.203 -17.375 -1.979 1 93.94 185 ILE B CA 1
ATOM 6394 C C . ILE B 1 185 ? 20.891 -18.109 -2.221 1 93.94 185 ILE B C 1
ATOM 6396 O O . ILE B 1 185 ? 19.875 -17.797 -1.604 1 93.94 185 ILE B O 1
ATOM 6400 N N . VAL B 1 186 ? 20.984 -19.125 -3.057 1 95.19 186 VAL B N 1
ATOM 6401 C CA . VAL B 1 186 ? 19.797 -19.922 -3.371 1 95.19 186 VAL B CA 1
ATOM 6402 C C . VAL B 1 186 ? 19.312 -20.641 -2.115 1 95.19 186 VAL B C 1
ATOM 6404 O O . VAL B 1 186 ? 18.109 -20.656 -1.829 1 95.19 186 VAL B O 1
ATOM 6407 N N . GLN B 1 187 ? 20.234 -21.172 -1.357 1 94.88 187 GLN B N 1
ATOM 6408 C CA . GLN B 1 187 ? 19.859 -21.938 -0.164 1 94.88 187 GLN B CA 1
ATOM 6409 C C . GLN B 1 187 ? 19.266 -21.031 0.901 1 94.88 187 GLN B C 1
ATOM 6411 O O . GLN B 1 187 ? 18.266 -21.391 1.546 1 94.88 187 GLN B O 1
ATOM 6416 N N . VAL B 1 188 ? 19.828 -19.906 1.043 1 95.88 188 VAL B N 1
ATOM 6417 C CA . VAL B 1 188 ? 19.312 -18.969 2.029 1 95.88 188 VAL B CA 1
ATOM 6418 C C . VAL B 1 188 ? 17.938 -18.453 1.597 1 95.88 188 VAL B C 1
ATOM 6420 O O . VAL B 1 188 ? 17.031 -18.312 2.424 1 95.88 188 VAL B O 1
ATOM 6423 N N . THR B 1 189 ? 17.812 -18.141 0.33 1 97.31 189 THR B N 1
ATOM 6424 C CA . THR B 1 189 ? 16.531 -17.703 -0.195 1 97.31 189 THR B CA 1
ATOM 6425 C C . THR B 1 189 ? 15.453 -18.766 0.022 1 97.31 189 THR B C 1
ATOM 6427 O O . THR B 1 189 ? 14.328 -18.453 0.416 1 97.31 189 THR B O 1
ATOM 6430 N N . CYS B 1 190 ? 15.805 -19.984 -0.25 1 97.75 190 CYS B N 1
ATOM 6431 C CA . CYS B 1 190 ? 14.883 -21.094 -0.065 1 97.75 190 CYS B CA 1
ATOM 6432 C C . CYS B 1 190 ? 14.484 -21.234 1.4 1 97.75 190 CYS B C 1
ATOM 6434 O O . CYS B 1 190 ? 13.32 -21.469 1.712 1 97.75 190 CYS B O 1
ATOM 6436 N N . LEU B 1 191 ? 15.398 -21.094 2.262 1 97.81 191 LEU B N 1
ATOM 6437 C CA . LEU B 1 191 ? 15.133 -21.172 3.693 1 97.81 191 LEU B CA 1
ATOM 6438 C C . LEU B 1 191 ? 14.18 -20.062 4.133 1 97.81 191 LEU B C 1
ATOM 6440 O O . LEU B 1 191 ? 13.211 -20.312 4.855 1 97.81 191 LEU B O 1
ATOM 6444 N N . LEU B 1 192 ? 14.469 -18.891 3.678 1 97.94 192 LEU B N 1
ATOM 6445 C CA . LEU B 1 192 ? 13.625 -17.75 4.039 1 97.94 192 LEU B CA 1
ATOM 6446 C C . LEU B 1 192 ? 12.211 -17.922 3.486 1 97.94 192 LEU B C 1
ATOM 6448 O O . LEU B 1 192 ? 11.234 -17.609 4.16 1 97.94 192 LEU B O 1
ATOM 6452 N N . CYS B 1 193 ? 12.109 -18.406 2.289 1 97.88 193 CYS B N 1
ATOM 6453 C CA . CYS B 1 193 ? 10.805 -18.719 1.718 1 97.88 193 CYS B CA 1
ATOM 6454 C C . CYS B 1 193 ? 10.023 -19.656 2.621 1 97.88 193 CYS B C 1
ATOM 6456 O O . CYS B 1 193 ? 8.852 -19.422 2.918 1 97.88 193 CYS B O 1
ATOM 6458 N N . GLY B 1 194 ? 10.734 -20.672 3.031 1 98.31 194 GLY B N 1
ATOM 6459 C CA . GLY B 1 194 ? 10.094 -21.641 3.902 1 98.31 194 GLY B CA 1
ATOM 6460 C C . GLY B 1 194 ? 9.672 -21.062 5.238 1 98.31 194 GLY B C 1
ATOM 6461 O O . GLY B 1 194 ? 8.562 -21.312 5.707 1 98.31 194 GLY B O 1
ATOM 6462 N N . ILE B 1 195 ? 10.469 -20.266 5.809 1 97.94 195 ILE B N 1
ATOM 6463 C CA . ILE B 1 195 ? 10.172 -19.656 7.102 1 97.94 195 ILE B CA 1
ATOM 6464 C C . ILE B 1 195 ? 8.961 -18.734 6.984 1 97.94 195 ILE B C 1
ATOM 6466 O O . ILE B 1 195 ? 8.055 -18.781 7.82 1 97.94 195 ILE B O 1
ATOM 6470 N N . PHE B 1 196 ? 8.938 -17.969 5.973 1 97.94 196 PHE B N 1
ATOM 6471 C CA . PHE B 1 196 ? 7.805 -17.062 5.766 1 97.94 196 PHE B CA 1
ATOM 6472 C C . PHE B 1 196 ? 6.508 -17.859 5.629 1 97.94 196 PHE B C 1
ATOM 6474 O O . PHE B 1 196 ? 5.496 -17.516 6.246 1 97.94 196 PHE B O 1
ATOM 6481 N N . GLN B 1 197 ? 6.574 -18.906 4.902 1 98.19 197 GLN B N 1
ATOM 6482 C CA . GLN B 1 197 ? 5.363 -19.672 4.656 1 98.19 197 GLN B CA 1
ATOM 6483 C C . GLN B 1 197 ? 4.938 -20.438 5.906 1 98.19 197 GLN B C 1
ATOM 6485 O O . GLN B 1 197 ? 3.744 -20.609 6.164 1 98.19 197 GLN B O 1
ATOM 6490 N N . VAL B 1 198 ? 5.875 -20.906 6.688 1 97.69 198 VAL B N 1
ATOM 6491 C CA . VAL B 1 198 ? 5.555 -21.578 7.941 1 97.69 198 VAL B CA 1
ATOM 6492 C C . VAL B 1 198 ? 4.91 -20.578 8.906 1 97.69 198 VAL B C 1
ATOM 6494 O O . VAL B 1 198 ? 3.896 -20.891 9.539 1 97.69 198 VAL B O 1
ATOM 6497 N N . VAL B 1 199 ? 5.445 -19.406 8.945 1 97.06 199 VAL B N 1
ATOM 6498 C CA . VAL B 1 199 ? 4.922 -18.375 9.828 1 97.06 199 VAL B CA 1
ATOM 6499 C C . VAL B 1 199 ? 3.506 -17.984 9.398 1 97.06 199 VAL B C 1
ATOM 6501 O O . VAL B 1 199 ? 2.615 -17.844 10.242 1 97.06 199 VAL B O 1
ATOM 6504 N N . ILE B 1 200 ? 3.32 -17.891 8.133 1 96.19 200 ILE B N 1
ATOM 6505 C CA . ILE B 1 200 ? 2 -17.547 7.613 1 96.19 200 ILE B CA 1
ATOM 6506 C C . ILE B 1 200 ? 1.01 -18.656 7.965 1 96.19 200 ILE B C 1
ATOM 6508 O O . ILE B 1 200 ? -0.115 -18.391 8.391 1 96.19 200 ILE B O 1
ATOM 6512 N N . GLY B 1 201 ? 1.436 -19.891 7.82 1 94.5 201 GLY B N 1
ATOM 6513 C CA . GLY B 1 201 ? 0.571 -21.031 8.094 1 94.5 201 GLY B CA 1
ATOM 6514 C C . GLY B 1 201 ? 0.224 -21.172 9.562 1 94.5 201 GLY B C 1
ATOM 6515 O O . GLY B 1 201 ? -0.946 -21.344 9.922 1 94.5 201 GLY B O 1
ATOM 6516 N N . ILE B 1 202 ? 1.153 -20.938 10.438 1 93.62 202 ILE B N 1
ATOM 6517 C CA . ILE B 1 202 ? 0.966 -21.172 11.867 1 93.62 202 ILE B CA 1
ATOM 6518 C C . ILE B 1 202 ? 0.225 -19.984 12.477 1 93.62 202 ILE B C 1
ATOM 6520 O O . ILE B 1 202 ? -0.633 -20.156 13.352 1 93.62 202 ILE B O 1
ATOM 6524 N N . SER B 1 203 ? 0.511 -18.797 11.969 1 92.88 203 SER B N 1
ATOM 6525 C CA . SER B 1 203 ? -0.103 -17.578 12.516 1 92.88 203 SER B CA 1
ATOM 6526 C C . SER B 1 203 ? -1.467 -17.328 11.883 1 92.88 203 SER B C 1
ATOM 6528 O O . SER B 1 203 ? -2.121 -16.328 12.188 1 92.88 203 SER B O 1
ATOM 6530 N N . ARG B 1 204 ? -1.834 -18.141 10.984 1 91.19 204 ARG B N 1
ATOM 6531 C CA . ARG B 1 204 ? -3.133 -18.062 10.328 1 91.19 204 ARG B CA 1
ATOM 6532 C C . ARG B 1 204 ? -3.334 -16.719 9.656 1 91.19 204 ARG B C 1
ATOM 6534 O O . ARG B 1 204 ? -4.383 -16.078 9.812 1 91.19 204 ARG B O 1
ATOM 6541 N N . LEU B 1 205 ? -2.279 -16.312 8.992 1 92 205 LEU B N 1
ATOM 6542 C CA . LEU B 1 205 ? -2.316 -15.047 8.281 1 92 205 LEU B CA 1
ATOM 6543 C C . LEU B 1 205 ? -2.945 -15.203 6.902 1 92 205 LEU B C 1
ATOM 6545 O O . LEU B 1 205 ? -2.285 -14.984 5.887 1 92 205 LEU B O 1
ATOM 6549 N N . ASN B 1 206 ? -4.227 -15.43 6.871 1 90.69 206 ASN B N 1
ATOM 6550 C CA . ASN B 1 206 ? -4.969 -15.609 5.629 1 90.69 206 ASN B CA 1
ATOM 6551 C C . ASN B 1 206 ? -4.914 -14.352 4.758 1 90.69 206 ASN B C 1
ATOM 6553 O O . ASN B 1 206 ? -4.996 -14.438 3.533 1 90.69 206 ASN B O 1
ATOM 6557 N N . LEU B 1 207 ? -4.738 -13.289 5.391 1 92.12 207 LEU B N 1
ATOM 6558 C CA . LEU B 1 207 ? -4.684 -12.023 4.672 1 92.12 207 LEU B CA 1
ATOM 6559 C C . LEU B 1 207 ? -3.52 -12.008 3.686 1 92.12 207 LEU B C 1
ATOM 6561 O O . LEU B 1 207 ? -3.678 -11.586 2.539 1 92.12 207 LEU B O 1
ATOM 6565 N N . VAL B 1 208 ? -2.41 -12.508 4.172 1 92.94 208 VAL B N 1
ATOM 6566 C CA . VAL B 1 208 ? -1.204 -12.477 3.352 1 92.94 208 VAL B CA 1
ATOM 6567 C C . VAL B 1 208 ? -1.391 -13.375 2.129 1 92.94 208 VAL B C 1
ATOM 6569 O O . VAL B 1 208 ? -0.93 -13.039 1.033 1 92.94 208 VAL B O 1
ATOM 6572 N N . LEU B 1 209 ? -2.104 -14.43 2.291 1 92.81 209 LEU B N 1
ATOM 6573 C CA . LEU B 1 209 ? -2.344 -15.375 1.206 1 92.81 209 LEU B CA 1
ATOM 6574 C C . LEU B 1 209 ? -3.359 -14.82 0.215 1 92.81 209 LEU B C 1
ATOM 6576 O O . LEU B 1 209 ? -3.422 -15.266 -0.933 1 92.81 209 LEU B O 1
ATOM 6580 N N . SER B 1 210 ? -4.094 -13.812 0.627 1 93.19 210 SER B N 1
ATOM 6581 C CA . SER B 1 210 ? -5.16 -13.25 -0.197 1 93.19 210 SER B CA 1
ATOM 6582 C C . SER B 1 210 ? -4.684 -12.023 -0.963 1 93.19 210 SER B C 1
ATOM 6584 O O . SER B 1 210 ? -5.441 -11.43 -1.735 1 93.19 210 SER B O 1
ATOM 6586 N N . LEU B 1 211 ? -3.469 -11.695 -0.835 1 93.94 211 LEU B N 1
ATOM 6587 C CA . LEU B 1 211 ? -2.957 -10.453 -1.402 1 93.94 211 LEU B CA 1
ATOM 6588 C C . LEU B 1 211 ? -2.807 -10.57 -2.916 1 93.94 211 LEU B C 1
ATOM 6590 O O . LEU B 1 211 ? -2.695 -9.555 -3.611 1 93.94 211 LEU B O 1
ATOM 6594 N N . VAL B 1 212 ? -2.809 -11.797 -3.398 1 94.06 212 VAL B N 1
ATOM 6595 C CA . VAL B 1 212 ? -2.578 -12 -4.824 1 94.06 212 VAL B CA 1
ATOM 6596 C C . VAL B 1 212 ? -3.91 -12.234 -5.535 1 94.06 212 VAL B C 1
ATOM 6598 O O . VAL B 1 212 ? -4.52 -13.297 -5.391 1 94.06 212 VAL B O 1
ATOM 6601 N N . SER B 1 213 ? -4.375 -11.297 -6.309 1 94.06 213 SER B N 1
ATOM 6602 C CA . SER B 1 213 ? -5.598 -11.445 -7.09 1 94.06 213 SER B CA 1
ATOM 6603 C C . SER B 1 213 ? -5.355 -12.281 -8.344 1 94.06 213 SER B C 1
ATOM 6605 O O . SER B 1 213 ? -4.211 -12.5 -8.734 1 94.06 213 SER B O 1
ATOM 6607 N N . TRP B 1 214 ? -6.395 -12.742 -8.906 1 92.81 214 TRP B N 1
ATOM 6608 C CA . TRP B 1 214 ? -6.281 -13.531 -10.125 1 92.81 214 TRP B CA 1
ATOM 6609 C C . TRP B 1 214 ? -5.715 -12.695 -11.266 1 92.81 214 TRP B C 1
ATOM 6611 O O . TRP B 1 214 ? -4.957 -13.195 -12.094 1 92.81 214 TRP B O 1
ATOM 6621 N N . GLU B 1 215 ? -6.035 -11.398 -11.336 1 94.5 215 GLU B N 1
ATOM 6622 C CA . GLU B 1 215 ? -5.535 -10.508 -12.375 1 94.5 215 GLU B CA 1
ATOM 6623 C C . GLU B 1 215 ? -4.02 -10.359 -12.297 1 94.5 215 GLU B C 1
ATOM 6625 O O . GLU B 1 215 ? -3.334 -10.383 -13.32 1 94.5 215 GLU B O 1
ATOM 6630 N N . VAL B 1 216 ? -3.619 -10.203 -11.039 1 95.69 216 VAL B N 1
ATOM 6631 C CA . VAL B 1 216 ? -2.184 -10.047 -10.828 1 95.69 216 VAL B CA 1
ATOM 6632 C C . VAL B 1 216 ? -1.463 -11.344 -11.188 1 95.69 216 VAL B C 1
ATOM 6634 O O . VAL B 1 216 ? -0.43 -11.312 -11.867 1 95.69 216 VAL B O 1
ATOM 6637 N N . TYR B 1 217 ? -2.008 -12.461 -10.766 1 94.19 217 TYR B N 1
ATOM 6638 C CA . TYR B 1 217 ? -1.419 -13.766 -11.062 1 94.19 217 TYR B CA 1
ATOM 6639 C C . TYR B 1 217 ? -1.352 -14.008 -12.562 1 94.19 217 TYR B C 1
ATOM 6641 O O . TYR B 1 217 ? -0.316 -14.422 -13.086 1 94.19 217 TYR B O 1
ATOM 6649 N N . SER B 1 218 ? -2.439 -13.766 -13.25 1 94.81 218 SER B N 1
ATOM 6650 C CA . SER B 1 218 ? -2.521 -13.977 -14.695 1 94.81 218 SER B CA 1
ATOM 6651 C C . SER B 1 218 ? -1.554 -13.062 -15.445 1 94.81 218 SER B C 1
ATOM 6653 O O . SER B 1 218 ? -0.855 -13.508 -16.359 1 94.81 218 SER B O 1
ATOM 6655 N N . ALA B 1 219 ? -1.526 -11.773 -15.078 1 97.06 219 ALA B N 1
ATOM 6656 C CA . ALA B 1 219 ? -0.641 -10.805 -15.727 1 97.06 219 ALA B CA 1
ATOM 6657 C C . ALA B 1 219 ? 0.823 -11.133 -15.445 1 97.06 219 ALA B C 1
ATOM 6659 O O . ALA B 1 219 ? 1.67 -11.023 -16.344 1 97.06 219 ALA B O 1
ATOM 6660 N N . PHE B 1 220 ? 1.068 -11.43 -14.211 1 95.5 220 PHE B N 1
ATOM 6661 C CA . PHE B 1 220 ? 2.41 -11.859 -13.828 1 95.5 220 PHE B CA 1
ATOM 6662 C C . PHE B 1 220 ? 2.842 -13.078 -14.625 1 95.5 220 PHE B C 1
ATOM 6664 O O . PHE B 1 220 ? 3.975 -13.141 -15.109 1 95.5 220 PHE B O 1
ATOM 6671 N N . GLY B 1 221 ? 1.973 -14.086 -14.719 1 94.5 221 GLY B N 1
ATOM 6672 C CA . GLY B 1 221 ? 2.25 -15.258 -15.531 1 94.5 221 GLY B CA 1
ATOM 6673 C C . GLY B 1 221 ? 2.584 -14.922 -16.969 1 94.5 221 GLY B C 1
ATOM 6674 O O . GLY B 1 221 ? 3.572 -15.414 -17.516 1 94.5 221 GLY B O 1
ATOM 6675 N N . ALA B 1 222 ? 1.786 -14.047 -17.547 1 95.75 222 ALA B N 1
ATOM 6676 C CA . ALA B 1 222 ? 2.014 -13.625 -18.922 1 95.75 222 ALA B CA 1
ATOM 6677 C C . ALA B 1 222 ? 3.35 -12.906 -19.062 1 95.75 222 ALA B C 1
ATOM 6679 O O . ALA B 1 222 ? 4.066 -13.102 -20.047 1 95.75 222 ALA B O 1
ATOM 6680 N N . GLY B 1 223 ? 3.619 -12.016 -18.141 1 95.69 223 GLY B N 1
ATOM 6681 C CA . GLY B 1 223 ? 4.895 -11.32 -18.172 1 95.69 223 GLY B CA 1
ATOM 6682 C C . GLY B 1 223 ? 6.086 -12.242 -18.016 1 95.69 223 GLY B C 1
ATOM 6683 O O . GLY B 1 223 ? 7.098 -12.086 -18.703 1 95.69 223 GLY B O 1
ATOM 6684 N N . THR B 1 224 ? 5.961 -13.188 -17.141 1 93.88 224 THR B N 1
ATOM 6685 C CA . THR B 1 224 ? 7.031 -14.148 -16.906 1 93.88 224 THR B CA 1
ATOM 6686 C C . THR B 1 224 ? 7.27 -15.016 -18.125 1 93.88 224 THR B C 1
ATOM 6688 O O . THR B 1 224 ? 8.414 -15.312 -18.469 1 93.88 224 THR B O 1
ATOM 6691 N N . VAL B 1 225 ? 6.242 -15.453 -18.75 1 94.06 225 VAL B N 1
ATOM 6692 C CA . VAL B 1 225 ? 6.352 -16.266 -19.953 1 94.06 225 VAL B CA 1
ATOM 6693 C C . VAL B 1 225 ? 7.078 -15.477 -21.047 1 94.06 225 VAL B C 1
ATOM 6695 O O . VAL B 1 225 ? 7.848 -16.047 -21.828 1 94.06 225 VAL B O 1
ATOM 6698 N N . THR B 1 226 ? 6.828 -14.195 -21.094 1 93.44 226 THR B N 1
ATOM 6699 C CA . THR B 1 226 ? 7.539 -13.352 -22.047 1 93.44 226 THR B CA 1
ATOM 6700 C C . THR B 1 226 ? 9.039 -13.383 -21.781 1 93.44 226 THR B C 1
ATOM 6702 O O . THR B 1 226 ? 9.836 -13.5 -22.719 1 93.44 226 THR B O 1
ATOM 6705 N N . HIS B 1 227 ? 9.375 -13.305 -20.578 1 91.94 227 HIS B N 1
ATOM 6706 C CA . HIS B 1 227 ? 10.781 -13.383 -20.203 1 91.94 227 HIS B CA 1
ATOM 6707 C C . HIS B 1 227 ? 11.367 -14.75 -20.547 1 91.94 227 HIS B C 1
ATOM 6709 O O . HIS B 1 227 ? 12.484 -14.844 -21.047 1 91.94 227 HIS B O 1
ATOM 6715 N N . ILE B 1 228 ? 10.633 -15.812 -20.219 1 89.69 228 ILE B N 1
ATOM 6716 C CA . ILE B 1 228 ? 11.086 -17.172 -20.484 1 89.69 228 ILE B CA 1
ATOM 6717 C C . ILE B 1 228 ? 11.234 -17.391 -21.984 1 89.69 228 ILE B C 1
ATOM 6719 O O . ILE B 1 228 ? 12.203 -18 -22.438 1 89.69 228 ILE B O 1
ATOM 6723 N N . PHE B 1 229 ? 10.359 -16.875 -22.734 1 89.88 229 PHE B N 1
ATOM 6724 C CA . PHE B 1 229 ? 10.391 -17.031 -24.188 1 89.88 229 PHE B CA 1
ATOM 6725 C C . PHE B 1 229 ? 11.672 -16.438 -24.766 1 89.88 229 PHE B C 1
ATOM 6727 O O . PHE B 1 229 ? 12.32 -17.062 -25.609 1 89.88 229 PHE B O 1
ATOM 6734 N N . VAL B 1 230 ? 12.008 -15.297 -24.297 1 87.19 230 VAL B N 1
ATOM 6735 C CA . VAL B 1 230 ? 13.211 -14.641 -24.797 1 87.19 230 VAL B CA 1
ATOM 6736 C C . VAL B 1 230 ? 14.445 -15.438 -24.359 1 87.19 230 VAL B C 1
ATOM 6738 O O . VAL B 1 230 ? 15.367 -15.633 -25.156 1 87.19 230 VAL B O 1
ATOM 6741 N N . ALA B 1 231 ? 14.406 -15.922 -23.172 1 83.44 231 ALA B N 1
ATOM 6742 C CA . ALA B 1 231 ? 15.531 -16.688 -22.641 1 83.44 231 ALA B CA 1
ATOM 6743 C C . ALA B 1 231 ? 15.695 -18.016 -23.406 1 83.44 231 ALA B C 1
ATOM 6745 O O . ALA B 1 231 ? 16.812 -18.422 -23.688 1 83.44 231 ALA B O 1
ATOM 6746 N N . GLN B 1 232 ? 14.578 -18.594 -23.703 1 86.25 232 GLN B N 1
ATOM 6747 C CA . GLN B 1 232 ? 14.633 -19.906 -24.344 1 86.25 232 GLN B CA 1
ATOM 6748 C C . GLN B 1 232 ? 14.898 -19.797 -25.828 1 86.25 232 GLN B C 1
ATOM 6750 O O . GLN B 1 232 ? 15.391 -20.734 -26.469 1 86.25 232 GLN B O 1
ATOM 6755 N N . MET B 1 233 ? 14.586 -18.688 -26.422 1 88.06 233 MET B N 1
ATOM 6756 C CA . MET B 1 233 ? 14.844 -18.484 -27.844 1 88.06 233 MET B CA 1
ATOM 6757 C C . MET B 1 233 ? 16.328 -18.562 -28.141 1 88.06 233 MET B C 1
ATOM 6759 O O . MET B 1 233 ? 16.734 -19.047 -29.203 1 88.06 233 MET B O 1
ATOM 6763 N N . ALA B 1 234 ? 17.109 -18.125 -27.266 1 87.25 234 ALA B N 1
ATOM 6764 C CA . ALA B 1 234 ? 18.562 -18.234 -27.422 1 87.25 234 ALA B CA 1
ATOM 6765 C C . ALA B 1 234 ? 19 -19.688 -27.484 1 87.25 234 ALA B C 1
ATOM 6767 O O . ALA B 1 234 ? 19.828 -20.062 -28.312 1 87.25 234 ALA B O 1
ATOM 6768 N N . ARG B 1 235 ? 18.406 -20.484 -26.656 1 85.62 235 ARG B N 1
ATOM 6769 C CA . ARG B 1 235 ? 18.719 -21.906 -26.625 1 85.62 235 ARG B CA 1
ATOM 6770 C C . ARG B 1 235 ? 18.172 -22.609 -27.875 1 85.62 235 ARG B C 1
ATOM 6772 O O . ARG B 1 235 ? 18.828 -23.5 -28.422 1 85.62 235 ARG B O 1
ATOM 6779 N N . PHE B 1 236 ? 17 -22.172 -28.266 1 88.31 236 PHE B N 1
ATOM 6780 C CA . PHE B 1 236 ? 16.328 -22.719 -29.438 1 88.31 236 PHE B CA 1
ATOM 6781 C C . PHE B 1 236 ? 17.188 -22.5 -30.688 1 88.31 236 PHE B C 1
ATOM 6783 O O . PHE B 1 236 ? 17.203 -23.359 -31.578 1 88.31 236 PHE B O 1
ATOM 6790 N N . LEU B 1 237 ? 18.016 -21.422 -30.703 1 88.75 237 LEU B N 1
ATOM 6791 C CA . LEU B 1 237 ? 18.812 -21.047 -31.875 1 88.75 237 LEU B CA 1
ATOM 6792 C C . LEU B 1 237 ? 20.266 -21.438 -31.688 1 88.75 237 LEU B C 1
ATOM 6794 O O . LEU B 1 237 ? 21.062 -21.344 -32.625 1 88.75 237 LEU B O 1
ATOM 6798 N N . GLY B 1 238 ? 20.562 -21.953 -30.531 1 87.12 238 GLY B N 1
ATOM 6799 C CA . GLY B 1 238 ? 21.938 -22.328 -30.234 1 87.12 238 GLY B CA 1
ATOM 6800 C C . GLY B 1 238 ? 22.859 -21.141 -30.078 1 87.12 238 GLY B C 1
ATOM 6801 O O . GLY B 1 238 ? 24.016 -21.172 -30.516 1 87.12 238 GLY B O 1
ATOM 6802 N N . LEU B 1 239 ? 22.297 -20.078 -29.625 1 84.38 239 LEU B N 1
ATOM 6803 C CA . LEU B 1 239 ? 23.062 -18.844 -29.469 1 84.38 239 LEU B CA 1
ATOM 6804 C C . LEU B 1 239 ? 23.438 -18.641 -28 1 84.38 239 LEU B C 1
ATOM 6806 O O . LEU B 1 239 ? 22.781 -19.156 -27.109 1 84.38 239 LEU B O 1
ATOM 6810 N N . ARG B 1 240 ? 24.609 -18.062 -27.75 1 75.19 240 ARG B N 1
ATOM 6811 C CA . ARG B 1 240 ? 25.031 -17.656 -26.406 1 75.19 240 ARG B CA 1
ATOM 6812 C C . ARG B 1 240 ? 25 -16.141 -26.25 1 75.19 240 ARG B C 1
ATOM 6814 O O . ARG B 1 240 ? 25.953 -15.461 -26.641 1 75.19 240 ARG B O 1
ATOM 6821 N N . PRO B 1 241 ? 23.844 -15.703 -25.703 1 66.19 241 PRO B N 1
ATOM 6822 C CA . PRO B 1 241 ? 23.766 -14.242 -25.625 1 66.19 241 PRO B CA 1
ATOM 6823 C C . PRO B 1 241 ? 24.734 -13.648 -24.609 1 66.19 241 PRO B C 1
ATOM 6825 O O . PRO B 1 241 ? 25.016 -14.273 -23.594 1 66.19 241 PRO B O 1
ATOM 6828 N N . LYS B 1 242 ? 25.5 -12.539 -24.906 1 62.19 242 LYS B N 1
ATOM 6829 C CA . LYS B 1 242 ? 26.469 -11.844 -24.062 1 62.19 242 LYS B CA 1
ATOM 6830 C C . LYS B 1 242 ? 25.75 -11.133 -22.906 1 62.19 242 LYS B C 1
ATOM 6832 O O . LYS B 1 242 ? 26.375 -10.852 -21.875 1 62.19 242 LYS B O 1
ATOM 6837 N N . GLY B 1 243 ? 24.594 -11.211 -22.781 1 63.22 243 GLY B N 1
ATOM 6838 C CA . GLY B 1 243 ? 23.875 -10.57 -21.688 1 63.22 243 GLY B CA 1
ATOM 6839 C C . GLY B 1 243 ? 23.672 -9.086 -21.906 1 63.22 243 GLY B C 1
ATOM 6840 O O . GLY B 1 243 ? 24.453 -8.438 -22.594 1 63.22 243 GLY B O 1
ATOM 6841 N N . SER B 1 244 ? 22.547 -8.414 -21.516 1 59.75 244 SER B N 1
ATOM 6842 C CA . SER B 1 244 ? 22.281 -6.984 -21.641 1 59.75 244 SER B CA 1
ATOM 6843 C C . SER B 1 244 ? 22.719 -6.23 -20.406 1 59.75 244 SER B C 1
ATOM 6845 O O . SER B 1 244 ? 22.688 -6.773 -19.297 1 59.75 244 SER B O 1
ATOM 6847 N N . ARG B 1 245 ? 23.219 -4.992 -20.578 1 58.12 245 ARG B N 1
ATOM 6848 C CA . ARG B 1 245 ? 23.719 -4.113 -19.516 1 58.12 245 ARG B CA 1
ATOM 6849 C C . ARG B 1 245 ? 22.578 -3.318 -18.891 1 58.12 245 ARG B C 1
ATOM 6851 O O . ARG B 1 245 ? 22.766 -2.656 -17.875 1 58.12 245 ARG B O 1
ATOM 6858 N N . LEU B 1 246 ? 21.562 -3.598 -19.484 1 57.97 246 LEU B N 1
ATOM 6859 C CA . LEU B 1 246 ? 20.5 -2.732 -19 1 57.97 246 LEU B CA 1
ATOM 6860 C C . LEU B 1 246 ? 19.891 -3.273 -17.703 1 57.97 246 LEU B C 1
ATOM 6862 O O . LEU B 1 246 ? 19.703 -4.484 -17.562 1 57.97 246 LEU B O 1
ATOM 6866 N N . GLU B 1 247 ? 19.766 -2.408 -16.797 1 65.38 247 GLU B N 1
ATOM 6867 C CA . GLU B 1 247 ? 19.125 -2.797 -15.555 1 65.38 247 GLU B CA 1
ATOM 6868 C C . GLU B 1 247 ? 17.609 -2.812 -15.688 1 65.38 247 GLU B C 1
ATOM 6870 O O . GLU B 1 247 ? 16.953 -3.762 -15.266 1 65.38 247 GLU B O 1
ATOM 6875 N N . VAL B 1 248 ? 17.172 -1.762 -16.312 1 73.31 248 VAL B N 1
ATOM 6876 C CA . VAL B 1 248 ? 15.742 -1.648 -16.578 1 73.31 248 VAL B CA 1
ATOM 6877 C C . VAL B 1 248 ? 15.461 -1.899 -18.047 1 73.31 248 VAL B C 1
ATOM 6879 O O . VAL B 1 248 ? 16.156 -1.359 -18.922 1 73.31 248 VAL B O 1
ATOM 6882 N N . GLY B 1 249 ? 14.578 -2.848 -18.344 1 77.38 249 GLY B N 1
ATOM 6883 C CA . GLY B 1 249 ? 14.258 -3.209 -19.719 1 77.38 249 GLY B CA 1
ATOM 6884 C C . GLY B 1 249 ? 15.273 -4.148 -20.344 1 77.38 249 GLY B C 1
ATOM 6885 O O . GLY B 1 249 ? 15.555 -4.062 -21.547 1 77.38 249 GLY B O 1
ATOM 6886 N N . TYR B 1 250 ? 15.914 -4.945 -19.578 1 79.69 250 TYR B N 1
ATOM 6887 C CA . TYR B 1 250 ? 16.953 -5.832 -20.078 1 79.69 250 TYR B CA 1
ATOM 6888 C C . TYR B 1 250 ? 16.406 -6.812 -21.094 1 79.69 250 TYR B C 1
ATOM 6890 O O . TYR B 1 250 ? 17.125 -7.273 -21.984 1 79.69 250 TYR B O 1
ATOM 6898 N N . ILE B 1 251 ? 15.133 -7.078 -21.031 1 85.44 251 ILE B N 1
ATOM 6899 C CA . ILE B 1 251 ? 14.516 -8.031 -21.938 1 85.44 251 ILE B CA 1
ATOM 6900 C C . ILE B 1 251 ? 14.555 -7.492 -23.359 1 85.44 251 ILE B C 1
ATOM 6902 O O . ILE B 1 251 ? 14.742 -8.25 -24.328 1 85.44 251 ILE B O 1
ATOM 6906 N N . PHE B 1 252 ? 14.344 -6.188 -23.469 1 86.06 252 PHE B N 1
ATOM 6907 C CA . PHE B 1 252 ? 14.375 -5.582 -24.797 1 86.06 252 PHE B CA 1
ATOM 6908 C C . PHE B 1 252 ? 15.773 -5.621 -25.375 1 86.06 252 PHE B C 1
ATOM 6910 O O . PHE B 1 252 ? 15.945 -5.828 -26.594 1 86.06 252 PHE B O 1
ATOM 6917 N N . GLY B 1 253 ? 16.719 -5.434 -24.547 1 83.75 253 GLY B N 1
ATOM 6918 C CA . GLY B 1 253 ? 18.094 -5.582 -24.984 1 83.75 253 GLY B CA 1
ATOM 6919 C C . GLY B 1 253 ? 18.438 -6.996 -25.406 1 83.75 253 GLY B C 1
ATOM 6920 O O . GLY B 1 253 ? 19.094 -7.195 -26.438 1 83.75 253 GLY B O 1
ATOM 6921 N N . HIS B 1 254 ? 18 -7.938 -24.672 1 85 254 HIS B N 1
ATOM 6922 C CA . HIS B 1 254 ? 18.234 -9.336 -25 1 85 254 HIS B CA 1
ATOM 6923 C C . HIS B 1 254 ? 17.531 -9.719 -26.297 1 85 254 HIS B C 1
ATOM 6925 O O . HIS B 1 254 ? 18.109 -10.445 -27.125 1 85 254 HIS B O 1
ATOM 6931 N N . ALA B 1 255 ? 16.328 -9.242 -26.453 1 86.88 255 ALA B N 1
ATOM 6932 C CA . ALA B 1 255 ? 15.578 -9.523 -27.672 1 86.88 255 ALA B CA 1
ATOM 6933 C C . ALA B 1 255 ? 16.266 -8.922 -28.906 1 86.88 255 ALA B C 1
ATOM 6935 O O . ALA B 1 255 ? 16.312 -9.547 -29.969 1 86.88 255 ALA B O 1
ATOM 6936 N N . PHE B 1 256 ? 16.797 -7.742 -28.688 1 86.12 256 PHE B N 1
ATOM 6937 C CA . PHE B 1 256 ? 17.5 -7.09 -29.781 1 86.12 256 PHE B CA 1
ATOM 6938 C C . PHE B 1 256 ? 18.781 -7.852 -30.125 1 86.12 256 PHE B C 1
ATOM 6940 O O . PHE B 1 256 ? 19.109 -8.023 -31.297 1 86.12 256 PHE B O 1
ATOM 6947 N N . GLU B 1 257 ? 19.422 -8.281 -29.156 1 85.12 257 GLU B N 1
ATOM 6948 C CA . GLU B 1 257 ? 20.641 -9.047 -29.375 1 85.12 257 GLU B CA 1
ATOM 6949 C C . GLU B 1 257 ? 20.359 -10.367 -30.078 1 85.12 257 GLU B C 1
ATOM 6951 O O . GLU B 1 257 ? 21.141 -10.812 -30.906 1 85.12 257 GLU B O 1
ATOM 6956 N N . LEU B 1 258 ? 19.359 -10.969 -29.703 1 87.12 258 LEU B N 1
ATOM 6957 C CA . LEU B 1 258 ? 18.953 -12.227 -30.328 1 87.12 258 LEU B CA 1
ATOM 6958 C C . LEU B 1 258 ? 18.656 -12.023 -31.812 1 87.12 258 LEU B C 1
ATOM 6960 O O . LEU B 1 258 ? 19.062 -12.836 -32.656 1 87.12 258 LEU B O 1
ATOM 6964 N N . CYS B 1 259 ? 18 -10.945 -32.125 1 87.94 259 CYS B N 1
ATOM 6965 C CA . CYS B 1 259 ? 17.672 -10.641 -33.531 1 87.94 259 CYS B CA 1
ATOM 6966 C C . CYS B 1 259 ? 18.938 -10.336 -34.312 1 87.94 259 CYS B C 1
ATOM 6968 O O . CYS B 1 259 ? 19.062 -10.734 -35.469 1 87.94 259 CYS B O 1
ATOM 6970 N N . ALA B 1 260 ? 19.812 -9.742 -33.625 1 87.19 260 ALA B N 1
ATOM 6971 C CA . ALA B 1 260 ? 21.062 -9.375 -34.281 1 87.19 260 ALA B CA 1
ATOM 6972 C C . ALA B 1 260 ? 21.953 -10.594 -34.5 1 87.19 260 ALA B C 1
ATOM 6974 O O . ALA B 1 260 ? 22.734 -10.641 -35.438 1 87.19 260 ALA B O 1
ATOM 6975 N N . SER B 1 261 ? 21.766 -11.602 -33.688 1 88 261 SER B N 1
ATOM 6976 C CA . SER B 1 261 ? 22.641 -12.773 -33.75 1 88 261 SER B CA 1
ATOM 6977 C C . SER B 1 261 ? 21.984 -13.898 -34.562 1 88 261 SER B C 1
ATOM 6979 O O . SER B 1 261 ? 22.516 -15.008 -34.625 1 88 261 SER B O 1
ATOM 6981 N N . LEU B 1 262 ? 20.953 -13.703 -35.156 1 88.69 262 LEU B N 1
ATOM 6982 C CA . LEU B 1 262 ? 20.188 -14.719 -35.906 1 88.69 262 LEU B CA 1
ATOM 6983 C C . LEU B 1 262 ? 21.047 -15.383 -36.969 1 88.69 262 LEU B C 1
ATOM 6985 O O . LEU B 1 262 ? 20.953 -16.594 -37.188 1 88.69 262 LEU B O 1
ATOM 6989 N N . PRO B 1 263 ? 21.984 -14.57 -37.562 1 88.88 263 PRO B N 1
ATOM 6990 C CA . PRO B 1 263 ? 22.828 -15.203 -38.594 1 88.88 263 PRO B CA 1
ATOM 6991 C C . PRO B 1 263 ? 23.844 -16.188 -38 1 88.88 263 PRO B C 1
ATOM 6993 O O . PRO B 1 263 ? 24.344 -17.047 -38.719 1 88.88 263 PRO B O 1
ATOM 6996 N N . GLN B 1 264 ? 24.062 -16.141 -36.781 1 89.12 264 GLN B N 1
ATOM 6997 C CA . GLN B 1 264 ? 25.031 -17.016 -36.125 1 89.12 264 GLN B CA 1
ATOM 6998 C C . GLN B 1 264 ? 24.359 -18.25 -35.531 1 89.12 264 GLN B C 1
ATOM 7000 O O . GLN B 1 264 ? 24.984 -19.047 -34.812 1 89.12 264 GLN B O 1
ATOM 7005 N N . ALA B 1 265 ? 23.125 -18.5 -35.906 1 91.56 265 ALA B N 1
ATOM 7006 C CA . ALA B 1 265 ? 22.375 -19.625 -35.375 1 91.56 265 ALA B CA 1
ATOM 7007 C C . ALA B 1 265 ? 22.938 -20.953 -35.875 1 91.56 265 ALA B C 1
ATOM 7009 O O . ALA B 1 265 ? 23.344 -21.062 -37.031 1 91.56 265 ALA B O 1
ATOM 7010 N N . ASN B 1 266 ? 22.984 -21.938 -35 1 92.31 266 ASN B N 1
ATOM 7011 C CA . ASN B 1 266 ? 23.422 -23.281 -35.375 1 92.31 266 ASN B CA 1
ATOM 7012 C C . ASN B 1 266 ? 22.297 -24.047 -36.062 1 92.31 266 ASN B C 1
ATOM 7014 O O . ASN B 1 266 ? 21.281 -24.391 -35.438 1 92.31 266 ASN B O 1
ATOM 7018 N N . VAL B 1 267 ? 22.469 -24.438 -37.25 1 92.31 267 VAL B N 1
ATOM 7019 C CA . VAL B 1 267 ? 21.453 -25.031 -38.094 1 92.31 267 VAL B CA 1
ATOM 7020 C C . VAL B 1 267 ? 21.016 -26.375 -37.531 1 92.31 267 VAL B C 1
ATOM 7022 O O . VAL B 1 267 ? 19.828 -26.719 -37.531 1 92.31 267 VAL B O 1
ATOM 7025 N N . ILE B 1 268 ? 21.969 -27.109 -37.031 1 93.25 268 ILE B N 1
ATOM 7026 C CA . ILE B 1 268 ? 21.656 -28.422 -36.469 1 93.25 268 ILE B CA 1
ATOM 7027 C C . ILE B 1 268 ? 20.766 -28.25 -35.219 1 93.25 268 ILE B C 1
ATOM 7029 O O . ILE B 1 268 ? 19.766 -28.953 -35.062 1 93.25 268 ILE B O 1
ATOM 7033 N N . THR B 1 269 ? 21.109 -27.281 -34.438 1 94.12 269 THR B N 1
ATOM 7034 C CA . THR B 1 269 ? 20.344 -27 -33.25 1 94.12 269 THR B CA 1
ATOM 7035 C C . THR B 1 269 ? 18.922 -26.547 -33.594 1 94.12 269 THR B C 1
ATOM 7037 O O . THR B 1 269 ? 17.953 -26.969 -32.969 1 94.12 269 THR B O 1
ATOM 7040 N N . VAL B 1 270 ? 18.797 -25.75 -34.594 1 94.56 270 VAL B N 1
ATOM 7041 C CA . VAL B 1 270 ? 17.5 -25.25 -35 1 94.56 270 VAL B CA 1
ATOM 7042 C C . VAL B 1 270 ? 16.641 -26.391 -35.531 1 94.56 270 VAL B C 1
ATOM 7044 O O . VAL B 1 270 ? 15.438 -26.469 -35.25 1 94.56 270 VAL B O 1
ATOM 7047 N N . LEU B 1 271 ? 17.234 -27.266 -36.219 1 94.81 271 LEU B N 1
ATOM 7048 C CA . LEU B 1 271 ? 16.516 -28.406 -36.781 1 94.81 271 LEU B CA 1
ATOM 7049 C C . LEU B 1 271 ? 16.047 -29.328 -35.656 1 94.81 271 LEU B C 1
ATOM 7051 O O . LEU B 1 271 ? 14.922 -29.844 -35.688 1 94.81 271 LEU B O 1
ATOM 7055 N N . ILE B 1 272 ? 16.922 -29.516 -34.75 1 94.88 272 ILE B N 1
ATOM 7056 C CA . ILE B 1 272 ? 16.562 -30.344 -33.594 1 94.88 272 ILE B CA 1
ATOM 7057 C C . ILE B 1 272 ? 15.398 -29.703 -32.844 1 94.88 272 ILE B C 1
ATOM 7059 O O . ILE B 1 272 ? 14.461 -30.391 -32.438 1 94.88 272 ILE B O 1
ATOM 7063 N N . SER B 1 273 ? 15.438 -28.422 -32.688 1 95.62 273 SER B N 1
ATOM 7064 C CA . SER B 1 273 ? 14.398 -27.688 -31.953 1 95.62 273 SER B CA 1
ATOM 7065 C C . SER B 1 273 ? 13.062 -27.766 -32.688 1 95.62 273 SER B C 1
ATOM 7067 O O . SER B 1 273 ? 12.023 -27.984 -32.062 1 95.62 273 SER B O 1
ATOM 7069 N N . ILE B 1 274 ? 13.086 -27.531 -33.938 1 95.88 274 ILE B N 1
ATOM 7070 C CA . ILE B 1 274 ? 11.867 -27.562 -34.75 1 95.88 274 ILE B CA 1
ATOM 7071 C C . ILE B 1 274 ? 11.258 -28.969 -34.719 1 95.88 274 ILE B C 1
ATOM 7073 O O . ILE B 1 274 ? 10.047 -29.125 -34.562 1 95.88 274 ILE B O 1
ATOM 7077 N N . THR B 1 275 ? 12.133 -29.953 -34.812 1 96.12 275 THR B N 1
ATOM 7078 C CA . THR B 1 275 ? 11.664 -31.344 -34.781 1 96.12 275 THR B CA 1
ATOM 7079 C C . THR B 1 275 ? 11.094 -31.656 -33.406 1 96.12 275 THR B C 1
ATOM 7081 O O . THR B 1 275 ? 10.07 -32.344 -33.281 1 96.12 275 THR B O 1
ATOM 7084 N N . GLY B 1 276 ? 11.805 -31.219 -32.344 1 95.75 276 GLY B N 1
ATOM 7085 C CA . GLY B 1 276 ? 11.289 -31.406 -31.016 1 95.75 276 GLY B CA 1
ATOM 7086 C C . GLY B 1 276 ? 9.93 -30.766 -30.797 1 95.75 276 GLY B C 1
ATOM 7087 O O . GLY B 1 276 ? 9.039 -31.391 -30.219 1 95.75 276 GLY B O 1
ATOM 7088 N N . PHE B 1 277 ? 9.805 -29.578 -31.328 1 94.56 277 PHE B N 1
ATOM 7089 C CA . PHE B 1 277 ? 8.531 -28.875 -31.234 1 94.56 277 PHE B CA 1
ATOM 7090 C C . PHE B 1 277 ? 7.434 -29.625 -31.984 1 94.56 277 PHE B C 1
ATOM 7092 O O . PHE B 1 277 ? 6.305 -29.734 -31.5 1 94.56 277 PHE B O 1
ATOM 7099 N N . ALA B 1 278 ? 7.703 -30.109 -33.062 1 95.31 278 ALA B N 1
ATOM 7100 C CA . ALA B 1 278 ? 6.758 -30.859 -33.875 1 95.31 278 ALA B CA 1
ATOM 7101 C C . ALA B 1 278 ? 6.332 -32.156 -33.188 1 95.31 278 ALA B C 1
ATOM 7103 O O . ALA B 1 278 ? 5.152 -32.5 -33.188 1 95.31 278 ALA B O 1
ATOM 7104 N N . VAL B 1 279 ? 7.262 -32.812 -32.625 1 95.06 279 VAL B N 1
ATOM 7105 C CA . VAL B 1 279 ? 6.984 -34.062 -31.938 1 95.06 279 VAL B CA 1
ATOM 7106 C C . VAL B 1 279 ? 6.051 -33.812 -30.75 1 95.06 279 VAL B C 1
ATOM 7108 O O . VAL B 1 279 ? 5.09 -34.562 -30.547 1 95.06 279 VAL B O 1
ATOM 7111 N N . LEU B 1 280 ? 6.32 -32.812 -30.016 1 93.31 280 LEU B N 1
ATOM 7112 C CA . LEU B 1 280 ? 5.473 -32.469 -28.875 1 93.31 280 LEU B CA 1
ATOM 7113 C C . LEU B 1 280 ? 4.086 -32.031 -29.328 1 93.31 280 LEU B C 1
ATOM 7115 O O . LEU B 1 280 ? 3.08 -32.406 -28.719 1 93.31 280 LEU B O 1
ATOM 7119 N N . PHE B 1 281 ? 4.051 -31.25 -30.375 1 92.12 281 PHE B N 1
ATOM 7120 C CA . PHE B 1 281 ? 2.777 -30.766 -30.891 1 92.12 281 PHE B CA 1
ATOM 7121 C C . PHE B 1 281 ? 1.911 -31.922 -31.359 1 92.12 281 PHE B C 1
ATOM 7123 O O . PHE B 1 281 ? 0.73 -32 -31.016 1 92.12 281 PHE B O 1
ATOM 7130 N N . VAL B 1 282 ? 2.459 -32.812 -32.062 1 93 282 VAL B N 1
ATOM 7131 C CA . VAL B 1 282 ? 1.723 -33.969 -32.594 1 93 282 VAL B CA 1
ATOM 7132 C C . VAL B 1 282 ? 1.417 -34.938 -31.453 1 93 282 VAL B C 1
ATOM 7134 O O . VAL B 1 282 ? 0.314 -35.5 -31.391 1 93 282 VAL B O 1
ATOM 7137 N N . GLY B 1 283 ? 2.326 -35.188 -30.688 1 91.56 283 GLY B N 1
ATOM 7138 C CA . GLY B 1 283 ? 2.178 -36.156 -29.609 1 91.56 283 GLY B CA 1
ATOM 7139 C C . GLY B 1 283 ? 1.171 -35.719 -28.562 1 91.56 283 GLY B C 1
ATOM 7140 O O . GLY B 1 283 ? 0.205 -36.438 -28.281 1 91.56 283 GLY B O 1
ATOM 7141 N N . LYS B 1 284 ? 1.319 -34.562 -28.047 1 87.38 284 LYS B N 1
ATOM 7142 C CA . LYS B 1 284 ? 0.525 -34.125 -26.906 1 87.38 284 LYS B CA 1
ATOM 7143 C C . LYS B 1 284 ? -0.841 -33.594 -27.344 1 87.38 284 LYS B C 1
ATOM 7145 O O . LYS B 1 284 ? -1.848 -33.844 -26.672 1 87.38 284 LYS B O 1
ATOM 7150 N N . ASP B 1 285 ? -0.907 -32.906 -28.484 1 86.94 285 ASP B N 1
ATOM 7151 C CA . ASP B 1 285 ? -2.158 -32.281 -28.891 1 86.94 285 ASP B CA 1
ATOM 7152 C C . ASP B 1 285 ? -2.998 -33.219 -29.75 1 86.94 285 ASP B C 1
ATOM 7154 O O . ASP B 1 285 ? -4.23 -33.156 -29.734 1 86.94 285 ASP B O 1
ATOM 7158 N N . TYR B 1 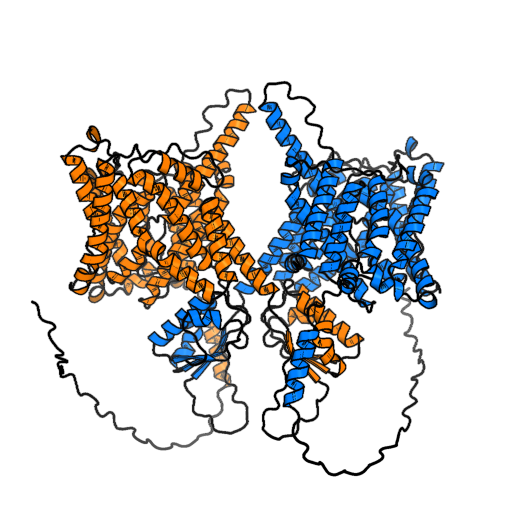286 ? -2.379 -34.188 -30.453 1 87.75 286 TYR B N 1
ATOM 7159 C CA . TYR B 1 286 ? -3.143 -35 -31.359 1 87.75 286 TYR B CA 1
ATOM 7160 C C . TYR B 1 286 ? -3.211 -36.438 -30.875 1 87.75 286 TYR B C 1
ATOM 7162 O O . TYR B 1 286 ? -4.281 -37.062 -30.859 1 87.75 286 TYR B O 1
ATOM 7170 N N . ILE B 1 287 ? -2.164 -36.969 -30.391 1 88.5 287 ILE B N 1
ATOM 7171 C CA . ILE B 1 287 ? -2.102 -38.406 -30.094 1 88.5 287 ILE B CA 1
ATOM 7172 C C . ILE B 1 287 ? -2.641 -38.656 -28.688 1 88.5 287 ILE B C 1
ATOM 7174 O O . ILE B 1 287 ? -3.465 -39.562 -28.484 1 88.5 287 ILE B O 1
ATOM 7178 N N . ASN B 1 288 ? -2.207 -37.969 -27.719 1 86.75 288 ASN B N 1
ATOM 7179 C CA . ASN B 1 288 ? -2.562 -38.219 -26.312 1 86.75 288 ASN B CA 1
ATOM 7180 C C . ASN B 1 288 ? -4.07 -38.125 -26.094 1 86.75 288 ASN B C 1
ATOM 7182 O O . ASN B 1 288 ? -4.66 -39 -25.453 1 86.75 288 ASN B O 1
ATOM 7186 N N . PRO B 1 289 ? -4.758 -37 -26.625 1 84.06 289 PRO B N 1
ATOM 7187 C CA . PRO B 1 289 ? -6.207 -36.969 -26.422 1 84.06 289 PRO B CA 1
ATOM 7188 C C . PRO B 1 289 ? -6.918 -38.188 -27.047 1 84.06 289 PRO B C 1
ATOM 7190 O O . PRO B 1 289 ? -7.914 -38.656 -26.5 1 84.06 289 PRO B O 1
ATOM 7193 N N . ARG B 1 290 ? -6.43 -38.781 -28.078 1 85.5 290 ARG B N 1
ATOM 7194 C CA . ARG B 1 290 ? -7.02 -39.938 -28.75 1 85.5 290 ARG B CA 1
ATOM 7195 C C . ARG B 1 290 ? -6.746 -41.219 -27.969 1 85.5 290 ARG B C 1
ATOM 7197 O O . ARG B 1 290 ? -7.613 -42.094 -27.859 1 85.5 290 ARG B O 1
ATOM 7204 N N . VAL B 1 291 ? -5.578 -41.25 -27.422 1 83.94 291 VAL B N 1
ATOM 7205 C CA . VAL B 1 291 ? -5.188 -42.438 -26.672 1 83.94 291 VAL B CA 1
ATOM 7206 C C . VAL B 1 291 ? -5.961 -42.5 -25.359 1 83.94 291 VAL B C 1
ATOM 7208 O O . VAL B 1 291 ? -6.414 -43.562 -24.938 1 83.94 291 VAL B O 1
ATOM 7211 N N . LEU B 1 292 ? -6.105 -41.375 -24.641 1 80.56 292 LEU B N 1
ATOM 7212 C CA . LEU B 1 292 ? -6.797 -41.312 -23.359 1 80.56 292 LEU B CA 1
ATOM 7213 C C . LEU B 1 292 ? -8.289 -41.562 -23.531 1 80.56 292 LEU B C 1
ATOM 7215 O O . LEU B 1 292 ? -8.953 -42.062 -22.625 1 80.56 292 LEU B O 1
ATOM 7219 N N . ALA B 1 293 ? -8.844 -41.219 -24.719 1 79.25 293 ALA B N 1
ATOM 7220 C CA . ALA B 1 293 ? -10.258 -41.438 -25 1 79.25 293 ALA B CA 1
ATOM 7221 C C . ALA B 1 293 ? -10.555 -42.906 -25.203 1 79.25 293 ALA B C 1
ATOM 7223 O O . ALA B 1 293 ? -11.648 -43.375 -24.906 1 79.25 293 ALA B O 1
ATOM 7224 N N . VAL B 1 294 ? -9.516 -43.656 -25.719 1 77.75 294 VAL B N 1
ATOM 7225 C CA . VAL B 1 294 ? -9.766 -45.031 -26.125 1 77.75 294 VAL B CA 1
ATOM 7226 C C . VAL B 1 294 ? -9.242 -45.969 -25.047 1 77.75 294 VAL B C 1
ATOM 7228 O O . VAL B 1 294 ? -9.797 -47.062 -24.859 1 77.75 294 VAL B O 1
ATOM 7231 N N . SER B 1 295 ? -8.32 -45.562 -24.312 1 77.12 295 SER B N 1
ATOM 7232 C CA . SER B 1 295 ? -7.633 -46.5 -23.422 1 77.12 295 SER B CA 1
ATOM 7233 C C . SER B 1 295 ? -8.398 -46.656 -22.109 1 77.12 295 SER B C 1
ATOM 7235 O O . SER B 1 295 ? -8.969 -45.688 -21.594 1 77.12 295 SER B O 1
ATOM 7237 N N . ARG B 1 296 ? -8.477 -47.875 -21.719 1 73.62 296 ARG B N 1
ATOM 7238 C CA . ARG B 1 296 ? -9.102 -48.25 -20.453 1 73.62 296 ARG B CA 1
ATOM 7239 C C . ARG B 1 296 ? -8.297 -47.688 -19.281 1 73.62 296 ARG B C 1
ATOM 7241 O O . ARG B 1 296 ? -8.859 -47.312 -18.25 1 73.62 296 ARG B O 1
ATOM 7248 N N . TYR B 1 297 ? -6.984 -47.781 -19.547 1 76.06 297 TYR B N 1
ATOM 7249 C CA . TYR B 1 297 ? -6.094 -47.219 -18.516 1 76.06 297 TYR B CA 1
ATOM 7250 C C . TYR B 1 297 ? -5.688 -45.812 -18.844 1 76.06 297 TYR B C 1
ATOM 7252 O O . TYR B 1 297 ? -5.207 -45.531 -19.938 1 76.06 297 TYR B O 1
ATOM 7260 N N . LYS B 1 298 ? -6.156 -44.812 -18.219 1 81.12 298 LYS B N 1
ATOM 7261 C CA . LYS B 1 298 ? -5.953 -43.406 -18.469 1 81.12 298 LYS B CA 1
ATOM 7262 C C . LYS B 1 298 ? -4.492 -43 -18.266 1 81.12 298 LYS B C 1
ATOM 7264 O O . LYS B 1 298 ? -4.176 -42.188 -17.391 1 81.12 298 LYS B O 1
ATOM 7269 N N . VAL B 1 299 ? -3.525 -43.688 -19.062 1 82.81 299 VAL B N 1
ATOM 7270 C CA . VAL B 1 299 ? -2.107 -43.344 -19.047 1 82.81 299 VAL B CA 1
ATOM 7271 C C . VAL B 1 299 ? -1.772 -42.469 -20.234 1 82.81 299 VAL B C 1
ATOM 7273 O O . VAL B 1 299 ? -2.129 -42.781 -21.375 1 82.81 299 VAL B O 1
ATOM 7276 N N . ALA B 1 300 ? -1.213 -41.344 -19.938 1 85.69 300 ALA B N 1
ATOM 7277 C CA . ALA B 1 300 ? -0.748 -40.469 -21 1 85.69 300 ALA B CA 1
ATOM 7278 C C . ALA B 1 300 ? 0.653 -40.844 -21.469 1 85.69 300 ALA B C 1
ATOM 7280 O O . ALA B 1 300 ? 1.513 -41.188 -20.641 1 85.69 300 ALA B O 1
ATOM 7281 N N . ILE B 1 301 ? 0.865 -40.938 -22.719 1 87.69 301 ILE B N 1
ATOM 7282 C CA . ILE B 1 301 ? 2.199 -41.188 -23.25 1 87.69 301 ILE B CA 1
ATOM 7283 C C . ILE B 1 301 ? 3.146 -40.062 -22.859 1 87.69 301 ILE B C 1
ATOM 7285 O O . ILE B 1 301 ? 2.834 -38.906 -23.047 1 87.69 301 ILE B O 1
ATOM 7289 N N . PRO B 1 302 ? 4.191 -40.406 -22.234 1 89.88 302 PRO B N 1
ATOM 7290 C CA . PRO B 1 302 ? 5.129 -39.375 -21.797 1 89.88 302 PRO B CA 1
ATOM 7291 C C . PRO B 1 302 ? 5.988 -38.844 -22.938 1 89.88 302 PRO B C 1
ATOM 7293 O O . PRO B 1 302 ? 7.203 -39.062 -22.969 1 89.88 302 PRO B O 1
ATOM 7296 N N . TRP B 1 303 ? 5.438 -38.062 -23.734 1 89.19 303 TRP B N 1
ATOM 7297 C CA . TRP B 1 303 ? 6.102 -37.531 -24.922 1 89.19 303 TRP B CA 1
ATOM 7298 C C . TRP B 1 303 ? 7.336 -36.719 -24.547 1 89.19 303 TRP B C 1
ATOM 7300 O O . TRP B 1 303 ? 8.328 -36.688 -25.266 1 89.19 303 TRP B O 1
ATOM 7310 N N . ASN B 1 304 ? 7.281 -36.031 -23.438 1 89.56 304 ASN B N 1
ATOM 7311 C CA . ASN B 1 304 ? 8.422 -35.25 -23 1 89.56 304 ASN B CA 1
ATOM 7312 C C . ASN B 1 304 ? 9.641 -36.125 -22.703 1 89.56 304 ASN B C 1
ATOM 7314 O O . ASN B 1 304 ? 10.742 -35.844 -23.172 1 89.56 304 ASN B O 1
ATOM 7318 N N . THR B 1 305 ? 9.406 -37.156 -21.953 1 90.62 305 THR B N 1
ATOM 7319 C CA . THR B 1 305 ? 10.492 -38.031 -21.609 1 90.62 305 THR B CA 1
ATOM 7320 C C . THR B 1 305 ? 11.008 -38.781 -22.828 1 90.62 305 THR B C 1
ATOM 7322 O O . THR B 1 305 ? 12.219 -38.969 -23 1 90.62 305 THR B O 1
ATOM 7325 N N . LEU B 1 306 ? 10.125 -39.156 -23.641 1 93.12 306 LEU B N 1
ATOM 7326 C CA . LEU B 1 306 ? 10.508 -39.844 -24.875 1 93.12 306 LEU B CA 1
ATOM 7327 C C . LEU B 1 306 ? 11.344 -38.938 -25.766 1 93.12 306 LEU B C 1
ATOM 7329 O O . LEU B 1 306 ? 12.312 -39.406 -26.391 1 93.12 306 LEU B O 1
ATOM 7333 N N . LEU B 1 307 ? 10.906 -37.75 -25.828 1 94.5 307 LEU B N 1
ATOM 7334 C CA . LEU B 1 307 ? 11.656 -36.781 -26.625 1 94.5 307 LEU B CA 1
ATOM 7335 C C . LEU B 1 307 ? 13.047 -36.562 -26.047 1 94.5 307 LEU B C 1
ATOM 7337 O O . LEU B 1 307 ? 14.023 -36.438 -26.781 1 94.5 307 LEU B O 1
ATOM 7341 N N . TYR B 1 308 ? 13.18 -36.469 -24.734 1 93.44 308 TYR B N 1
ATOM 7342 C CA . TYR B 1 308 ? 14.461 -36.344 -24.062 1 93.44 308 TYR B CA 1
ATOM 7343 C C . TYR B 1 308 ? 15.383 -37.5 -24.375 1 93.44 308 TYR B C 1
ATOM 7345 O O . TYR B 1 308 ? 16.547 -37.312 -24.75 1 93.44 308 TYR B O 1
ATOM 7353 N N . ILE B 1 309 ? 14.859 -38.688 -24.344 1 93.75 309 ILE B N 1
ATOM 7354 C CA . ILE B 1 309 ? 15.633 -39.906 -24.594 1 93.75 309 ILE B CA 1
ATOM 7355 C C . ILE B 1 309 ? 16.047 -39.969 -26.062 1 93.75 309 ILE B C 1
ATOM 7357 O O . ILE B 1 309 ? 17.203 -40.219 -26.375 1 93.75 309 ILE B O 1
ATOM 7361 N N . ALA B 1 310 ? 15.07 -39.719 -26.891 1 95.56 310 ALA B N 1
ATOM 7362 C CA . ALA B 1 310 ? 15.328 -39.812 -28.312 1 95.56 310 ALA B CA 1
ATOM 7363 C C . ALA B 1 310 ? 16.359 -38.781 -28.75 1 95.56 310 ALA B C 1
ATOM 7365 O O . ALA B 1 310 ? 17.25 -39.062 -29.562 1 95.56 310 ALA B O 1
ATOM 7366 N N . SER B 1 311 ? 16.203 -37.594 -28.312 1 95.69 311 SER B N 1
ATOM 7367 C CA 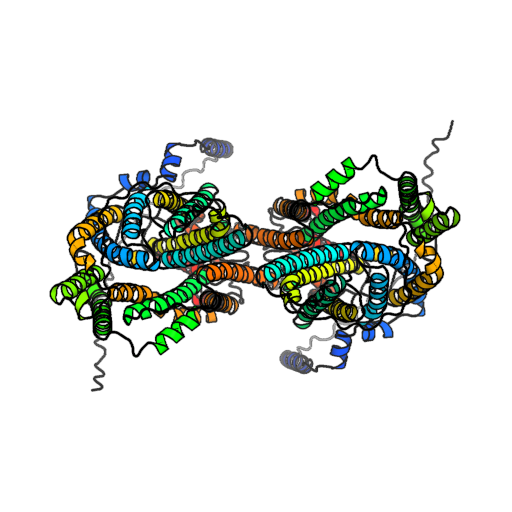. SER B 1 311 ? 17.141 -36.562 -28.688 1 95.69 311 SER B CA 1
ATOM 7368 C C . SER B 1 311 ? 18.531 -36.812 -28.125 1 95.69 311 SER B C 1
ATOM 7370 O O . SER B 1 311 ? 19.531 -36.594 -28.812 1 95.69 311 SER B O 1
ATOM 7372 N N . GLY B 1 312 ? 18.594 -37.25 -26.844 1 94.25 312 GLY B N 1
ATOM 7373 C CA . GLY B 1 312 ? 19.875 -37.625 -26.266 1 94.25 312 GLY B CA 1
ATOM 7374 C C . GLY B 1 312 ? 20.562 -38.719 -27.047 1 94.25 312 GLY B C 1
ATOM 7375 O O . GLY B 1 312 ? 21.781 -38.656 -27.281 1 94.25 312 GLY B O 1
ATOM 7376 N N . LEU B 1 313 ? 19.828 -39.719 -27.484 1 95 313 LEU B N 1
ATOM 7377 C CA . LEU B 1 313 ? 20.375 -40.812 -28.234 1 95 313 LEU B CA 1
ATOM 7378 C C . LEU B 1 313 ? 20.875 -40.344 -29.609 1 95 313 LEU B C 1
ATOM 7380 O O . LEU B 1 313 ? 21.922 -40.812 -30.078 1 95 313 LEU B O 1
ATOM 7384 N N . THR B 1 314 ? 20.109 -39.5 -30.203 1 94.94 314 THR B N 1
ATOM 7385 C CA . THR B 1 314 ? 20.484 -39 -31.516 1 94.94 314 THR B CA 1
ATOM 7386 C C . THR B 1 314 ? 21.812 -38.25 -31.453 1 94.94 314 THR B C 1
ATOM 7388 O O . THR B 1 314 ? 22.688 -38.438 -32.312 1 94.94 314 THR B O 1
ATOM 7391 N N . VAL B 1 315 ? 21.922 -37.375 -30.484 1 94.12 315 VAL B N 1
ATOM 7392 C CA . VAL B 1 315 ? 23.141 -36.562 -30.344 1 94.12 315 VAL B CA 1
ATOM 7393 C C . VAL B 1 315 ? 24.312 -37.5 -29.984 1 94.12 315 VAL B C 1
ATOM 7395 O O . VAL B 1 315 ? 25.438 -37.281 -30.438 1 94.12 315 VAL B O 1
ATOM 7398 N N . MET B 1 316 ? 24.031 -38.5 -29.203 1 92.31 316 MET B N 1
ATOM 7399 C CA . MET B 1 316 ? 25.047 -39.469 -28.781 1 92.31 316 MET B CA 1
ATOM 7400 C C . MET B 1 316 ? 25.562 -40.25 -29.984 1 92.31 316 MET B C 1
ATOM 7402 O O . MET B 1 316 ? 26.766 -40.438 -30.156 1 92.31 316 MET B O 1
ATOM 7406 N N . VAL B 1 317 ? 24.75 -40.719 -30.828 1 94 317 VAL B N 1
ATOM 7407 C CA . VAL B 1 317 ? 25.094 -41.625 -31.938 1 94 317 VAL B CA 1
ATOM 7408 C C . VAL B 1 317 ? 25.766 -40.844 -33.031 1 94 317 VAL B C 1
ATOM 7410 O O . VAL B 1 317 ? 26.75 -41.312 -33.625 1 94 317 VAL B O 1
ATOM 7413 N N . PHE B 1 318 ? 25.312 -39.625 -33.312 1 93.62 318 PHE B N 1
ATOM 7414 C CA . PHE B 1 318 ? 25.844 -38.844 -34.438 1 93.62 318 PHE B CA 1
ATOM 7415 C C . PHE B 1 318 ? 27 -37.969 -33.969 1 93.62 318 PHE B C 1
ATOM 7417 O O . PHE B 1 318 ? 27.734 -37.438 -34.781 1 93.62 318 PHE B O 1
ATOM 7424 N N . GLY B 1 319 ? 27.172 -37.781 -32.656 1 91.81 319 GLY B N 1
ATOM 7425 C CA . GLY B 1 319 ? 28.25 -37 -32.094 1 91.81 319 GLY B CA 1
ATOM 7426 C C . GLY B 1 319 ? 28.125 -35.5 -32.406 1 91.81 319 GLY B C 1
ATOM 7427 O O . GLY B 1 319 ? 29.125 -34.844 -32.656 1 91.81 319 GLY B O 1
ATOM 7428 N N . TRP B 1 320 ? 26.984 -35.062 -32.406 1 90.94 320 TRP B N 1
ATOM 7429 C CA . TRP B 1 320 ? 26.75 -33.688 -32.812 1 90.94 320 TRP B CA 1
ATOM 7430 C C . TRP B 1 320 ? 27.25 -32.719 -31.75 1 90.94 320 TRP B C 1
ATOM 7432 O O . TRP B 1 320 ? 27.406 -31.516 -32 1 90.94 320 TRP B O 1
ATOM 7442 N N . HIS B 1 321 ? 27.484 -33.156 -30.531 1 89.12 321 HIS B N 1
ATOM 7443 C CA . HIS B 1 321 ? 28.031 -32.312 -29.469 1 89.12 321 HIS B CA 1
ATOM 7444 C C . HIS B 1 321 ? 29.484 -31.906 -29.781 1 89.12 321 HIS B C 1
ATOM 7446 O O . HIS B 1 321 ? 29.938 -30.859 -29.344 1 89.12 321 HIS B O 1
ATOM 7452 N N . LYS B 1 322 ? 30.156 -32.656 -30.5 1 86.25 322 LYS B N 1
ATOM 7453 C CA . LYS B 1 322 ? 31.562 -32.375 -30.844 1 86.25 322 LYS B CA 1
ATOM 7454 C C . LYS B 1 322 ? 31.672 -31.766 -32.25 1 86.25 322 LYS B C 1
ATOM 7456 O O . LYS B 1 322 ? 32.406 -30.797 -32.438 1 86.25 322 LYS B O 1
ATOM 7461 N N . THR B 1 323 ? 30.922 -32.312 -33.188 1 87.69 323 THR B N 1
ATOM 7462 C CA . THR B 1 323 ? 31.094 -31.922 -34.594 1 87.69 323 THR B CA 1
ATOM 7463 C C . THR B 1 323 ? 30.078 -30.859 -34.969 1 87.69 323 THR B C 1
ATOM 7465 O O . THR B 1 323 ? 30.359 -30 -35.812 1 87.69 323 THR B O 1
ATOM 7468 N N . GLY B 1 324 ? 28.984 -30.859 -34.344 1 85.81 324 GLY B N 1
ATOM 7469 C CA . GLY B 1 324 ? 27.906 -30.016 -34.781 1 85.81 324 GLY B CA 1
ATOM 7470 C C . GLY B 1 324 ? 27.688 -28.781 -33.938 1 85.81 324 GLY B C 1
ATOM 7471 O O . GLY B 1 324 ? 26.891 -27.906 -34.25 1 85.81 324 GLY B O 1
ATOM 7472 N N . GLY B 1 325 ? 28.359 -28.703 -32.875 1 87.81 325 GLY B N 1
ATOM 7473 C CA . GLY B 1 325 ? 28.266 -27.531 -32 1 87.81 325 GLY B CA 1
ATOM 7474 C C . GLY B 1 325 ? 26.984 -27.516 -31.172 1 87.81 325 GLY B C 1
ATOM 7475 O O . GLY B 1 325 ? 26.516 -26.438 -30.781 1 87.81 325 GLY B O 1
ATOM 7476 N N . VAL B 1 326 ? 26.391 -28.641 -31.031 1 90.56 326 VAL B N 1
ATOM 7477 C CA . VAL B 1 326 ? 25.172 -28.719 -30.234 1 90.56 326 VAL B CA 1
ATOM 7478 C C . VAL B 1 326 ? 25.516 -28.719 -28.75 1 90.56 326 VAL B C 1
ATOM 7480 O O . VAL B 1 326 ? 26.328 -29.547 -28.297 1 90.56 326 VAL B O 1
ATOM 7483 N N . SER B 1 327 ? 24.953 -27.75 -28.031 1 90.38 327 SER B N 1
ATOM 7484 C CA . SER B 1 327 ? 25.188 -27.703 -26.594 1 90.38 327 SER B CA 1
ATOM 7485 C C . SER B 1 327 ? 24.391 -28.781 -25.859 1 90.38 327 SER B C 1
ATOM 7487 O O . SER B 1 327 ? 23.203 -28.953 -26.094 1 90.38 327 SER B O 1
ATOM 7489 N N . ILE B 1 328 ? 25.047 -29.516 -24.984 1 90.31 328 ILE B N 1
ATOM 7490 C CA . ILE B 1 328 ? 24.422 -30.594 -24.25 1 90.31 328 ILE B CA 1
ATOM 7491 C C . ILE B 1 328 ? 24.5 -30.312 -22.75 1 90.31 328 ILE B C 1
ATOM 7493 O O . ILE B 1 328 ? 25.219 -29.406 -22.328 1 90.31 328 ILE B O 1
ATOM 7497 N N . VAL B 1 329 ? 23.797 -31.016 -21.891 1 85.69 329 VAL B N 1
ATOM 7498 C CA . VAL B 1 329 ? 23.766 -30.844 -20.438 1 85.69 329 VAL B CA 1
ATOM 7499 C C . VAL B 1 329 ? 25.094 -31.266 -19.844 1 85.69 329 VAL B C 1
ATOM 7501 O O . VAL B 1 329 ? 25.641 -30.609 -18.953 1 85.69 329 VAL B O 1
ATOM 7504 N N . ASP B 1 330 ? 25.797 -32.281 -20.375 1 76.94 330 ASP B N 1
ATOM 7505 C CA . ASP B 1 330 ? 27.156 -32.75 -20.141 1 76.94 330 ASP B CA 1
ATOM 7506 C C . ASP B 1 330 ? 27.281 -33.438 -18.766 1 76.94 330 ASP B C 1
ATOM 7508 O O . ASP B 1 330 ? 27.516 -34.656 -18.688 1 76.94 330 ASP B O 1
ATOM 7512 N N . THR B 1 331 ? 27.062 -32.656 -17.609 1 75.06 331 THR B N 1
ATOM 7513 C CA . THR B 1 331 ? 27.344 -33.25 -16.312 1 75.06 331 THR B CA 1
ATOM 7514 C C . THR B 1 331 ? 26.062 -33.562 -15.562 1 75.06 331 THR B C 1
ATOM 7516 O O . THR B 1 331 ? 25.281 -32.656 -15.266 1 75.06 331 THR B O 1
ATOM 7519 N N . ILE B 1 332 ? 25.781 -34.844 -15.516 1 75.38 332 ILE B N 1
ATOM 7520 C CA . ILE B 1 332 ? 24.688 -35.312 -14.664 1 75.38 332 ILE B CA 1
ATOM 7521 C C . ILE B 1 332 ? 25.25 -36.156 -13.508 1 75.38 332 ILE B C 1
ATOM 7523 O O . ILE B 1 332 ? 25.906 -37.156 -13.727 1 75.38 332 ILE B O 1
ATOM 7527 N N . ARG B 1 333 ? 25.203 -35.594 -12.312 1 77.19 333 ARG B N 1
ATOM 7528 C CA . ARG B 1 333 ? 25.641 -36.312 -11.125 1 77.19 333 ARG B CA 1
ATOM 7529 C C . ARG B 1 333 ? 24.484 -37.062 -10.484 1 77.19 333 ARG B C 1
ATOM 7531 O O . ARG B 1 333 ? 23.344 -36.625 -10.508 1 77.19 333 ARG B O 1
ATOM 7538 N N . THR B 1 334 ? 24.75 -38.281 -10.141 1 74.25 334 THR B N 1
ATOM 7539 C CA . THR B 1 334 ? 23.703 -39.094 -9.547 1 74.25 334 THR B CA 1
ATOM 7540 C C . THR B 1 334 ? 23.969 -39.312 -8.055 1 74.25 334 THR B C 1
ATOM 7542 O O . THR B 1 334 ? 23.5 -40.281 -7.465 1 74.25 334 THR B O 1
ATOM 7545 N N . ASP B 1 335 ? 24.656 -38.344 -7.48 1 77.12 335 ASP B N 1
ATOM 7546 C CA . ASP B 1 335 ? 24.984 -38.469 -6.062 1 77.12 335 ASP B CA 1
ATOM 7547 C C . ASP B 1 335 ? 23.75 -38.219 -5.195 1 77.12 335 ASP B C 1
ATOM 7549 O O . ASP B 1 335 ? 22.844 -37.469 -5.59 1 77.12 335 ASP B O 1
ATOM 7553 N N . PHE B 1 336 ? 23.734 -38.938 -4.203 1 76.31 336 PHE B N 1
ATOM 7554 C CA . PHE B 1 336 ? 22.656 -38.719 -3.232 1 76.31 336 PHE B CA 1
ATOM 7555 C C . PHE B 1 336 ? 22.844 -37.375 -2.514 1 76.31 336 PHE B C 1
ATOM 7557 O O . PHE B 1 336 ? 23.984 -36.969 -2.26 1 76.31 336 PHE B O 1
ATOM 7564 N N . PRO B 1 337 ? 21.703 -36.844 -2.27 1 75.19 337 PRO B N 1
ATOM 7565 C CA . PRO B 1 337 ? 21.781 -35.531 -1.633 1 75.19 337 PRO B CA 1
ATOM 7566 C C . PRO B 1 337 ? 22.5 -35.562 -0.283 1 75.19 337 PRO B C 1
ATOM 7568 O O . PRO B 1 337 ? 22.328 -36.5 0.485 1 75.19 337 PRO B O 1
ATOM 7571 N N . ARG B 1 338 ? 23.406 -34.688 -0.09 1 79.44 338 ARG B N 1
ATOM 7572 C CA . ARG B 1 338 ? 24.047 -34.5 1.204 1 79.44 338 ARG B CA 1
ATOM 7573 C C . ARG B 1 338 ? 23.422 -33.344 1.964 1 79.44 338 ARG B C 1
ATOM 7575 O O . ARG B 1 338 ? 22.922 -32.375 1.354 1 79.44 338 ARG B O 1
ATOM 7582 N N . LEU B 1 339 ? 23.359 -33.594 3.15 1 83.94 339 LEU B N 1
ATOM 7583 C CA . LEU B 1 339 ? 22.844 -32.5 3.992 1 83.94 339 LEU B CA 1
ATOM 7584 C C . LEU B 1 339 ? 23.781 -31.312 3.977 1 83.94 339 LEU B C 1
ATOM 7586 O O . LEU B 1 339 ? 25 -31.453 4.191 1 83.94 339 LEU B O 1
ATOM 7590 N N . ILE B 1 340 ? 23.266 -30.234 3.518 1 84.25 340 ILE B N 1
ATOM 7591 C CA . ILE B 1 340 ? 24.047 -29 3.492 1 84.25 340 ILE B CA 1
ATOM 7592 C C . ILE B 1 340 ? 23.406 -27.969 4.422 1 84.25 340 ILE B C 1
ATOM 7594 O O . ILE B 1 340 ? 22.203 -27.703 4.332 1 84.25 340 ILE B O 1
ATOM 7598 N N . ILE B 1 341 ? 24.172 -27.438 5.387 1 83.62 341 ILE B N 1
ATOM 7599 C CA . ILE B 1 341 ? 23.672 -26.375 6.254 1 83.62 341 ILE B CA 1
ATOM 7600 C C . ILE B 1 341 ? 23.828 -25.031 5.566 1 83.62 341 ILE B C 1
ATOM 7602 O O . ILE B 1 341 ? 24.938 -24.609 5.246 1 83.62 341 ILE B O 1
ATOM 7606 N N . PRO B 1 342 ? 22.719 -24.469 5.297 1 84.44 342 PRO B N 1
ATOM 7607 C CA . PRO B 1 342 ? 22.812 -23.156 4.656 1 84.44 342 PRO B CA 1
ATOM 7608 C C . PRO B 1 342 ? 23.609 -22.156 5.484 1 84.44 342 PRO B C 1
ATOM 7610 O O . PRO B 1 342 ? 23.438 -22.062 6.703 1 84.44 342 PRO B O 1
ATOM 7613 N N . LYS B 1 343 ? 24.484 -21.453 4.902 1 85.38 343 LYS B N 1
ATOM 7614 C CA . LYS B 1 343 ? 25.266 -20.406 5.555 1 85.38 343 LYS B CA 1
ATOM 7615 C C . LYS B 1 343 ? 24.484 -19.109 5.664 1 85.38 343 LYS B C 1
ATOM 7617 O O . LYS B 1 343 ? 24.406 -18.344 4.703 1 85.38 343 LYS B O 1
ATOM 7622 N N . ILE B 1 344 ? 24.016 -18.875 6.812 1 87.88 344 ILE B N 1
ATOM 7623 C CA . ILE B 1 344 ? 23.172 -17.703 7.027 1 87.88 344 ILE B CA 1
ATOM 7624 C C . ILE B 1 344 ? 24.031 -16.484 7.332 1 87.88 344 ILE B C 1
ATOM 7626 O O . ILE B 1 344 ? 24.547 -16.344 8.445 1 87.88 344 ILE B O 1
ATOM 7630 N N . ARG B 1 345 ? 24.266 -15.727 6.309 1 85.75 345 ARG B N 1
ATOM 7631 C CA . ARG B 1 345 ? 24.969 -14.461 6.469 1 85.75 345 ARG B CA 1
ATOM 7632 C C . ARG B 1 345 ? 23.984 -13.289 6.469 1 85.75 345 ARG B C 1
ATOM 7634 O O . ARG B 1 345 ? 23.156 -13.164 5.566 1 85.75 345 ARG B O 1
ATOM 7641 N N . LEU B 1 346 ? 24.078 -12.445 7.406 1 86.38 346 LEU B N 1
ATOM 7642 C CA . LEU B 1 346 ? 23.156 -11.336 7.574 1 86.38 346 LEU B CA 1
ATOM 7643 C C . LEU B 1 346 ? 23.172 -10.414 6.359 1 86.38 346 LEU B C 1
ATOM 7645 O O . LEU B 1 346 ? 22.172 -9.805 6.012 1 86.38 346 LEU B O 1
ATOM 7649 N N . GLU B 1 347 ? 24.328 -10.344 5.781 1 85.56 347 GLU B N 1
ATOM 7650 C CA . GLU B 1 347 ? 24.453 -9.516 4.59 1 85.56 347 GLU B CA 1
ATOM 7651 C C . GLU B 1 347 ? 23.562 -10.016 3.465 1 85.56 347 GLU B C 1
ATOM 7653 O O . GLU B 1 347 ? 22.953 -9.219 2.736 1 85.56 347 GLU B O 1
ATOM 7658 N N . ILE B 1 348 ? 23.5 -11.352 3.381 1 89.44 348 ILE B N 1
ATOM 7659 C CA . ILE B 1 348 ? 22.672 -11.953 2.344 1 89.44 348 ILE B CA 1
ATOM 7660 C C . ILE B 1 348 ? 21.203 -11.812 2.721 1 89.44 348 ILE B C 1
ATOM 7662 O O . ILE B 1 348 ? 20.375 -11.43 1.89 1 89.44 348 ILE B O 1
ATOM 7666 N N . VAL B 1 349 ? 20.953 -12.062 3.973 1 92.75 349 VAL B N 1
ATOM 7667 C CA . VAL B 1 349 ? 19.578 -12.039 4.453 1 92.75 349 VAL B CA 1
ATOM 7668 C C . VAL B 1 349 ? 18.984 -10.641 4.266 1 92.75 349 VAL B C 1
ATOM 7670 O O . VAL B 1 349 ? 17.828 -10.5 3.855 1 92.75 349 VAL B O 1
ATOM 7673 N N . SER B 1 350 ? 19.734 -9.625 4.543 1 90.69 350 SER B N 1
ATOM 7674 C CA . SER B 1 350 ? 19.266 -8.25 4.453 1 90.69 350 SER B CA 1
ATOM 7675 C C . SER B 1 350 ? 18.969 -7.859 3.006 1 90.69 350 SER B C 1
ATOM 7677 O O . SER B 1 350 ? 18.109 -7.012 2.748 1 90.69 350 SER B O 1
ATOM 7679 N N . LEU B 1 351 ? 19.594 -8.492 2.104 1 89.69 351 LEU B N 1
ATOM 7680 C CA . LEU B 1 351 ? 19.438 -8.133 0.697 1 89.69 351 LEU B CA 1
ATOM 7681 C C . LEU B 1 351 ? 18.344 -8.984 0.047 1 89.69 351 LEU B C 1
ATOM 7683 O O . LEU B 1 351 ? 17.672 -8.531 -0.89 1 89.69 351 LEU B O 1
ATOM 7687 N N . VAL B 1 352 ? 18.156 -10.203 0.633 1 93.94 352 VAL B N 1
ATOM 7688 C CA . VAL B 1 352 ? 17.344 -11.148 -0.133 1 93.94 352 VAL B CA 1
ATOM 7689 C C . VAL B 1 352 ? 15.992 -11.328 0.537 1 93.94 352 VAL B C 1
ATOM 7691 O O . VAL B 1 352 ? 15.062 -11.875 -0.066 1 93.94 352 VAL B O 1
ATOM 7694 N N . TRP B 1 353 ? 15.648 -10.836 1.699 1 94.81 353 TRP B N 1
ATOM 7695 C CA . TRP B 1 353 ? 14.461 -11.172 2.475 1 94.81 353 TRP B CA 1
ATOM 7696 C C . TRP B 1 353 ? 13.195 -10.75 1.731 1 94.81 353 TRP B C 1
ATOM 7698 O O . TRP B 1 353 ? 12.203 -11.484 1.729 1 94.81 353 TRP B O 1
ATOM 7708 N N . LEU B 1 354 ? 13.219 -9.609 1.09 1 94.06 354 LEU B N 1
ATOM 7709 C CA . LEU B 1 354 ? 12.023 -9.156 0.388 1 94.06 354 LEU B CA 1
ATOM 7710 C C . LEU B 1 354 ? 11.742 -10.023 -0.83 1 94.06 354 LEU B C 1
ATOM 7712 O O . LEU B 1 354 ? 10.594 -10.375 -1.096 1 94.06 354 LEU B O 1
ATOM 7716 N N . ASP B 1 355 ? 12.805 -10.344 -1.535 1 95.94 355 ASP B N 1
ATOM 7717 C CA . ASP B 1 355 ? 12.648 -11.234 -2.682 1 95.94 355 ASP B CA 1
ATOM 7718 C C . ASP B 1 355 ? 12.156 -12.609 -2.242 1 95.94 355 ASP B C 1
ATOM 7720 O O . ASP B 1 355 ? 11.312 -13.219 -2.91 1 95.94 355 ASP B O 1
ATOM 7724 N N . ALA B 1 356 ? 12.727 -13.062 -1.133 1 97.81 356 ALA B N 1
ATOM 7725 C CA . ALA B 1 356 ? 12.312 -14.359 -0.611 1 97.81 356 ALA B CA 1
ATOM 7726 C C . ALA B 1 356 ? 10.836 -14.352 -0.242 1 97.81 356 ALA B C 1
ATOM 7728 O O . ALA B 1 356 ? 10.125 -15.344 -0.461 1 97.81 356 ALA B O 1
ATOM 7729 N N . PHE B 1 357 ? 10.367 -13.273 0.307 1 97.06 357 PHE B N 1
ATOM 7730 C CA . PHE B 1 357 ? 8.961 -13.133 0.656 1 97.06 357 PHE B CA 1
ATOM 7731 C C . PHE B 1 357 ? 8.086 -13.18 -0.592 1 97.06 357 PHE B C 1
ATOM 7733 O O . PHE B 1 357 ? 7.039 -13.828 -0.6 1 97.06 357 PHE B O 1
ATOM 7740 N N . GLU B 1 358 ? 8.492 -12.547 -1.625 1 96.31 358 GLU B N 1
ATOM 7741 C CA . GLU B 1 358 ? 7.75 -12.523 -2.885 1 96.31 358 GLU B CA 1
ATOM 7742 C C . GLU B 1 358 ? 7.695 -13.914 -3.52 1 96.31 358 GLU B C 1
ATOM 7744 O O . GLU B 1 358 ? 6.652 -14.328 -4.02 1 96.31 358 GLU B O 1
ATOM 7749 N N . ILE B 1 359 ? 8.812 -14.578 -3.516 1 97.69 359 ILE B N 1
ATOM 7750 C CA . ILE B 1 359 ? 8.883 -15.922 -4.094 1 97.69 359 ILE B CA 1
ATOM 7751 C C . ILE B 1 359 ? 7.98 -16.875 -3.301 1 97.69 359 ILE B C 1
ATOM 7753 O O . ILE B 1 359 ? 7.297 -17.719 -3.883 1 97.69 359 ILE B O 1
ATOM 7757 N N . ALA B 1 360 ? 7.996 -16.672 -1.999 1 97.81 360 ALA B N 1
ATOM 7758 C CA . ALA B 1 360 ? 7.121 -17.469 -1.156 1 97.81 360 ALA B CA 1
ATOM 7759 C C . ALA B 1 360 ? 5.656 -17.281 -1.535 1 97.81 360 ALA B C 1
ATOM 7761 O O . ALA B 1 360 ? 4.902 -18.234 -1.66 1 97.81 360 ALA B O 1
ATOM 7762 N N . LEU B 1 361 ? 5.301 -16.062 -1.761 1 96.81 361 LEU B N 1
ATOM 7763 C CA . LEU B 1 361 ? 3.918 -15.75 -2.109 1 96.81 361 LEU B CA 1
ATOM 7764 C C . LEU B 1 361 ? 3.582 -16.25 -3.51 1 96.81 361 LEU B C 1
ATOM 7766 O O . LEU B 1 361 ? 2.482 -16.766 -3.746 1 96.81 361 LEU B O 1
ATOM 7770 N N . ALA B 1 362 ? 4.477 -16.047 -4.391 1 96.44 362 ALA B N 1
ATOM 7771 C CA . ALA B 1 362 ? 4.258 -16.516 -5.758 1 96.44 362 ALA B CA 1
ATOM 7772 C C . ALA B 1 362 ? 4.137 -18.031 -5.809 1 96.44 362 ALA B C 1
ATOM 7774 O O . ALA B 1 362 ? 3.281 -18.578 -6.52 1 96.44 362 ALA B O 1
ATOM 7775 N N . SER B 1 363 ? 5.051 -18.703 -5.117 1 97.12 363 SER B N 1
ATOM 7776 C CA . SER B 1 363 ? 4.996 -20.156 -5.055 1 97.12 363 SER B CA 1
ATOM 7777 C C . SER B 1 363 ? 3.656 -20.641 -4.512 1 97.12 363 SER B C 1
ATOM 7779 O O . SER B 1 363 ? 3.074 -21.594 -5.027 1 97.12 363 SER B O 1
ATOM 7781 N N . TYR B 1 364 ? 3.189 -19.969 -3.537 1 96.69 364 TYR B N 1
ATOM 7782 C CA . TYR B 1 364 ? 1.897 -20.312 -2.959 1 96.69 364 TYR B CA 1
ATOM 7783 C C . TYR B 1 364 ? 0.767 -20.047 -3.947 1 96.69 364 TYR B C 1
ATOM 7785 O O . TYR B 1 364 ? -0.149 -20.859 -4.082 1 96.69 364 TYR B O 1
ATOM 7793 N N . ALA B 1 365 ? 0.806 -18.922 -4.535 1 94.38 365 ALA B N 1
ATOM 7794 C CA . ALA B 1 365 ? -0.264 -18.547 -5.457 1 94.38 365 ALA B CA 1
ATOM 7795 C C . ALA B 1 365 ? -0.374 -19.547 -6.605 1 94.38 365 ALA B C 1
ATOM 7797 O O . ALA B 1 365 ? -1.476 -19.953 -6.98 1 94.38 365 ALA B O 1
ATOM 7798 N N . VAL B 1 366 ? 0.74 -19.953 -7.184 1 94.12 366 VAL B N 1
ATOM 7799 C CA . VAL B 1 366 ? 0.756 -20.938 -8.266 1 94.12 366 VAL B CA 1
ATOM 7800 C C . VAL B 1 366 ? 0.203 -22.266 -7.773 1 94.12 366 VAL B C 1
ATOM 7802 O O . VAL B 1 366 ? -0.646 -22.875 -8.43 1 94.12 366 VAL B O 1
ATOM 7805 N N . HIS B 1 367 ? 0.674 -22.625 -6.656 1 95.69 367 HIS B N 1
ATOM 7806 C CA . HIS B 1 367 ? 0.252 -23.875 -6.055 1 95.69 367 HIS B CA 1
ATOM 7807 C C . HIS B 1 367 ? -1.239 -23.859 -5.734 1 95.69 367 HIS B C 1
ATOM 7809 O O . HIS B 1 367 ? -1.953 -24.828 -6.039 1 95.69 367 HIS B O 1
ATOM 7815 N N . TRP B 1 368 ? -1.706 -22.781 -5.18 1 93.25 368 TRP B N 1
ATOM 7816 C CA . TRP B 1 368 ? -3.098 -22.688 -4.754 1 93.25 368 TRP B CA 1
ATOM 7817 C C . TRP B 1 368 ? -4.039 -22.703 -5.953 1 93.25 368 TRP B C 1
ATOM 7819 O O . TRP B 1 368 ? -5.125 -23.281 -5.895 1 93.25 368 TRP B O 1
ATOM 7829 N N . THR B 1 369 ? -3.689 -22.031 -6.969 1 89.69 369 THR B N 1
ATOM 7830 C CA . THR B 1 369 ? -4.504 -22.016 -8.18 1 89.69 369 THR B CA 1
ATOM 7831 C C . THR B 1 369 ? -4.664 -23.438 -8.734 1 89.69 369 THR B C 1
ATOM 7833 O O . THR B 1 369 ? -5.742 -23.797 -9.203 1 89.69 369 THR B O 1
ATOM 7836 N N . SER B 1 370 ? -3.609 -24.203 -8.695 1 93.06 370 SER B N 1
ATOM 7837 C CA . SER B 1 370 ? -3.67 -25.594 -9.125 1 93.06 370 SER B CA 1
ATOM 7838 C C . SER B 1 370 ? -4.566 -26.422 -8.203 1 93.06 370 SER B C 1
ATOM 7840 O O . SER B 1 370 ? -5.336 -27.266 -8.672 1 93.06 370 SER B O 1
ATOM 7842 N N . CYS B 1 371 ? -4.465 -26.141 -6.934 1 93 371 CYS B N 1
ATOM 7843 C CA . CYS B 1 371 ? -5.312 -26.844 -5.977 1 93 371 CYS B CA 1
ATOM 7844 C C . CYS B 1 371 ? -6.785 -26.562 -6.242 1 93 371 CYS B C 1
ATOM 7846 O O . CYS B 1 371 ? -7.621 -27.469 -6.172 1 93 371 CYS B O 1
ATOM 7848 N N . LYS B 1 372 ? -7.047 -25.359 -6.559 1 87.06 372 LYS B N 1
ATOM 7849 C CA . LYS B 1 372 ? -8.422 -24.969 -6.84 1 87.06 372 LYS B CA 1
ATOM 7850 C C . LYS B 1 372 ? -8.945 -25.656 -8.102 1 87.06 372 LYS B C 1
ATOM 7852 O O . LYS B 1 372 ? -10.094 -26.094 -8.148 1 87.06 372 LYS B O 1
ATOM 7857 N N . LEU B 1 373 ? -8.141 -25.734 -9.039 1 85.81 373 LEU B N 1
ATOM 7858 C CA . LEU B 1 373 ? -8.508 -26.406 -10.273 1 85.81 373 LEU B CA 1
ATOM 7859 C C . LEU B 1 373 ? -8.812 -27.875 -10.023 1 85.81 373 LEU B C 1
ATOM 7861 O O . LEU B 1 373 ? -9.797 -28.406 -10.539 1 85.81 373 LEU B O 1
ATOM 7865 N N . LEU B 1 374 ? -8.023 -28.516 -9.25 1 90.62 374 LEU B N 1
ATOM 7866 C CA . LEU B 1 374 ? -8.164 -29.938 -8.969 1 90.62 374 LEU B CA 1
ATOM 7867 C C . LEU B 1 374 ? -9.383 -30.203 -8.094 1 90.62 374 LEU B C 1
ATOM 7869 O O . LEU B 1 374 ? -9.977 -31.281 -8.172 1 90.62 374 LEU B O 1
ATOM 7873 N N . SER B 1 375 ? -9.758 -29.172 -7.32 1 85.5 375 SER B N 1
ATOM 7874 C CA . SER B 1 375 ? -10.867 -29.328 -6.391 1 85.5 375 SER B CA 1
ATOM 7875 C C . SER B 1 375 ? -12.203 -29.344 -7.125 1 85.5 375 SER B C 1
ATOM 7877 O O . SER B 1 375 ? -13.219 -29.766 -6.566 1 85.5 375 SER B O 1
ATOM 7879 N N . LYS B 1 376 ? -12.172 -28.953 -8.312 1 76.94 376 LYS B N 1
ATOM 7880 C CA . LYS B 1 376 ? -13.391 -28.984 -9.102 1 76.94 376 LYS B CA 1
ATOM 7881 C C . LYS B 1 376 ? -13.844 -30.422 -9.359 1 76.94 376 LYS B C 1
ATOM 7883 O O . LYS B 1 376 ? -15.039 -30.688 -9.5 1 76.94 376 LYS B O 1
ATOM 7888 N N . LYS B 1 377 ? -12.922 -31.312 -9.398 1 76.31 377 LYS B N 1
ATOM 7889 C CA . LYS B 1 377 ? -13.234 -32.719 -9.695 1 76.31 377 LYS B CA 1
ATOM 7890 C C . LYS B 1 377 ? -13.148 -33.562 -8.43 1 76.31 377 LYS B C 1
ATOM 7892 O O . LYS B 1 377 ? -13.484 -34.75 -8.453 1 76.31 377 LYS B O 1
ATOM 7897 N N . SER B 1 378 ? -12.688 -32.938 -7.445 1 77.25 378 SER B N 1
ATOM 7898 C CA . SER B 1 378 ? -12.508 -33.688 -6.211 1 77.25 378 SER B CA 1
ATOM 7899 C C . SER B 1 378 ? -13.539 -33.281 -5.16 1 77.25 378 SER B C 1
ATOM 7901 O O . SER B 1 378 ? -14.023 -32.156 -5.164 1 77.25 378 SER B O 1
ATOM 7903 N N . LYS B 1 379 ? -13.883 -34.156 -4.332 1 71.56 379 LYS B N 1
ATOM 7904 C CA . LYS B 1 379 ? -14.844 -33.906 -3.264 1 71.56 379 LYS B CA 1
ATOM 7905 C C . LYS B 1 379 ? -14.18 -33.219 -2.072 1 71.56 379 LYS B C 1
ATOM 7907 O O . LYS B 1 379 ? -14.852 -32.562 -1.281 1 71.56 379 LYS B O 1
ATOM 7912 N N . VAL B 1 380 ? -12.875 -33.469 -2.02 1 78.38 380 VAL B N 1
ATOM 7913 C CA . VAL B 1 380 ? -12.156 -32.906 -0.88 1 78.38 380 VAL B CA 1
ATOM 7914 C C . VAL B 1 380 ? -11.609 -31.516 -1.241 1 78.38 380 VAL B C 1
ATOM 7916 O O . VAL B 1 380 ? -10.961 -31.344 -2.275 1 78.38 380 VAL B O 1
ATOM 7919 N N . LYS B 1 381 ? -11.945 -30.531 -0.407 1 84.19 381 LYS B N 1
ATOM 7920 C CA . LYS B 1 381 ? -11.453 -29.172 -0.625 1 84.19 381 LYS B CA 1
ATOM 7921 C C . LYS B 1 381 ? -10.172 -28.922 0.163 1 84.19 381 LYS B C 1
ATOM 7923 O O . LYS B 1 381 ? -10.086 -29.281 1.343 1 84.19 381 LYS B O 1
ATOM 7928 N N . PRO B 1 382 ? -9.18 -28.406 -0.51 1 90.25 382 PRO B N 1
ATOM 7929 C CA . PRO B 1 382 ? -7.926 -28.094 0.182 1 90.25 382 PRO B CA 1
ATOM 7930 C C . PRO B 1 382 ? -8.07 -26.938 1.165 1 90.25 382 PRO B C 1
ATOM 7932 O O . PRO B 1 382 ? -8.992 -26.125 1.036 1 90.25 382 PRO B O 1
ATOM 7935 N N . ARG B 1 383 ? -7.215 -26.875 2.133 1 91 383 ARG B N 1
ATOM 7936 C CA . ARG B 1 383 ? -7.199 -25.828 3.139 1 91 383 ARG B CA 1
ATOM 7937 C C . ARG B 1 383 ? -6.066 -24.844 2.881 1 91 383 ARG B C 1
ATOM 7939 O O . ARG B 1 383 ? -4.898 -25.219 2.832 1 91 383 ARG B O 1
ATOM 7946 N N . ARG B 1 384 ? -6.332 -23.641 2.889 1 91.19 384 ARG B N 1
ATOM 7947 C CA . ARG B 1 384 ? -5.398 -22.578 2.502 1 91.19 384 ARG B CA 1
ATOM 7948 C C . ARG B 1 384 ? -4.188 -22.562 3.43 1 91.19 384 ARG B C 1
ATOM 7950 O O . ARG B 1 384 ? -3.045 -22.594 2.969 1 91.19 384 ARG B O 1
ATOM 7957 N N . LEU B 1 385 ? -4.426 -22.547 4.742 1 93.25 385 LEU B N 1
ATOM 7958 C CA . LEU B 1 385 ? -3.355 -22.391 5.719 1 93.25 385 LEU B CA 1
ATOM 7959 C C . LEU B 1 385 ? -2.49 -23.641 5.801 1 93.25 385 LEU B C 1
ATOM 7961 O O . LEU B 1 385 ? -1.278 -23.547 6.008 1 93.25 385 LEU B O 1
ATOM 7965 N N . GLN B 1 386 ? -3.064 -24.766 5.578 1 94.5 386 GLN B N 1
ATOM 7966 C CA . GLN B 1 386 ? -2.326 -26.016 5.59 1 94.5 386 GLN B CA 1
ATOM 7967 C C . GLN B 1 386 ? -1.393 -26.125 4.387 1 94.5 386 GLN B C 1
ATOM 7969 O O . GLN B 1 386 ? -0.289 -26.656 4.496 1 94.5 386 GLN B O 1
ATOM 7974 N N . GLU B 1 387 ? -1.899 -25.688 3.299 1 96 387 GLU B N 1
ATOM 7975 C CA . GLU B 1 387 ? -1.063 -25.719 2.102 1 96 387 GLU B CA 1
ATOM 7976 C C . GLU B 1 387 ? 0.149 -24.797 2.248 1 96 387 GLU B C 1
ATOM 7978 O O . GLU B 1 387 ? 1.246 -25.141 1.8 1 96 387 GLU B O 1
ATOM 7983 N N . SER B 1 388 ? -0.094 -23.625 2.857 1 96.88 388 SER B N 1
ATOM 7984 C CA . SER B 1 388 ? 1.038 -22.734 3.1 1 96.88 388 SER B CA 1
ATOM 7985 C C . SER B 1 388 ? 2.047 -23.375 4.051 1 96.88 388 SER B C 1
ATOM 7987 O O . SER B 1 388 ? 3.258 -23.281 3.824 1 96.88 388 SER B O 1
ATOM 7989 N N . PHE B 1 389 ? 1.589 -23.984 5.062 1 96.94 389 PHE B N 1
ATOM 7990 C CA . PHE B 1 389 ? 2.449 -24.656 6.023 1 96.94 389 PHE B CA 1
ATOM 7991 C C . PHE B 1 389 ? 3.205 -25.797 5.359 1 96.94 389 PHE B C 1
ATOM 7993 O O . PHE B 1 389 ? 4.406 -25.969 5.582 1 96.94 389 PHE B O 1
ATOM 8000 N N . ALA B 1 390 ? 2.512 -26.578 4.559 1 97.38 390 ALA B N 1
ATOM 8001 C CA . ALA B 1 390 ? 3.127 -27.703 3.846 1 97.38 390 ALA B CA 1
ATOM 8002 C C . ALA B 1 390 ? 4.254 -27.219 2.936 1 97.38 390 ALA B C 1
ATOM 8004 O O . ALA B 1 390 ? 5.359 -27.75 2.969 1 97.38 390 ALA B O 1
ATOM 8005 N N . LEU B 1 391 ? 3.982 -26.188 2.145 1 97.88 391 LEU B N 1
ATOM 8006 C CA . LEU B 1 391 ? 5.012 -25.625 1.279 1 97.88 391 LEU B CA 1
ATOM 8007 C C . LEU B 1 391 ? 6.191 -25.109 2.102 1 97.88 391 LEU B C 1
ATOM 8009 O O . LEU B 1 391 ? 7.348 -25.312 1.728 1 97.88 391 LEU B O 1
ATOM 8013 N N . GLY B 1 392 ? 5.859 -24.469 3.215 1 98.19 392 GLY B N 1
ATOM 8014 C CA . GLY B 1 392 ? 6.895 -23.891 4.055 1 98.19 392 GLY B CA 1
ATOM 8015 C C . GLY B 1 392 ? 7.852 -24.922 4.625 1 98.19 392 GLY B C 1
ATOM 8016 O O . GLY B 1 392 ? 9.07 -24.766 4.52 1 98.19 392 GLY B O 1
ATOM 8017 N N . ILE B 1 393 ? 7.352 -25.938 5.168 1 97.62 393 ILE B N 1
ATOM 8018 C CA . ILE B 1 393 ? 8.188 -26.969 5.766 1 97.62 393 ILE B CA 1
ATOM 8019 C C . ILE B 1 393 ? 9.031 -27.641 4.68 1 97.62 393 ILE B C 1
ATOM 8021 O O . ILE B 1 393 ? 10.195 -27.969 4.898 1 97.62 393 ILE B O 1
ATOM 8025 N N . ILE B 1 394 ? 8.438 -27.875 3.566 1 98.06 394 ILE B N 1
ATOM 8026 C CA . ILE B 1 394 ? 9.148 -28.516 2.455 1 98.06 394 ILE B CA 1
ATOM 8027 C C . ILE B 1 394 ? 10.281 -27.609 1.989 1 98.06 394 ILE B C 1
ATOM 8029 O O . ILE B 1 394 ? 11.398 -28.078 1.746 1 98.06 394 ILE B O 1
ATOM 8033 N N . HIS B 1 395 ? 10.016 -26.297 1.9 1 98.44 395 HIS B N 1
ATOM 8034 C CA . HIS B 1 395 ? 11.047 -25.359 1.485 1 98.44 395 HIS B CA 1
ATOM 8035 C C . HIS B 1 395 ? 12.18 -25.297 2.51 1 98.44 395 HIS B C 1
ATOM 8037 O O . HIS B 1 395 ? 13.352 -25.172 2.143 1 98.44 395 HIS B O 1
ATOM 8043 N N . VAL B 1 396 ? 11.828 -25.391 3.771 1 97.75 396 VAL B N 1
ATOM 8044 C CA . VAL B 1 396 ? 12.859 -25.406 4.809 1 97.75 396 VAL B CA 1
ATOM 8045 C C . VAL B 1 396 ? 13.742 -26.641 4.641 1 97.75 396 VAL B C 1
ATOM 8047 O O . VAL B 1 396 ? 14.969 -26.547 4.672 1 97.75 396 VAL B O 1
ATOM 8050 N N . ILE B 1 397 ? 13.172 -27.766 4.391 1 97.12 397 ILE B N 1
ATOM 8051 C CA . ILE B 1 397 ? 13.914 -29 4.234 1 97.12 397 ILE B CA 1
ATOM 8052 C C . ILE B 1 397 ? 14.734 -28.953 2.945 1 97.12 397 ILE B C 1
ATOM 8054 O O . ILE B 1 397 ? 15.898 -29.375 2.924 1 97.12 397 ILE B O 1
ATOM 8058 N N . LEU B 1 398 ? 14.148 -28.469 1.882 1 97.25 398 LEU B N 1
ATOM 8059 C CA . LEU B 1 398 ? 14.852 -28.359 0.608 1 97.25 398 LEU B CA 1
ATOM 8060 C C . LEU B 1 398 ? 16.109 -27.5 0.754 1 97.25 398 LEU B C 1
ATOM 8062 O O . LEU B 1 398 ? 17.125 -27.766 0.106 1 97.25 398 LEU B O 1
ATOM 8066 N N . SER B 1 399 ? 16 -26.484 1.61 1 96.56 399 SER B N 1
ATOM 8067 C CA . SER B 1 399 ? 17.141 -25.609 1.803 1 96.56 399 SER B CA 1
ATOM 8068 C C . SER B 1 399 ? 18.312 -26.344 2.432 1 96.56 399 SER B C 1
ATOM 8070 O O . SER B 1 399 ? 19.484 -25.969 2.232 1 96.56 399 SER B O 1
ATOM 8072 N N . PHE B 1 400 ? 18.109 -27.484 3.078 1 95.62 400 PHE B N 1
ATOM 8073 C CA . PHE B 1 400 ? 19.156 -28.234 3.771 1 95.62 400 PHE B CA 1
ATOM 8074 C C . PHE B 1 400 ? 19.688 -29.359 2.893 1 95.62 400 PHE B C 1
ATOM 8076 O O . PHE B 1 400 ? 20.688 -30 3.227 1 95.62 400 PHE B O 1
ATOM 8083 N N . VAL B 1 401 ? 19.078 -29.625 1.761 1 94 401 VAL B N 1
ATOM 8084 C CA . VAL B 1 401 ? 19.5 -30.75 0.945 1 94 401 VAL B CA 1
ATOM 8085 C C . VAL B 1 401 ? 19.969 -30.266 -0.424 1 94 401 VAL B C 1
ATOM 8087 O O . VAL B 1 401 ? 20.219 -31.062 -1.324 1 94 401 VAL B O 1
ATOM 8090 N N . GLY B 1 402 ? 19.969 -29.016 -0.584 1 91.81 402 GLY B N 1
ATOM 8091 C CA . GLY B 1 402 ? 20.484 -28.453 -1.824 1 91.81 402 GLY B CA 1
ATOM 8092 C C . GLY B 1 402 ? 19.406 -28.25 -2.877 1 91.81 402 GLY B C 1
ATOM 8093 O O . GLY B 1 402 ? 19.703 -28.172 -4.07 1 91.81 402 GLY B O 1
ATOM 8094 N N . GLY B 1 403 ? 18.172 -28.203 -2.473 1 94.94 403 GLY B N 1
ATOM 8095 C CA . GLY B 1 403 ? 17.078 -27.922 -3.379 1 94.94 403 GLY B CA 1
ATOM 8096 C C . GLY B 1 403 ? 16.734 -26.438 -3.455 1 94.94 403 GLY B C 1
ATOM 8097 O O . GLY B 1 403 ? 17.484 -25.609 -2.939 1 94.94 403 GLY B O 1
ATOM 8098 N N . TYR B 1 404 ? 15.766 -26.109 -4.207 1 96.5 404 TYR B N 1
ATOM 8099 C CA . TYR B 1 404 ? 15.281 -24.734 -4.352 1 96.5 404 TYR B CA 1
ATOM 8100 C C . TYR B 1 404 ? 13.758 -24.688 -4.285 1 96.5 404 TYR B C 1
ATOM 8102 O O . TYR B 1 404 ? 13.102 -25.734 -4.242 1 96.5 404 TYR B O 1
ATOM 8110 N N . PRO B 1 405 ? 13.195 -23.516 -4.168 1 97.44 405 PRO B N 1
ATOM 8111 C CA . PRO B 1 405 ? 11.75 -23.406 -3.955 1 97.44 405 PRO B CA 1
ATOM 8112 C C . PRO B 1 405 ? 10.945 -24.078 -5.07 1 97.44 405 PRO B C 1
ATOM 8114 O O . PRO B 1 405 ? 11.312 -23.984 -6.246 1 97.44 405 PRO B O 1
ATOM 8117 N N . ALA B 1 406 ? 9.898 -24.734 -4.602 1 96.25 406 ALA B N 1
ATOM 8118 C CA . ALA B 1 406 ? 9.07 -25.531 -5.5 1 96.25 406 ALA B CA 1
ATOM 8119 C C . ALA B 1 406 ? 7.652 -24.984 -5.582 1 96.25 406 ALA B C 1
ATOM 8121 O O . ALA B 1 406 ? 7.301 -24.047 -4.855 1 96.25 406 ALA B O 1
ATOM 8122 N N . SER B 1 407 ? 6.879 -25.438 -6.531 1 93.25 407 SER B N 1
ATOM 8123 C CA . SER B 1 407 ? 5.469 -25.125 -6.723 1 93.25 407 SER B CA 1
ATOM 8124 C C . SER B 1 407 ? 4.762 -26.188 -7.543 1 93.25 407 SER B C 1
ATOM 8126 O O . SER B 1 407 ? 5.363 -27.203 -7.898 1 93.25 407 SER B O 1
ATOM 8128 N N . ALA B 1 408 ? 3.525 -26.016 -7.758 1 92.31 408 ALA B N 1
ATOM 8129 C CA . ALA B 1 408 ? 2.725 -26.922 -8.578 1 92.31 408 ALA B CA 1
ATOM 8130 C C . ALA B 1 408 ? 1.992 -26.156 -9.68 1 92.31 408 ALA B C 1
ATOM 8132 O O . ALA B 1 408 ? 0.823 -25.797 -9.523 1 92.31 408 ALA B O 1
ATOM 8133 N N . PRO B 1 409 ? 2.646 -26.047 -10.805 1 86.31 409 PRO B N 1
ATOM 8134 C CA . PRO B 1 409 ? 1.992 -25.297 -11.883 1 86.31 409 PRO B CA 1
ATOM 8135 C C . PRO B 1 409 ? 0.762 -26.016 -12.438 1 86.31 409 PRO B C 1
ATOM 8137 O O . PRO B 1 409 ? 0.546 -27.203 -12.141 1 86.31 409 PRO B O 1
ATOM 8140 N N . GLN B 1 410 ? -0.02 -25.406 -13.219 1 85.62 410 GLN B N 1
ATOM 8141 C CA . GLN B 1 410 ? -1.309 -25.891 -13.711 1 85.62 410 GLN B CA 1
ATOM 8142 C C . GLN B 1 410 ? -1.13 -27.047 -14.68 1 85.62 410 GLN B C 1
ATOM 8144 O O . GLN B 1 410 ? -1.991 -27.922 -14.773 1 85.62 410 GLN B O 1
ATOM 8149 N N . ALA B 1 411 ? 0.027 -27.078 -15.336 1 84.38 411 ALA B N 1
ATOM 8150 C CA . ALA B 1 411 ? 0.279 -28.141 -16.297 1 84.38 411 ALA B CA 1
ATOM 8151 C C . ALA B 1 411 ? 0.219 -29.516 -15.633 1 84.38 411 ALA B C 1
ATOM 8153 O O . ALA B 1 411 ? -0.369 -30.453 -16.188 1 84.38 411 ALA B O 1
ATOM 8154 N N . ARG B 1 412 ? 0.776 -29.656 -14.508 1 90.12 412 ARG B N 1
ATOM 8155 C CA . ARG B 1 412 ? 0.747 -30.922 -13.781 1 90.12 412 ARG B CA 1
ATOM 8156 C C . ARG B 1 412 ? -0.652 -31.219 -13.25 1 90.12 412 ARG B C 1
ATOM 8158 O O . ARG B 1 412 ? -1.065 -32.375 -13.18 1 90.12 412 ARG B O 1
ATOM 8165 N N . ALA B 1 413 ? -1.317 -30.141 -12.82 1 91.19 413 ALA B N 1
ATOM 8166 C CA . ALA B 1 413 ? -2.676 -30.312 -12.312 1 91.19 413 ALA B CA 1
ATOM 8167 C C . ALA B 1 413 ? -3.602 -30.844 -13.406 1 91.19 413 ALA B C 1
ATOM 8169 O O . ALA B 1 413 ? -4.418 -31.734 -13.148 1 91.19 413 ALA B O 1
ATOM 8170 N N . VAL B 1 414 ? -3.449 -30.344 -14.586 1 86.75 414 VAL B N 1
ATOM 8171 C CA . VAL B 1 414 ? -4.27 -30.797 -15.703 1 86.75 414 VAL B CA 1
ATOM 8172 C C . VAL B 1 414 ? -3.953 -32.25 -16.031 1 86.75 414 VAL B C 1
ATOM 8174 O O . VAL B 1 414 ? -4.859 -33.062 -16.266 1 86.75 414 VAL B O 1
ATOM 8177 N N . LEU B 1 415 ? -2.672 -32.562 -16.031 1 88.19 415 LEU B N 1
ATOM 8178 C CA . LEU B 1 415 ? -2.273 -33.938 -16.297 1 88.19 415 LEU B CA 1
ATOM 8179 C C . LEU B 1 415 ? -2.832 -34.875 -15.242 1 88.19 415 LEU B C 1
ATOM 8181 O O . LEU B 1 415 ? -3.275 -36 -15.562 1 88.19 415 LEU B O 1
ATOM 8185 N N . ALA B 1 416 ? -2.809 -34.469 -14.016 1 92.44 416 ALA B N 1
ATOM 8186 C CA . ALA B 1 416 ? -3.361 -35.281 -12.93 1 92.44 416 ALA B CA 1
ATOM 8187 C C . ALA B 1 416 ? -4.859 -35.5 -13.125 1 92.44 416 ALA B C 1
ATOM 8189 O O . ALA B 1 416 ? -5.371 -36.594 -12.844 1 92.44 416 ALA B O 1
ATOM 8190 N N . MET B 1 417 ? -5.516 -34.469 -13.586 1 88.62 417 MET B N 1
ATOM 8191 C CA . MET B 1 417 ? -6.949 -34.562 -13.836 1 88.62 417 MET B CA 1
ATOM 8192 C C . MET B 1 417 ? -7.23 -35.5 -15.008 1 88.62 417 MET B C 1
ATOM 8194 O O . MET B 1 417 ? -8.141 -36.344 -14.945 1 88.62 417 MET B O 1
ATOM 8198 N N . GLU B 1 418 ? -6.422 -35.406 -16.016 1 85.56 418 GLU B N 1
ATOM 8199 C CA . GLU B 1 418 ? -6.609 -36.219 -17.234 1 85.56 418 GLU B CA 1
ATOM 8200 C C . GLU B 1 418 ? -6.336 -37.688 -16.969 1 85.56 418 GLU B C 1
ATOM 8202 O O . GLU B 1 418 ? -6.957 -38.562 -17.578 1 85.56 418 GLU B O 1
ATOM 8207 N N . THR B 1 419 ? -5.434 -37.938 -16.047 1 89.62 419 THR B N 1
ATOM 8208 C CA . THR B 1 419 ? -5.07 -39.312 -15.734 1 89.62 419 THR B CA 1
ATOM 8209 C C . THR B 1 419 ? -5.871 -39.844 -14.547 1 89.62 419 THR B C 1
ATOM 8211 O O . THR B 1 419 ? -5.598 -40.938 -14.031 1 89.62 419 THR B O 1
ATOM 8214 N N . ALA B 1 420 ? -6.758 -39.031 -14.039 1 88.31 420 ALA B N 1
ATOM 8215 C CA . ALA B 1 420 ? -7.742 -39.406 -13.023 1 88.31 420 ALA B CA 1
ATOM 8216 C C . ALA B 1 420 ? -7.066 -39.781 -11.703 1 88.31 420 ALA B C 1
ATOM 8218 O O . ALA B 1 420 ? -7.359 -40.812 -11.109 1 88.31 420 ALA B O 1
ATOM 8219 N N . ALA B 1 421 ? -6.156 -39 -11.32 1 93 421 ALA B N 1
ATOM 8220 C CA . ALA B 1 421 ? -5.551 -39.156 -10.008 1 93 421 ALA B CA 1
ATOM 8221 C C . ALA B 1 421 ? -6.602 -39.094 -8.906 1 93 421 ALA B C 1
ATOM 8223 O O . ALA B 1 421 ? -7.512 -38.25 -8.961 1 93 421 ALA B O 1
ATOM 8224 N N . LYS B 1 422 ? -6.457 -39.969 -7.867 1 92 422 LYS B N 1
ATOM 8225 C CA . LYS B 1 422 ? -7.496 -40.031 -6.848 1 92 422 LYS B CA 1
ATOM 8226 C C . LYS B 1 422 ? -6.949 -39.656 -5.477 1 92 422 LYS B C 1
ATOM 8228 O O . LYS B 1 422 ? -7.684 -39.156 -4.629 1 92 422 LYS B O 1
ATOM 8233 N N . SER B 1 423 ? -5.727 -39.969 -5.289 1 94.06 423 SER B N 1
ATOM 8234 C CA . SER B 1 423 ? -5.121 -39.719 -3.99 1 94.06 423 SER B CA 1
ATOM 8235 C C . SER B 1 423 ? -3.639 -39.375 -4.129 1 94.06 423 SER B C 1
ATOM 8237 O O . SER B 1 423 ? -3.107 -39.344 -5.242 1 94.06 423 SER B O 1
ATOM 8239 N N . GLN B 1 424 ? -3.021 -39.125 -2.977 1 95.31 424 GLN B N 1
ATOM 8240 C CA . GLN B 1 424 ? -1.612 -38.75 -2.973 1 95.31 424 GLN B CA 1
ATOM 8241 C C . GLN B 1 424 ? -0.712 -39.969 -3.145 1 95.31 424 GLN B C 1
ATOM 8243 O O . GLN B 1 424 ? 0.511 -39.844 -3.23 1 95.31 424 GLN B O 1
ATOM 8248 N N . ILE B 1 425 ? -1.277 -41.094 -3.312 1 95.75 425 ILE B N 1
ATOM 8249 C CA . ILE B 1 425 ? -0.493 -42.281 -3.637 1 95.75 425 ILE B CA 1
ATOM 8250 C C . ILE B 1 425 ? 0.174 -42.094 -5 1 95.75 425 ILE B C 1
ATOM 8252 O O . ILE B 1 425 ? 1.285 -42.562 -5.219 1 95.75 425 ILE B O 1
ATOM 8256 N N . HIS B 1 426 ? -0.489 -41.375 -5.863 1 95.75 426 HIS B N 1
ATOM 8257 C CA . HIS B 1 426 ? 0.118 -41.094 -7.164 1 95.75 426 HIS B CA 1
ATOM 8258 C C . HIS B 1 426 ? 1.466 -40.406 -7.008 1 95.75 426 HIS B C 1
ATOM 8260 O O . HIS B 1 426 ? 2.365 -40.594 -7.832 1 95.75 426 HIS B O 1
ATOM 8266 N N . SER B 1 427 ? 1.628 -39.625 -5.961 1 96.94 427 SER B N 1
ATOM 8267 C CA . SER B 1 427 ? 2.891 -38.906 -5.723 1 96.94 427 SER B CA 1
ATOM 8268 C C . SER B 1 427 ? 4.004 -39.906 -5.387 1 96.94 427 SER B C 1
ATOM 8270 O O . SER B 1 427 ? 5.152 -39.719 -5.801 1 96.94 427 SER B O 1
ATOM 8272 N N . PHE B 1 428 ? 3.689 -40.938 -4.633 1 96.75 428 PHE B N 1
ATOM 8273 C CA . PHE B 1 428 ? 4.676 -41.938 -4.305 1 96.75 428 PHE B CA 1
ATOM 8274 C C . PHE B 1 428 ? 5.055 -42.75 -5.543 1 96.75 428 PHE B C 1
ATOM 8276 O O . PHE B 1 428 ? 6.223 -43.094 -5.738 1 96.75 428 PHE B O 1
ATOM 8283 N N . VAL B 1 429 ? 4.105 -43.062 -6.332 1 96.69 429 VAL B N 1
ATOM 8284 C CA . VAL B 1 429 ? 4.371 -43.781 -7.578 1 96.69 429 VAL B CA 1
ATOM 8285 C C . VAL B 1 429 ? 5.195 -42.906 -8.516 1 96.69 429 VAL B C 1
ATOM 8287 O O . VAL B 1 429 ? 6.113 -43.375 -9.18 1 96.69 429 VAL B O 1
ATOM 8290 N N . ALA B 1 430 ? 4.812 -41.656 -8.562 1 97.12 430 ALA B N 1
ATOM 8291 C CA . ALA B 1 430 ? 5.578 -40.719 -9.367 1 97.12 430 ALA B CA 1
ATOM 8292 C C . ALA B 1 430 ? 7.023 -40.625 -8.898 1 97.12 430 ALA B C 1
ATOM 8294 O O . ALA B 1 430 ? 7.945 -40.5 -9.711 1 97.12 430 ALA B O 1
ATOM 8295 N N . LEU B 1 431 ? 7.203 -40.656 -7.59 1 97.12 431 LEU B N 1
ATOM 8296 C CA . LEU B 1 431 ? 8.539 -40.625 -7.004 1 97.12 431 LEU B CA 1
ATOM 8297 C C . LEU B 1 431 ? 9.352 -41.844 -7.473 1 97.12 431 LEU B C 1
ATOM 8299 O O . LEU B 1 431 ? 10.5 -41.688 -7.895 1 97.12 431 LEU B O 1
ATOM 8303 N N . LEU B 1 432 ? 8.781 -42.938 -7.438 1 96.69 432 LEU B N 1
ATOM 8304 C CA . LEU B 1 432 ? 9.453 -44.156 -7.855 1 96.69 432 LEU B CA 1
ATOM 8305 C C . LEU B 1 432 ? 9.773 -44.125 -9.344 1 96.69 432 LEU B C 1
ATOM 8307 O O . LEU B 1 432 ? 10.883 -44.5 -9.758 1 96.69 432 LEU B O 1
ATOM 8311 N N . THR B 1 433 ? 8.781 -43.719 -10.07 1 95.56 433 THR B N 1
ATOM 8312 C CA . THR B 1 433 ? 8.977 -43.625 -11.508 1 95.56 433 THR B CA 1
ATOM 8313 C C . THR B 1 433 ? 10.078 -42.625 -11.82 1 95.56 433 THR B C 1
ATOM 8315 O O . THR B 1 433 ? 10.898 -42.844 -12.719 1 95.56 433 THR B O 1
ATOM 8318 N N . PHE B 1 434 ? 10.078 -41.531 -11.18 1 94.69 434 PHE B N 1
ATOM 8319 C CA . PHE B 1 434 ? 11.07 -40.469 -11.352 1 94.69 434 PHE B CA 1
ATOM 8320 C C . PHE B 1 434 ? 12.477 -41 -11.062 1 94.69 434 PHE B C 1
ATOM 8322 O O . PHE B 1 434 ? 13.398 -40.812 -11.852 1 94.69 434 PHE B O 1
ATOM 8329 N N . ILE B 1 435 ? 12.648 -41.719 -9.93 1 92.81 435 ILE B N 1
ATOM 8330 C CA . ILE B 1 435 ? 13.945 -42.281 -9.523 1 92.81 435 ILE B CA 1
ATOM 8331 C C . ILE B 1 435 ? 14.422 -43.281 -10.562 1 92.81 435 ILE B C 1
ATOM 8333 O O . ILE B 1 435 ? 15.586 -43.25 -10.977 1 92.81 435 ILE B O 1
ATOM 8337 N N . LEU B 1 436 ? 13.578 -44.062 -11 1 91.81 436 LEU B N 1
ATOM 8338 C CA . LEU B 1 436 ? 13.922 -45.094 -11.969 1 91.81 436 LEU B CA 1
ATOM 8339 C C . LEU B 1 436 ? 14.359 -44.469 -13.289 1 91.81 436 LEU B C 1
ATOM 8341 O O . LEU B 1 436 ? 15.391 -44.844 -13.852 1 91.81 436 LEU B O 1
ATOM 8345 N N . ASN B 1 437 ? 13.602 -43.562 -13.719 1 89.5 437 ASN B N 1
ATOM 8346 C CA . ASN B 1 437 ? 13.938 -42.906 -14.977 1 89.5 437 ASN B CA 1
ATOM 8347 C C . ASN B 1 437 ? 15.25 -42.125 -14.875 1 89.5 437 ASN B C 1
ATOM 8349 O O . ASN B 1 437 ? 16.062 -42.156 -15.797 1 89.5 437 ASN B O 1
ATOM 8353 N N . TYR B 1 438 ? 15.383 -41.438 -13.82 1 87.5 438 TYR B N 1
ATOM 8354 C CA . TYR B 1 438 ? 16.594 -40.625 -13.648 1 87.5 438 TYR B CA 1
ATOM 8355 C C . TYR B 1 438 ? 17.828 -41.5 -13.633 1 87.5 438 TYR B C 1
ATOM 8357 O O . TYR B 1 438 ? 18.828 -41.188 -14.297 1 87.5 438 TYR B O 1
ATOM 8365 N N . TYR B 1 439 ? 17.781 -42.625 -12.977 1 86 439 TYR B N 1
ATOM 8366 C CA . TYR B 1 439 ? 18.969 -43.438 -12.82 1 86 439 TYR B CA 1
ATOM 8367 C C . TYR B 1 439 ? 19.188 -44.312 -14.062 1 86 439 TYR B C 1
ATOM 8369 O O . TYR B 1 439 ? 20.328 -44.562 -14.461 1 86 439 TYR B O 1
ATOM 8377 N N . VAL B 1 440 ? 18.188 -44.781 -14.656 1 89.19 440 VAL B N 1
ATOM 8378 C CA . VAL B 1 440 ? 18.297 -45.656 -15.82 1 89.19 440 VAL B CA 1
ATOM 8379 C C . VAL B 1 440 ? 18.75 -44.875 -17.031 1 89.19 440 VAL B C 1
ATOM 8381 O O . VAL B 1 440 ? 19.609 -45.312 -17.797 1 89.19 440 VAL B O 1
ATOM 8384 N N . PHE B 1 441 ? 18.281 -43.719 -17.203 1 90.31 441 PHE B N 1
ATOM 8385 C CA . PHE B 1 441 ? 18.547 -42.969 -18.422 1 90.31 441 PHE B CA 1
ATOM 8386 C C . PHE B 1 441 ? 19.578 -41.875 -18.188 1 90.31 441 PHE B C 1
ATOM 8388 O O . PHE B 1 441 ? 19.844 -41.062 -19.078 1 90.31 441 PHE B O 1
ATOM 8395 N N . ALA B 1 442 ? 20.125 -41.812 -17.078 1 87.06 442 ALA B N 1
ATOM 8396 C CA . ALA B 1 442 ? 21.125 -40.812 -16.719 1 87.06 442 ALA B CA 1
ATOM 8397 C C . ALA B 1 442 ? 22.234 -40.781 -17.766 1 87.06 442 ALA B C 1
ATOM 8399 O O . ALA B 1 442 ? 22.656 -39.688 -18.188 1 87.06 442 ALA B O 1
ATOM 8400 N N . PRO B 1 443 ? 22.75 -41.906 -18.281 1 87.44 443 PRO B N 1
ATOM 8401 C CA . PRO B 1 443 ? 23.828 -41.875 -19.281 1 87.44 443 PRO B CA 1
ATOM 8402 C C . PRO B 1 443 ? 23.391 -41.25 -20.609 1 87.44 443 PRO B C 1
ATOM 8404 O O . PRO B 1 443 ? 24.219 -40.688 -21.328 1 87.44 443 PRO B O 1
ATOM 8407 N N . ILE B 1 444 ? 22.156 -41.312 -20.828 1 91.44 444 ILE B N 1
ATOM 8408 C CA . ILE B 1 444 ? 21.625 -40.719 -22.062 1 91.44 444 ILE B CA 1
ATOM 8409 C C . ILE B 1 444 ? 21.359 -39.219 -21.844 1 91.44 444 ILE B C 1
ATOM 8411 O O . ILE B 1 444 ? 21.562 -38.406 -22.75 1 91.44 444 ILE B O 1
ATOM 8415 N N . PHE B 1 445 ? 20.953 -38.906 -20.672 1 90.56 445 PHE B N 1
ATOM 8416 C CA . PHE B 1 445 ? 20.594 -37.5 -20.359 1 90.56 445 PHE B CA 1
ATOM 8417 C C . PHE B 1 445 ? 21.828 -36.625 -20.391 1 90.56 445 PHE B C 1
ATOM 8419 O O . PHE B 1 445 ? 21.703 -35.406 -20.594 1 90.56 445 PHE B O 1
ATOM 8426 N N . LYS B 1 446 ? 23 -37.188 -20.234 1 89.19 446 LYS B N 1
ATOM 8427 C CA . LYS B 1 446 ? 24.25 -36.406 -20.344 1 89.19 446 LYS B CA 1
ATOM 8428 C C . LYS B 1 446 ? 24.359 -35.781 -21.734 1 89.19 446 LYS B C 1
ATOM 8430 O O . LYS B 1 446 ? 24.953 -34.719 -21.875 1 89.19 446 LYS B O 1
ATOM 8435 N N . TYR B 1 447 ? 23.703 -36.406 -22.688 1 91.75 447 TYR B N 1
ATOM 8436 C CA . TYR B 1 447 ? 23.812 -35.969 -24.062 1 91.75 447 TYR B CA 1
ATOM 8437 C C . TYR B 1 447 ? 22.547 -35.219 -24.5 1 91.75 447 TYR B C 1
ATOM 8439 O O . TYR B 1 447 ? 22.359 -34.938 -25.688 1 91.75 447 TYR B O 1
ATOM 8447 N N . LEU B 1 448 ? 21.766 -34.906 -23.578 1 92.75 448 LEU B N 1
ATOM 8448 C CA . LEU B 1 448 ? 20.531 -34.188 -23.875 1 92.75 448 LEU B CA 1
ATOM 8449 C C . LEU B 1 448 ? 20.828 -32.781 -24.375 1 92.75 448 LEU B C 1
ATOM 8451 O O . LEU B 1 448 ? 21.516 -32.031 -23.703 1 92.75 448 LEU B O 1
ATOM 8455 N N . PRO B 1 449 ? 20.422 -32.5 -25.625 1 93.19 449 PRO B N 1
ATOM 8456 C CA . PRO B 1 449 ? 20.641 -31.141 -26.125 1 93.19 449 PRO B CA 1
ATOM 8457 C C . PRO B 1 449 ? 19.891 -30.094 -25.328 1 93.19 449 PRO B C 1
ATOM 8459 O O . PRO B 1 449 ? 18.688 -30.25 -25.047 1 93.19 449 PRO B O 1
ATOM 8462 N N . VAL B 1 450 ? 20.484 -29.031 -25.047 1 91.25 450 VAL B N 1
ATOM 8463 C CA . VAL B 1 450 ? 19.906 -27.953 -24.25 1 91.25 450 VAL B CA 1
ATOM 8464 C C . VAL B 1 450 ? 18.734 -27.328 -24.984 1 91.25 450 VAL B C 1
ATOM 8466 O O . VAL B 1 450 ? 17.781 -26.859 -24.375 1 91.25 450 VAL B O 1
ATOM 8469 N N . CYS B 1 451 ? 18.734 -27.359 -26.266 1 93.06 451 CYS B N 1
ATOM 8470 C CA . CYS B 1 451 ? 17.656 -26.766 -27.047 1 93.06 451 CYS B CA 1
ATOM 8471 C C . CYS B 1 451 ? 16.344 -27.516 -26.844 1 93.06 451 CYS B C 1
ATOM 8473 O O . CYS B 1 451 ? 15.273 -26.922 -26.906 1 93.06 451 CYS B O 1
ATOM 8475 N N . ILE B 1 452 ? 16.422 -28.812 -26.594 1 93.94 452 ILE B N 1
ATOM 8476 C CA . ILE B 1 452 ? 15.227 -29.594 -26.375 1 93.94 452 ILE B CA 1
ATOM 8477 C C . ILE B 1 452 ? 14.594 -29.219 -25.031 1 93.94 452 ILE B C 1
ATOM 8479 O O . ILE B 1 452 ? 13.367 -29.234 -24.891 1 93.94 452 ILE B O 1
ATOM 8483 N N . ILE B 1 453 ? 15.398 -28.891 -24.125 1 88.56 453 ILE B N 1
ATOM 8484 C CA . ILE B 1 453 ? 14.906 -28.391 -22.844 1 88.56 453 ILE B CA 1
ATOM 8485 C C . ILE B 1 453 ? 14.141 -27.094 -23.047 1 88.56 453 ILE B C 1
ATOM 8487 O O . ILE B 1 453 ? 13.062 -26.906 -22.484 1 88.56 453 ILE B O 1
ATOM 8491 N N . GLY B 1 454 ? 14.68 -26.25 -23.828 1 89.12 454 GLY B N 1
ATOM 8492 C CA . GLY B 1 454 ? 13.992 -25.016 -24.172 1 89.12 454 GLY B CA 1
ATOM 8493 C C . GLY B 1 454 ? 12.664 -25.25 -24.859 1 89.12 454 GLY B C 1
ATOM 8494 O O . GLY B 1 454 ? 11.68 -24.562 -24.578 1 89.12 454 GLY B O 1
ATOM 8495 N N . VAL B 1 455 ? 12.68 -26.188 -25.734 1 92.38 455 VAL B N 1
ATOM 8496 C CA . VAL B 1 455 ? 11.469 -26.547 -26.469 1 92.38 455 VAL B CA 1
ATOM 8497 C C . VAL B 1 455 ? 10.398 -27.016 -25.484 1 92.38 455 VAL B C 1
ATOM 8499 O O . VAL B 1 455 ? 9.227 -26.641 -25.609 1 92.38 455 VAL B O 1
ATOM 8502 N N . PHE B 1 456 ? 10.797 -27.766 -24.547 1 90.38 456 PHE B N 1
ATOM 8503 C CA . PHE B 1 456 ? 9.875 -28.266 -23.531 1 90.38 456 PHE B CA 1
ATOM 8504 C C . PHE B 1 456 ? 9.258 -27.109 -22.766 1 90.38 456 PHE B C 1
ATOM 8506 O O . PHE B 1 456 ? 8.039 -27.062 -22.562 1 90.38 456 PHE B O 1
ATOM 8513 N N . ILE B 1 457 ? 10.055 -26.203 -22.344 1 87.25 457 ILE B N 1
ATOM 8514 C CA . ILE B 1 457 ? 9.594 -25.062 -21.547 1 87.25 457 ILE B CA 1
ATOM 8515 C C . ILE B 1 457 ? 8.617 -24.219 -22.344 1 87.25 457 ILE B C 1
ATOM 8517 O O . ILE B 1 457 ? 7.531 -23.875 -21.875 1 87.25 457 ILE B O 1
ATOM 8521 N N . MET B 1 458 ? 9.031 -23.953 -23.5 1 88.62 458 MET B N 1
ATOM 8522 C CA . MET B 1 458 ? 8.203 -23.094 -24.344 1 88.62 458 MET B CA 1
ATOM 8523 C C . MET B 1 458 ? 6.863 -23.75 -24.641 1 88.62 458 MET B C 1
ATOM 8525 O O . MET B 1 458 ? 5.82 -23.094 -24.594 1 88.62 458 MET B O 1
ATOM 8529 N N . PHE B 1 459 ? 6.914 -25.016 -24.969 1 88.62 459 PHE B N 1
ATOM 8530 C CA . PHE B 1 459 ? 5.688 -25.734 -25.266 1 88.62 459 PHE B CA 1
ATOM 8531 C C . PHE B 1 459 ? 4.781 -25.828 -24.047 1 88.62 459 PHE B C 1
ATOM 8533 O O . PHE B 1 459 ? 3.557 -25.797 -24.172 1 88.62 459 PHE B O 1
ATOM 8540 N N . GLY B 1 460 ? 5.336 -25.906 -22.922 1 85.5 460 GLY B N 1
ATOM 8541 C CA . GLY B 1 460 ? 4.586 -26.016 -21.688 1 85.5 460 GLY B CA 1
ATOM 8542 C C . GLY B 1 460 ? 3.727 -24.797 -21.391 1 85.5 460 GLY B C 1
ATOM 8543 O O . GLY B 1 460 ? 2.701 -24.891 -20.719 1 85.5 460 GLY B O 1
ATOM 8544 N N . PHE B 1 461 ? 4.016 -23.688 -21.984 1 87.75 461 PHE B N 1
ATOM 8545 C CA . PHE B 1 461 ? 3.295 -22.453 -21.672 1 87.75 461 PHE B CA 1
ATOM 8546 C C . PHE B 1 461 ? 2.312 -22.125 -22.797 1 87.75 461 PHE B C 1
ATOM 8548 O O . PHE B 1 461 ? 1.717 -21.047 -22.797 1 87.75 461 PHE B O 1
ATOM 8555 N N . LYS B 1 462 ? 2.141 -23.047 -23.703 1 86.81 462 LYS B N 1
ATOM 8556 C CA . LYS B 1 462 ? 1.221 -22.844 -24.812 1 86.81 462 LYS B CA 1
ATOM 8557 C C . LYS B 1 462 ? -0.178 -22.484 -24.312 1 86.81 462 LYS B C 1
ATOM 8559 O O . LYS B 1 462 ? -0.774 -21.516 -24.766 1 86.81 462 LYS B O 1
ATOM 8564 N N . PRO B 1 463 ? -0.667 -23.188 -23.297 1 84.5 463 PRO B N 1
ATOM 8565 C CA . PRO B 1 463 ? -2.016 -22.828 -22.844 1 84.5 463 PRO B CA 1
ATOM 8566 C C . PRO B 1 463 ? -2.098 -21.422 -22.266 1 84.5 463 PRO B C 1
ATOM 8568 O O . PRO B 1 463 ? -3.107 -20.734 -22.438 1 84.5 463 PRO B O 1
ATOM 8571 N N . LEU B 1 464 ? -1.147 -21.031 -21.609 1 85.5 464 LEU B N 1
ATOM 8572 C CA . LEU B 1 464 ? -1.143 -19.703 -21 1 85.5 464 LEU B CA 1
ATOM 8573 C C . LEU B 1 464 ? -1.075 -18.609 -22.062 1 85.5 464 LEU B C 1
ATOM 8575 O O . LEU B 1 464 ? -1.78 -17.609 -21.969 1 85.5 464 LEU B O 1
ATOM 8579 N N . ILE B 1 465 ? -0.254 -18.828 -23.062 1 89.69 465 ILE B N 1
ATOM 8580 C CA . ILE B 1 465 ? -0.08 -17.859 -24.141 1 89.69 465 ILE B CA 1
ATOM 8581 C C . ILE B 1 465 ? -1.38 -17.719 -24.922 1 89.69 465 ILE B C 1
ATOM 8583 O O . ILE B 1 465 ? -1.8 -16.609 -25.25 1 89.69 465 ILE B O 1
ATOM 8587 N N . LEU B 1 466 ? -2.006 -18.844 -25.156 1 88.69 466 LEU B N 1
ATOM 8588 C CA . LEU B 1 466 ? -3.227 -18.844 -25.953 1 88.69 466 LEU B CA 1
ATOM 8589 C C . LEU B 1 466 ? -4.391 -18.25 -25.172 1 88.69 466 LEU B C 1
ATOM 8591 O O . LEU B 1 466 ? -5.352 -17.75 -25.781 1 88.69 466 LEU B O 1
ATOM 8595 N N . ASN B 1 467 ? -4.277 -18.188 -23.891 1 90.81 467 ASN B N 1
ATOM 8596 C CA . ASN B 1 467 ? -5.375 -17.703 -23.062 1 90.81 467 ASN B CA 1
ATOM 8597 C C . ASN B 1 467 ? -5.273 -16.203 -22.797 1 90.81 467 ASN B C 1
ATOM 8599 O O . ASN B 1 467 ? -6.184 -15.609 -22.219 1 90.81 467 ASN B O 1
ATOM 8603 N N . VAL B 1 468 ? -4.227 -15.531 -23.188 1 93.06 468 VAL B N 1
ATOM 8604 C CA . VAL B 1 468 ? -4.02 -14.117 -22.875 1 93.06 468 VAL B CA 1
ATOM 8605 C C . VAL B 1 468 ? -5.062 -13.273 -23.609 1 93.06 468 VAL B C 1
ATOM 8607 O O . VAL B 1 468 ? -5.754 -12.461 -22.984 1 93.06 468 VAL B O 1
ATOM 8610 N N . PRO B 1 469 ? -5.297 -13.461 -24.938 1 93.81 469 PRO B N 1
ATOM 8611 C CA . PRO B 1 469 ? -6.266 -12.609 -25.625 1 93.81 469 PRO B CA 1
ATOM 8612 C C . PRO B 1 469 ? -7.68 -12.75 -25.078 1 93.81 469 PRO B C 1
ATOM 8614 O O . PRO B 1 469 ? -8.328 -11.75 -24.75 1 93.81 469 PRO B O 1
ATOM 8617 N N . PRO B 1 470 ? -8.18 -14 -24.891 1 94.06 470 PRO B N 1
ATOM 8618 C CA . PRO B 1 470 ? -9.516 -14.117 -24.312 1 94.06 470 PRO B CA 1
ATOM 8619 C C . PRO B 1 470 ? -9.602 -13.523 -22.906 1 94.06 470 PRO B C 1
ATOM 8621 O O . PRO B 1 470 ? -10.648 -12.992 -22.516 1 94.06 470 PRO B O 1
ATOM 8624 N N . THR B 1 471 ? -8.602 -13.656 -22.172 1 93.62 471 THR B N 1
ATOM 8625 C CA . THR B 1 471 ? -8.578 -13.094 -20.828 1 93.62 471 THR B CA 1
ATOM 8626 C C . THR B 1 471 ? -8.695 -11.57 -20.875 1 93.62 471 THR B C 1
ATOM 8628 O O . THR B 1 471 ? -9.43 -10.977 -20.078 1 93.62 471 THR B O 1
ATOM 8631 N N . LEU B 1 472 ? -8 -10.906 -21.828 1 96.19 472 LEU B N 1
ATOM 8632 C CA . LEU B 1 472 ? -8.047 -9.453 -21.969 1 96.19 472 LEU B CA 1
ATOM 8633 C C . LEU B 1 472 ? -9.445 -8.992 -22.375 1 96.19 472 LEU B C 1
ATOM 8635 O O . LEU B 1 472 ? -9.922 -7.961 -21.891 1 96.19 472 LEU B O 1
ATOM 8639 N N . VAL B 1 473 ? -10.062 -9.789 -23.203 1 95.06 473 VAL B N 1
ATOM 8640 C CA . VAL B 1 473 ? -11.422 -9.453 -23.625 1 95.06 473 VAL B CA 1
ATOM 8641 C C . VAL B 1 473 ? -12.383 -9.594 -22.453 1 95.06 473 VAL B C 1
ATOM 8643 O O . VAL B 1 473 ? -13.258 -8.75 -22.25 1 95.06 473 VAL B O 1
ATOM 8646 N N . LYS B 1 474 ? -12.195 -10.633 -21.75 1 93.75 474 LYS B N 1
ATOM 8647 C CA . LYS B 1 474 ? -13.047 -10.867 -20.578 1 93.75 474 LYS B CA 1
ATOM 8648 C C . LYS B 1 474 ? -12.891 -9.75 -19.562 1 93.75 474 LYS B C 1
ATOM 8650 O O . LYS B 1 474 ? -13.883 -9.281 -18.984 1 93.75 474 LYS B O 1
ATOM 8655 N N . LEU B 1 475 ? -11.719 -9.352 -19.328 1 95.25 475 LEU B N 1
ATOM 8656 C CA . LEU B 1 475 ? -11.445 -8.289 -18.359 1 95.25 475 LEU B CA 1
ATOM 8657 C C . LEU B 1 475 ? -11.992 -6.953 -18.844 1 95.25 475 LEU B C 1
ATOM 8659 O O . LEU B 1 475 ? -12.508 -6.16 -18.062 1 95.25 475 LEU B O 1
ATOM 8663 N N . TYR B 1 476 ? -11.82 -6.727 -20.156 1 94.5 476 TYR B N 1
ATOM 8664 C CA . TYR B 1 476 ? -12.344 -5.5 -20.75 1 94.5 476 TYR B CA 1
ATOM 8665 C C . TYR B 1 476 ? -13.859 -5.414 -20.578 1 94.5 476 TYR B C 1
ATOM 8667 O O . TYR B 1 476 ? -14.398 -4.34 -20.297 1 94.5 476 TYR B O 1
ATOM 8675 N N . ASN B 1 477 ? -14.484 -6.57 -20.719 1 92.5 477 ASN B N 1
ATOM 8676 C CA . ASN B 1 477 ? -15.938 -6.621 -20.594 1 92.5 477 ASN B CA 1
ATOM 8677 C C . ASN B 1 477 ? -16.375 -6.523 -19.125 1 92.5 477 ASN B C 1
ATOM 8679 O O . ASN B 1 477 ? -17.5 -6.113 -18.844 1 92.5 477 ASN B O 1
ATOM 8683 N N . ALA B 1 478 ? -15.555 -6.902 -18.297 1 92 478 ALA B N 1
ATOM 8684 C CA . ALA B 1 478 ? -15.898 -6.883 -16.875 1 92 478 ALA B CA 1
ATOM 8685 C C . ALA B 1 478 ? -15.719 -5.488 -16.281 1 92 478 ALA B C 1
ATOM 8687 O O . ALA B 1 478 ? -16.672 -4.902 -15.758 1 92 478 ALA B O 1
ATOM 8688 N N . SER B 1 479 ? -14.477 -4.961 -16.281 1 92.5 479 SER B N 1
ATOM 8689 C CA . SER B 1 479 ? -14.18 -3.646 -15.719 1 92.5 479 SER B CA 1
ATOM 8690 C C . SER B 1 479 ? -12.875 -3.094 -16.281 1 92.5 479 SER B C 1
ATOM 8692 O O . SER B 1 479 ? -11.867 -3.805 -16.359 1 92.5 479 SER B O 1
ATOM 8694 N N . ILE B 1 480 ? -12.898 -1.839 -16.578 1 93.62 480 ILE B N 1
ATOM 8695 C CA . ILE B 1 480 ? -11.727 -1.174 -17.125 1 93.62 480 ILE B CA 1
ATOM 8696 C C . ILE B 1 480 ? -10.625 -1.103 -16.062 1 93.62 480 ILE B C 1
ATOM 8698 O O . ILE B 1 480 ? -9.438 -1.164 -16.391 1 93.62 480 ILE B O 1
ATOM 8702 N N . LEU B 1 481 ? -11.07 -1.016 -14.875 1 94 481 LEU B N 1
ATOM 8703 C CA . LEU B 1 481 ? -10.094 -0.978 -13.797 1 94 481 LEU B CA 1
ATOM 8704 C C . LEU B 1 481 ? -9.352 -2.309 -13.68 1 94 481 LEU B C 1
ATOM 8706 O O . LEU B 1 481 ? -8.133 -2.332 -13.492 1 94 481 LEU B O 1
ATOM 8710 N N . ASP B 1 482 ? -10.055 -3.385 -13.836 1 95.44 482 ASP B N 1
ATOM 8711 C CA . ASP B 1 482 ? -9.422 -4.699 -13.789 1 95.44 482 ASP B CA 1
ATOM 8712 C C . ASP B 1 482 ? -8.492 -4.902 -14.984 1 95.44 482 ASP B C 1
ATOM 8714 O O . ASP B 1 482 ? -7.418 -5.496 -14.844 1 95.44 482 ASP B O 1
ATOM 8718 N N . LEU B 1 483 ? -8.953 -4.422 -16.109 1 96.88 483 LEU B N 1
ATOM 8719 C CA . LEU B 1 483 ? -8.102 -4.488 -17.297 1 96.88 483 LEU B CA 1
ATOM 8720 C C . LEU B 1 483 ? -6.82 -3.684 -17.078 1 96.88 483 LEU B C 1
ATOM 8722 O O . LEU B 1 483 ? -5.73 -4.137 -17.438 1 96.88 483 LEU B O 1
ATOM 8726 N N . SER B 1 484 ? -6.945 -2.523 -16.5 1 97.5 484 SER B N 1
ATOM 8727 C CA . SER B 1 484 ? -5.785 -1.672 -16.25 1 97.5 484 SER B CA 1
ATOM 8728 C C . SER B 1 484 ? -4.812 -2.336 -15.281 1 97.5 484 SER B C 1
ATOM 8730 O O . SER B 1 484 ? -3.596 -2.207 -15.43 1 97.5 484 SER B O 1
ATOM 8732 N N . ILE B 1 485 ? -5.363 -2.992 -14.289 1 97.5 485 ILE B N 1
ATOM 8733 C CA . ILE B 1 485 ? -4.52 -3.693 -13.328 1 97.5 485 ILE B CA 1
ATOM 8734 C C . ILE B 1 485 ? -3.717 -4.781 -14.031 1 97.5 485 ILE B C 1
ATOM 8736 O O . ILE B 1 485 ? -2.514 -4.922 -13.805 1 97.5 485 ILE B O 1
ATOM 8740 N N . TRP B 1 486 ? -4.371 -5.531 -14.914 1 97.69 486 TRP B N 1
ATOM 8741 C CA . TRP B 1 486 ? -3.703 -6.586 -15.664 1 97.69 486 TRP B CA 1
ATOM 8742 C C . TRP B 1 486 ? -2.609 -6.008 -16.562 1 97.69 486 TRP B C 1
ATOM 8744 O O . TRP B 1 486 ? -1.47 -6.48 -16.547 1 97.69 486 TRP B O 1
ATOM 8754 N N . ILE B 1 487 ? -2.875 -4.949 -17.281 1 98.12 487 ILE B N 1
ATOM 8755 C CA . ILE B 1 487 ? -1.951 -4.363 -18.234 1 98.12 487 ILE B CA 1
ATOM 8756 C C . ILE B 1 487 ? -0.759 -3.752 -17.5 1 98.12 487 ILE B C 1
ATOM 8758 O O . ILE B 1 487 ? 0.387 -3.916 -17.922 1 98.12 487 ILE B O 1
ATOM 8762 N N . LEU B 1 488 ? -1.064 -3.072 -16.438 1 97.88 488 LEU B N 1
ATOM 8763 C CA . LEU B 1 488 ? 0.007 -2.43 -15.68 1 97.88 488 LEU B CA 1
ATOM 8764 C C . LEU B 1 488 ? 0.92 -3.471 -15.039 1 97.88 488 LEU B C 1
ATOM 8766 O O . LEU B 1 488 ? 2.141 -3.301 -15.016 1 97.88 488 LEU B O 1
ATOM 8770 N N . THR B 1 489 ? 0.323 -4.484 -14.484 1 97.56 489 THR B N 1
ATOM 8771 C CA . THR B 1 489 ? 1.12 -5.551 -13.883 1 97.56 489 THR B CA 1
ATOM 8772 C C . THR B 1 489 ? 1.98 -6.238 -14.945 1 97.56 489 THR B C 1
ATOM 8774 O O . THR B 1 489 ? 3.166 -6.488 -14.719 1 97.56 489 THR B O 1
ATOM 8777 N N . TYR B 1 490 ? 1.383 -6.566 -16.094 1 97.69 490 TYR B N 1
ATOM 8778 C CA . TYR B 1 490 ? 2.115 -7.172 -17.203 1 97.69 490 TYR B CA 1
ATOM 8779 C C . TYR B 1 490 ? 3.275 -6.285 -17.641 1 97.69 490 TYR B C 1
ATOM 8781 O O . TYR B 1 490 ? 4.402 -6.762 -17.797 1 97.69 490 TYR B O 1
ATOM 8789 N N . SER B 1 491 ? 3.018 -4.992 -17.797 1 97.38 491 SER B N 1
ATOM 8790 C CA . SER B 1 491 ? 4.027 -4.043 -18.25 1 97.38 491 SER B CA 1
ATOM 8791 C C . SER B 1 491 ? 5.168 -3.926 -17.25 1 97.38 491 SER B C 1
ATOM 8793 O O . SER B 1 491 ? 6.34 -3.883 -17.625 1 97.38 491 SER B O 1
ATOM 8795 N N . CYS B 1 492 ? 4.801 -3.885 -15.961 1 96.5 492 CYS B N 1
ATOM 8796 C CA . CYS B 1 492 ? 5.824 -3.787 -14.93 1 96.5 492 CYS B CA 1
ATOM 8797 C C . CYS B 1 492 ? 6.699 -5.035 -14.906 1 96.5 492 CYS B C 1
ATOM 8799 O O . CYS B 1 492 ? 7.914 -4.945 -14.719 1 96.5 492 CYS B O 1
ATOM 8801 N N . THR B 1 493 ? 6.098 -6.176 -15.109 1 95.69 493 THR B N 1
ATOM 8802 C CA . THR B 1 493 ? 6.848 -7.422 -15.117 1 95.69 493 THR B CA 1
ATOM 8803 C C . THR B 1 493 ? 7.797 -7.48 -16.312 1 95.69 493 THR B C 1
ATOM 8805 O O . THR B 1 493 ? 8.953 -7.875 -16.172 1 95.69 493 THR B O 1
ATOM 8808 N N . VAL B 1 494 ? 7.383 -7.023 -17.422 1 95.06 494 VAL B N 1
ATOM 8809 C CA . VAL B 1 494 ? 8.172 -7.098 -18.656 1 95.06 494 VAL B CA 1
ATOM 8810 C C . VAL B 1 494 ? 9.281 -6.051 -18.625 1 95.06 494 VAL B C 1
ATOM 8812 O O . VAL B 1 494 ? 10.422 -6.336 -18.984 1 95.06 494 VAL B O 1
ATOM 8815 N N . VAL B 1 495 ? 8.992 -4.883 -18.125 1 93.56 495 VAL B N 1
ATOM 8816 C CA . VAL B 1 495 ? 9.922 -3.764 -18.188 1 93.56 495 VAL B CA 1
ATOM 8817 C C . VAL B 1 495 ? 10.977 -3.896 -17.094 1 93.56 495 VAL B C 1
ATOM 8819 O O . VAL B 1 495 ? 12.156 -3.623 -17.328 1 93.56 495 VAL B O 1
ATOM 8822 N N . PHE B 1 496 ? 10.617 -4.223 -15.977 1 92.12 496 PHE B N 1
ATOM 8823 C CA . PHE B 1 496 ? 11.586 -4.359 -14.898 1 92.12 496 PHE B CA 1
ATOM 8824 C C . PHE B 1 496 ? 12.109 -5.789 -14.812 1 92.12 496 PHE B C 1
ATOM 8826 O O . PHE B 1 496 ? 12.828 -6.246 -15.703 1 92.12 496 PHE B O 1
ATOM 8833 N N . ASN B 1 497 ? 11.633 -6.637 -14.023 1 91.62 497 ASN B N 1
ATOM 8834 C CA . ASN B 1 497 ? 11.898 -8.062 -13.875 1 91.62 497 ASN B CA 1
ATOM 8835 C C . ASN B 1 497 ? 10.734 -8.781 -13.188 1 91.62 497 ASN B C 1
ATOM 8837 O O . ASN B 1 497 ? 9.797 -8.141 -12.711 1 91.62 497 ASN B O 1
ATOM 8841 N N . VAL B 1 498 ? 10.859 -10 -13.219 1 93.75 498 VAL B N 1
ATOM 8842 C CA . VAL B 1 498 ? 9.75 -10.836 -12.773 1 93.75 498 VAL B CA 1
ATOM 8843 C C . VAL B 1 498 ? 9.531 -10.641 -11.281 1 93.75 498 VAL B C 1
ATOM 8845 O O . VAL B 1 498 ? 8.383 -10.633 -10.812 1 93.75 498 VAL B O 1
ATOM 8848 N N . VAL B 1 499 ? 10.547 -10.461 -10.484 1 93.88 499 VAL B N 1
ATOM 8849 C CA . VAL B 1 499 ? 10.414 -10.328 -9.039 1 93.88 499 VAL B CA 1
ATOM 8850 C C . VAL B 1 499 ? 9.805 -8.977 -8.695 1 93.88 499 VAL B C 1
ATOM 8852 O O . VAL B 1 499 ? 8.812 -8.898 -7.969 1 93.88 499 VAL B O 1
ATOM 8855 N N . ASP B 1 500 ? 10.32 -7.883 -9.273 1 93.56 500 ASP B N 1
ATOM 8856 C CA . ASP B 1 500 ? 9.797 -6.543 -9.023 1 93.56 500 ASP B CA 1
ATOM 8857 C C . ASP B 1 500 ? 8.398 -6.383 -9.617 1 93.56 500 ASP B C 1
ATOM 8859 O O . ASP B 1 500 ? 7.551 -5.699 -9.039 1 93.56 500 ASP B O 1
ATOM 8863 N N . GLY B 1 501 ? 8.266 -6.953 -10.758 1 95.25 501 GLY B N 1
ATOM 8864 C CA . GLY B 1 501 ? 6.957 -6.898 -11.383 1 95.25 501 GLY B CA 1
ATOM 8865 C C . GLY B 1 501 ? 5.863 -7.516 -10.531 1 95.25 501 GLY B C 1
ATOM 8866 O O . GLY B 1 501 ? 4.746 -7.004 -10.477 1 95.25 501 GLY B O 1
ATOM 8867 N N . PHE B 1 502 ? 6.184 -8.586 -9.875 1 96 502 PHE B N 1
ATOM 8868 C CA . PHE B 1 502 ? 5.215 -9.25 -9.016 1 96 502 PHE B CA 1
ATOM 8869 C C . PHE B 1 502 ? 4.824 -8.359 -7.844 1 96 502 PHE B C 1
ATOM 8871 O O . PHE B 1 502 ? 3.637 -8.203 -7.543 1 96 502 PHE B O 1
ATOM 8878 N N . LEU B 1 503 ? 5.793 -7.789 -7.203 1 95.44 503 LEU B N 1
ATOM 8879 C CA . LEU B 1 503 ? 5.543 -6.895 -6.078 1 95.44 503 LEU B CA 1
ATOM 8880 C C . LEU B 1 503 ? 4.707 -5.695 -6.512 1 95.44 503 LEU B C 1
ATOM 8882 O O . LEU B 1 503 ? 3.734 -5.336 -5.844 1 95.44 503 LEU B O 1
ATOM 8886 N N . LEU B 1 504 ? 5.094 -5.094 -7.57 1 96.25 504 LEU B N 1
ATOM 8887 C CA . LEU B 1 504 ? 4.363 -3.941 -8.086 1 96.25 504 LEU B CA 1
ATOM 8888 C C . LEU B 1 504 ? 2.939 -4.328 -8.469 1 96.25 504 LEU B C 1
ATOM 8890 O O . LEU B 1 504 ? 2.012 -3.533 -8.32 1 96.25 504 LEU B O 1
ATOM 8894 N N . GLY B 1 505 ? 2.83 -5.543 -9.047 1 97.19 505 GLY B N 1
ATOM 8895 C CA . GLY B 1 505 ? 1.494 -6.027 -9.359 1 97.19 505 GLY B CA 1
ATOM 8896 C C . GLY B 1 505 ? 0.588 -6.094 -8.141 1 97.19 505 GLY B C 1
ATOM 8897 O O . GLY B 1 505 ? -0.571 -5.676 -8.203 1 97.19 505 GLY B O 1
ATOM 8898 N N . ILE B 1 506 ? 1.114 -6.586 -7.043 1 96.62 506 ILE B N 1
ATOM 8899 C CA . ILE B 1 506 ? 0.359 -6.66 -5.797 1 96.62 506 ILE B CA 1
ATOM 8900 C C . ILE B 1 506 ? -0.037 -5.254 -5.348 1 96.62 506 ILE B C 1
ATOM 8902 O O . ILE B 1 506 ? -1.195 -5.012 -5.004 1 96.62 506 ILE B O 1
ATOM 8906 N N . LEU B 1 507 ? 0.874 -4.324 -5.445 1 95.38 507 LEU B N 1
ATOM 8907 C CA . LEU B 1 507 ? 0.621 -2.951 -5.023 1 95.38 507 LEU B CA 1
ATOM 8908 C C . LEU B 1 507 ? -0.413 -2.287 -5.926 1 95.38 507 LEU B C 1
ATOM 8910 O O . LEU B 1 507 ? -1.277 -1.549 -5.449 1 95.38 507 LEU B O 1
ATOM 8914 N N . ILE B 1 508 ? -0.327 -2.564 -7.168 1 96.69 508 ILE B N 1
ATOM 8915 C CA . ILE B 1 508 ? -1.267 -2.008 -8.133 1 96.69 508 ILE B CA 1
ATOM 8916 C C . ILE B 1 508 ? -2.668 -2.551 -7.863 1 96.69 508 ILE B C 1
ATOM 8918 O O . ILE B 1 508 ? -3.652 -1.811 -7.93 1 96.69 508 ILE B O 1
ATOM 8922 N N . SER B 1 509 ? -2.668 -3.814 -7.594 1 96.69 509 SER B N 1
ATOM 8923 C CA . SER B 1 509 ? -3.963 -4.418 -7.305 1 96.69 509 SER B CA 1
ATOM 8924 C C . SER B 1 509 ? -4.57 -3.84 -6.031 1 96.69 509 SER B C 1
ATOM 8926 O O . SER B 1 509 ? -5.777 -3.586 -5.973 1 96.69 509 SER B O 1
ATOM 8928 N N . LEU B 1 510 ? -3.787 -3.68 -5.043 1 95.75 510 LEU B N 1
ATOM 8929 C CA . LEU B 1 510 ? -4.258 -3.045 -3.818 1 95.75 510 LEU B CA 1
ATOM 8930 C C . LEU B 1 510 ? -4.688 -1.606 -4.082 1 95.75 510 LEU B C 1
ATOM 8932 O O . LEU B 1 510 ? -5.676 -1.137 -3.512 1 95.75 510 LEU B O 1
ATOM 8936 N N . GLY B 1 511 ? -3.914 -0.92 -4.914 1 95 511 GLY B N 1
ATOM 8937 C CA . GLY B 1 511 ? -4.324 0.407 -5.34 1 95 511 GLY B CA 1
ATOM 8938 C C . GLY B 1 511 ? -5.684 0.422 -6.02 1 95 511 GLY B C 1
ATOM 8939 O O . GLY B 1 511 ? -6.461 1.363 -5.844 1 95 511 GLY B O 1
ATOM 8940 N N . GLY B 1 512 ? -5.953 -0.624 -6.801 1 94.38 512 GLY B N 1
ATOM 8941 C CA . GLY B 1 512 ? -7.262 -0.751 -7.426 1 94.38 512 GLY B CA 1
ATOM 8942 C C . GLY B 1 512 ? -8.398 -0.838 -6.418 1 94.38 512 GLY B C 1
ATOM 8943 O O . GLY B 1 512 ? -9.461 -0.25 -6.621 1 94.38 512 GLY B O 1
ATOM 8944 N N . VAL B 1 513 ? -8.172 -1.531 -5.363 1 93.88 513 VAL B N 1
ATOM 8945 C CA . VAL B 1 513 ? -9.172 -1.656 -4.309 1 93.88 513 VAL B CA 1
ATOM 8946 C C . VAL B 1 513 ? -9.414 -0.294 -3.662 1 93.88 513 VAL B C 1
ATOM 8948 O O . VAL B 1 513 ? -10.562 0.082 -3.406 1 93.88 513 VAL B O 1
ATOM 8951 N N . ILE B 1 514 ? -8.344 0.406 -3.445 1 93.75 514 ILE B N 1
ATOM 8952 C CA . ILE B 1 514 ? -8.422 1.726 -2.828 1 93.75 514 ILE B CA 1
ATOM 8953 C C . ILE B 1 514 ? -9.195 2.674 -3.74 1 93.75 514 ILE B C 1
ATOM 8955 O O . ILE B 1 514 ? -10.047 3.438 -3.273 1 93.75 514 ILE B O 1
ATOM 8959 N N . ILE B 1 515 ? -8.93 2.611 -4.996 1 93.38 515 ILE B N 1
ATOM 8960 C CA . ILE B 1 515 ? -9.609 3.461 -5.969 1 93.38 515 ILE B CA 1
ATOM 8961 C C . ILE B 1 515 ? -11.102 3.145 -5.98 1 93.38 515 ILE B C 1
ATOM 8963 O O . ILE B 1 515 ? -11.938 4.055 -5.996 1 93.38 515 ILE B O 1
ATOM 8967 N N . ARG B 1 516 ? -11.422 1.892 -5.914 1 91.5 516 ARG B N 1
ATOM 8968 C CA . ARG B 1 516 ? -12.828 1.481 -5.902 1 91.5 516 ARG B CA 1
ATOM 8969 C C . ARG B 1 516 ? -13.531 1.97 -4.637 1 91.5 516 ARG B C 1
ATOM 8971 O O . ARG B 1 516 ? -14.68 2.4 -4.691 1 91.5 516 ARG B O 1
ATOM 8978 N N . LEU B 1 517 ? -12.875 1.852 -3.588 1 90.75 517 LEU B N 1
ATOM 8979 C CA . LEU B 1 517 ? -13.445 2.293 -2.318 1 90.75 517 LEU B CA 1
ATOM 8980 C C . LEU B 1 517 ? -13.672 3.801 -2.32 1 90.75 517 LEU B C 1
ATOM 8982 O O . LEU B 1 517 ? -14.664 4.281 -1.778 1 90.75 517 LEU B O 1
ATOM 8986 N N . HIS B 1 518 ? -12.711 4.469 -2.891 1 90.81 518 HIS B N 1
ATOM 8987 C CA . HIS B 1 518 ? -12.789 5.922 -2.916 1 90.81 518 HIS B CA 1
ATOM 8988 C C . HIS B 1 518 ? -13.969 6.398 -3.754 1 90.81 518 HIS B C 1
ATOM 8990 O O . HIS B 1 518 ? -14.656 7.348 -3.379 1 90.81 518 HIS B O 1
ATOM 8996 N N . TYR B 1 519 ? -14.258 5.781 -4.824 1 87.88 519 TYR B N 1
ATOM 8997 C CA . TYR B 1 519 ? -15.266 6.273 -5.762 1 87.88 519 TYR B CA 1
ATOM 8998 C C . TYR B 1 519 ? -16.609 5.598 -5.527 1 87.88 519 TYR B C 1
ATOM 9000 O O . TYR B 1 519 ? -17.578 5.855 -6.246 1 87.88 519 TYR B O 1
ATOM 9008 N N . GLN B 1 520 ? -16.688 4.832 -4.539 1 84.44 520 GLN B N 1
ATOM 9009 C CA . GLN B 1 520 ? -17.953 4.172 -4.215 1 84.44 520 GLN B CA 1
ATOM 9010 C C . GLN B 1 520 ? -18.922 5.145 -3.557 1 84.44 520 GLN B C 1
ATOM 9012 O O . GLN B 1 520 ? -18.578 5.805 -2.57 1 84.44 520 GLN B O 1
ATOM 9017 N N . PRO B 1 521 ? -20.078 5.238 -4.121 1 80.62 521 PRO B N 1
ATOM 9018 C CA . PRO B 1 521 ? -21.078 6.047 -3.426 1 80.62 521 PRO B CA 1
ATOM 9019 C C . PRO B 1 521 ? -21.562 5.398 -2.133 1 80.62 521 PRO B C 1
ATOM 9021 O O . PRO B 1 521 ? -21.844 4.195 -2.105 1 80.62 521 PRO B O 1
ATOM 9024 N N . THR B 1 522 ? -21.625 6.141 -1.123 1 81.44 522 THR B N 1
ATOM 9025 C CA . THR B 1 522 ? -21.953 5.555 0.171 1 81.44 522 THR B CA 1
ATOM 9026 C C . THR B 1 522 ? -23.328 6.02 0.633 1 81.44 522 THR B C 1
ATOM 9028 O O . THR B 1 522 ? -23.875 5.504 1.615 1 81.44 522 THR B O 1
ATOM 9031 N N . THR B 1 523 ? -23.922 6.973 -0.043 1 81.94 523 THR B N 1
ATOM 9032 C CA . THR B 1 523 ? -25.234 7.465 0.357 1 81.94 523 THR B CA 1
ATOM 9033 C C . THR B 1 523 ? -26.234 7.32 -0.783 1 81.94 523 THR B C 1
ATOM 9035 O O . THR B 1 523 ? -25.875 7.5 -1.952 1 81.94 523 THR B O 1
ATOM 9038 N N . LYS B 1 524 ? -27.359 6.777 -0.46 1 81.19 524 LYS B N 1
ATOM 9039 C CA . LYS B 1 524 ? -28.453 6.648 -1.422 1 81.19 524 LYS B CA 1
ATOM 9040 C C . LYS B 1 524 ? -29.781 7.051 -0.796 1 81.19 524 LYS B C 1
ATOM 9042 O O . LYS B 1 524 ? -30.094 6.652 0.328 1 81.19 524 LYS B O 1
ATOM 9047 N N . GLU B 1 525 ? -30.453 7.918 -1.505 1 79.25 525 GLU B N 1
ATOM 9048 C CA . GLU B 1 525 ? -31.766 8.312 -1.028 1 79.25 525 GLU B CA 1
ATOM 9049 C C . GLU B 1 525 ? -32.812 7.227 -1.315 1 79.25 525 GLU B C 1
ATOM 9051 O O . GLU B 1 525 ? -32.844 6.676 -2.416 1 79.25 525 GLU B O 1
ATOM 9056 N N . LYS B 1 526 ? -33.375 6.676 -0.32 1 72.5 526 LYS B N 1
ATOM 9057 C CA . LYS B 1 526 ? -34.438 5.707 -0.499 1 72.5 526 LYS B CA 1
ATOM 9058 C C . LYS B 1 526 ? -35.781 6.41 -0.751 1 72.5 526 LYS B C 1
ATOM 9060 O O . LYS B 1 526 ? -36.156 7.32 -0.012 1 72.5 526 LYS B O 1
ATOM 9065 N N . SER B 1 527 ? -36.188 6.363 -2.096 1 60.06 527 SER B N 1
ATOM 9066 C CA . SER B 1 527 ? -37.531 6.898 -2.352 1 60.06 527 SER B CA 1
ATOM 9067 C C . SER B 1 527 ? -38.594 6.031 -1.706 1 60.06 527 SER B C 1
ATOM 9069 O O . SER B 1 527 ? -38.5 4.801 -1.71 1 60.06 527 SER B O 1
ATOM 9071 N N . ILE B 1 528 ? -39.25 6.391 -0.831 1 48.62 528 ILE B N 1
ATOM 9072 C CA . ILE B 1 528 ? -40.438 5.676 -0.342 1 48.62 528 ILE B CA 1
ATOM 9073 C C . ILE B 1 528 ? -41.312 5.285 -1.519 1 48.62 528 ILE B C 1
ATOM 9075 O O . ILE B 1 528 ? -41.875 6.152 -2.201 1 48.62 528 ILE B O 1
ATOM 9079 N N . SER B 1 529 ? -41 4.367 -2.402 1 42.94 529 SER B N 1
ATOM 9080 C CA . SER B 1 529 ? -42.062 3.879 -3.273 1 42.94 529 SER B CA 1
ATOM 9081 C C . SER B 1 529 ? -43.375 3.703 -2.506 1 42.94 529 SER B C 1
ATOM 9083 O O . SER B 1 529 ? -43.375 3.211 -1.376 1 42.94 529 SER B O 1
ATOM 9085 N N . THR B 1 530 ? -44.375 4.426 -3.021 1 37.53 530 THR B N 1
ATOM 9086 C CA . THR B 1 530 ? -45.781 4.18 -2.736 1 37.53 530 THR B CA 1
ATOM 9087 C C . THR B 1 530 ? -46.125 2.711 -2.949 1 37.53 530 THR B C 1
ATOM 9089 O O . THR B 1 530 ? -46.312 2.27 -4.086 1 37.53 530 THR B O 1
ATOM 9092 N N . SER B 1 531 ? -45.594 1.713 -2.734 1 34.06 531 SER B N 1
ATOM 9093 C CA . SER B 1 531 ? -46.344 0.485 -2.904 1 34.06 531 SER B CA 1
ATOM 9094 C C . SER B 1 531 ? -47.844 0.721 -2.641 1 34.06 531 SER B C 1
ATOM 9096 O O . SER B 1 531 ? -48.188 1.618 -1.879 1 34.06 531 SER B O 1
ATOM 9098 N N . THR B 1 532 ? -48.781 0.011 -3.477 1 32.81 532 THR B N 1
ATOM 9099 C CA . THR B 1 532 ? -50.25 -0.071 -3.627 1 32.81 532 THR B CA 1
ATOM 9100 C C . THR B 1 532 ? -50.906 -0.155 -2.264 1 32.81 532 THR B C 1
ATOM 9102 O O . THR B 1 532 ? -52.156 -0.062 -2.168 1 32.81 532 THR B O 1
ATOM 9105 N N . ASN B 1 533 ? -50.688 -1.186 -1.463 1 31.53 533 ASN B N 1
ATOM 9106 C CA . ASN B 1 533 ? -51.875 -1.271 -0.59 1 31.53 533 ASN B CA 1
ATOM 9107 C C . ASN B 1 533 ? -52.188 0.074 0.06 1 31.53 533 ASN B C 1
ATOM 9109 O O . ASN B 1 533 ? -51.281 0.862 0.334 1 31.53 533 ASN B O 1
ATOM 9113 N N . GLY B 1 534 ? -53.375 0.616 0.026 1 30.39 534 GLY B N 1
ATOM 9114 C CA . GLY B 1 534 ? -54.219 1.703 0.483 1 30.39 534 GLY B CA 1
ATOM 9115 C C . GLY B 1 534 ? -53.719 2.361 1.754 1 30.39 534 GLY B C 1
ATOM 9116 O O . GLY B 1 534 ? -54.281 3.348 2.219 1 30.39 534 GLY B O 1
ATOM 9117 N N . ILE B 1 535 ? -53.625 1.489 2.789 1 31.66 535 ILE B N 1
ATOM 9118 C CA . ILE B 1 535 ? -53.719 2.254 4.027 1 31.66 535 ILE B CA 1
ATOM 9119 C C . ILE B 1 535 ? -52.75 3.443 3.971 1 31.66 535 ILE B C 1
ATOM 9121 O O . ILE B 1 535 ? -51.719 3.383 3.299 1 31.66 535 ILE B O 1
ATOM 9125 N N . THR B 1 536 ? -52.969 4.406 4.941 1 31.66 536 THR B N 1
ATOM 9126 C CA . THR B 1 536 ? -52.938 5.777 5.445 1 31.66 536 THR B CA 1
ATOM 9127 C C . THR B 1 536 ? -51.531 6.258 5.66 1 31.66 536 THR B C 1
ATOM 9129 O O . THR B 1 536 ? -51.281 7.355 6.172 1 31.66 536 THR B O 1
ATOM 9132 N N . HIS B 1 537 ? -50.469 5.328 5.871 1 32.91 537 HIS B N 1
ATOM 9133 C CA . HIS B 1 537 ? -49.531 6.219 6.582 1 32.91 537 HIS B CA 1
ATOM 9134 C C . HIS B 1 537 ? -49.125 7.391 5.703 1 32.91 537 HIS B C 1
ATOM 9136 O O . HIS B 1 537 ? -48.312 7.23 4.797 1 32.91 537 HIS B O 1
ATOM 9142 N N . GLN B 1 538 ? -49.969 8.109 5.145 1 35.44 538 GLN B N 1
ATOM 9143 C CA . GLN B 1 538 ? -49.969 9.492 4.672 1 35.44 538 GLN B CA 1
ATOM 9144 C C . GLN B 1 538 ? -48.812 10.281 5.27 1 35.44 538 GLN B C 1
ATOM 9146 O O . GLN B 1 538 ? -48.312 11.219 4.645 1 35.44 538 GLN B O 1
ATOM 9151 N N . ILE B 1 539 ? -48.844 10.367 6.68 1 36.06 539 ILE B N 1
ATOM 9152 C CA . ILE B 1 539 ? -48.469 11.445 7.578 1 36.06 539 ILE B CA 1
ATOM 9153 C C . ILE B 1 539 ? -46.938 11.648 7.52 1 36.06 539 ILE B C 1
ATOM 9155 O O . ILE B 1 539 ? -46.438 12.727 7.852 1 36.06 539 ILE B O 1
ATOM 9159 N N . PHE B 1 540 ? -46.031 10.664 7.668 1 43.28 540 PHE B N 1
ATOM 9160 C CA . PHE B 1 540 ? -44.812 11.273 8.188 1 43.28 540 PHE B CA 1
ATOM 9161 C C . PHE B 1 540 ? -44.062 12.023 7.086 1 43.28 540 PHE B C 1
ATOM 9163 O O . PHE B 1 540 ? -43.219 11.461 6.402 1 43.28 540 PHE B O 1
ATOM 9170 N N . ASP B 1 541 ? -44.594 12.875 6.273 1 51.31 541 ASP B N 1
ATOM 9171 C CA . ASP B 1 541 ? -44.531 13.766 5.125 1 51.31 541 ASP B CA 1
ATOM 9172 C C . ASP B 1 541 ? -43.188 14.516 5.094 1 51.31 541 ASP B C 1
ATOM 9174 O O . ASP B 1 541 ? -42.656 14.805 4.023 1 51.31 541 ASP B O 1
ATOM 9178 N N . LYS B 1 542 ? -42.594 14.773 6.207 1 72.44 542 LYS B N 1
ATOM 9179 C CA . LYS B 1 542 ? -41.438 15.648 6.129 1 72.44 542 LYS B CA 1
ATOM 9180 C C . LYS B 1 542 ? -40.156 14.914 6.516 1 72.44 542 LYS B C 1
ATOM 9182 O O . LYS B 1 542 ? -39.281 15.492 7.129 1 72.44 542 LYS B O 1
ATOM 9187 N N . ALA B 1 543 ? -40.312 13.469 6.25 1 81.25 543 ALA B N 1
ATOM 9188 C CA . ALA B 1 543 ? -39.094 12.734 6.598 1 81.25 543 ALA B CA 1
ATOM 9189 C C . ALA B 1 543 ? -38.406 12.188 5.348 1 81.25 543 ALA B C 1
ATOM 9191 O O . ALA B 1 543 ? -39.062 11.734 4.418 1 81.25 543 ALA B O 1
ATOM 9192 N N . CYS B 1 544 ? -37.125 12.438 5.246 1 86.94 544 CYS B N 1
ATOM 9193 C CA . CYS B 1 544 ? -36.281 11.859 4.199 1 86.94 544 CYS B CA 1
ATOM 9194 C C . CYS B 1 544 ? -35.375 10.773 4.758 1 86.94 544 CYS B C 1
ATOM 9196 O O . CYS B 1 544 ? -34.812 10.93 5.84 1 86.94 544 CYS B O 1
ATOM 9198 N N . THR B 1 545 ? -35.375 9.586 4.055 1 88.44 545 THR B N 1
ATOM 9199 C CA . THR B 1 545 ? -34.531 8.484 4.488 1 88.44 545 THR B CA 1
ATOM 9200 C C . THR B 1 545 ? -33.312 8.344 3.572 1 88.44 545 THR B C 1
ATOM 9202 O O . THR B 1 545 ? -33.469 8.227 2.354 1 88.44 545 THR B O 1
ATOM 9205 N N . ILE B 1 546 ? -32.219 8.477 4.211 1 90.25 546 ILE B N 1
ATOM 9206 C CA . ILE B 1 546 ? -30.953 8.305 3.492 1 90.25 546 ILE B CA 1
ATOM 9207 C C . ILE B 1 546 ? -30.266 7.023 3.963 1 90.25 546 ILE B C 1
ATOM 9209 O O . ILE B 1 546 ? -30.047 6.836 5.16 1 90.25 546 ILE B O 1
ATOM 9213 N N . SER B 1 547 ? -30 6.148 3.02 1 89 547 SER B N 1
ATOM 9214 C CA . SER B 1 547 ? -29.312 4.902 3.35 1 89 547 SER B CA 1
ATOM 9215 C C . SER B 1 547 ? -27.812 5.031 3.158 1 89 547 SER B C 1
ATOM 9217 O O . SER B 1 547 ? -27.344 5.547 2.137 1 89 547 SER B O 1
ATOM 9219 N N . LEU B 1 548 ? -27.109 4.703 4.227 1 89.56 548 LEU B N 1
ATOM 9220 C CA . LEU B 1 548 ? -25.656 4.57 4.117 1 89.56 548 LEU B CA 1
ATOM 9221 C C . LEU B 1 548 ? -25.266 3.133 3.803 1 89.56 548 LEU B C 1
ATOM 9223 O O . LEU B 1 548 ? -25.812 2.193 4.398 1 89.56 548 LEU B O 1
ATOM 9227 N N . ASN B 1 549 ? -24.406 3.01 2.76 1 85.62 549 ASN B N 1
ATOM 9228 C CA . ASN B 1 549 ? -24.062 1.665 2.309 1 85.62 549 ASN B CA 1
ATOM 9229 C C . ASN B 1 549 ? -22.562 1.487 2.168 1 85.62 549 ASN B C 1
ATOM 9231 O O . ASN B 1 549 ? -21.844 2.457 1.935 1 85.62 549 ASN B O 1
ATOM 9235 N N . GLY B 1 550 ? -22.188 0.242 2.434 1 86.38 550 GLY B N 1
ATOM 9236 C CA . GLY B 1 550 ? -20.812 -0.113 2.135 1 86.38 550 GLY B CA 1
ATOM 9237 C C . GLY B 1 550 ? -19.875 0.108 3.305 1 86.38 550 GLY B C 1
ATOM 9238 O O . GLY B 1 550 ? -20.25 -0.112 4.457 1 86.38 550 GLY B O 1
ATOM 9239 N N . CYS B 1 551 ? -18.656 0.331 2.936 1 88.62 551 CYS B N 1
ATOM 9240 C CA . CYS B 1 551 ? -17.594 0.549 3.906 1 88.62 551 CYS B CA 1
ATOM 9241 C C . CYS B 1 551 ? -17.297 2.033 4.055 1 88.62 551 CYS B C 1
ATOM 9243 O O . CYS B 1 551 ? -16.844 2.68 3.104 1 88.62 551 CYS B O 1
ATOM 9245 N N . LEU B 1 552 ? -17.562 2.541 5.258 1 91.56 552 LEU B N 1
ATOM 9246 C CA . LEU B 1 552 ? -17.281 3.949 5.508 1 91.56 552 LEU B CA 1
ATOM 9247 C C . LEU B 1 552 ? -15.875 4.129 6.055 1 91.56 552 LEU B C 1
ATOM 9249 O O . LEU B 1 552 ? -15.594 3.771 7.199 1 91.56 552 LEU B O 1
ATOM 9253 N N . THR B 1 553 ? -15.039 4.598 5.211 1 92.69 553 THR B N 1
ATOM 9254 C CA . THR B 1 553 ? -13.641 4.793 5.574 1 92.69 553 THR B CA 1
ATOM 9255 C C . THR B 1 553 ? -13.188 6.203 5.215 1 92.69 553 THR B C 1
ATOM 9257 O O . THR B 1 553 ? -13.914 6.953 4.562 1 92.69 553 THR B O 1
ATOM 9260 N N . PHE B 1 554 ? -11.992 6.547 5.664 1 93.44 554 PHE B N 1
ATOM 9261 C CA . PHE B 1 554 ? -11.438 7.863 5.379 1 93.44 554 PHE B CA 1
ATOM 9262 C C . PHE B 1 554 ? -11.258 8.062 3.881 1 93.44 554 PHE B C 1
ATOM 9264 O O . PHE B 1 554 ? -11.211 9.203 3.402 1 93.44 554 PHE B O 1
ATOM 9271 N N . LEU B 1 555 ? -11.25 7.004 3.113 1 92.75 555 LEU B N 1
ATOM 9272 C CA . LEU B 1 555 ? -11.023 7.082 1.673 1 92.75 555 LEU B CA 1
ATOM 9273 C C . LEU B 1 555 ? -12.25 7.645 0.96 1 92.75 555 LEU B C 1
ATOM 9275 O O . LEU B 1 555 ? -12.133 8.211 -0.128 1 92.75 555 LEU B O 1
ATOM 9279 N N . ASN B 1 556 ? -13.391 7.473 1.502 1 91.38 556 ASN B N 1
ATOM 9280 C CA . ASN B 1 556 ? -14.602 7.984 0.862 1 91.38 556 ASN B CA 1
ATOM 9281 C C . ASN B 1 556 ? -15.281 9.047 1.719 1 91.38 556 ASN B C 1
ATOM 9283 O O . ASN B 1 556 ? -16.5 9.211 1.665 1 91.38 556 ASN B O 1
ATOM 9287 N N . LEU B 1 557 ? -14.547 9.695 2.473 1 88.62 557 LEU B N 1
ATOM 9288 C CA . LEU B 1 557 ? -15.023 10.711 3.414 1 88.62 557 LEU B CA 1
ATOM 9289 C C . LEU B 1 557 ? -15.703 11.859 2.68 1 88.62 557 LEU B C 1
ATOM 9291 O O . LEU B 1 557 ? -16.594 12.508 3.229 1 88.62 557 LEU B O 1
ATOM 9295 N N . HIS B 1 558 ? -15.273 12.102 1.503 1 86.62 558 HIS B N 1
ATOM 9296 C CA . HIS B 1 558 ? -15.781 13.219 0.725 1 86.62 558 HIS B CA 1
ATOM 9297 C C . HIS B 1 558 ? -17.281 13.094 0.488 1 86.62 558 HIS B C 1
ATOM 9299 O O . HIS B 1 558 ? -17.984 14.102 0.362 1 86.62 558 HIS B O 1
ATOM 9305 N N . ASN B 1 559 ? -17.828 11.844 0.472 1 86.62 559 ASN B N 1
ATOM 9306 C CA . ASN B 1 559 ? -19.25 11.617 0.315 1 86.62 559 ASN B CA 1
ATOM 9307 C C . ASN B 1 559 ? -20.047 12.18 1.498 1 86.62 559 ASN B C 1
ATOM 9309 O O . ASN B 1 559 ? -21.125 12.727 1.321 1 86.62 559 ASN B O 1
ATOM 9313 N N . LEU B 1 560 ? -19.484 12.039 2.619 1 88 560 LEU B N 1
ATOM 9314 C CA . LEU B 1 560 ? -20.141 12.547 3.822 1 88 560 LEU B CA 1
ATOM 9315 C C . LEU B 1 560 ? -19.922 14.055 3.963 1 88 560 LEU B C 1
ATOM 9317 O O . LEU B 1 560 ? -20.812 14.773 4.414 1 88 560 LEU B O 1
ATOM 9321 N N . GLU B 1 561 ? -18.781 14.469 3.568 1 85.62 561 GLU B N 1
ATOM 9322 C CA . GLU B 1 561 ? -18.453 15.891 3.65 1 85.62 561 GLU B CA 1
ATOM 9323 C C . GLU B 1 561 ? -19.359 16.703 2.738 1 85.62 561 GLU B C 1
ATOM 9325 O O . GLU B 1 561 ? -19.734 17.828 3.074 1 85.62 561 GLU B O 1
ATOM 9330 N N . GLN B 1 562 ? -19.703 16.109 1.683 1 83.38 562 GLN B N 1
ATOM 9331 C CA . GLN B 1 562 ? -20.531 16.812 0.708 1 83.38 562 GLN B CA 1
ATOM 9332 C C . GLN B 1 562 ? -22 16.469 0.893 1 83.38 562 GLN B C 1
ATOM 9334 O O . GLN B 1 562 ? -22.828 16.75 0.02 1 83.38 562 GLN B O 1
ATOM 9339 N N . PHE B 1 563 ? -22.312 15.93 1.977 1 83.5 563 PHE B N 1
ATOM 9340 C CA . PHE B 1 563 ? -23.672 15.453 2.248 1 83.5 563 PHE B CA 1
ATOM 9341 C C . PHE B 1 563 ? -24.688 16.578 2.088 1 83.5 563 PHE B C 1
ATOM 9343 O O . PHE B 1 563 ? -25.672 16.438 1.368 1 83.5 563 PHE B O 1
ATOM 9350 N N . SER B 1 564 ? -24.438 17.734 2.721 1 80.44 564 SER B N 1
ATOM 9351 C CA . SER B 1 564 ? -25.375 18.844 2.717 1 80.44 564 SER B CA 1
ATOM 9352 C C . SER B 1 564 ? -25.562 19.406 1.309 1 80.44 564 SER B C 1
ATOM 9354 O O . SER B 1 564 ? -26.672 19.812 0.948 1 80.44 564 SER B O 1
ATOM 9356 N N . LYS B 1 565 ? -24.547 19.312 0.594 1 80.56 565 LYS B N 1
ATOM 9357 C CA . LYS B 1 565 ? -24.641 19.797 -0.776 1 80.56 565 LYS B CA 1
ATOM 9358 C C . LYS B 1 565 ? -25.391 18.828 -1.667 1 80.56 565 LYS B C 1
ATOM 9360 O O . LYS B 1 565 ? -26.219 19.219 -2.484 1 80.56 565 LYS B O 1
ATOM 9365 N N . THR B 1 566 ? -25.125 17.562 -1.472 1 83.19 566 THR B N 1
ATOM 9366 C CA . THR B 1 566 ? -25.719 16.5 -2.293 1 83.19 566 THR B CA 1
ATOM 9367 C C . THR B 1 566 ? -27.219 16.422 -2.053 1 83.19 566 THR B C 1
ATOM 9369 O O . THR B 1 566 ? -27.984 16.203 -2.988 1 83.19 566 THR B O 1
ATOM 9372 N N . TYR B 1 567 ? -27.641 16.656 -0.863 1 86.44 567 TYR B N 1
ATOM 9373 C CA . TYR B 1 567 ? -29.031 16.484 -0.516 1 86.44 567 TYR B CA 1
ATOM 9374 C C . TYR B 1 567 ? -29.688 17.812 -0.167 1 86.44 567 TYR B C 1
ATOM 9376 O O . TYR B 1 567 ? -30.625 17.859 0.636 1 86.44 567 TYR B O 1
ATOM 9384 N N . GLN B 1 568 ? -29.141 18.891 -0.696 1 83.75 568 GLN B N 1
ATOM 9385 C CA . GLN B 1 568 ? -29.625 20.234 -0.418 1 83.75 568 GLN B CA 1
ATOM 9386 C C . GLN B 1 568 ? -31.109 20.359 -0.743 1 83.75 568 GLN B C 1
ATOM 9388 O O . GLN B 1 568 ? -31.875 20.938 0.025 1 83.75 568 GLN B O 1
ATOM 9393 N N . GLU B 1 569 ? -31.562 19.797 -1.791 1 82.06 569 GLU B N 1
ATOM 9394 C CA . GLU B 1 569 ? -32.938 19.875 -2.236 1 82.06 569 GLU B CA 1
ATOM 9395 C C . GLU B 1 569 ? -33.875 19.078 -1.315 1 82.06 569 GLU B C 1
ATOM 9397 O O . GLU B 1 569 ? -34.938 19.547 -0.963 1 82.06 569 GLU B O 1
ATOM 9402 N N . THR B 1 570 ? -33.375 17.953 -0.953 1 83.06 570 THR B N 1
ATOM 9403 C CA . THR B 1 570 ? -34.156 17.094 -0.074 1 83.06 570 THR B CA 1
ATOM 9404 C C . THR B 1 570 ? -34.25 17.688 1.325 1 83.06 570 THR B C 1
ATOM 9406 O O . THR B 1 570 ? -35.281 17.594 1.978 1 83.06 570 THR B O 1
ATOM 9409 N N . LEU B 1 571 ? -33.281 18.344 1.748 1 85.19 571 LEU B N 1
ATOM 9410 C CA . LEU B 1 571 ? -33.188 18.906 3.096 1 85.19 571 LEU B CA 1
ATOM 9411 C C . LEU B 1 571 ? -34.062 20.156 3.219 1 85.19 571 LEU B C 1
ATOM 9413 O O . LEU B 1 571 ? -34.438 20.547 4.324 1 85.19 571 LEU B O 1
ATOM 9417 N N . ARG B 1 572 ? -34.312 20.75 2.154 1 83 572 ARG B N 1
ATOM 9418 C CA . ARG B 1 572 ? -35.125 21.953 2.191 1 83 572 ARG B CA 1
ATOM 9419 C C . ARG B 1 572 ? -36.562 21.625 2.598 1 83 572 ARG B C 1
ATOM 9421 O O . ARG B 1 572 ? -37.25 22.438 3.225 1 83 572 ARG B O 1
ATOM 9428 N N . THR B 1 573 ? -36.969 20.438 2.287 1 80.88 573 THR B N 1
ATOM 9429 C CA . THR B 1 573 ? -38.344 20.078 2.5 1 80.88 573 THR B CA 1
ATOM 9430 C C . THR B 1 573 ? -38.5 19.109 3.682 1 80.88 573 THR B C 1
ATOM 9432 O O . THR B 1 573 ? -39.562 18.953 4.234 1 80.88 573 THR B O 1
ATOM 9435 N N . ALA B 1 574 ? -37.406 18.594 4.086 1 84.06 574 ALA B N 1
ATOM 9436 C CA . ALA B 1 574 ? -37.469 17.547 5.102 1 84.06 574 ALA B CA 1
ATOM 9437 C C . ALA B 1 574 ? -37.188 18.109 6.496 1 84.06 574 ALA B C 1
ATOM 9439 O O . ALA B 1 574 ? -36.344 18.984 6.66 1 84.06 574 ALA B O 1
ATOM 9440 N N . GLU B 1 575 ? -38 17.688 7.406 1 85.94 575 GLU B N 1
ATOM 9441 C CA . GLU B 1 575 ? -37.75 18.062 8.797 1 85.94 575 GLU B CA 1
ATOM 9442 C C . GLU B 1 575 ? -36.938 16.984 9.523 1 85.94 575 GLU B C 1
ATOM 9444 O O . GLU B 1 575 ? -36.062 17.281 10.32 1 85.94 575 GLU B O 1
ATOM 9449 N N . LYS B 1 576 ? -37.312 15.766 9.164 1 89.25 576 LYS B N 1
ATOM 9450 C CA . LYS B 1 576 ? -36.625 14.633 9.773 1 89.25 576 LYS B CA 1
ATOM 9451 C C . LYS B 1 576 ? -35.781 13.883 8.75 1 89.25 576 LYS B C 1
ATOM 9453 O O . LYS B 1 576 ? -36.25 13.594 7.645 1 89.25 576 LYS B O 1
ATOM 9458 N N . VAL B 1 577 ? -34.562 13.766 9.203 1 90.69 577 VAL B N 1
ATOM 9459 C CA . VAL B 1 577 ? -33.656 13.023 8.344 1 90.69 577 VAL B CA 1
ATOM 9460 C C . VAL B 1 577 ? -33.312 11.688 8.992 1 90.69 577 VAL B C 1
ATOM 9462 O O . VAL B 1 577 ? -32.625 11.656 10.031 1 90.69 577 VAL B O 1
ATOM 9465 N N . VAL B 1 578 ? -33.719 10.594 8.375 1 90.75 578 VAL B N 1
ATOM 9466 C CA . VAL B 1 578 ? -33.469 9.273 8.922 1 90.75 578 VAL B CA 1
ATOM 9467 C C . VAL B 1 578 ? -32.312 8.609 8.164 1 90.75 578 VAL B C 1
ATOM 9469 O O . VAL B 1 578 ? -32.375 8.453 6.945 1 90.75 578 VAL B O 1
ATOM 9472 N N . PHE B 1 579 ? -31.281 8.297 8.969 1 91.38 579 PHE B N 1
ATOM 9473 C CA . PHE B 1 579 ? -30.156 7.559 8.391 1 91.38 579 PHE B CA 1
ATOM 9474 C C . PHE B 1 579 ? -30.328 6.062 8.609 1 91.38 579 PHE B C 1
ATOM 9476 O O . PHE B 1 579 ? -30.438 5.602 9.75 1 91.38 579 PHE B O 1
ATOM 9483 N N . ASP B 1 580 ? -30.375 5.32 7.488 1 89.62 580 ASP B N 1
ATOM 9484 C CA . ASP B 1 580 ? -30.438 3.863 7.543 1 89.62 580 ASP B CA 1
ATOM 9485 C C . ASP B 1 580 ? -29.047 3.256 7.371 1 89.62 580 ASP B C 1
ATOM 9487 O O . ASP B 1 580 ? -28.453 3.346 6.293 1 89.62 580 ASP B O 1
ATOM 9491 N N . LEU B 1 581 ? -28.562 2.572 8.445 1 90.44 581 LEU B N 1
ATOM 9492 C CA . LEU B 1 581 ? -27.203 2.07 8.414 1 90.44 581 LEU B CA 1
ATOM 9493 C C . LEU B 1 581 ? -27.172 0.551 8.273 1 90.44 581 LEU B C 1
ATOM 9495 O O . LEU B 1 581 ? -26.156 -0.086 8.523 1 90.44 581 LEU B O 1
ATOM 9499 N N . GLN B 1 582 ? -28.156 -0.085 7.781 1 83 582 GLN B N 1
ATOM 9500 C CA . GLN B 1 582 ? -28.281 -1.537 7.715 1 83 582 GLN B CA 1
ATOM 9501 C C . GLN B 1 582 ? -27.234 -2.139 6.785 1 83 582 GLN B C 1
ATOM 9503 O O . GLN B 1 582 ? -26.734 -3.238 7.031 1 83 582 GLN B O 1
ATOM 9508 N N . SER B 1 583 ? -26.891 -1.395 5.785 1 83.81 583 SER B N 1
ATOM 9509 C CA . SER B 1 583 ? -26.016 -1.938 4.75 1 83.81 583 SER B CA 1
ATOM 9510 C C . SER B 1 583 ? -24.578 -1.491 4.953 1 83.81 583 SER B C 1
ATOM 9512 O O . SER B 1 583 ? -23.734 -1.655 4.062 1 83.81 583 SER B O 1
ATOM 9514 N N . VAL B 1 584 ? -24.312 -0.956 6.168 1 89.12 584 VAL B N 1
ATOM 9515 C CA . VAL B 1 584 ? -22.938 -0.531 6.449 1 89.12 584 VAL B CA 1
ATOM 9516 C C . VAL B 1 584 ? -22.141 -1.707 7.004 1 89.12 584 VAL B C 1
ATOM 9518 O O . VAL B 1 584 ? -22.562 -2.373 7.945 1 89.12 584 VAL B O 1
ATOM 9521 N N . ASN B 1 585 ? -21 -1.969 6.3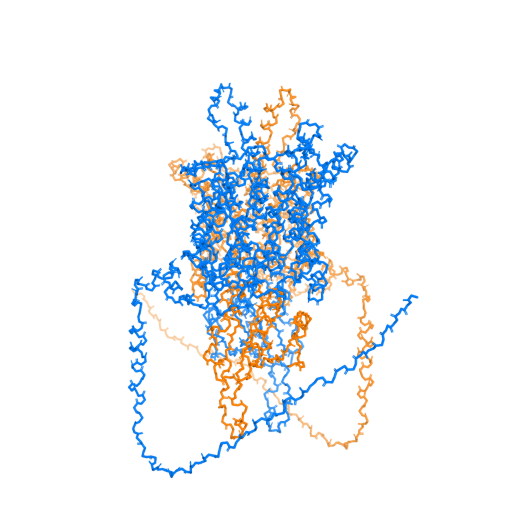98 1 87.06 585 ASN B N 1
ATOM 9522 C CA . ASN B 1 585 ? -20.188 -3.119 6.77 1 87.06 585 ASN B CA 1
ATOM 9523 C C . ASN B 1 585 ? -19.188 -2.77 7.875 1 87.06 585 ASN B C 1
ATOM 9525 O O . ASN B 1 585 ? -19.062 -3.506 8.852 1 87.06 585 ASN B O 1
ATOM 9529 N N . PHE B 1 586 ? -18.5 -1.786 7.703 1 87.75 586 PHE B N 1
ATOM 9530 C CA . PHE B 1 586 ? -17.625 -1.308 8.766 1 87.75 586 PHE B CA 1
ATOM 9531 C C . PHE B 1 586 ? -17.422 0.197 8.656 1 87.75 586 PHE B C 1
ATOM 9533 O O . PHE B 1 586 ? -17.75 0.803 7.637 1 87.75 586 PHE B O 1
ATOM 9540 N N . VAL B 1 587 ? -16.984 0.779 9.812 1 91.25 587 VAL B N 1
ATOM 9541 C CA . VAL B 1 587 ? -16.75 2.215 9.906 1 91.25 587 VAL B CA 1
ATOM 9542 C C . VAL B 1 587 ? -15.438 2.469 10.648 1 91.25 587 VAL B C 1
ATOM 9544 O O . VAL B 1 587 ? -15.164 1.838 11.672 1 91.25 587 VAL B O 1
ATOM 9547 N N . ASP B 1 588 ? -14.617 3.221 10.039 1 91.5 588 ASP B N 1
ATOM 9548 C CA . ASP B 1 588 ? -13.43 3.635 10.789 1 91.5 588 ASP B CA 1
ATOM 9549 C C . ASP B 1 588 ? -13.719 4.879 11.625 1 91.5 588 ASP B C 1
ATOM 9551 O O . ASP B 1 588 ? -14.797 5.465 11.523 1 91.5 588 ASP B O 1
ATOM 9555 N N . PHE B 1 589 ? -12.82 5.266 12.422 1 92.75 589 PHE B N 1
ATOM 9556 C CA . PHE B 1 589 ? -13.039 6.375 13.344 1 92.75 589 PHE B CA 1
ATOM 9557 C C . PHE B 1 589 ? -13.211 7.684 12.586 1 92.75 589 PHE B C 1
ATOM 9559 O O . PHE B 1 589 ? -14.039 8.516 12.953 1 92.75 589 PHE B O 1
ATOM 9566 N N . THR B 1 590 ? -12.367 7.906 11.594 1 92.56 590 THR B N 1
ATOM 9567 C CA . THR B 1 590 ? -12.438 9.141 10.82 1 92.56 590 THR B CA 1
ATOM 9568 C C . THR B 1 590 ? -13.828 9.32 10.219 1 92.56 590 THR B C 1
ATOM 9570 O O . THR B 1 590 ? -14.383 10.422 10.258 1 92.56 590 THR B O 1
ATOM 9573 N N . SER B 1 591 ? -14.344 8.289 9.672 1 93.12 591 SER B N 1
ATOM 9574 C CA . SER B 1 591 ? -15.672 8.359 9.07 1 93.12 591 SER B CA 1
ATOM 9575 C C . SER B 1 591 ? -16.75 8.5 10.133 1 93.12 591 SER B C 1
ATOM 9577 O O . SER B 1 591 ? -17.766 9.172 9.914 1 93.12 591 SER B O 1
ATOM 9579 N N . ALA B 1 592 ? -16.609 7.793 11.211 1 93.38 592 ALA B N 1
ATOM 9580 C CA . ALA B 1 592 ? -17.547 7.953 12.32 1 93.38 592 ALA B CA 1
ATOM 9581 C C . ALA B 1 592 ? -17.578 9.398 12.812 1 93.38 592 ALA B C 1
ATOM 9583 O O . ALA B 1 592 ? -18.656 9.953 13.062 1 93.38 592 ALA B O 1
ATOM 9584 N N . ALA B 1 593 ? -16.406 9.953 12.938 1 91.5 593 ALA B N 1
ATOM 9585 C CA . ALA B 1 593 ? -16.312 11.352 13.367 1 91.5 593 ALA B CA 1
ATOM 9586 C C . ALA B 1 593 ? -16.984 12.289 12.375 1 91.5 593 ALA B C 1
ATOM 9588 O O . ALA B 1 593 ? -17.641 13.25 12.773 1 91.5 593 ALA B O 1
ATOM 9589 N N . GLU B 1 594 ? -16.812 12.039 11.141 1 91.62 594 GLU B N 1
ATOM 9590 C CA . GLU B 1 594 ? -17.438 12.867 10.117 1 91.62 594 GLU B CA 1
ATOM 9591 C C . GLU B 1 594 ? -18.953 12.727 10.141 1 91.62 594 GLU B C 1
ATOM 9593 O O . GLU B 1 594 ? -19.688 13.695 9.898 1 91.62 594 GLU B O 1
ATOM 9598 N N . LEU B 1 595 ? -19.406 11.5 10.367 1 92.44 595 LEU B N 1
ATOM 9599 C CA . LEU B 1 595 ? -20.844 11.289 10.523 1 92.44 595 LEU B CA 1
ATOM 9600 C C . LEU B 1 595 ? -21.391 12.086 11.703 1 92.44 595 LEU B C 1
ATOM 9602 O O . LEU B 1 595 ? -22.5 12.609 11.648 1 92.44 595 LEU B O 1
ATOM 9606 N N . GLY B 1 596 ? -20.641 12.109 12.734 1 90.81 596 GLY B N 1
ATOM 9607 C CA . GLY B 1 596 ? -20.984 12.961 13.859 1 90.81 596 GLY B CA 1
ATOM 9608 C C . GLY B 1 596 ? -21.078 14.43 13.484 1 90.81 596 GLY B C 1
ATOM 9609 O O . GLY B 1 596 ? -21.984 15.133 13.93 1 90.81 596 GLY B O 1
ATOM 9610 N N . ASN B 1 597 ? -20.172 14.875 12.688 1 88.38 597 ASN B N 1
ATOM 9611 C CA . ASN B 1 597 ? -20.188 16.25 12.219 1 88.38 597 ASN B CA 1
ATOM 9612 C C . ASN B 1 597 ? -21.422 16.547 11.367 1 88.38 597 ASN B C 1
ATOM 9614 O O . ASN B 1 597 ? -21.984 17.641 11.438 1 88.38 597 ASN B O 1
ATOM 9618 N N . VAL B 1 598 ? -21.781 15.586 10.547 1 90.06 598 VAL B N 1
ATOM 9619 C CA . VAL B 1 598 ? -22.984 15.727 9.727 1 90.06 598 VAL B CA 1
ATOM 9620 C C . VAL B 1 598 ? -24.203 15.844 10.625 1 90.06 598 VAL B C 1
ATOM 9622 O O . VAL B 1 598 ? -25.094 16.672 10.367 1 90.06 598 VAL B O 1
ATOM 9625 N N . LYS B 1 599 ? -24.25 15.016 11.641 1 91.44 599 LYS B N 1
ATOM 9626 C CA . LYS B 1 599 ? -25.344 15.078 12.609 1 91.44 599 LYS B CA 1
ATOM 9627 C C . LYS B 1 599 ? -25.422 16.469 13.242 1 91.44 599 LYS B C 1
ATOM 9629 O O . LYS B 1 599 ? -26.5 17.062 13.297 1 91.44 599 LYS B O 1
ATOM 9634 N N . LEU B 1 600 ? -24.312 16.969 13.633 1 87.5 600 LEU B N 1
ATOM 9635 C CA . LEU B 1 600 ? -24.266 18.266 14.297 1 87.5 600 LEU B CA 1
ATOM 9636 C C . LEU B 1 600 ? -24.656 19.391 13.328 1 87.5 600 LEU B C 1
ATOM 9638 O O . LEU B 1 600 ? -25.359 20.328 13.719 1 87.5 600 LEU B O 1
ATOM 9642 N N . SER B 1 601 ? -24.172 19.297 12.164 1 85.56 601 SER B N 1
ATOM 9643 C CA . SER B 1 601 ? -24.5 20.297 11.156 1 85.56 601 SER B CA 1
ATOM 9644 C C . SER B 1 601 ? -26 20.312 10.859 1 85.56 601 SER B C 1
ATOM 9646 O O . SER B 1 601 ? -26.594 21.391 10.695 1 85.56 601 SER B O 1
ATOM 9648 N N . LEU B 1 602 ? -26.609 19.141 10.812 1 88.75 602 LEU B N 1
ATOM 9649 C CA . LEU B 1 602 ? -28.047 19.047 10.57 1 88.75 602 LEU B CA 1
ATOM 9650 C C . LEU B 1 602 ? -28.844 19.594 11.75 1 88.75 602 LEU B C 1
ATOM 9652 O O . LEU B 1 602 ? -29.844 20.281 11.555 1 88.75 602 LEU B O 1
ATOM 9656 N N . GLU B 1 603 ? -28.375 19.328 12.898 1 88.31 603 GLU B N 1
ATOM 9657 C CA . GLU B 1 603 ? -29.031 19.844 14.094 1 88.31 603 GLU B CA 1
ATOM 9658 C C . GLU B 1 603 ? -28.953 21.375 14.156 1 88.31 603 GLU B C 1
ATOM 9660 O O . GLU B 1 603 ? -29.922 22.031 14.539 1 88.31 603 GLU B O 1
ATOM 9665 N N . SER B 1 604 ? -27.875 21.875 13.773 1 84.5 604 SER B N 1
ATOM 9666 C CA . SER B 1 604 ? -27.672 23.328 13.805 1 84.5 604 SER B CA 1
ATOM 9667 C C . SER B 1 604 ? -28.531 24.031 12.766 1 84.5 604 SER B C 1
ATOM 9669 O O . SER B 1 604 ? -28.875 25.203 12.922 1 84.5 604 SER B O 1
ATOM 9671 N N . THR B 1 605 ? -28.891 23.328 11.742 1 84.5 605 THR B N 1
ATOM 9672 C CA . THR B 1 605 ? -29.719 23.922 10.695 1 84.5 605 THR B CA 1
ATOM 9673 C C . THR B 1 605 ? -31.188 23.641 10.953 1 84.5 605 THR B C 1
ATOM 9675 O O . THR B 1 605 ? -32.031 23.891 10.086 1 84.5 605 THR B O 1
ATOM 9678 N N . GLY B 1 606 ? -31.5 23.016 12.023 1 85.88 606 GLY B N 1
ATOM 9679 C CA . GLY B 1 606 ? -32.875 22.844 12.438 1 85.88 606 GLY B CA 1
ATOM 9680 C C . GLY B 1 606 ? -33.469 21.5 12.047 1 85.88 606 GLY B C 1
ATOM 9681 O O . GLY B 1 606 ? -34.656 21.25 12.203 1 85.88 606 GLY B O 1
ATOM 9682 N N . HIS B 1 607 ? -32.656 20.641 11.508 1 90.5 607 HIS B N 1
ATOM 9683 C CA . HIS B 1 607 ? -33.125 19.297 11.164 1 90.5 607 HIS B CA 1
ATOM 9684 C C . HIS B 1 607 ? -32.938 18.328 12.32 1 90.5 607 HIS B C 1
ATOM 9686 O O . HIS B 1 607 ? -32.156 18.609 13.25 1 90.5 607 HIS B O 1
ATOM 9692 N N . HIS B 1 608 ? -33.719 17.203 12.266 1 91 608 HIS B N 1
ATOM 9693 C CA . HIS B 1 608 ? -33.625 16.188 13.305 1 91 608 HIS B CA 1
ATOM 9694 C C . HIS B 1 608 ? -33.094 14.875 12.727 1 91 608 HIS B C 1
ATOM 9696 O O . HIS B 1 608 ? -33.875 14.055 12.227 1 91 608 HIS B O 1
ATOM 9702 N N . PRO B 1 609 ? -31.766 14.727 12.953 1 91.31 609 PRO B N 1
ATOM 9703 C CA . PRO B 1 609 ? -31.203 13.477 12.445 1 91.31 609 PRO B CA 1
ATOM 9704 C C . PRO B 1 609 ? -31.484 12.281 13.352 1 91.31 609 PRO B C 1
ATOM 9706 O O . PRO B 1 609 ? -31.422 12.406 14.578 1 91.31 609 PRO B O 1
ATOM 9709 N N . GLN B 1 610 ? -31.891 11.156 12.75 1 91.25 610 GLN B N 1
ATOM 9710 C CA . GLN B 1 610 ? -32.094 9.891 13.445 1 91.25 610 GLN B CA 1
ATOM 9711 C C . GLN B 1 610 ? -31.359 8.75 12.742 1 91.25 610 GLN B C 1
ATOM 9713 O O . GLN B 1 610 ? -31.328 8.688 11.508 1 91.25 610 GLN B O 1
ATOM 9718 N N . PHE B 1 611 ? -30.781 7.93 13.578 1 92.44 611 PHE B N 1
ATOM 9719 C CA . PHE B 1 611 ? -30.047 6.801 13.039 1 92.44 611 PHE B CA 1
ATOM 9720 C C . PHE B 1 611 ? -30.734 5.484 13.375 1 92.44 611 PHE B C 1
ATOM 9722 O O . PHE B 1 611 ? -31 5.199 14.539 1 92.44 611 PHE B O 1
ATOM 9729 N N . ASN B 1 612 ? -31 4.754 12.266 1 89.12 612 ASN B N 1
ATOM 9730 C CA . ASN B 1 612 ? -31.734 3.506 12.438 1 89.12 612 ASN B CA 1
ATOM 9731 C C . ASN B 1 612 ? -30.922 2.305 11.969 1 89.12 612 ASN B C 1
ATOM 9733 O O . ASN B 1 612 ? -30.047 2.439 11.117 1 89.12 612 ASN B O 1
ATOM 9737 N N . ARG B 1 613 ? -31.094 1.147 12.578 1 88.06 613 ARG B N 1
ATOM 9738 C CA . ARG B 1 613 ? -30.578 -0.163 12.188 1 88.06 613 ARG B CA 1
ATOM 9739 C C . ARG B 1 613 ? -29.047 -0.172 12.148 1 88.06 613 ARG B C 1
ATOM 9741 O O . ARG B 1 613 ? -28.453 -0.581 11.156 1 88.06 613 ARG B O 1
ATOM 9748 N N . ILE B 1 614 ? -28.562 0.26 13.211 1 90.06 614 ILE B N 1
ATOM 9749 C CA . ILE B 1 614 ? -27.109 0.277 13.344 1 90.06 614 ILE B CA 1
ATOM 9750 C C . ILE B 1 614 ? -26.594 -1.139 13.602 1 90.06 614 ILE B C 1
ATOM 9752 O O . ILE B 1 614 ? -26.984 -1.77 14.594 1 90.06 614 ILE B O 1
ATOM 9756 N N . PRO B 1 615 ? -25.766 -1.607 12.719 1 87.06 615 PRO B N 1
ATOM 9757 C CA . PRO B 1 615 ? -25.203 -2.93 12.984 1 87.06 615 PRO B CA 1
ATOM 9758 C C . PRO B 1 615 ? -24.375 -2.975 14.266 1 87.06 615 PRO B C 1
ATOM 9760 O O . PRO B 1 615 ? -23.703 -1.995 14.609 1 87.06 615 PRO B O 1
ATOM 9763 N N . PRO B 1 616 ? -24.359 -4.098 14.945 1 84.62 616 PRO B N 1
ATOM 9764 C CA . PRO B 1 616 ? -23.656 -4.211 16.234 1 84.62 616 PRO B CA 1
ATOM 9765 C C . PRO B 1 616 ? -22.156 -3.967 16.109 1 84.62 616 PRO B C 1
ATOM 9767 O O . PRO B 1 616 ? -21.547 -3.422 17.031 1 84.62 616 PRO B O 1
ATOM 9770 N N . LYS B 1 617 ? -21.594 -4.258 15.023 1 84.81 617 LYS B N 1
ATOM 9771 C CA . LYS B 1 617 ? -20.141 -4.188 14.859 1 84.81 617 LYS B CA 1
ATOM 9772 C C . LYS B 1 617 ? -19.672 -2.736 14.812 1 84.81 617 LYS B C 1
ATOM 9774 O O . LYS B 1 617 ? -18.5 -2.451 15.086 1 84.81 617 LYS B O 1
ATOM 9779 N N . ILE B 1 618 ? -20.594 -1.807 14.5 1 89.62 618 ILE B N 1
ATOM 9780 C CA . ILE B 1 618 ? -20.141 -0.43 14.32 1 89.62 618 ILE B CA 1
ATOM 9781 C C . ILE B 1 618 ? -20.734 0.45 15.43 1 89.62 618 ILE B C 1
ATOM 9783 O O . ILE B 1 618 ? -20.484 1.659 15.461 1 89.62 618 ILE B O 1
ATOM 9787 N N . ARG B 1 619 ? -21.469 -0.129 16.375 1 90.56 619 ARG B N 1
ATOM 9788 C CA . ARG B 1 619 ? -22.156 0.615 17.438 1 90.56 619 ARG B CA 1
ATOM 9789 C C . ARG B 1 619 ? -21.141 1.304 18.359 1 90.56 619 ARG B C 1
ATOM 9791 O O . ARG B 1 619 ? -21.359 2.441 18.781 1 90.56 619 ARG B O 1
ATOM 9798 N N . ARG B 1 620 ? -20.078 0.646 18.594 1 89.69 620 ARG B N 1
ATOM 9799 C CA . ARG B 1 620 ? -19.062 1.194 19.484 1 89.69 620 ARG B CA 1
ATOM 9800 C C . ARG B 1 620 ? -18.453 2.465 18.906 1 89.69 620 ARG B C 1
ATOM 9802 O O . ARG B 1 620 ? -18.281 3.461 19.609 1 89.69 620 ARG B O 1
ATOM 9809 N N . ALA B 1 621 ? -18.156 2.414 17.688 1 91.5 621 ALA B N 1
ATOM 9810 C CA . ALA B 1 621 ? -17.531 3.559 17.016 1 91.5 621 ALA B CA 1
ATOM 9811 C C . ALA B 1 621 ? -18.5 4.742 16.953 1 91.5 621 ALA B C 1
ATOM 9813 O O . ALA B 1 621 ? -18.094 5.887 17.188 1 91.5 621 ALA B O 1
ATOM 9814 N N . LEU B 1 622 ? -19.734 4.496 16.734 1 93.06 622 LEU B N 1
ATOM 9815 C CA . LEU B 1 622 ? -20.734 5.559 16.594 1 93.06 622 LEU B CA 1
ATOM 9816 C C . LEU B 1 622 ? -21.078 6.164 17.953 1 93.06 622 LEU B C 1
ATOM 9818 O O . LEU B 1 622 ? -21.359 7.359 18.047 1 93.06 622 LEU B O 1
ATOM 9822 N N . LYS B 1 623 ? -21 5.363 18.938 1 91.94 623 LYS B N 1
ATOM 9823 C CA . LYS B 1 623 ? -21.297 5.848 20.297 1 91.94 623 LYS B CA 1
ATOM 9824 C C . LYS B 1 623 ? -20.266 6.891 20.734 1 91.94 623 LYS B C 1
ATOM 9826 O O . LYS B 1 623 ? -20.609 7.832 21.453 1 91.94 623 LYS B O 1
ATOM 9831 N N . THR B 1 624 ? -19.109 6.75 20.297 1 91.38 624 THR B N 1
ATOM 9832 C CA . THR B 1 624 ? -18.047 7.664 20.688 1 91.38 624 THR B CA 1
ATOM 9833 C C . THR B 1 624 ? -18.297 9.062 20.109 1 91.38 624 THR B C 1
ATOM 9835 O O . THR B 1 624 ? -17.75 10.047 20.609 1 91.38 624 THR B O 1
ATOM 9838 N N . VAL B 1 625 ? -19.094 9.156 19.125 1 89 625 VAL B N 1
ATOM 9839 C CA . VAL B 1 625 ? -19.328 10.453 18.5 1 89 625 VAL B CA 1
ATOM 9840 C C . VAL B 1 625 ? -20.766 10.906 18.797 1 89 625 VAL B C 1
ATOM 9842 O O . VAL B 1 625 ? -21.281 11.82 18.156 1 89 625 VAL B O 1
ATOM 9845 N N . GLY B 1 626 ? -21.453 10.227 19.641 1 87.44 626 GLY B N 1
ATOM 9846 C CA . GLY B 1 626 ? -22.75 10.664 20.125 1 87.44 626 GLY B CA 1
ATOM 9847 C C . GLY B 1 626 ? -23.906 10.109 19.297 1 87.44 626 GLY B C 1
ATOM 9848 O O . GLY B 1 626 ? -25 10.672 19.297 1 87.44 626 GLY B O 1
ATOM 9849 N N . ILE B 1 627 ? -23.672 9.109 18.516 1 90.75 627 ILE B N 1
ATOM 9850 C CA . ILE B 1 627 ? -24.734 8.508 17.719 1 90.75 627 ILE B CA 1
ATOM 9851 C C . ILE B 1 627 ? -25.188 7.203 18.375 1 90.75 627 ILE B C 1
ATOM 9853 O O . ILE B 1 627 ? -24.375 6.32 18.656 1 90.75 627 ILE B O 1
ATOM 9857 N N . SER B 1 628 ? -26.375 7.094 18.859 1 83.5 628 SER B N 1
ATOM 9858 C CA . SER B 1 628 ? -26.984 5.895 19.438 1 83.5 628 SER B CA 1
ATOM 9859 C C . SER B 1 628 ? -28.375 5.656 18.859 1 83.5 628 SER B C 1
ATOM 9861 O O . SER B 1 628 ? -28.953 6.555 18.234 1 83.5 628 SER B O 1
ATOM 9863 N N . GLU B 1 629 ? -28.797 4.379 18.734 1 72.38 629 GLU B N 1
ATOM 9864 C CA . GLU B 1 629 ? -30.125 4.047 18.203 1 72.38 629 GLU B CA 1
ATOM 9865 C C . GLU B 1 629 ? -31.219 4.75 19 1 72.38 629 GLU B C 1
ATOM 9867 O O . GLU B 1 629 ? -32.281 5.082 18.438 1 72.38 629 GLU B O 1
ATOM 9872 N N . GLU B 1 630 ? -31.109 5.09 20.281 1 56.78 630 GLU B N 1
ATOM 9873 C CA . GLU B 1 630 ? -32.188 5.73 21.016 1 56.78 630 GLU B CA 1
ATOM 9874 C C . GLU B 1 630 ? -32.406 7.172 20.562 1 56.78 630 GLU B C 1
ATOM 9876 O O . GLU B 1 630 ? -33.406 7.785 20.875 1 56.78 630 GLU B O 1
ATOM 9881 N N . SER B 1 631 ? -31.484 7.711 19.812 1 45.94 631 SER B N 1
ATOM 9882 C CA . SER B 1 631 ? -31.672 9.141 19.609 1 45.94 631 SER B CA 1
ATOM 9883 C C . SER B 1 631 ? -32.594 9.422 18.406 1 45.94 631 SER B C 1
ATOM 9885 O O . SER B 1 631 ? -32.531 8.703 17.406 1 45.94 631 SER B O 1
#

Secondary structure (DSSP, 8-state):
--------------------------------------THHHHHHHHHHHHHHSS----HHHHHHHH-THHHHTTT--HHHHHHHHHHHHHHHHHHHHHHHHHHHHHTT--HHHHHHHHHHHHHHHHHH---SS---B--HHHHHHHHHHHHHHHHHHHHHHHHHHHH--S---TTS----HHHHHHHHHHHHHHHHHHHHHTT-HHHHTS--HHHHHHHHHHHHHHHHHHHHHHHHT--------SSSHHHHHHHHHHHTGGG--HHHHHHHHHHHHHHIIIIIIIHHHHHHH-SS-PPP-HHHHHHHHHHHHHHHHTHHHHS---B------PPPPP------HHHHHHHHHHHHHHHHHHHHHHHHHHHHHHTT-SSPP-HHHHHHHHHHHHHHHHHHT----B--HHHHHHHHHTT--STHHHHHHHHHHHHHHHHSHHHHTT-BHHHHHHHHHHHTHHHHHHHHHHHHHHHHH-HHHHHHHHHHHHHHHHS-HHHHHHHHHHHHHHHHHHHHHH---EEEE-----S----TT--TTEEEEEEEEEE-GGGHHHHHTHHHHTHHHHHH-SEEEEEEEEEEEE-HHHHHHHHHHHHHHHHTT-EEEEE---HHHHHHHHTTT--TT-/--------------------------------------THHHHHHHHHHHHHHSS----HHHHHHHH-THHHHTTT--HHHHHHHHHHHHHHHHHHHHHHHHHHHHHTT--HHHHHHHHHHHHHHHHHH---SS---B--HHHHHHHHHHHHHHHHHHHHHHHHHHHH--S---TTS----HHHHHHHHHHHHHHHHHHHHHTT-HHHHTS--HHHHHHHHHHHHHHHHHHHHHHHHT--------SSSHHHHHHHHHHHTGGG--HHHHHHHHHHHHHHIIIIIIIHHHHHHH-SS-PPP-HHHHHHHHHHHHHHHHTHHHHS---B------PPPPP------HHHHHHHHHHHHHHHHHHHHHHHHHHHHHHTT-SSPP-HHHHHHHHHHHHHHHHHHT----B--HHHHHHHHHTT--STHHHHHHHHHHHHHHHHSHHHHTT-BHHHHHHHHHHHTHHHHHHHHHHHHHHHHH-HHHHHHHHHHHHHHHHS-HHHHHHHHHHHHHHHHHHHHHH---EEEE-----S----TT--TTEEEEEEEEEE-GGGHHHHHTHHHHTHHHHHH-SEEEEEEEEEEEE-HHHHHHHHHHHHHHHHTT-EEEEE---HHHHHHHHTTT--TT-

Organism: Bursaphelenchus xylophilus (NCBI:txid6326)

Radius of gyration: 37.81 Å; Cα contacts (8 Å, |Δi|>4): 1937; chains: 2; bounding box: 110×101×112 Å

Sequence (1262 aa):
MEIFPKKNSDTILSFENLVLNTKYLETSEPTSSSCASSPELSQSHRISAEKKKDRLCWNAAEHVKMVFPILDWLPKYKWSDDFLDDICSGFSLGCFHIAQTFACALLAGLRPIHGLYTTLFTLLLYPVFGSSPTASLGSGPFIALMLNVATLKTLNSLHEQRDIIMMASSTEYDQSIDDHTYEEIVQVTCLLCGIFQVVIGISRLNLVLSLVSWEVYSAFGAGTVTHIFVAQMARFLGLRPKGSRLEVGYIFGHAFELCASLPQANVITVLISITGFAVLFVGKDYINPRVLAVSRYKVAIPWNTLLYIASGLTVMVFGWHKTGGVSIVDTIRTDFPRLIIPKIRLEIVSLVWLDAFEIALASYAVHWTSCKLLSKKSKVKPRRLQESFALGIIHVILSFVGGYPASAPQARAVLAMETAAKSQIHSFVALLTFILNYYVFAPIFKYLPVCIIGVFIMFGFKPLILNVPPTLVKLYNASILDLSIWILTYSCTVVFNVVDGFLLGILISLGGVIIRLHYQPTTKEKSISTSTNGITHQIFDKACTISLNGCLTFLNLHNLEQFSKTYQETLRTAEKVVFDLQSVNFVDFTSAAELGNVKLSLESTGHHPQFNRIPPKIRRALKTVGISEESMEIFPKKNSDTILSFENLVLNTKYLETSEPTSSSCASSPELSQSHRISAEKKKDRLCWNAAEHVKMVFPILDWLPKYKWSDDFLDDICSGFSLGCFHIAQTFACALLAGLRPIHGLYTTLFTLLLYPVFGSSPTASLGSGPFIALMLNVATLKTLNSLHEQRDIIMMASSTEYDQSIDDHTYEEIVQVTCLLCGIFQVVIGISRLNLVLSLVSWEVYSAFGAGTVTHIFVAQMARFLGLRPKGSRLEVGYIFGHAFELCASLPQANVITVLISITGFAVLFVGKDYINPRVLAVSRYKVAIPWNTLLYIASGLTVMVFGWHKTGGVSIVDTIRTDFPRLIIPKIRLEIVSLVWLDAFEIALASYAVHWTSCKLLSKKSKVKPRRLQESFALGIIHVILSFVGGYPASAPQARAVLAMETAAKSQIHSFVALLTFILNYYVFAPIFKYLPVCIIGVFIMFGFKPLILNVPPTLVKLYNASILDLSIWILTYSCTVVFNVVDGFLLGILISLGGVIIRLHYQPTTKEKSISTSTNGITHQIFDKACTISLNGCLTFLNLHNLEQFSKTYQETLRTAEKVVFDLQSVNFVDFTSAAELGNVKLSLESTGHHPQFNRIPPKIRRALKTVGISEES

InterPro domains:
  IPR001902 SLC26A/SulP transporter [PTHR11814] (52-628)
  IPR002645 STAS domain [PS50801] (546-631)
  IPR011547 SLC26A/SulP transporter domain [PF00916] (83-489)
  IPR036513 STAS domain superfamily [G3DSA:3.30.750.24] (526-631)
  IPR036513 STAS domain superfamily [SSF52091] (535-628)

Foldseek 3Di:
DPCVDDDDDDDDDDPDDDPDDPDDPDPDDDPDPPPDDPPVPVVVVVVVVVVCVVPCPVPVVVVQCLQWVLVPVVVVDDCPPAVLLLLQLLLLLLLVLQLLLCLLCVLLVHASVQQVLQQLLQLVQCQTQFQFFQFRKGADNLLSNLNNVLLVVLLVVVVVVVVVVPVVDVDPPPPPVPRPDSLLLQLQLLQLLLVLLQCCLVVVVVVLLVLQDPLLLLLLLLLSLLQLLLVLVCLLQLHDQPFAPDQWLSSVVSNVRCVVCNVVGQPVSNVLLVVLLVQCCCQVVPPQVVCCVPDPQLHGDSSLSVSQLVQLVVCVVVVCVPVRVFDASQDDDPDFFDFADRDDDVSSCVSNNLSSNLSSSSQLVQQVVLSVVLVVVPVRHTDSSSNSSSQSVSSNRSSGRSYGRMHGHNLSSVSSVSSVNHGSVSSVSSSVSNSCSCVVCVVSNSSGGPSSSSSVSSVSCVVSNVCVVVVLVVQVVVDPLSNVLSVQLNCLCSGRHSSRSSVVSSVSVVVSVLVCVLPDQFKDWDDPPPDPDDDDPVPVQQETEIEGAEEAEPSNLVNLVCVCVVCVVSLVRHQEYEYEDQHYDEHDLVRLLSVLVSCVVCVVVRHHYAYPNDDPRHQVSNVVSPHDNVD/DDDPDDDCPDDDDDDDDDPDDPDDPDPDDDDDPPPDDPPVVVVVVVVVVVVCVVPCPVVVVVVQCLQWVLVPVVVVDDCPPAVLLLLQLLLLLLLVLQLLLCLLCVLLVHASVQQVLQLLLQLVQCQTQFQFFQFRWGADNLLSNLNNVLLVVLLVVVVVVVVVVPVVDVDPPPPPVPRPDSLLLQLVLLQLLLVLLQCCLVVVVVVLLVLADPLLLLLLLLLSLLQLLLVLLCLLQLHDQPFAPDQWLSSVVSNVRSVVCNVVGQPVSNVLLVVLLVQCCCQVVPPQVVCCVPDPQLHGDSSSSVSQLVQLVVCVVVVCVPVRVFDASQDDDPDFFDFADRDDDVSSCVSNNLSSNLSSSSQLVQQVVLSVVLVVVPVRHTDSSSNSSSQSVSSNRSSGRSYGRMHGHNLSSVSSVSSVNHGSVSSVSSSVSNSCSCVVCVVSNSRGGVSSSSSVSSVSCVVSVVCVVVVLVVQVVVDPLSNVLSVQLNCQCSGRHSSRSSVVSSVSVVVSVLVCVLPDQFKDWDDPPPDPDDDDPVPVQQETEIEGAEEAEPSNLVNLVCVCVVCVVSLVRHQEYEYEDQHYDEHDLVRLLSVLVSCVVCVVVRHHYAYPNHDPRHQVSNVVSPHDNVD

Solvent-accessible surface area (backbone atoms only — not comparable to full-atom values): 65605 Å² total; per-residue (Å²): 125,86,72,74,78,79,86,80,75,88,74,88,85,81,90,77,76,90,76,78,73,92,70,87,65,80,74,81,77,83,75,80,79,72,83,71,77,78,61,63,67,62,54,53,53,47,53,49,45,52,52,50,65,64,40,83,72,72,46,61,67,60,54,47,34,65,60,29,30,37,74,54,54,58,80,67,54,54,68,85,78,40,43,66,35,10,46,35,20,4,43,34,48,9,37,50,48,52,50,39,21,47,39,19,14,51,51,34,72,43,58,45,52,32,20,49,42,26,35,54,48,31,27,61,47,40,48,40,29,29,55,49,44,52,66,62,50,22,59,20,60,68,51,16,39,37,48,27,53,50,43,50,54,45,50,52,53,50,50,53,51,46,53,49,47,55,67,67,42,83,62,83,65,66,78,63,73,60,73,80,45,73,65,48,49,41,17,43,38,13,30,47,19,6,51,53,25,32,49,36,23,74,68,60,42,59,63,71,71,28,56,66,34,55,49,38,51,52,18,37,50,53,19,44,49,52,54,48,48,56,60,29,47,32,37,32,30,52,44,81,80,89,70,53,88,44,76,67,33,26,56,60,45,42,50,50,49,50,64,70,43,54,85,67,42,34,65,64,35,35,50,52,22,54,50,49,45,49,49,48,49,47,39,59,71,55,44,35,61,54,45,43,72,69,38,89,62,35,46,56,74,49,54,62,41,50,47,47,51,53,47,5,48,51,33,58,75,69,38,29,57,77,77,58,70,39,57,48,61,60,74,71,68,86,71,74,76,53,83,39,81,58,71,87,45,66,74,54,49,73,66,39,49,67,55,17,52,48,50,35,50,50,26,46,51,42,28,47,53,22,45,53,61,50,32,74,81,39,90,64,72,60,49,72,46,43,39,35,26,29,52,6,53,50,21,39,52,26,15,30,38,53,13,52,58,52,22,19,48,54,69,56,34,50,51,28,59,68,16,48,41,67,34,44,61,14,36,52,37,12,42,52,40,30,53,49,50,52,67,72,41,40,81,41,49,24,34,21,41,46,20,52,42,29,40,50,56,56,59,68,42,45,68,60,62,68,43,46,63,62,49,53,52,49,30,53,56,34,34,63,66,55,32,47,41,23,51,50,15,22,49,39,14,47,38,51,35,56,59,59,10,46,55,50,15,40,52,45,47,52,47,49,53,50,52,51,51,36,71,47,77,37,70,42,74,56,72,79,72,78,68,74,78,74,79,66,89,69,69,79,70,35,55,42,44,35,33,37,40,18,72,42,30,44,52,34,36,64,60,60,71,39,38,64,70,74,40,42,74,58,52,72,65,28,47,31,38,35,38,35,29,68,42,41,69,46,65,39,66,50,28,34,46,48,51,32,49,49,46,50,53,37,44,74,72,68,32,46,66,30,48,40,62,69,44,76,88,42,43,46,36,31,44,72,49,72,46,52,69,88,84,132,90,79,81,76,83,74,85,77,76,76,89,82,78,87,90,77,88,72,76,71,92,67,84,74,74,75,80,77,84,74,81,78,76,82,70,77,80,62,64,65,63,56,54,53,50,54,49,46,54,53,50,66,64,42,80,72,72,48,60,65,59,54,47,35,64,61,28,30,36,74,54,54,59,80,67,53,53,68,85,78,42,45,67,35,11,45,35,20,4,42,32,48,9,38,49,46,52,51,39,22,47,38,20,14,50,51,33,73,43,58,45,54,30,21,48,42,26,34,54,49,29,28,62,45,40,47,39,29,28,56,51,44,52,66,62,49,23,58,21,59,70,51,16,39,36,49,27,52,49,42,53,54,45,51,52,53,50,49,52,51,47,54,49,47,57,68,67,42,85,62,84,67,66,80,64,72,60,74,80,46,74,65,48,50,42,18,42,38,15,31,47,17,7,49,53,26,32,49,35,23,74,66,60,41,61,61,70,72,26,54,66,35,56,48,37,52,53,18,38,49,54,18,43,48,53,54,48,48,57,60,29,48,33,37,30,29,54,45,80,79,89,70,53,87,44,76,68,34,26,57,60,45,43,50,49,48,50,64,70,43,55,85,66,41,33,67,65,35,34,50,51,23,52,49,49,44,49,50,49,50,48,39,58,70,54,44,34,60,53,47,43,73,68,38,88,64,35,48,56,74,49,56,62,41,50,48,46,50,51,47,4,47,50,32,58,75,71,40,29,57,76,78,57,68,37,57,47,60,59,74,74,68,85,72,74,75,53,83,38,81,58,71,85,45,67,74,54,48,74,65,38,49,66,54,17,51,51,50,35,50,49,28,46,50,43,28,49,54,22,45,53,60,52,32,73,81,38,90,66,74,60,48,72,46,44,40,34,27,29,53,6,52,50,21,39,53,26,15,30,37,53,13,54,58,51,23,20,48,53,69,58,35,52,51,30,58,69,17,49,41,64,35,46,60,15,35,52,37,12,42,53,41,29,53,48,49,50,66,71,42,40,81,41,50,23,35,21,42,46,21,52,41,28,39,50,56,56,59,69,41,45,66,60,63,68,43,47,64,61,48,53,50,50,29,53,56,34,34,61,66,55,34,48,41,23,52,51,16,22,48,38,15,47,38,50,34,57,60,59,10,45,56,49,17,39,51,45,48,53,47,49,52,52,53,52,52,37,71,46,78,38,71,43,75,56,73,80,73,77,69,76,78,76,77,66,88,70,66,81,71,36,54,41,43,36,32,35,38,19,69,42,31,42,52,32,37,64,60,61,72,40,38,66,70,74,40,43,73,58,53,72,66,29,46,31,38,37,36,36,28,69,42,40,68,46,62,38,64,50,29,32,48,50,51,33,48,49,45,50,53,37,44,74,71,70,31,47,66,30,47,40,60,68,45,77,90,42,44,46,35,31,46,70,48,74,46,51,72,90,81

Nearest PDB structures (foldseek):
  7s9a-assembly1_B  TM=7.760E-01  e=5.282E-27  Tursiops truncatus
  7sun-assembly1_B  TM=7.526E-01  e=4.237E-27  Meriones unguiculatus
  7lhv-assembly1_B  TM=8.600E-01  e=5.905E-25  Arabidopsis thaliana
  7wle-assembly1_B  TM=7.120E-01  e=7.043E-25  Mus musculus
  5da0-assembly1_A  TM=7.193E-01  e=2.963E-18  Deinococcus geothermalis DSM 11300